Protein AF-0000000082668879 (afdb_homodimer)

Radius of gyration: 33.31 Å; Cα contacts (8 Å, |Δi|>4): 1489; chains: 2; bounding box: 76×103×107 Å

Structure (mmCIF, N/CA/C/O backbone):
data_AF-0000000082668879-model_v1
#
loop_
_entity.id
_entity.type
_entity.pdbx_description
1 polymer UDP-glucuronosyltransferase
#
loop_
_atom_site.group_PDB
_atom_site.id
_atom_site.type_symbol
_atom_site.label_atom_id
_atom_site.label_alt_id
_atom_site.label_comp_id
_atom_site.label_asym_id
_atom_site.label_entity_id
_atom_site.label_seq_id
_atom_site.pdbx_PDB_ins_code
_atom_site.Cartn_x
_atom_site.Cartn_y
_atom_site.Cartn_z
_atom_site.occupancy
_atom_site.B_iso_or_equiv
_atom_site.auth_seq_id
_atom_site.auth_comp_id
_atom_site.auth_asym_id
_atom_site.auth_atom_id
_atom_site.pdbx_PDB_model_num
ATOM 1 N N . MET A 1 1 ? -13.633 -19.578 -3.658 1 89.31 1 MET A N 1
ATOM 2 C CA . MET A 1 1 ? -14.906 -18.891 -3.551 1 89.31 1 MET A CA 1
ATOM 3 C C . MET A 1 1 ? -15.828 -19.578 -2.559 1 89.31 1 MET A C 1
ATOM 5 O O . MET A 1 1 ? -16.594 -18.938 -1.854 1 89.31 1 MET A O 1
ATOM 9 N N . HIS A 1 2 ? -15.633 -20.891 -2.438 1 87.62 2 HIS A N 1
ATOM 10 C CA . HIS A 1 2 ? -16.422 -21.594 -1.426 1 87.62 2 HIS A CA 1
ATOM 11 C C . HIS A 1 2 ? -16.047 -21.125 -0.021 1 87.62 2 HIS A C 1
ATOM 13 O O . HIS A 1 2 ? -16.922 -20.781 0.775 1 87.62 2 HIS A O 1
ATOM 19 N N . GLN A 1 3 ? -14.781 -21.078 0.217 1 91.25 3 GLN A N 1
ATOM 20 C CA . GLN A 1 3 ? -14.312 -20.672 1.535 1 91.25 3 GLN A CA 1
ATOM 21 C C . GLN A 1 3 ? -14.727 -19.234 1.843 1 91.25 3 GLN A C 1
ATOM 23 O O . GLN A 1 3 ? -15.156 -18.938 2.959 1 91.25 3 GLN A O 1
ATOM 28 N N . ILE A 1 4 ? -14.617 -18.359 0.91 1 95.31 4 ILE A N 1
ATOM 29 C CA . ILE A 1 4 ? -15.016 -16.969 1.066 1 95.31 4 ILE A CA 1
ATOM 30 C C . ILE A 1 4 ? -16.516 -16.875 1.36 1 95.31 4 ILE A C 1
ATOM 32 O O . ILE A 1 4 ? -16.938 -16.172 2.275 1 95.31 4 ILE A O 1
ATOM 36 N N . SER A 1 5 ? -17.359 -17.641 0.567 1 95.5 5 SER A N 1
ATOM 37 C CA . SER A 1 5 ? -18.812 -17.672 0.76 1 95.5 5 SER A CA 1
ATOM 38 C C . SER A 1 5 ? -19.172 -18.156 2.158 1 95.5 5 SER A C 1
ATOM 40 O O . SER A 1 5 ? -20.031 -17.578 2.824 1 95.5 5 SER A O 1
ATOM 42 N N . GLN A 1 6 ? -18.453 -19.172 2.607 1 93.62 6 GLN A N 1
ATOM 43 C CA . GLN A 1 6 ? -18.719 -19.734 3.928 1 93.62 6 GLN A CA 1
ATOM 44 C C . GLN A 1 6 ? -18.359 -18.734 5.031 1 93.62 6 GLN A C 1
ATOM 46 O O . GLN A 1 6 ? -19.125 -18.562 5.984 1 93.62 6 GLN A O 1
ATOM 51 N N . ILE A 1 7 ? -17.234 -18.078 4.871 1 95.25 7 ILE A N 1
ATOM 52 C CA . ILE A 1 7 ? -16.766 -17.109 5.867 1 95.25 7 ILE A CA 1
ATOM 53 C C . ILE A 1 7 ? -17.766 -15.953 5.965 1 95.25 7 ILE A C 1
ATOM 55 O O . ILE A 1 7 ? -18.141 -15.555 7.066 1 95.25 7 ILE A O 1
ATOM 59 N N . LEU A 1 8 ? -18.219 -15.438 4.879 1 97.12 8 LEU A N 1
ATOM 60 C CA . LEU A 1 8 ? -19.156 -14.312 4.867 1 97.12 8 LEU A CA 1
ATOM 61 C C . LEU A 1 8 ? -20.5 -14.719 5.445 1 97.12 8 LEU A C 1
ATOM 63 O O . LEU A 1 8 ? -21.109 -13.961 6.211 1 97.12 8 LEU A O 1
ATOM 67 N N . GLN A 1 9 ? -20.953 -15.992 5.062 1 96.19 9 GLN A N 1
ATOM 68 C CA . GLN A 1 9 ? -22.219 -16.5 5.609 1 96.19 9 GLN A CA 1
ATOM 69 C C . GLN A 1 9 ? -22.125 -16.641 7.129 1 96.19 9 GLN A C 1
ATOM 71 O O . GLN A 1 9 ? -23.047 -16.25 7.848 1 96.19 9 GLN A O 1
ATOM 76 N N . ASP A 1 10 ? -21.047 -17.109 7.574 1 94.62 10 ASP A N 1
ATOM 77 C CA . ASP A 1 10 ? -20.844 -17.328 9 1 94.62 10 ASP A CA 1
ATOM 78 C C . ASP A 1 10 ? -20.797 -16 9.766 1 94.62 10 ASP A C 1
ATOM 80 O O . ASP A 1 10 ? -21 -15.977 10.977 1 94.62 10 ASP A O 1
ATOM 84 N N . HIS A 1 11 ? -20.547 -14.961 9.102 1 96.19 11 HIS A N 1
ATOM 85 C CA . HIS A 1 11 ? -20.438 -13.664 9.773 1 96.19 11 HIS A CA 1
ATOM 86 C C . HIS A 1 11 ? -21.641 -12.789 9.477 1 96.19 11 HIS A C 1
ATOM 88 O O . HIS A 1 11 ? -21.531 -11.555 9.438 1 96.19 11 HIS A O 1
ATOM 94 N N . GLY A 1 12 ? -22.719 -13.367 9.094 1 95.75 12 GLY A N 1
ATOM 95 C CA . GLY A 1 12 ? -24.016 -12.695 9.117 1 95.75 12 GLY A CA 1
ATOM 96 C C . GLY A 1 12 ? -24.438 -12.164 7.762 1 95.75 12 GLY A C 1
ATOM 97 O O . GLY A 1 12 ? -25.5 -11.555 7.629 1 95.75 12 GLY A O 1
ATOM 98 N N . HIS A 1 13 ? -23.656 -12.406 6.727 1 97.31 13 HIS A N 1
ATOM 99 C CA . HIS A 1 13 ? -24.062 -11.977 5.395 1 97.31 13 HIS A CA 1
ATOM 100 C C . HIS A 1 13 ? -24.969 -13.016 4.73 1 97.31 13 HIS A C 1
ATOM 102 O O . HIS A 1 13 ? -24.859 -14.211 5.027 1 97.31 13 HIS A O 1
ATOM 108 N N . ASN A 1 14 ? -25.875 -12.562 3.963 1 96.62 14 ASN A N 1
ATOM 109 C CA . ASN A 1 14 ? -26.656 -13.438 3.098 1 96.62 14 ASN A CA 1
ATOM 110 C C . ASN A 1 14 ? -25.969 -13.656 1.755 1 96.62 14 ASN A C 1
ATOM 112 O O . ASN A 1 14 ? -25.969 -12.773 0.898 1 96.62 14 ASN A O 1
ATOM 116 N N . VAL A 1 15 ? -25.438 -14.898 1.586 1 96.88 15 VAL A N 1
ATOM 117 C CA . VAL A 1 15 ? -24.547 -15.148 0.447 1 96.88 15 VAL A CA 1
ATOM 118 C C . VAL A 1 15 ? -25.281 -16.031 -0.578 1 96.88 15 VAL A C 1
ATOM 120 O O . VAL A 1 15 ? -25.938 -17 -0.214 1 96.88 15 VAL A O 1
ATOM 123 N N . THR A 1 16 ? -25.234 -15.641 -1.792 1 95.5 16 THR A N 1
ATOM 124 C CA . THR A 1 16 ? -25.656 -16.453 -2.934 1 95.5 16 THR A CA 1
ATOM 125 C C . THR A 1 16 ? -24.484 -16.641 -3.908 1 95.5 16 THR A C 1
ATOM 127 O O . THR A 1 16 ? -23.875 -15.672 -4.344 1 95.5 16 THR A O 1
ATOM 130 N N . MET A 1 17 ? -24.188 -17.875 -4.18 1 93.88 17 MET A N 1
ATOM 131 C CA . MET A 1 17 ? -23.094 -18.188 -5.098 1 93.88 17 MET A CA 1
ATOM 132 C C . MET A 1 17 ? -23.641 -18.578 -6.469 1 93.88 17 MET A C 1
ATOM 134 O O . MET A 1 17 ? -24.562 -19.391 -6.57 1 93.88 17 MET A O 1
ATOM 138 N N . LEU A 1 18 ? -23.203 -17.906 -7.48 1 92.5 18 LEU A N 1
ATOM 139 C CA . LEU A 1 18 ? -23.453 -18.328 -8.852 1 92.5 18 LEU A CA 1
ATOM 140 C C . LEU A 1 18 ? -22.438 -19.375 -9.289 1 92.5 18 LEU A C 1
ATOM 142 O O . LEU A 1 18 ? -21.25 -19.078 -9.406 1 92.5 18 LEU A O 1
ATOM 146 N N . LEU A 1 19 ? -22.906 -20.625 -9.445 1 89.25 19 LEU A N 1
ATOM 147 C CA . LEU A 1 19 ? -22.016 -21.734 -9.742 1 89.25 19 LEU A CA 1
ATOM 148 C C . LEU A 1 19 ? -22.359 -22.375 -11.078 1 89.25 19 LEU A C 1
ATOM 150 O O . LEU A 1 19 ? -23.531 -22.672 -11.344 1 89.25 19 LEU A O 1
ATOM 154 N N . GLN A 1 20 ? -21.359 -22.422 -11.891 1 84.75 20 GLN A N 1
ATOM 155 C CA . GLN A 1 20 ? -21.547 -23.188 -13.125 1 84.75 20 GLN A CA 1
ATOM 156 C C . GLN A 1 20 ? -21.453 -24.688 -12.859 1 84.75 20 GLN A C 1
ATOM 158 O O . GLN A 1 20 ? -20.391 -25.188 -12.477 1 84.75 20 GLN A O 1
ATOM 163 N N . LYS A 1 21 ? -22.5 -25.359 -12.992 1 77.31 21 LYS A N 1
ATOM 164 C CA . LYS A 1 21 ? -22.5 -26.812 -12.781 1 77.31 21 LYS A CA 1
ATOM 165 C C . LYS A 1 21 ? -21.844 -27.531 -13.953 1 77.31 21 LYS A C 1
ATOM 167 O O . LYS A 1 21 ? -21.953 -27.094 -15.102 1 77.31 21 LYS A O 1
ATOM 172 N N . GLY A 1 22 ? -21.234 -28.578 -13.578 1 62.22 22 GLY A N 1
ATOM 173 C CA . GLY A 1 22 ? -20.562 -29.375 -14.586 1 62.22 22 GLY A CA 1
ATOM 174 C C . GLY A 1 22 ? -19.125 -28.938 -14.836 1 62.22 22 GLY A C 1
ATOM 175 O O . GLY A 1 22 ? -18.422 -29.531 -15.656 1 62.22 22 GLY A O 1
ATOM 176 N N . ASN A 1 23 ? -18.859 -27.781 -14.266 1 58.34 23 ASN A N 1
ATOM 177 C CA . ASN A 1 23 ? -17.531 -27.234 -14.5 1 58.34 23 ASN A CA 1
ATOM 178 C C . ASN A 1 23 ? -16.453 -28.031 -13.781 1 58.34 23 ASN A C 1
ATOM 180 O O . ASN A 1 23 ? -16.484 -28.156 -12.555 1 58.34 23 ASN A O 1
ATOM 184 N N . LEU A 1 24 ? -15.742 -29 -14.641 1 51.06 24 LEU A N 1
ATOM 185 C CA . LEU A 1 24 ? -14.797 -30.078 -14.383 1 51.06 24 LEU A CA 1
ATOM 186 C C . LEU A 1 24 ? -13.539 -29.547 -13.695 1 51.06 24 LEU A C 1
ATOM 188 O O . LEU A 1 24 ? -12.758 -30.328 -13.148 1 51.06 24 LEU A O 1
ATOM 192 N N . LEU A 1 25 ? -13.258 -28.156 -13.859 1 51.91 25 LEU A N 1
ATOM 193 C CA . LEU A 1 25 ? -11.945 -27.797 -13.352 1 51.91 25 LEU A CA 1
ATOM 194 C C . LEU A 1 25 ? -11.898 -27.891 -11.828 1 51.91 25 LEU A C 1
ATOM 196 O O . LEU A 1 25 ? -10.852 -27.672 -11.219 1 51.91 25 LEU A O 1
ATOM 200 N N . LEU A 1 26 ? -12.945 -28.219 -11.195 1 50.44 26 LEU A N 1
ATOM 201 C CA . LEU A 1 26 ? -12.961 -28.359 -9.742 1 50.44 26 LEU A CA 1
ATOM 202 C C . LEU A 1 26 ? -13.43 -29.75 -9.336 1 50.44 26 LEU A C 1
ATOM 204 O O . LEU A 1 26 ? -14.555 -29.922 -8.875 1 50.44 26 LEU A O 1
ATOM 208 N N . PRO A 1 27 ? -12.492 -30.734 -9.609 1 43.19 27 PRO A N 1
ATOM 209 C CA . PRO A 1 27 ? -12.844 -32.094 -9.125 1 43.19 27 PRO A CA 1
ATOM 210 C C . PRO A 1 27 ? -12.953 -32.156 -7.605 1 43.19 27 PRO A C 1
ATOM 212 O O . PRO A 1 27 ? -12.18 -31.5 -6.898 1 43.19 27 PRO A O 1
ATOM 215 N N . GLY A 1 28 ? -14.305 -32.281 -7.137 1 45.91 28 GLY A N 1
ATOM 216 C CA . GLY A 1 28 ? -14.453 -32.562 -5.715 1 45.91 28 GLY A CA 1
ATOM 217 C C . GLY A 1 28 ? -15.375 -31.578 -5.02 1 45.91 28 GLY A C 1
ATOM 218 O O . GLY A 1 28 ? -15.383 -31.484 -3.789 1 45.91 28 GLY A O 1
ATOM 219 N N . PHE A 1 29 ? -15.664 -30.547 -5.738 1 49.31 29 PHE A N 1
ATOM 220 C CA . PHE A 1 29 ? -16.672 -29.766 -5.031 1 49.31 29 PHE A CA 1
ATOM 221 C C . PHE A 1 29 ? -17.812 -30.656 -4.574 1 49.31 29 PHE A C 1
ATOM 223 O O . PHE A 1 29 ? -18.672 -31.031 -5.375 1 49.31 29 PHE A O 1
ATOM 230 N N . LYS A 1 30 ? -17.422 -31.469 -3.57 1 51.41 30 LYS A N 1
ATOM 231 C CA . LYS A 1 30 ? -18.438 -32.344 -2.973 1 51.41 30 LYS A CA 1
ATOM 232 C C . LYS A 1 30 ? -19.688 -31.547 -2.586 1 51.41 30 LYS A C 1
ATOM 234 O O . LYS A 1 30 ? -19.578 -30.422 -2.08 1 51.41 30 LYS A O 1
ATOM 239 N N . GLU A 1 31 ? -20.719 -31.859 -3.127 1 57.31 31 GLU A N 1
ATOM 240 C CA . GLU A 1 31 ? -22.078 -31.422 -2.818 1 57.31 31 GLU A CA 1
ATOM 241 C C . GLU A 1 31 ? -22.328 -31.438 -1.312 1 57.31 31 GLU A C 1
ATOM 243 O O . GLU A 1 31 ? -22.922 -32.375 -0.787 1 57.31 31 GLU A O 1
ATOM 248 N N . GLU A 1 32 ? -21.312 -31.094 -0.597 1 58.22 32 GLU A N 1
ATOM 249 C CA . GLU A 1 32 ? -21.688 -31 0.813 1 58.22 32 GLU A CA 1
ATOM 250 C C . GLU A 1 32 ? -22.672 -29.859 1.054 1 58.22 32 GLU A C 1
ATOM 252 O O . GLU A 1 32 ? -22.781 -28.938 0.245 1 58.22 32 GLU A O 1
ATOM 257 N N . GLU A 1 33 ? -23.578 -30.156 1.916 1 67.62 33 GLU A N 1
ATOM 258 C CA . GLU A 1 33 ? -24.578 -29.188 2.363 1 67.62 33 GLU A CA 1
ATOM 259 C C . GLU A 1 33 ? -23.938 -27.844 2.693 1 67.62 33 GLU A C 1
ATOM 261 O O . GLU A 1 33 ? -23.016 -27.766 3.51 1 67.62 33 GLU A O 1
ATOM 266 N N . LYS A 1 34 ? -24.297 -26.875 1.794 1 77.56 34 LYS A N 1
ATOM 267 C CA . LYS A 1 34 ? -23.766 -25.531 1.982 1 77.56 34 LYS A CA 1
ATOM 268 C C . LYS A 1 34 ? -24.703 -24.688 2.83 1 77.56 34 LYS A C 1
ATOM 270 O O . LYS A 1 34 ? -25.922 -24.891 2.809 1 77.56 34 LYS A O 1
ATOM 275 N N . SER A 1 35 ? -24.172 -23.859 3.609 1 84.38 35 SER A N 1
ATOM 276 C CA . SER A 1 35 ? -24.953 -22.984 4.488 1 84.38 35 SER A CA 1
ATOM 277 C C . SER A 1 35 ? -25.453 -21.75 3.744 1 84.38 35 SER A C 1
ATOM 279 O O . SER A 1 35 ? -26.234 -20.969 4.285 1 84.38 35 SER A O 1
ATOM 281 N N . TYR A 1 36 ? -25.047 -21.578 2.449 1 90.31 36 TYR A N 1
ATOM 282 C CA . TYR A 1 36 ? -25.469 -20.422 1.65 1 90.31 36 TYR A CA 1
ATOM 283 C C . TYR A 1 36 ? -26.203 -20.875 0.39 1 90.31 36 TYR A C 1
ATOM 285 O O . TYR A 1 36 ? -26.156 -22.062 0.033 1 90.31 36 TYR A O 1
ATOM 293 N N . LYS A 1 37 ? -26.938 -20 -0.243 1 91.25 37 LYS A N 1
ATOM 294 C CA . LYS A 1 37 ? -27.703 -20.312 -1.457 1 91.25 37 LYS A CA 1
ATOM 295 C C . LYS A 1 37 ? -26.766 -20.438 -2.662 1 91.25 37 LYS A C 1
ATOM 297 O O . LYS A 1 37 ? -25.812 -19.688 -2.793 1 91.25 37 LYS A O 1
ATOM 302 N N . VAL A 1 38 ? -27 -21.406 -3.396 1 90.25 38 VAL A N 1
ATOM 303 C CA . VAL A 1 38 ? -26.234 -21.609 -4.621 1 90.25 38 VAL A CA 1
ATOM 304 C C . VAL A 1 38 ? -27.156 -21.531 -5.832 1 90.25 38 VAL A C 1
ATOM 306 O O . VAL A 1 38 ? -28.188 -22.219 -5.887 1 90.25 38 VAL A O 1
ATOM 309 N N . PHE A 1 39 ? -26.906 -20.609 -6.684 1 88.62 39 PHE A N 1
ATOM 310 C CA . PHE A 1 39 ? -27.578 -20.531 -7.973 1 88.62 39 PHE A CA 1
ATOM 311 C C . PHE A 1 39 ? -26.781 -21.25 -9.047 1 88.62 39 PHE A C 1
ATOM 313 O O . PHE A 1 39 ? -25.703 -20.797 -9.438 1 88.62 39 PHE A O 1
ATOM 320 N N . ASN A 1 40 ? -27.359 -22.297 -9.469 1 88 40 ASN A N 1
ATOM 321 C CA . ASN A 1 40 ? -26.688 -23.109 -10.469 1 88 40 ASN A CA 1
ATOM 322 C C . ASN A 1 40 ? -27.078 -22.703 -11.883 1 88 40 ASN A C 1
ATOM 324 O O . ASN A 1 40 ? -28.25 -22.375 -12.133 1 88 40 ASN A O 1
ATOM 328 N N . TRP A 1 41 ? -26.141 -22.766 -12.719 1 87.12 41 TRP A N 1
ATOM 329 C CA . TRP A 1 41 ? -26.453 -22.625 -14.141 1 87.12 41 TRP A CA 1
ATOM 330 C C . TRP A 1 41 ? -25.609 -23.594 -14.977 1 87.12 41 TRP A C 1
ATOM 332 O O . TRP A 1 41 ? -24.594 -24.109 -14.5 1 87.12 41 TRP A O 1
ATOM 342 N N . PHE A 1 42 ? -26.094 -23.891 -16.203 1 86.88 42 PHE A N 1
ATOM 343 C CA . PHE A 1 42 ? -25.469 -24.906 -17.047 1 86.88 42 PHE A CA 1
ATOM 344 C C . PHE A 1 42 ? -25.078 -24.312 -18.391 1 86.88 42 PHE A C 1
ATOM 346 O O . PHE A 1 42 ? -25.812 -23.516 -18.969 1 86.88 42 PHE A O 1
ATOM 353 N N . LEU A 1 43 ? -23.922 -24.703 -18.688 1 88.12 43 LEU A N 1
ATOM 354 C CA . LEU A 1 43 ? -23.5 -24.438 -20.062 1 88.12 43 LEU A CA 1
ATOM 355 C C . LEU A 1 43 ? -24.062 -25.5 -21.016 1 88.12 43 LEU A C 1
ATOM 357 O O . LEU A 1 43 ? -24.25 -26.656 -20.609 1 88.12 43 LEU A O 1
ATOM 361 N N . PRO A 1 44 ? -24.281 -25.047 -22.281 1 87.94 44 PRO A N 1
ATOM 362 C CA . PRO A 1 44 ? -24.641 -26.078 -23.25 1 87.94 44 PRO A CA 1
ATOM 363 C C . PRO A 1 44 ? -23.594 -27.203 -23.328 1 87.94 44 PRO A C 1
ATOM 365 O O . PRO A 1 44 ? -22.391 -26.938 -23.234 1 87.94 44 PRO A O 1
ATOM 368 N N . GLU A 1 45 ? -24.047 -28.406 -23.469 1 87.56 45 GLU A N 1
ATOM 369 C CA . GLU A 1 45 ? -23.188 -29.594 -23.438 1 87.56 45 GLU A CA 1
ATOM 370 C C . GLU A 1 45 ? -22.078 -29.516 -24.469 1 87.56 45 GLU A C 1
ATOM 372 O O . GLU A 1 45 ? -20.938 -29.891 -24.188 1 87.56 45 GLU A O 1
ATOM 377 N N . ASP A 1 46 ? -22.469 -28.984 -25.594 1 88.88 46 ASP A N 1
ATOM 378 C CA . ASP A 1 46 ? -21.484 -28.891 -26.656 1 88.88 46 ASP A CA 1
ATOM 379 C C . ASP A 1 46 ? -20.359 -27.938 -26.281 1 88.88 46 ASP A C 1
ATOM 381 O O . ASP A 1 46 ? -19.188 -28.188 -26.578 1 88.88 46 ASP A O 1
ATOM 385 N N . CYS A 1 47 ? -20.781 -26.906 -25.609 1 87.88 47 CYS A N 1
ATOM 386 C CA . CYS A 1 47 ? -19.797 -25.922 -25.172 1 87.88 47 CYS A CA 1
ATOM 387 C C . CYS A 1 47 ? -18.891 -26.5 -24.094 1 87.88 47 CYS A C 1
ATOM 389 O O . CYS A 1 47 ? -17.688 -26.281 -24.094 1 87.88 47 CYS A O 1
ATOM 391 N N . ASN A 1 48 ? -19.469 -27.188 -23.281 1 88.06 48 ASN A N 1
ATOM 392 C CA . ASN A 1 48 ? -18.734 -27.828 -22.203 1 88.06 48 ASN A CA 1
ATOM 393 C C . ASN A 1 48 ? -17.719 -28.844 -22.734 1 88.06 48 ASN A C 1
ATOM 395 O O . ASN A 1 48 ? -16.594 -28.906 -22.266 1 88.06 48 ASN A O 1
ATOM 399 N N . GLU A 1 49 ? -18.172 -29.594 -23.641 1 88.5 49 GLU A N 1
ATOM 400 C CA . GLU A 1 49 ? -17.312 -30.609 -24.219 1 88.5 49 GLU A CA 1
ATOM 401 C C . GLU A 1 49 ? -16.141 -29.984 -24.969 1 88.5 49 GLU A C 1
ATOM 403 O O . GLU A 1 49 ? -15.023 -30.484 -24.906 1 88.5 49 GLU A O 1
ATOM 408 N N . GLU A 1 50 ? -16.5 -28.984 -25.641 1 90 50 GLU A N 1
ATOM 409 C CA . GLU A 1 50 ? -15.438 -28.297 -26.359 1 90 50 GLU A CA 1
ATOM 410 C C . GLU A 1 50 ? -14.391 -27.734 -25.406 1 90 50 GLU A C 1
ATOM 412 O O . GLU A 1 50 ? -13.188 -27.828 -25.672 1 90 50 GLU A O 1
ATOM 417 N N . PHE A 1 51 ? -14.844 -27.156 -24.422 1 89.44 51 PHE A N 1
ATOM 418 C CA . PHE A 1 51 ? -13.93 -26.609 -23.438 1 89.44 51 PHE A CA 1
ATOM 419 C C . PHE A 1 51 ? -13.07 -27.719 -22.812 1 89.44 51 PHE A C 1
ATOM 421 O O . PHE A 1 51 ? -11.859 -27.562 -22.672 1 89.44 51 PHE A O 1
ATOM 428 N N . LYS A 1 52 ? -13.688 -28.781 -22.469 1 86.44 52 LYS A N 1
ATOM 429 C CA . LYS A 1 52 ? -12.969 -29.906 -21.875 1 86.44 52 LYS A CA 1
ATOM 430 C C . LYS A 1 52 ? -11.875 -30.422 -22.812 1 86.44 52 LYS A C 1
ATOM 432 O O . LYS A 1 52 ? -10.75 -30.672 -22.391 1 86.44 52 LYS A O 1
ATOM 437 N N . ARG A 1 53 ? -12.258 -30.516 -24.031 1 88.75 53 ARG A N 1
ATOM 438 C CA . ARG A 1 53 ? -11.305 -30.984 -25.031 1 88.75 53 ARG A CA 1
ATOM 439 C C . ARG A 1 53 ? -10.141 -30.016 -25.188 1 88.75 53 ARG A C 1
ATOM 441 O O . ARG A 1 53 ? -8.977 -30.438 -25.219 1 88.75 53 ARG A O 1
ATOM 448 N N . SER A 1 54 ? -10.516 -28.797 -25.297 1 89.69 54 SER A N 1
ATOM 449 C CA . SER A 1 54 ? -9.492 -27.766 -25.469 1 89.69 54 SER A CA 1
ATOM 450 C C . SER A 1 54 ? -8.602 -27.672 -24.25 1 89.69 54 SER A C 1
ATOM 452 O O . SER A 1 54 ? -7.387 -27.484 -24.359 1 89.69 54 SER A O 1
ATOM 454 N N . PHE A 1 55 ? -9.195 -27.766 -23.109 1 87.88 55 PHE A N 1
ATOM 455 C CA . PHE A 1 55 ? -8.445 -27.703 -21.875 1 87.88 55 PHE A CA 1
ATOM 456 C C . PHE A 1 55 ? -7.508 -28.906 -21.734 1 87.88 55 PHE A C 1
ATOM 458 O O . PHE A 1 55 ? -6.363 -28.75 -21.312 1 87.88 55 PHE A O 1
ATOM 465 N N . HIS A 1 56 ? -8.016 -30 -22.125 1 84.19 56 HIS A N 1
ATOM 466 C CA . HIS A 1 56 ? -7.184 -31.203 -22.109 1 84.19 56 HIS A CA 1
ATOM 467 C C . HIS A 1 56 ? -5.988 -31.047 -23.047 1 84.19 56 HIS A C 1
ATOM 469 O O . HIS A 1 56 ? -4.867 -31.422 -22.688 1 84.19 56 HIS A O 1
ATOM 475 N N . SER A 1 57 ? -6.312 -30.562 -24.188 1 87.81 57 SER A N 1
ATOM 476 C CA . SER A 1 57 ? -5.246 -30.344 -25.156 1 87.81 57 SER A CA 1
ATOM 477 C C . SER A 1 57 ? -4.227 -29.328 -24.625 1 87.81 57 SER A C 1
ATOM 479 O O . SER A 1 57 ? -3.021 -29.516 -24.797 1 87.81 57 SER A O 1
ATOM 481 N N . PHE A 1 58 ? -4.711 -28.297 -24.047 1 88.19 58 PHE A N 1
ATOM 482 C CA . PHE A 1 58 ? -3.857 -27.281 -23.453 1 88.19 58 PHE A CA 1
ATOM 483 C C . PHE A 1 58 ? -2.953 -27.891 -22.391 1 88.19 58 PHE A C 1
ATOM 485 O O . PHE A 1 58 ? -1.75 -27.609 -22.359 1 88.19 58 PHE A O 1
ATOM 492 N N . MET A 1 59 ? -3.443 -28.719 -21.547 1 84.19 59 MET A N 1
ATOM 493 C CA . MET A 1 59 ? -2.688 -29.359 -20.469 1 84.19 59 MET A CA 1
ATOM 494 C C . MET A 1 59 ? -1.642 -30.312 -21.031 1 84.19 59 MET A C 1
ATOM 496 O O . MET A 1 59 ? -0.513 -30.359 -20.547 1 84.19 59 MET A O 1
ATOM 500 N N . GLU A 1 60 ? -2.035 -31 -22.047 1 83 60 GLU A N 1
ATOM 501 C CA . GLU A 1 60 ? -1.1 -31.922 -22.688 1 83 60 GLU A CA 1
ATOM 502 C C . GLU A 1 60 ? 0.1 -31.172 -23.266 1 83 60 GLU A C 1
ATOM 504 O O . GLU A 1 60 ? 1.24 -31.625 -23.125 1 83 60 GLU A O 1
ATOM 509 N N . LYS A 1 61 ? -0.231 -30.141 -23.875 1 85 61 LYS A N 1
ATOM 510 C CA . LYS A 1 61 ? 0.834 -29.328 -24.469 1 85 61 LYS A CA 1
ATOM 511 C C . LYS A 1 61 ? 1.712 -28.703 -23.391 1 85 61 LYS A C 1
ATOM 513 O O . LYS A 1 61 ? 2.926 -28.578 -23.562 1 85 61 LYS A O 1
ATOM 518 N N . THR A 1 62 ? 1.079 -28.297 -22.328 1 83.38 62 THR A N 1
ATOM 519 C CA . THR A 1 62 ? 1.801 -27.703 -21.203 1 83.38 62 THR A CA 1
ATOM 520 C C . THR A 1 62 ? 2.758 -28.703 -20.578 1 83.38 62 THR A C 1
ATOM 522 O O . THR A 1 62 ? 3.941 -28.422 -20.391 1 83.38 62 THR A O 1
ATOM 525 N N . PHE A 1 63 ? 2.35 -29.891 -20.375 1 79.75 63 PHE A N 1
ATOM 526 C CA . PHE A 1 63 ? 3.15 -30.922 -19.719 1 79.75 63 PHE A CA 1
ATOM 527 C C . PHE A 1 63 ? 4.195 -31.484 -20.672 1 79.75 63 PHE A C 1
ATOM 529 O O . PHE A 1 63 ? 5.223 -32 -20.234 1 79.75 63 PHE A O 1
ATOM 536 N N . GLY A 1 64 ? 3.85 -31.312 -21.969 1 77.06 64 GLY A N 1
ATOM 537 C CA . GLY A 1 64 ? 4.809 -31.75 -22.969 1 77.06 64 GLY A CA 1
ATOM 538 C C . GLY A 1 64 ? 5.852 -30.703 -23.297 1 77.06 64 GLY A C 1
ATOM 539 O O . GLY A 1 64 ? 6.777 -30.953 -24.062 1 77.06 64 GLY A O 1
ATOM 540 N N . GLY A 1 65 ? 5.676 -29.531 -22.672 1 77.31 65 GLY A N 1
ATOM 541 C CA . GLY A 1 65 ? 6.637 -28.469 -22.875 1 77.31 65 GLY A CA 1
ATOM 542 C C . GLY A 1 65 ? 6.418 -27.719 -24.172 1 77.31 65 GLY A C 1
ATOM 543 O O . GLY A 1 65 ? 7.34 -27.078 -24.688 1 77.31 65 GLY A O 1
ATOM 544 N N . ARG A 1 66 ? 5.316 -27.828 -24.766 1 82.06 66 ARG A N 1
ATOM 545 C CA . ARG A 1 66 ? 5.047 -27.219 -26.062 1 82.06 66 ARG A CA 1
ATOM 546 C C . ARG A 1 66 ? 3.977 -26.141 -25.953 1 82.06 66 ARG A C 1
ATOM 548 O O . ARG A 1 66 ? 3.465 -25.656 -26.969 1 82.06 66 ARG A O 1
ATOM 555 N N . CYS A 1 67 ? 3.695 -25.844 -24.75 1 85.06 67 CYS A N 1
ATOM 556 C CA . CYS A 1 67 ? 2.627 -24.859 -24.562 1 85.06 67 CYS A CA 1
ATOM 557 C C . CYS A 1 67 ? 3.096 -23.469 -24.938 1 85.06 67 CYS A C 1
ATOM 559 O O . CYS A 1 67 ? 4.184 -23.047 -24.531 1 85.06 67 CYS A O 1
ATOM 561 N N . LYS A 1 68 ? 2.35 -22.828 -25.797 1 89.38 68 LYS A N 1
ATOM 562 C CA . LYS A 1 68 ? 2.582 -21.438 -26.203 1 89.38 68 LYS A CA 1
ATOM 563 C C . LYS A 1 68 ? 1.47 -20.531 -25.703 1 89.38 68 LYS A C 1
ATOM 565 O O . LYS A 1 68 ? 0.419 -21 -25.266 1 89.38 68 LYS A O 1
ATOM 570 N N . PHE A 1 69 ? 1.783 -19.297 -25.75 1 91.81 69 PHE A N 1
ATOM 571 C CA . PHE A 1 69 ? 0.829 -18.281 -25.297 1 91.81 69 PHE A CA 1
ATOM 572 C C . PHE A 1 69 ? -0.47 -18.375 -26.094 1 91.81 69 PHE A C 1
ATOM 574 O O . PHE A 1 69 ? -1.554 -18.172 -25.547 1 91.81 69 PHE A O 1
ATOM 581 N N . GLU A 1 70 ? -0.399 -18.781 -27.328 1 93 70 GLU A N 1
ATOM 582 C CA . GLU A 1 70 ? -1.571 -18.875 -28.188 1 93 70 GLU A CA 1
ATOM 583 C C . GLU A 1 70 ? -2.551 -19.922 -27.672 1 93 70 GLU A C 1
ATOM 585 O O . GLU A 1 70 ? -3.766 -19.781 -27.828 1 93 70 GLU A O 1
ATOM 590 N N . HIS A 1 71 ? -2.004 -20.969 -27.141 1 93.19 71 HIS A N 1
ATOM 591 C CA . HIS A 1 71 ? -2.859 -22.016 -26.578 1 93.19 71 HIS A CA 1
ATOM 592 C C . HIS A 1 71 ? -3.654 -21.5 -25.391 1 93.19 71 HIS A C 1
ATOM 594 O O . HIS A 1 71 ? -4.832 -21.828 -25.234 1 93.19 71 HIS A O 1
ATOM 600 N N . PHE A 1 72 ? -3.014 -20.75 -24.578 1 92.12 72 PHE A N 1
ATOM 601 C CA . PHE A 1 72 ? -3.699 -20.141 -23.453 1 92.12 72 PHE A CA 1
ATOM 602 C C . PHE A 1 72 ? -4.75 -19.141 -23.938 1 92.12 72 PHE A C 1
ATOM 604 O O . PHE A 1 72 ? -5.863 -19.094 -23.406 1 92.12 72 PHE A O 1
ATOM 611 N N . LEU A 1 73 ? -4.371 -18.328 -24.906 1 94.5 73 LEU A N 1
ATOM 612 C CA . LEU A 1 73 ? -5.297 -17.359 -25.484 1 94.5 73 LEU A CA 1
ATOM 613 C C . LEU A 1 73 ? -6.547 -18.047 -26.016 1 94.5 73 LEU A C 1
ATOM 615 O O . LEU A 1 73 ? -7.656 -17.516 -25.891 1 94.5 73 LEU A O 1
ATOM 619 N N . ASN A 1 74 ? -6.375 -19.219 -26.562 1 94.44 74 ASN A N 1
ATOM 620 C CA . ASN A 1 74 ? -7.512 -19.984 -27.062 1 94.44 74 ASN A CA 1
ATOM 621 C C . ASN A 1 74 ? -8.469 -20.359 -25.922 1 94.44 74 ASN A C 1
ATOM 623 O O . ASN A 1 74 ? -9.688 -20.328 -26.109 1 94.44 74 ASN A O 1
ATOM 627 N N . ILE A 1 75 ? -7.879 -20.75 -24.828 1 93.12 75 ILE A N 1
ATOM 628 C CA . ILE A 1 75 ? -8.703 -21.078 -23.672 1 93.12 75 ILE A CA 1
ATOM 629 C C . ILE A 1 75 ? -9.477 -19.828 -23.219 1 93.12 75 ILE A C 1
ATOM 631 O O . ILE A 1 75 ? -10.664 -19.922 -22.922 1 93.12 75 ILE A O 1
ATOM 635 N N . MET A 1 76 ? -8.844 -18.688 -23.266 1 94.12 76 MET A N 1
ATOM 636 C CA . MET A 1 76 ? -9.492 -17.438 -22.859 1 94.12 76 MET A CA 1
ATOM 637 C C . MET A 1 76 ? -10.609 -17.062 -23.828 1 94.12 76 MET A C 1
ATOM 639 O O . MET A 1 76 ? -11.656 -16.562 -23.406 1 94.12 76 MET A O 1
ATOM 643 N N . GLU A 1 77 ? -10.375 -17.312 -25.047 1 95.38 77 GLU A N 1
ATOM 644 C CA . GLU A 1 77 ? -11.406 -17.062 -26.047 1 95.38 77 GLU A CA 1
ATOM 645 C C . GLU A 1 77 ? -12.633 -17.938 -25.797 1 95.38 77 GLU A C 1
ATOM 647 O O . GLU A 1 77 ? -13.773 -17.453 -25.922 1 95.38 77 GLU A O 1
ATOM 652 N N . LEU A 1 78 ? -12.383 -19.188 -25.453 1 94.5 78 LEU A N 1
ATOM 653 C CA . LEU A 1 78 ? -13.484 -20.094 -25.141 1 94.5 78 LEU A CA 1
ATOM 654 C C . LEU A 1 78 ? -14.25 -19.609 -23.906 1 94.5 78 LEU A C 1
ATOM 656 O O . LEU A 1 78 ? -15.477 -19.672 -23.875 1 94.5 78 LEU A O 1
ATOM 660 N N . LEU A 1 79 ? -13.516 -19.125 -22.969 1 93.88 79 LEU A N 1
ATOM 661 C CA . LEU A 1 79 ? -14.156 -18.594 -21.766 1 93.88 79 LEU A CA 1
ATOM 662 C C . LEU A 1 79 ? -14.984 -17.359 -22.109 1 93.88 79 LEU A C 1
ATOM 664 O O . LEU A 1 79 ? -16.047 -17.141 -21.516 1 93.88 79 LEU A O 1
ATOM 668 N N . GLY A 1 80 ? -14.484 -16.531 -22.984 1 94.5 80 GLY A N 1
ATOM 669 C CA . GLY A 1 80 ? -15.273 -15.414 -23.484 1 94.5 80 GLY A CA 1
ATOM 670 C C . GLY A 1 80 ? -16.594 -15.844 -24.094 1 94.5 80 GLY A C 1
ATOM 671 O O . GLY A 1 80 ? -17.625 -15.234 -23.844 1 94.5 80 GLY A O 1
ATOM 672 N N . HIS A 1 81 ? -16.516 -16.922 -24.875 1 94.56 81 HIS A N 1
ATOM 673 C CA . HIS A 1 81 ? -17.719 -17.469 -25.484 1 94.56 81 HIS A CA 1
ATOM 674 C C . HIS A 1 81 ? -18.688 -18 -24.422 1 94.56 81 HIS A C 1
ATOM 676 O O . HIS A 1 81 ? -19.906 -17.812 -24.547 1 94.56 81 HIS A O 1
ATOM 682 N N . HIS A 1 82 ? -18.141 -18.688 -23.453 1 93.19 82 HIS A N 1
ATOM 683 C CA . HIS A 1 82 ? -18.969 -19.156 -22.359 1 93.19 82 HIS A CA 1
ATOM 684 C C . HIS A 1 82 ? -19.656 -18 -21.641 1 93.19 82 HIS A C 1
ATOM 686 O O . HIS A 1 82 ? -20.812 -18.125 -21.234 1 93.19 82 HIS A O 1
ATOM 692 N N . CYS A 1 83 ? -18.891 -16.953 -21.531 1 94.38 83 CYS A N 1
ATOM 693 C CA . CYS A 1 83 ? -19.453 -15.773 -20.891 1 94.38 83 CYS A CA 1
ATOM 694 C C . CYS A 1 83 ? -20.656 -15.258 -21.688 1 94.38 83 CYS A C 1
ATOM 696 O O . CYS A 1 83 ? -21.656 -14.859 -21.109 1 94.38 83 CYS A O 1
ATOM 698 N N . SER A 1 84 ? -20.531 -15.273 -22.984 1 95.88 84 SER A N 1
ATOM 699 C CA . SER A 1 84 ? -21.641 -14.852 -23.828 1 95.88 84 SER A CA 1
ATOM 700 C C . SER A 1 84 ? -22.875 -15.711 -23.594 1 95.88 84 SER A C 1
ATOM 702 O O . SER A 1 84 ? -23.984 -15.195 -23.547 1 95.88 84 SER A O 1
ATOM 704 N N . HIS A 1 85 ? -22.688 -16.969 -23.406 1 94.5 85 HIS A N 1
ATOM 705 C CA . HIS A 1 85 ? -23.797 -17.875 -23.125 1 94.5 85 HIS A CA 1
ATOM 706 C C . HIS A 1 85 ? -24.469 -17.531 -21.797 1 94.5 85 HIS A C 1
ATOM 708 O O . HIS A 1 85 ? -25.688 -17.531 -21.703 1 94.5 85 HIS A O 1
ATOM 714 N N . LEU A 1 86 ? -23.641 -17.312 -20.875 1 93.81 86 LEU A N 1
ATOM 715 C CA . LEU A 1 86 ? -24.188 -16.953 -19.562 1 93.81 86 LEU A CA 1
ATOM 716 C C . LEU A 1 86 ? -24.984 -15.656 -19.641 1 93.81 86 LEU A C 1
ATOM 718 O O . LEU A 1 86 ? -26.109 -15.586 -19.141 1 93.81 86 LEU A O 1
ATOM 722 N N . LEU A 1 87 ? -24.484 -14.625 -20.281 1 94.88 87 LEU A N 1
ATOM 723 C CA . LEU A 1 87 ? -25.125 -13.312 -20.359 1 94.88 87 LEU A CA 1
ATOM 724 C C . LEU A 1 87 ? -26.391 -13.383 -21.203 1 94.88 87 LEU A C 1
ATOM 726 O O . LEU A 1 87 ? -27.281 -12.539 -21.062 1 94.88 87 LEU A O 1
ATOM 730 N N . ARG A 1 88 ? -26.469 -14.43 -22.031 1 94.75 88 ARG A N 1
ATOM 731 C CA . ARG A 1 88 ? -27.672 -14.633 -22.844 1 94.75 88 ARG A CA 1
ATOM 732 C C . ARG A 1 88 ? -28.797 -15.242 -22.016 1 94.75 88 ARG A C 1
ATOM 734 O O . ARG A 1 88 ? -29.969 -15.148 -22.391 1 94.75 88 ARG A O 1
ATOM 741 N N . ARG A 1 89 ? -28.422 -15.836 -20.938 1 92.69 89 ARG A N 1
ATOM 742 C CA . ARG A 1 89 ? -29.406 -16.5 -20.094 1 92.69 89 ARG A CA 1
ATOM 743 C C . ARG A 1 89 ? -30.234 -15.477 -19.328 1 92.69 89 ARG A C 1
ATOM 745 O O . ARG A 1 89 ? -29.922 -15.156 -18.172 1 92.69 89 ARG A O 1
ATOM 752 N N . LYS A 1 90 ? -31.344 -15.188 -19.812 1 92.12 90 LYS A N 1
ATOM 753 C CA . LYS A 1 90 ? -32.219 -14.172 -19.219 1 92.12 90 LYS A CA 1
ATOM 754 C C . LYS A 1 90 ? -32.781 -14.648 -17.875 1 92.12 90 LYS A C 1
ATOM 756 O O . LYS A 1 90 ? -32.969 -13.844 -16.969 1 92.12 90 LYS A O 1
ATOM 761 N N . ASP A 1 91 ? -33.031 -15.906 -17.797 1 91.88 91 ASP A N 1
ATOM 762 C CA . ASP A 1 91 ? -33.562 -16.453 -16.547 1 91.88 91 ASP A CA 1
ATOM 763 C C . ASP A 1 91 ? -32.562 -16.281 -15.406 1 91.88 91 ASP A C 1
ATOM 765 O O . ASP A 1 91 ? -32.938 -15.883 -14.297 1 91.88 91 ASP A O 1
ATOM 769 N N . VAL A 1 92 ? -31.344 -16.438 -15.75 1 91.75 92 VAL A N 1
ATOM 770 C CA . VAL A 1 92 ? -30.297 -16.312 -14.734 1 91.75 92 VAL A CA 1
ATOM 771 C C . VAL A 1 92 ? -30.047 -14.836 -14.43 1 91.75 92 VAL A C 1
ATOM 773 O O . VAL A 1 92 ? -30.094 -14.422 -13.266 1 91.75 92 VAL A O 1
ATOM 776 N N . MET A 1 93 ? -29.859 -14.07 -15.445 1 92.31 93 MET A N 1
ATOM 777 C CA . MET A 1 93 ? -29.5 -12.664 -15.273 1 92.31 93 MET A CA 1
ATOM 778 C C . MET A 1 93 ? -30.641 -11.891 -14.609 1 92.31 93 MET A C 1
ATOM 780 O O . MET A 1 93 ? -30.406 -11.016 -13.781 1 92.31 93 MET A O 1
ATOM 784 N N . LYS A 1 94 ? -31.875 -12.195 -14.953 1 93 94 LYS A N 1
ATOM 785 C CA . LYS A 1 94 ? -33.031 -11.547 -14.336 1 93 94 LYS A CA 1
ATOM 786 C C . LYS A 1 94 ? -33.156 -11.914 -12.859 1 93 94 LYS A C 1
ATOM 788 O O . LYS A 1 94 ? -33.469 -11.062 -12.031 1 93 94 LYS A O 1
ATOM 793 N N . SER A 1 95 ? -32.875 -13.172 -12.633 1 91.94 95 SER A N 1
ATOM 794 C CA . SER A 1 95 ? -32.906 -13.625 -11.242 1 91.94 95 SER A CA 1
ATOM 795 C C . SER A 1 95 ? -31.875 -12.906 -10.398 1 91.94 95 SER A C 1
ATOM 797 O O . SER A 1 95 ? -32.156 -12.484 -9.273 1 91.94 95 SER A O 1
ATOM 799 N N . LEU A 1 96 ? -30.719 -12.703 -10.961 1 92.69 96 LEU A N 1
ATOM 800 C CA . LEU A 1 96 ? -29.656 -12.016 -10.258 1 92.69 96 LEU A CA 1
ATOM 801 C C . LEU A 1 96 ? -30 -10.547 -10.039 1 92.69 96 LEU A C 1
ATOM 803 O O . LEU A 1 96 ? -29.719 -9.992 -8.977 1 92.69 96 LEU A O 1
ATOM 807 N N . LYS A 1 97 ? -30.578 -9.953 -10.961 1 92.88 97 LYS A N 1
ATOM 808 C CA . LYS A 1 97 ? -30.969 -8.547 -10.852 1 92.88 97 LYS A CA 1
ATOM 809 C C . LYS A 1 97 ? -32.094 -8.359 -9.828 1 92.88 97 LYS A C 1
ATOM 811 O O . LYS A 1 97 ? -32.062 -7.379 -9.078 1 92.88 97 LYS A O 1
ATOM 816 N N . SER A 1 98 ? -33 -9.312 -9.828 1 93 98 SER A N 1
ATOM 817 C CA . SER A 1 98 ? -34.156 -9.211 -8.953 1 93 98 SER A CA 1
ATOM 818 C C . SER A 1 98 ? -33.781 -9.352 -7.484 1 93 98 SER A C 1
ATOM 820 O O . SER A 1 98 ? -34.406 -8.789 -6.602 1 93 98 SER A O 1
ATOM 822 N N . GLU A 1 99 ? -32.719 -10.086 -7.199 1 91.38 99 GLU A N 1
ATOM 823 C CA . GLU A 1 99 ? -32.25 -10.281 -5.828 1 91.38 99 GLU A CA 1
ATOM 824 C C . GLU A 1 99 ? -31.75 -8.977 -5.227 1 91.38 99 GLU A C 1
ATOM 826 O O . GLU A 1 99 ? -31.766 -8.797 -4.008 1 91.38 99 GLU A O 1
ATOM 831 N N . ASN A 1 100 ? -31.312 -8.055 -6.059 1 91.56 100 ASN A N 1
ATOM 832 C CA . ASN A 1 100 ? -30.859 -6.723 -5.676 1 91.56 100 ASN A CA 1
ATOM 833 C C . ASN A 1 100 ? -29.766 -6.777 -4.609 1 91.56 100 ASN A C 1
ATOM 835 O O . ASN A 1 100 ? -29.891 -6.164 -3.549 1 91.56 100 ASN A O 1
ATOM 839 N N . PHE A 1 101 ? -28.719 -7.426 -4.938 1 95.12 101 PHE A N 1
ATOM 840 C CA . PHE A 1 101 ? -27.562 -7.59 -4.059 1 95.12 101 PHE A CA 1
ATOM 841 C C . PHE A 1 101 ? -26.953 -6.238 -3.709 1 95.12 101 PHE A C 1
ATOM 843 O O . PHE A 1 101 ? -26.938 -5.328 -4.539 1 95.12 101 PHE A O 1
ATOM 850 N N . ASP A 1 102 ? -26.453 -6.141 -2.471 1 97 102 ASP A N 1
ATOM 851 C CA . ASP A 1 102 ? -25.75 -4.93 -2.049 1 97 102 ASP A CA 1
ATOM 852 C C . ASP A 1 102 ? -24.344 -4.883 -2.611 1 97 102 ASP A C 1
ATOM 854 O O . ASP A 1 102 ? -23.781 -3.803 -2.818 1 97 102 ASP A O 1
ATOM 858 N N . LEU A 1 103 ? -23.812 -6.074 -2.871 1 97.88 103 LEU A N 1
ATOM 859 C CA . LEU A 1 103 ? -22.422 -6.191 -3.279 1 97.88 103 LEU A CA 1
ATOM 860 C C . LEU A 1 103 ? -22.188 -7.473 -4.074 1 97.88 103 LEU A C 1
ATOM 862 O O . LEU A 1 103 ? -22.734 -8.523 -3.74 1 97.88 103 LEU A O 1
ATOM 866 N N . VAL A 1 104 ? -21.422 -7.41 -5.074 1 97.81 104 VAL A N 1
ATOM 867 C CA . VAL A 1 104 ? -21.047 -8.578 -5.859 1 97.81 104 VAL A CA 1
ATOM 868 C C . VAL A 1 104 ? -19.578 -8.906 -5.617 1 97.81 104 VAL A C 1
ATOM 870 O O . VAL A 1 104 ? -18.734 -8.008 -5.562 1 97.81 104 VAL A O 1
ATOM 873 N N . ILE A 1 105 ? -19.266 -10.133 -5.445 1 98.06 105 ILE A N 1
ATOM 874 C CA . ILE A 1 105 ? -17.875 -10.586 -5.301 1 98.06 105 ILE A CA 1
ATOM 875 C C . ILE A 1 105 ? -17.453 -11.367 -6.543 1 98.06 105 ILE A C 1
ATOM 877 O O . ILE A 1 105 ? -18.094 -12.359 -6.902 1 98.06 105 ILE A O 1
ATOM 881 N N . VAL A 1 106 ? -16.422 -10.914 -7.152 1 97.62 106 VAL A N 1
ATOM 882 C CA . VAL A 1 106 ? -15.984 -11.547 -8.391 1 97.62 106 VAL A CA 1
ATOM 883 C C . VAL A 1 106 ? -14.57 -12.109 -8.219 1 97.62 106 VAL A C 1
ATOM 885 O O . VAL A 1 106 ? -13.773 -11.57 -7.453 1 97.62 106 VAL A O 1
ATOM 888 N N . GLU A 1 107 ? -14.289 -13.117 -8.859 1 95.75 107 GLU A N 1
ATOM 889 C CA . GLU A 1 107 ? -12.961 -13.734 -8.828 1 95.75 107 GLU A CA 1
ATOM 890 C C . GLU A 1 107 ? -12.219 -13.523 -10.148 1 95.75 107 GLU A C 1
ATOM 892 O O . GLU A 1 107 ? -12.805 -13.656 -11.219 1 95.75 107 GLU A O 1
ATOM 897 N N . MET A 1 108 ? -10.945 -13.195 -10.008 1 93.38 108 MET A N 1
ATOM 898 C CA . MET A 1 108 ? -10.133 -12.922 -11.195 1 93.38 108 MET A CA 1
ATOM 899 C C . MET A 1 108 ? -9.461 -14.195 -11.695 1 93.38 108 MET A C 1
ATOM 901 O O . MET A 1 108 ? -8.266 -14.406 -11.477 1 93.38 108 MET A O 1
ATOM 905 N N . PHE A 1 109 ? -10.133 -15.125 -12.219 1 85.44 109 PHE A N 1
ATOM 906 C CA . PHE A 1 109 ? -9.641 -16.234 -13.031 1 85.44 109 PHE A CA 1
ATOM 907 C C . PHE A 1 109 ? -9.938 -16 -14.508 1 85.44 109 PHE A C 1
ATOM 909 O O . PHE A 1 109 ? -9.125 -16.328 -15.367 1 85.44 109 PHE A O 1
ATOM 916 N N . ASP A 1 110 ? -11.055 -15.484 -14.727 1 90.62 110 ASP A N 1
ATOM 917 C CA . ASP A 1 110 ? -11.445 -14.977 -16.031 1 90.62 110 ASP A CA 1
ATOM 918 C C . ASP A 1 110 ? -12.203 -13.656 -15.914 1 90.62 110 ASP A C 1
ATOM 920 O O . ASP A 1 110 ? -12.414 -13.156 -14.805 1 90.62 110 ASP A O 1
ATOM 924 N N . TYR A 1 111 ? -12.609 -13.039 -17.016 1 96.56 111 TYR A N 1
ATOM 925 C CA . TYR A 1 111 ? -13.125 -11.68 -16.984 1 96.56 111 TYR A CA 1
ATOM 926 C C . TYR A 1 111 ? -14.656 -11.68 -17 1 96.56 111 TYR A C 1
ATOM 928 O O . TYR A 1 111 ? -15.281 -10.633 -16.812 1 96.56 111 TYR A O 1
ATOM 936 N N . CYS A 1 112 ? -15.258 -12.836 -17.141 1 96.5 112 CYS A N 1
ATOM 937 C CA . CYS A 1 112 ? -16.703 -12.906 -17.266 1 96.5 112 CYS A CA 1
ATOM 938 C C . CYS A 1 112 ? -17.391 -12.383 -16 1 96.5 112 CYS A C 1
ATOM 940 O O . CYS A 1 112 ? -18.344 -11.609 -16.078 1 96.5 112 CYS A O 1
ATOM 942 N N . PRO A 1 113 ? -16.953 -12.742 -14.773 1 96.38 113 PRO A N 1
ATOM 943 C CA . PRO A 1 113 ? -17.609 -12.219 -13.57 1 96.38 113 PRO A CA 1
ATOM 944 C C . PRO A 1 113 ? -17.625 -10.695 -13.523 1 96.38 113 PRO A C 1
ATOM 946 O O . PRO A 1 113 ? -18.578 -10.102 -13 1 96.38 113 PRO A O 1
ATOM 949 N N . PHE A 1 114 ? -16.641 -10.008 -14.062 1 97.69 114 PHE A N 1
ATOM 950 C CA . PHE A 1 114 ? -16.594 -8.555 -14.102 1 97.69 114 PHE A CA 1
ATOM 951 C C . PHE A 1 114 ? -17.672 -8.008 -15.023 1 97.69 114 PHE A C 1
ATOM 953 O O . PHE A 1 114 ? -18.312 -6.996 -14.719 1 97.69 114 PHE A O 1
ATOM 960 N N . LEU A 1 115 ? -17.828 -8.656 -16.156 1 97.56 115 LEU A N 1
ATOM 961 C CA . LEU A 1 115 ? -18.859 -8.242 -17.094 1 97.56 115 LEU A CA 1
ATOM 962 C C . LEU A 1 115 ? -20.25 -8.453 -16.5 1 97.56 115 LEU A C 1
ATOM 964 O O . LEU A 1 115 ? -21.141 -7.629 -16.703 1 97.56 115 LEU A O 1
ATOM 968 N N . VAL A 1 116 ? -20.406 -9.578 -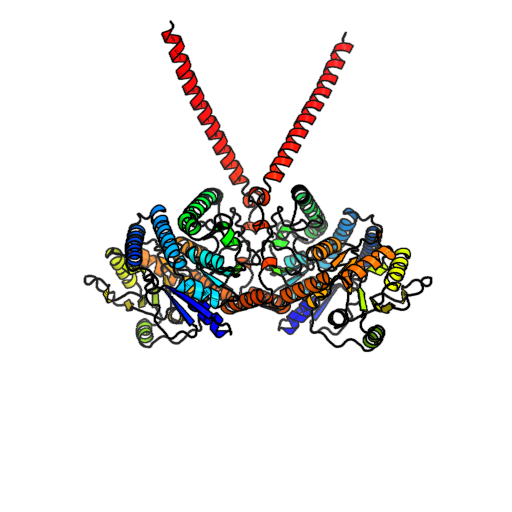15.719 1 96.31 116 VAL A N 1
ATOM 969 C CA . VAL A 1 116 ? -21.672 -9.836 -15.055 1 96.31 116 VAL A CA 1
ATOM 970 C C . VAL A 1 116 ? -21.953 -8.734 -14.031 1 96.31 116 VAL A C 1
ATOM 972 O O . VAL A 1 116 ? -23.062 -8.195 -13.969 1 96.31 116 VAL A O 1
ATOM 975 N N . ALA A 1 117 ? -20.938 -8.391 -13.273 1 96.62 117 ALA A N 1
ATOM 976 C CA . ALA A 1 117 ? -21.094 -7.328 -12.281 1 96.62 117 ALA A CA 1
ATOM 977 C C . ALA A 1 117 ? -21.453 -6.008 -12.953 1 96.62 117 ALA A C 1
ATOM 979 O O . ALA A 1 117 ? -22.312 -5.266 -12.453 1 96.62 117 ALA A O 1
ATOM 980 N N . GLU A 1 118 ? -20.797 -5.723 -14.016 1 96 118 GLU A N 1
ATOM 981 C CA . GLU A 1 118 ? -21.078 -4.5 -14.766 1 96 118 GLU A CA 1
ATOM 982 C C . GLU A 1 118 ? -22.516 -4.473 -15.266 1 96 118 GLU A C 1
ATOM 984 O O . GLU A 1 118 ? -23.188 -3.441 -15.188 1 96 118 GLU A O 1
ATOM 989 N N . LYS A 1 119 ? -22.969 -5.547 -15.773 1 94.94 119 LYS A N 1
ATOM 990 C CA . LYS A 1 119 ? -24.344 -5.645 -16.281 1 94.94 119 LYS A CA 1
ATOM 991 C C . LYS A 1 119 ? -25.359 -5.469 -15.156 1 94.94 119 LYS A C 1
ATOM 993 O O . LYS A 1 119 ? -26.422 -4.883 -15.359 1 94.94 119 LYS A O 1
ATOM 998 N N . LEU A 1 120 ? -25.016 -5.957 -14.008 1 94.81 120 LEU A N 1
ATOM 999 C CA . LEU A 1 120 ? -25.922 -5.836 -12.859 1 94.81 120 LEU A CA 1
ATOM 1000 C C . LEU A 1 120 ? -25.922 -4.41 -12.32 1 94.81 120 LEU A C 1
ATOM 1002 O O . LEU A 1 120 ? -26.844 -4.012 -11.617 1 94.81 120 LEU A O 1
ATOM 1006 N N . GLY A 1 121 ? -24.906 -3.652 -12.602 1 94.06 121 GLY A N 1
ATOM 1007 C CA . GLY A 1 121 ? -24.812 -2.268 -12.164 1 94.06 121 GLY A CA 1
ATOM 1008 C C . GLY A 1 121 ? -24.625 -2.125 -10.664 1 94.06 121 GLY A C 1
ATOM 1009 O O . GLY A 1 121 ? -25.172 -1.206 -10.047 1 94.06 121 GLY A O 1
ATOM 1010 N N . LYS A 1 122 ? -24.016 -3.088 -10.078 1 95 122 LYS A N 1
ATOM 1011 C CA . LYS A 1 122 ? -23.781 -3.092 -8.641 1 95 122 LYS A CA 1
ATOM 1012 C C . LYS A 1 122 ? -22.297 -2.939 -8.32 1 95 122 LYS A C 1
ATOM 1014 O O . LYS A 1 122 ? -21.438 -3.314 -9.125 1 95 122 LYS A O 1
ATOM 1019 N N . PRO A 1 123 ? -21.984 -2.285 -7.176 1 96.88 123 PRO A N 1
ATOM 1020 C CA . PRO A 1 123 ? -20.594 -2.277 -6.758 1 96.88 123 PRO A CA 1
ATOM 1021 C C . PRO A 1 123 ? -20.031 -3.682 -6.531 1 96.88 123 PRO A C 1
ATOM 1023 O O . PRO A 1 123 ? -20.781 -4.594 -6.172 1 96.88 123 PRO A O 1
ATOM 1026 N N . PHE A 1 124 ? -18.781 -3.854 -6.82 1 98.19 124 PHE A N 1
ATOM 1027 C CA . PHE A 1 124 ? -18.234 -5.191 -6.641 1 98.19 124 PHE A CA 1
ATOM 1028 C C . PHE A 1 124 ? -16.812 -5.117 -6.078 1 98.19 124 PHE A C 1
ATOM 1030 O O . PHE A 1 124 ? -16.156 -4.082 -6.184 1 98.19 124 PHE A O 1
ATOM 1037 N N . VAL A 1 125 ? -16.406 -6.176 -5.438 1 98.44 125 VAL A N 1
ATOM 1038 C CA . VAL A 1 125 ? -15.039 -6.398 -4.996 1 98.44 125 VAL A CA 1
ATOM 1039 C C . VAL A 1 125 ? -14.438 -7.586 -5.742 1 98.44 125 VAL A C 1
ATOM 1041 O O . VAL A 1 125 ? -15.164 -8.461 -6.223 1 98.44 125 VAL A O 1
ATOM 1044 N N . ALA A 1 126 ? -13.148 -7.605 -5.863 1 98.5 126 ALA A N 1
ATOM 1045 C CA . ALA A 1 126 ? -12.5 -8.641 -6.668 1 98.5 126 ALA A CA 1
ATOM 1046 C C . ALA A 1 126 ? -11.539 -9.469 -5.824 1 98.5 126 ALA A C 1
ATOM 1048 O O . ALA A 1 126 ? -10.867 -8.938 -4.934 1 98.5 126 ALA A O 1
ATOM 1049 N N . ILE A 1 127 ? -11.531 -10.719 -6.152 1 98.06 127 ILE A N 1
ATOM 1050 C CA . ILE A 1 127 ? -10.609 -11.656 -5.512 1 98.06 127 ILE A CA 1
ATOM 1051 C C . ILE A 1 127 ? -9.547 -12.102 -6.512 1 98.06 127 ILE A C 1
ATOM 1053 O O . ILE A 1 127 ? -9.875 -12.602 -7.59 1 98.06 127 ILE A O 1
ATOM 1057 N N . LEU A 1 128 ? -8.336 -11.867 -6.184 1 97.56 128 LEU A N 1
ATOM 1058 C CA . LEU A 1 128 ? -7.223 -12.414 -6.949 1 97.56 128 LEU A CA 1
ATOM 1059 C C . LEU A 1 128 ? -6.652 -13.648 -6.266 1 97.56 128 LEU A C 1
ATOM 1061 O O . LEU A 1 128 ? -5.98 -13.547 -5.238 1 97.56 128 LEU A O 1
ATOM 1065 N N . PRO A 1 129 ? -6.914 -14.805 -6.867 1 95.38 129 PRO A N 1
ATOM 1066 C CA . PRO A 1 129 ? -6.504 -16.031 -6.191 1 95.38 129 PRO A CA 1
ATOM 1067 C C . PRO A 1 129 ? -5 -16.281 -6.281 1 95.38 129 PRO A C 1
ATOM 1069 O O . PRO A 1 129 ? -4.488 -17.219 -5.645 1 95.38 129 PRO A O 1
ATOM 1072 N N . SER A 1 130 ? -4.297 -15.508 -6.996 1 95.19 130 SER A N 1
ATOM 1073 C CA . SER A 1 130 ? -2.854 -15.617 -7.184 1 95.19 130 SER A CA 1
ATOM 1074 C C . SER A 1 130 ? -2.111 -14.477 -6.496 1 95.19 130 SER A C 1
ATOM 1076 O O . SER A 1 130 ? -2.721 -13.664 -5.801 1 95.19 130 SER A O 1
ATOM 1078 N N . ALA A 1 131 ? -0.818 -14.438 -6.703 1 94.88 131 ALA A N 1
ATOM 1079 C CA . ALA A 1 131 ? 0.036 -13.43 -6.074 1 94.88 131 ALA A CA 1
ATOM 1080 C C . ALA A 1 131 ? -0.135 -12.07 -6.738 1 94.88 131 ALA A C 1
ATOM 1082 O O . ALA A 1 131 ? -0.764 -11.961 -7.797 1 94.88 131 ALA A O 1
ATOM 1083 N N . LEU A 1 132 ? 0.351 -11.039 -6.113 1 96.19 132 LEU A N 1
ATOM 1084 C CA . LEU A 1 132 ? 0.374 -9.695 -6.672 1 96.19 132 LEU A CA 1
ATOM 1085 C C . LEU A 1 132 ? 1.136 -9.664 -7.992 1 96.19 132 LEU A C 1
ATOM 1087 O O . LEU A 1 132 ? 2.166 -10.328 -8.133 1 96.19 132 LEU A O 1
ATOM 1091 N N . GLY A 1 133 ? 0.62 -9 -8.945 1 94.75 133 GLY A N 1
ATOM 1092 C CA . GLY A 1 133 ? 1.361 -8.766 -10.172 1 94.75 133 GLY A CA 1
ATOM 1093 C C . GLY A 1 133 ? 0.958 -9.695 -11.297 1 94.75 133 GLY A C 1
ATOM 1094 O O . GLY A 1 133 ? 1.405 -9.531 -12.438 1 94.75 133 GLY A O 1
ATOM 1095 N N . THR A 1 134 ? 0.074 -10.711 -10.984 1 95.56 134 THR A N 1
ATOM 1096 C CA . THR A 1 134 ? -0.346 -11.633 -12.031 1 95.56 134 THR A CA 1
ATOM 1097 C C . THR A 1 134 ? -1.296 -10.945 -13.008 1 95.56 134 THR A C 1
ATOM 1099 O O . THR A 1 134 ? -1.426 -11.375 -14.156 1 95.56 134 THR A O 1
ATOM 1102 N N . VAL A 1 135 ? -1.981 -9.969 -12.531 1 95.81 135 VAL A N 1
ATOM 1103 C CA . VAL A 1 135 ? -2.883 -9.133 -13.32 1 95.81 135 VAL A CA 1
ATOM 1104 C C . VAL A 1 135 ? -2.664 -7.66 -12.969 1 95.81 135 VAL A C 1
ATOM 1106 O O . VAL A 1 135 ? -2.359 -7.328 -11.82 1 95.81 135 VAL A O 1
ATOM 1109 N N . ASP A 1 136 ? -2.727 -6.855 -13.984 1 95.94 136 ASP A N 1
ATOM 1110 C CA . ASP A 1 136 ? -2.58 -5.426 -13.734 1 95.94 136 ASP A CA 1
ATOM 1111 C C . ASP A 1 136 ? -3.93 -4.781 -13.422 1 95.94 136 ASP A C 1
ATOM 1113 O O . ASP A 1 136 ? -4.773 -4.641 -14.312 1 95.94 136 ASP A O 1
ATOM 1117 N N . PHE A 1 137 ? -4.16 -4.445 -12.195 1 96.94 137 PHE A N 1
ATOM 1118 C CA . PHE A 1 137 ? -5.387 -3.742 -11.828 1 96.94 137 PHE A CA 1
ATOM 1119 C C . PHE A 1 137 ? -5.074 -2.354 -11.289 1 96.94 137 PHE A C 1
ATOM 1121 O O . PHE A 1 137 ? -5.789 -1.848 -10.422 1 96.94 137 PHE A O 1
ATOM 1128 N N . GLY A 1 138 ? -3.891 -1.781 -11.711 1 95.25 138 GLY A N 1
ATOM 1129 C CA . GLY A 1 138 ? -3.596 -0.384 -11.438 1 95.25 138 GLY A CA 1
ATOM 1130 C C . GLY A 1 138 ? -2.611 -0.197 -10.297 1 95.25 138 GLY A C 1
ATOM 1131 O O . GLY A 1 138 ? -2.287 0.935 -9.93 1 95.25 138 GLY A O 1
ATOM 1132 N N . LEU A 1 139 ? -2.027 -1.28 -9.727 1 95.5 139 LEU A N 1
ATOM 1133 C CA . LEU A 1 139 ? -1.054 -1.2 -8.641 1 95.5 139 LEU A CA 1
ATOM 1134 C C . LEU A 1 139 ? 0.301 -0.731 -9.156 1 95.5 139 LEU A C 1
ATOM 1136 O O . LEU A 1 139 ? 0.77 -1.204 -10.195 1 95.5 139 LEU A O 1
ATOM 1140 N N . PRO A 1 140 ? 0.894 0.297 -8.398 1 95 140 PRO A N 1
ATOM 1141 C CA . PRO A 1 140 ? 2.26 0.657 -8.789 1 95 140 PRO A CA 1
ATOM 1142 C C . PRO A 1 140 ? 3.232 -0.515 -8.672 1 95 140 PRO A C 1
ATOM 1144 O O . PRO A 1 140 ? 3.168 -1.286 -7.715 1 95 140 PRO A O 1
ATOM 1147 N N . SER A 1 141 ? 4.016 -0.683 -9.703 1 95.81 141 SER A N 1
ATOM 1148 C CA . SER A 1 141 ? 4.984 -1.771 -9.734 1 95.81 141 SER A CA 1
ATOM 1149 C C . SER A 1 141 ? 6.352 -1.28 -10.195 1 95.81 141 SER A C 1
ATOM 1151 O O . SER A 1 141 ? 6.727 -1.471 -11.352 1 95.81 141 SER A O 1
ATOM 1153 N N . PRO A 1 142 ? 7.148 -0.668 -9.273 1 97.25 142 PRO A N 1
ATOM 1154 C CA . PRO A 1 142 ? 8.492 -0.251 -9.68 1 97.25 142 PRO A CA 1
ATOM 1155 C C . PRO A 1 142 ? 9.328 -1.403 -10.227 1 97.25 142 PRO A C 1
ATOM 1157 O O . PRO A 1 142 ? 9.57 -2.391 -9.523 1 97.25 142 PRO A O 1
ATOM 1160 N N . LEU A 1 143 ? 9.852 -1.246 -11.375 1 97.88 143 LEU A N 1
ATOM 1161 C CA . LEU A 1 143 ? 10.469 -2.344 -12.117 1 97.88 143 LEU A CA 1
ATOM 1162 C C . LEU A 1 143 ? 11.891 -2.598 -11.633 1 97.88 143 LEU A C 1
ATOM 1164 O O . LEU A 1 143 ? 12.492 -3.619 -11.961 1 97.88 143 LEU A O 1
ATOM 1168 N N . SER A 1 144 ? 12.375 -1.682 -10.812 1 98.06 144 SER A N 1
ATOM 1169 C CA . SER A 1 144 ? 13.734 -1.846 -10.32 1 98.06 144 SER A CA 1
ATOM 1170 C C . SER A 1 144 ? 13.828 -2.996 -9.32 1 98.06 144 SER A C 1
ATOM 1172 O O . SER A 1 144 ? 14.898 -3.561 -9.109 1 98.06 144 SER A O 1
ATOM 1174 N N . TYR A 1 145 ? 12.641 -3.336 -8.688 1 98.31 145 TYR A N 1
ATOM 1175 C CA . TYR A 1 145 ? 12.766 -4.375 -7.672 1 98.31 145 TYR A CA 1
ATOM 1176 C C . TYR A 1 145 ? 11.5 -5.23 -7.613 1 98.31 145 TYR A C 1
ATOM 1178 O O . TYR A 1 145 ? 11.461 -6.242 -6.914 1 98.31 145 TYR A O 1
ATOM 1186 N N . VAL A 1 146 ? 10.43 -4.855 -8.273 1 98.5 146 VAL A N 1
ATOM 1187 C CA . VAL A 1 146 ? 9.227 -5.684 -8.344 1 98.5 146 VAL A CA 1
ATOM 1188 C C . VAL A 1 146 ? 9.258 -6.523 -9.617 1 98.5 146 VAL A C 1
ATOM 1190 O O . VAL A 1 146 ? 9.172 -5.988 -10.727 1 98.5 146 VAL A O 1
ATOM 1193 N N . PRO A 1 147 ? 9.344 -7.793 -9.508 1 98.38 147 PRO A N 1
ATOM 1194 C CA . PRO A 1 147 ? 9.438 -8.625 -10.711 1 98.38 147 PRO A CA 1
ATOM 1195 C C . PRO A 1 147 ? 8.117 -8.703 -11.484 1 98.38 147 PRO A C 1
ATOM 1197 O O . PRO A 1 147 ? 7.051 -8.805 -10.875 1 98.38 147 PRO A O 1
ATOM 1200 N N . VAL A 1 148 ? 8.258 -8.602 -12.75 1 98.06 148 VAL A N 1
ATOM 1201 C CA . VAL A 1 148 ? 7.105 -8.773 -13.625 1 98.06 148 VAL A CA 1
ATOM 1202 C C . VAL A 1 148 ? 6.703 -10.25 -13.664 1 98.06 148 VAL A C 1
ATOM 1204 O O . VAL A 1 148 ? 7.559 -11.133 -13.641 1 98.06 148 VAL A O 1
ATOM 1207 N N . PHE A 1 149 ? 5.426 -10.477 -13.797 1 96 149 PHE A N 1
ATOM 1208 C CA . PHE A 1 149 ? 4.922 -11.844 -13.812 1 96 149 PHE A CA 1
ATOM 1209 C C . PHE A 1 149 ? 5.57 -12.641 -14.938 1 96 149 PHE A C 1
ATOM 1211 O O . PHE A 1 149 ? 5.688 -12.156 -16.062 1 96 149 PHE A O 1
ATOM 1218 N N . TYR A 1 150 ? 6.152 -13.828 -14.641 1 93.06 150 TYR A N 1
ATOM 1219 C CA . TYR A 1 150 ? 6.773 -14.805 -15.531 1 93.06 150 TYR A CA 1
ATOM 1220 C C . TYR A 1 150 ? 8.195 -14.383 -15.891 1 93.06 150 TYR A C 1
ATOM 1222 O O . TYR A 1 150 ? 8.773 -14.898 -16.844 1 93.06 150 TYR A O 1
ATOM 1230 N N . SER A 1 151 ? 8.719 -13.367 -15.172 1 96.06 151 SER A N 1
ATOM 1231 C CA . SER A 1 151 ? 10.117 -13 -15.391 1 96.06 151 SER A CA 1
ATOM 1232 C C . SER A 1 151 ? 11.055 -13.992 -14.711 1 96.06 151 SER A C 1
ATOM 1234 O O . SER A 1 151 ? 12.234 -14.07 -15.062 1 96.06 151 SER A O 1
ATOM 1236 N N . LEU A 1 152 ? 10.547 -14.719 -13.727 1 96.62 152 LEU A N 1
ATOM 1237 C CA . LEU A 1 152 ? 11.328 -15.633 -12.906 1 96.62 152 LEU A CA 1
ATOM 1238 C C . LEU A 1 152 ? 12.492 -14.906 -12.242 1 96.62 152 LEU A C 1
ATOM 1240 O O . LEU A 1 152 ? 13.602 -15.43 -12.164 1 96.62 152 LEU A O 1
ATOM 1244 N N . LEU A 1 153 ? 12.258 -13.578 -11.891 1 98 153 LEU A N 1
ATOM 1245 C CA . LEU A 1 153 ? 13.18 -12.734 -11.133 1 98 153 LEU A CA 1
ATOM 1246 C C . LEU A 1 153 ? 12.703 -12.555 -9.695 1 98 153 LEU A C 1
ATOM 1248 O O . LEU A 1 153 ? 11.539 -12.82 -9.391 1 98 153 LEU A O 1
ATOM 1252 N N . THR A 1 154 ? 13.578 -12.258 -8.852 1 98.06 154 THR A N 1
ATOM 1253 C CA . THR A 1 154 ? 13.25 -11.883 -7.48 1 98.06 154 THR A CA 1
ATOM 1254 C C . THR A 1 154 ? 13.312 -10.367 -7.309 1 98.06 154 THR A C 1
ATOM 1256 O O . THR A 1 154 ? 13.523 -9.633 -8.273 1 98.06 154 THR A O 1
ATOM 1259 N N . ASP A 1 155 ? 13.094 -9.805 -6.102 1 97.88 155 ASP A N 1
ATOM 1260 C CA . ASP A 1 155 ? 13.133 -8.367 -5.84 1 97.88 155 ASP A CA 1
ATOM 1261 C C . ASP A 1 155 ? 14.578 -7.867 -5.781 1 97.88 155 ASP A C 1
ATOM 1263 O O . ASP A 1 155 ? 14.812 -6.656 -5.75 1 97.88 155 ASP A O 1
ATOM 1267 N N . GLN A 1 156 ? 15.508 -8.82 -5.695 1 97.69 156 GLN A N 1
ATOM 1268 C CA . GLN A 1 156 ? 16.922 -8.461 -5.738 1 97.69 156 GLN A CA 1
ATOM 1269 C C . GLN A 1 156 ? 17.5 -8.719 -7.125 1 97.69 156 GLN A C 1
ATOM 1271 O O . GLN A 1 156 ? 17.969 -9.82 -7.41 1 97.69 156 GLN A O 1
ATOM 1276 N N . MET A 1 157 ? 17.516 -7.715 -7.91 1 98 157 MET A N 1
ATOM 1277 C CA . MET A 1 157 ? 17.953 -7.836 -9.297 1 98 157 MET A CA 1
ATOM 1278 C C . MET A 1 157 ? 19.281 -7.137 -9.508 1 98 157 MET A C 1
ATOM 1280 O O . MET A 1 157 ? 19.516 -6.043 -8.984 1 98 157 MET A O 1
ATOM 1284 N N . ASP A 1 158 ? 20.141 -7.824 -10.25 1 97.38 158 ASP A N 1
ATOM 1285 C CA . ASP A 1 158 ? 21.328 -7.121 -10.734 1 97.38 158 ASP A CA 1
ATOM 1286 C C . ASP A 1 158 ? 21.016 -6.297 -11.977 1 97.38 158 ASP A C 1
ATOM 1288 O O . ASP A 1 158 ? 19.844 -6.137 -12.336 1 97.38 158 ASP A O 1
ATOM 1292 N N . PHE A 1 159 ? 22 -5.715 -12.625 1 97.81 159 PHE A N 1
ATOM 1293 C CA . PHE A 1 159 ? 21.781 -4.836 -13.766 1 97.81 159 PHE A CA 1
ATOM 1294 C C . PHE A 1 159 ? 21.031 -5.57 -14.875 1 97.81 159 PHE A C 1
ATOM 1296 O O . PHE A 1 159 ? 20.031 -5.07 -15.391 1 97.81 159 PHE A O 1
ATOM 1303 N N . TRP A 1 160 ? 21.422 -6.738 -15.242 1 98.31 160 TRP A N 1
ATOM 1304 C CA . TRP A 1 160 ? 20.828 -7.5 -16.328 1 98.31 160 TRP A CA 1
ATOM 1305 C C . TRP A 1 160 ? 19.422 -7.973 -15.945 1 98.31 160 TRP A C 1
ATOM 1307 O O . TRP A 1 160 ? 18.531 -8.07 -16.797 1 98.31 160 TRP A O 1
ATOM 1317 N N . GLY A 1 161 ? 19.203 -8.289 -14.602 1 98.56 161 GLY A N 1
ATOM 1318 C CA . GLY A 1 161 ? 17.875 -8.594 -14.125 1 98.56 161 GLY A CA 1
ATOM 1319 C C . GLY A 1 161 ? 16.891 -7.453 -14.32 1 98.56 161 GLY A C 1
ATOM 1320 O O . GLY A 1 161 ? 15.75 -7.668 -14.742 1 98.56 161 GLY A O 1
ATOM 1321 N N . ARG A 1 162 ? 17.375 -6.238 -14.023 1 98.5 162 ARG A N 1
ATOM 1322 C CA . ARG A 1 162 ? 16.516 -5.066 -14.188 1 98.5 162 ARG A CA 1
ATOM 1323 C C . ARG A 1 162 ? 16.234 -4.801 -15.656 1 98.5 162 ARG A C 1
ATOM 1325 O O . ARG A 1 162 ? 15.125 -4.395 -16.016 1 98.5 162 ARG A O 1
ATOM 1332 N N . VAL A 1 163 ? 17.234 -5.055 -16.516 1 98.38 163 VAL A N 1
ATOM 1333 C CA . VAL A 1 163 ? 17.016 -4.914 -17.953 1 98.38 163 VAL A CA 1
ATOM 1334 C C . VAL A 1 163 ? 15.938 -5.902 -18.406 1 98.38 163 VAL A C 1
ATOM 1336 O O . VAL A 1 163 ? 14.992 -5.531 -19.094 1 98.38 163 VAL A O 1
ATOM 1339 N N . LYS A 1 164 ? 16.109 -7.133 -18.016 1 98.56 164 LYS A N 1
ATOM 1340 C CA . LYS A 1 164 ? 15.141 -8.172 -18.359 1 98.56 164 LYS A CA 1
ATOM 1341 C C . LYS A 1 164 ? 13.75 -7.805 -17.859 1 98.56 164 LYS A C 1
ATOM 1343 O O . LYS A 1 164 ? 12.773 -7.891 -18.609 1 98.56 164 LYS A O 1
ATOM 1348 N N . ASN A 1 165 ? 13.703 -7.406 -16.578 1 98.62 165 ASN A N 1
ATOM 1349 C CA . ASN A 1 165 ? 12.422 -7.051 -15.977 1 98.62 165 ASN A CA 1
ATOM 1350 C C . ASN A 1 165 ? 11.742 -5.91 -16.734 1 98.62 165 ASN A C 1
ATOM 1352 O O . ASN A 1 165 ? 10.531 -5.938 -16.953 1 98.62 165 ASN A O 1
ATOM 1356 N N . PHE A 1 166 ? 12.539 -4.93 -17.203 1 97.56 166 PHE A N 1
ATOM 1357 C CA . PHE A 1 166 ? 12.023 -3.787 -17.953 1 97.56 166 PHE A CA 1
ATOM 1358 C C . PHE A 1 166 ? 11.438 -4.23 -19.281 1 97.56 166 PHE A C 1
ATOM 1360 O O . PHE A 1 166 ? 10.336 -3.816 -19.656 1 97.56 166 PHE A O 1
ATOM 1367 N N . LEU A 1 167 ? 12.133 -5.078 -19.938 1 97.19 167 LEU A N 1
ATOM 1368 C CA . LEU A 1 167 ? 11.68 -5.543 -21.25 1 97.19 167 LEU A CA 1
ATOM 1369 C C . LEU A 1 167 ? 10.445 -6.426 -21.109 1 97.19 167 LEU A C 1
ATOM 1371 O O . LEU A 1 167 ? 9.531 -6.352 -21.938 1 97.19 167 LEU A O 1
ATOM 1375 N N . MET A 1 168 ? 10.406 -7.246 -20.094 1 97.94 168 MET A N 1
ATOM 1376 C CA . MET A 1 168 ? 9.289 -8.156 -19.875 1 97.94 168 MET A CA 1
ATOM 1377 C C . MET A 1 168 ? 8.023 -7.391 -19.484 1 97.94 168 MET A C 1
ATOM 1379 O O . MET A 1 168 ? 6.914 -7.902 -19.641 1 97.94 168 MET A O 1
ATOM 1383 N N . PHE A 1 169 ? 8.273 -6.234 -18.938 1 97.12 169 PHE A N 1
ATOM 1384 C CA . PHE A 1 169 ? 7.141 -5.367 -18.625 1 97.12 169 PHE A CA 1
ATOM 1385 C C . PHE A 1 169 ? 6.289 -5.121 -19.859 1 97.12 169 PHE A C 1
ATOM 1387 O O . PHE A 1 169 ? 5.066 -5.254 -19.812 1 97.12 169 PHE A O 1
ATOM 1394 N N . PHE A 1 170 ? 6.887 -4.883 -21 1 95.38 170 PHE A N 1
ATOM 1395 C CA . PHE A 1 170 ? 6.168 -4.609 -22.234 1 95.38 170 PHE A CA 1
ATOM 1396 C C . PHE A 1 170 ? 5.469 -5.867 -22.734 1 95.38 170 PHE A C 1
ATOM 1398 O O . PHE A 1 170 ? 4.328 -5.809 -23.203 1 95.38 170 PHE A O 1
ATOM 1405 N N . GLU A 1 171 ? 6.156 -6.926 -22.641 1 96.44 171 GLU A N 1
ATOM 1406 C CA . GLU A 1 171 ? 5.562 -8.195 -23.047 1 96.44 171 GLU A CA 1
ATOM 1407 C C . GLU A 1 171 ? 4.344 -8.531 -22.188 1 96.44 171 GLU A C 1
ATOM 1409 O O . GLU A 1 171 ? 3.328 -9.008 -22.703 1 96.44 171 GLU A O 1
ATOM 1414 N N . PHE A 1 172 ? 4.473 -8.328 -20.953 1 96.94 172 PHE A N 1
ATOM 1415 C CA . PHE A 1 172 ? 3.383 -8.586 -20.016 1 96.94 172 PHE A CA 1
ATOM 1416 C C . PHE A 1 172 ? 2.141 -7.793 -20.406 1 96.94 172 PHE A C 1
ATOM 1418 O O . PHE A 1 172 ? 1.043 -8.352 -20.484 1 96.94 172 PHE A O 1
ATOM 1425 N N . PHE A 1 173 ? 2.23 -6.523 -20.703 1 95.12 173 PHE A N 1
ATOM 1426 C CA . PHE A 1 173 ? 1.091 -5.672 -21.016 1 95.12 173 PHE A CA 1
ATOM 1427 C C . PHE A 1 173 ? 0.504 -6.039 -22.375 1 95.12 173 PHE A C 1
ATOM 1429 O O . PHE A 1 173 ? -0.711 -5.973 -22.562 1 95.12 173 PHE A O 1
ATOM 1436 N N . LYS A 1 174 ? 1.432 -6.41 -23.312 1 96.44 174 LYS A N 1
ATOM 1437 C CA . LYS A 1 174 ? 0.937 -6.887 -24.594 1 96.44 174 LYS A CA 1
ATOM 1438 C C . LYS A 1 174 ? 0.076 -8.133 -24.422 1 96.44 174 LYS A C 1
ATOM 1440 O O . LYS A 1 174 ? -1.006 -8.234 -25.016 1 96.44 174 LYS A O 1
ATOM 1445 N N . LYS A 1 175 ? 0.501 -9.062 -23.609 1 96.62 175 LYS A N 1
ATOM 1446 C CA . LYS A 1 175 ? -0.241 -10.297 -23.359 1 96.62 175 LYS A CA 1
ATOM 1447 C C . LYS A 1 175 ? -1.562 -10.008 -22.641 1 96.62 175 LYS A C 1
ATOM 1449 O O . LYS A 1 175 ? -2.592 -10.594 -22.969 1 96.62 175 LYS A O 1
ATOM 1454 N N . GLN A 1 176 ? -1.533 -9.109 -21.656 1 95.81 176 GLN A N 1
ATOM 1455 C CA . GLN A 1 176 ? -2.766 -8.719 -20.969 1 95.81 176 GLN A CA 1
ATOM 1456 C C . GLN A 1 176 ? -3.783 -8.156 -21.953 1 95.81 176 GLN A C 1
ATOM 1458 O O . GLN A 1 176 ? -4.965 -8.492 -21.906 1 95.81 176 GLN A O 1
ATOM 1463 N N . TRP A 1 177 ? -3.281 -7.348 -22.859 1 95.56 177 TRP A N 1
ATOM 1464 C CA . TRP A 1 177 ? -4.152 -6.754 -23.875 1 95.56 177 TRP A CA 1
ATOM 1465 C C . TRP A 1 177 ? -4.773 -7.832 -24.75 1 95.56 177 TRP A C 1
ATOM 1467 O O . TRP A 1 177 ? -5.973 -7.793 -25.031 1 95.56 177 TRP A O 1
ATOM 1477 N N . LYS A 1 178 ? -4.016 -8.773 -25.188 1 97.31 178 LYS A N 1
ATOM 1478 C CA . LYS A 1 178 ? -4.512 -9.859 -26.031 1 97.31 178 LYS A CA 1
ATOM 1479 C C . LYS A 1 178 ? -5.555 -10.695 -25.297 1 97.31 178 LYS A C 1
ATOM 1481 O O . LYS A 1 178 ? -6.578 -11.07 -25.875 1 97.31 178 LYS A O 1
ATOM 1486 N N . ILE A 1 179 ? -5.324 -11 -24.047 1 96.94 179 ILE A N 1
ATOM 1487 C CA . ILE A 1 179 ? -6.258 -11.773 -23.234 1 96.94 179 ILE A CA 1
ATOM 1488 C C . ILE A 1 179 ? -7.574 -11.016 -23.094 1 96.94 179 ILE A C 1
ATOM 1490 O O . ILE A 1 179 ? -8.648 -11.594 -23.266 1 96.94 179 ILE A O 1
ATOM 1494 N N . GLN A 1 180 ? -7.531 -9.734 -22.797 1 96.62 180 GLN A N 1
ATOM 1495 C CA . GLN A 1 180 ? -8.727 -8.906 -22.641 1 96.62 180 GLN A CA 1
ATOM 1496 C C . GLN A 1 180 ? -9.492 -8.805 -23.969 1 96.62 180 GLN A C 1
ATOM 1498 O O . GLN A 1 180 ? -10.719 -8.836 -23.984 1 96.62 180 GLN A O 1
ATOM 1503 N N . SER A 1 181 ? -8.727 -8.773 -25.062 1 96.25 181 SER A N 1
ATOM 1504 C CA . SER A 1 181 ? -9.344 -8.648 -26.375 1 96.25 181 SER A CA 1
ATOM 1505 C C . SER A 1 181 ? -10.133 -9.898 -26.734 1 96.25 181 SER A C 1
ATOM 1507 O O . SER A 1 181 ? -10.992 -9.859 -27.625 1 96.25 181 SER A O 1
ATOM 1509 N N . ALA A 1 182 ? -9.859 -10.984 -26.078 1 96.25 182 ALA A N 1
ATOM 1510 C CA . ALA A 1 182 ? -10.586 -12.234 -26.297 1 96.25 182 ALA A CA 1
ATOM 1511 C C . ALA A 1 182 ? -12.055 -12.094 -25.906 1 96.25 182 ALA A C 1
ATOM 1513 O O . ALA A 1 182 ? -12.891 -12.906 -26.297 1 96.25 182 ALA A O 1
ATOM 1514 N N . TYR A 1 183 ? -12.414 -11.133 -25.141 1 97.38 183 TYR A N 1
ATOM 1515 C CA . TYR A 1 183 ? -13.773 -10.938 -24.656 1 97.38 183 TYR A CA 1
ATOM 1516 C C . TYR A 1 183 ? -14.477 -9.836 -25.453 1 97.38 183 TYR A C 1
ATOM 1518 O O . TYR A 1 183 ? -15.625 -9.492 -25.156 1 97.38 183 TYR A O 1
ATOM 1526 N N . ASP A 1 184 ? -13.828 -9.242 -26.469 1 96.31 184 ASP A N 1
ATOM 1527 C CA . ASP A 1 184 ? -14.367 -8.117 -27.219 1 96.31 184 ASP A CA 1
ATOM 1528 C C . ASP A 1 184 ? -15.695 -8.477 -27.875 1 96.31 184 ASP A C 1
ATOM 1530 O O . ASP A 1 184 ? -16.641 -7.688 -27.844 1 96.31 184 ASP A O 1
ATOM 1534 N N . ASP A 1 185 ? -15.781 -9.625 -28.469 1 96.75 185 ASP A N 1
ATOM 1535 C CA . ASP A 1 185 ? -17 -10.039 -29.156 1 96.75 185 ASP A CA 1
ATOM 1536 C C . ASP A 1 185 ? -18.156 -10.164 -28.156 1 96.75 185 ASP A C 1
ATOM 1538 O O . ASP A 1 185 ? -19.281 -9.75 -28.453 1 96.75 185 ASP A O 1
ATOM 1542 N N . THR A 1 186 ? -17.797 -10.766 -27.031 1 97.19 186 THR A N 1
ATOM 1543 C CA . THR A 1 186 ? -18.812 -10.875 -25.984 1 97.19 186 THR A CA 1
ATOM 1544 C C . THR A 1 186 ? -19.297 -9.5 -25.547 1 97.19 186 THR A C 1
ATOM 1546 O O . THR A 1 186 ? -20.484 -9.273 -25.391 1 97.19 186 THR A O 1
ATOM 1549 N N . ILE A 1 187 ? -18.406 -8.555 -25.344 1 97.12 187 ILE A N 1
ATOM 1550 C CA . ILE A 1 187 ? -18.75 -7.199 -24.922 1 97.12 187 ILE A CA 1
ATOM 1551 C C . ILE A 1 187 ? -19.578 -6.508 -25.984 1 97.12 187 ILE A C 1
ATOM 1553 O O . ILE A 1 187 ? -20.609 -5.895 -25.688 1 97.12 187 ILE A O 1
ATOM 1557 N N . LYS A 1 188 ? -19.25 -6.68 -27.234 1 96.88 188 LYS A N 1
ATOM 1558 C CA . LYS A 1 188 ? -19.984 -6.086 -28.344 1 96.88 188 LYS A CA 1
ATOM 1559 C C . LYS A 1 188 ? -21.406 -6.641 -28.406 1 96.88 188 LYS A C 1
ATOM 1561 O O . LYS A 1 188 ? -22.359 -5.902 -28.688 1 96.88 188 LYS A O 1
ATOM 1566 N N . GLU A 1 189 ? -21.531 -7.844 -28.125 1 96.56 189 GLU A N 1
ATOM 1567 C CA . GLU A 1 189 ? -22.812 -8.516 -28.25 1 96.56 189 GLU A CA 1
ATOM 1568 C C . GLU A 1 189 ? -23.766 -8.117 -27.109 1 96.56 189 GLU A C 1
ATOM 1570 O O . GLU A 1 189 ? -24.969 -7.98 -27.312 1 96.56 189 GLU A O 1
ATOM 1575 N N . HIS A 1 190 ? -23.234 -7.855 -25.984 1 96 190 HIS A N 1
ATOM 1576 C CA . HIS A 1 190 ? -24.109 -7.828 -24.828 1 96 190 HIS A CA 1
ATOM 1577 C C . HIS A 1 190 ? -24.172 -6.438 -24.203 1 96 190 HIS A C 1
ATOM 1579 O O . HIS A 1 190 ? -24.953 -6.195 -23.281 1 96 190 HIS A O 1
ATOM 1585 N N . PHE A 1 191 ? -23.406 -5.559 -24.641 1 95.5 191 PHE A N 1
ATOM 1586 C CA . PHE A 1 191 ? -23.422 -4.188 -24.141 1 95.5 191 PHE A CA 1
ATOM 1587 C C . PHE A 1 191 ? -23.656 -3.203 -25.281 1 95.5 191 PHE A C 1
ATOM 1589 O O . PHE A 1 191 ? -23.125 -3.381 -26.375 1 95.5 191 PHE A O 1
ATOM 1596 N N . PRO A 1 192 ? -24.438 -2.152 -25.016 1 93.81 192 PRO A N 1
ATOM 1597 C CA . PRO A 1 192 ? -24.672 -1.16 -26.062 1 93.81 192 PRO A CA 1
ATOM 1598 C C . PRO A 1 192 ? -23.422 -0.378 -26.438 1 93.81 192 PRO A C 1
ATOM 1600 O O . PRO A 1 192 ? -22.5 -0.257 -25.625 1 93.81 192 PRO A O 1
ATOM 1603 N N . ASP A 1 193 ? -23.391 0.187 -27.531 1 90.81 193 ASP A N 1
ATOM 1604 C CA . ASP A 1 193 ? -22.234 0.854 -28.125 1 90.81 193 ASP A CA 1
ATOM 1605 C C . ASP A 1 193 ? -21.781 2.025 -27.25 1 90.81 193 ASP A C 1
ATOM 1607 O O . ASP A 1 193 ? -20.578 2.238 -27.062 1 90.81 193 ASP A O 1
ATOM 1611 N N . ASP A 1 194 ? -22.703 2.68 -26.672 1 89.5 194 ASP A N 1
ATOM 1612 C CA . ASP A 1 194 ? -22.375 3.91 -25.953 1 89.5 194 ASP A CA 1
ATOM 1613 C C . ASP A 1 194 ? -21.906 3.609 -24.531 1 89.5 194 ASP A C 1
ATOM 1615 O O . ASP A 1 194 ? -21.406 4.496 -23.844 1 89.5 194 ASP A O 1
ATOM 1619 N N . SER A 1 195 ? -22 2.27 -24.109 1 90.19 195 SER A N 1
ATOM 1620 C CA . SER A 1 195 ? -21.656 1.957 -22.719 1 90.19 195 SER A CA 1
ATOM 1621 C C . SER A 1 195 ? -20.859 0.667 -22.625 1 90.19 195 SER A C 1
ATOM 1623 O O . SER A 1 195 ? -20.984 -0.087 -21.656 1 90.19 195 SER A O 1
ATOM 1625 N N . ARG A 1 196 ? -20.062 0.407 -23.688 1 93.12 196 ARG A N 1
ATOM 1626 C CA . ARG A 1 196 ? -19.25 -0.803 -23.656 1 93.12 196 ARG A CA 1
ATOM 1627 C C . ARG A 1 196 ? -18.109 -0.671 -22.641 1 93.12 196 ARG A C 1
ATOM 1629 O O . ARG A 1 196 ? -17.359 0.303 -22.656 1 93.12 196 ARG A O 1
ATOM 1636 N N . PRO A 1 197 ? -18.078 -1.579 -21.812 1 95.06 197 PRO A N 1
ATOM 1637 C CA . PRO A 1 197 ? -17 -1.526 -20.828 1 95.06 197 PRO A CA 1
ATOM 1638 C C . PRO A 1 197 ? -15.641 -1.891 -21.422 1 95.06 197 PRO A C 1
ATOM 1640 O O . PRO A 1 197 ? -15.57 -2.666 -22.375 1 95.06 197 PRO A O 1
ATOM 1643 N N . VAL A 1 198 ? -14.586 -1.236 -20.938 1 94.31 198 VAL A N 1
ATOM 1644 C CA . VAL A 1 198 ? -13.203 -1.618 -21.172 1 94.31 198 VAL A CA 1
ATOM 1645 C C . VAL A 1 198 ? -12.68 -2.436 -20 1 94.31 198 VAL A C 1
ATOM 1647 O O . VAL A 1 198 ? -12.688 -1.97 -18.859 1 94.31 198 VAL A O 1
ATOM 1650 N N . LEU A 1 199 ? -12.211 -3.631 -20.297 1 96.19 199 LEU A N 1
ATOM 1651 C CA . LEU A 1 199 ? -11.906 -4.582 -19.234 1 96.19 199 LEU A CA 1
ATOM 1652 C C . LEU A 1 199 ? -10.82 -4.035 -18.312 1 96.19 199 LEU A C 1
ATOM 1654 O O . LEU A 1 199 ? -10.891 -4.199 -17.094 1 96.19 199 LEU A O 1
ATOM 1658 N N . SER A 1 200 ? -9.773 -3.355 -18.875 1 93.88 200 SER A N 1
ATOM 1659 C CA . SER A 1 200 ? -8.727 -2.783 -18.031 1 93.88 200 SER A CA 1
ATOM 1660 C C . SER A 1 200 ? -9.297 -1.747 -17.078 1 93.88 200 SER A C 1
ATOM 1662 O O . SER A 1 200 ? -8.859 -1.656 -15.922 1 93.88 200 SER A O 1
ATOM 1664 N N . HIS A 1 201 ? -10.297 -1.033 -17.469 1 94.12 201 HIS A N 1
ATOM 1665 C CA . HIS A 1 201 ? -10.953 -0.044 -16.625 1 94.12 201 HIS A CA 1
ATOM 1666 C C . HIS A 1 201 ? -11.852 -0.715 -15.594 1 94.12 201 HIS A C 1
ATOM 1668 O O . HIS A 1 201 ? -11.961 -0.244 -14.461 1 94.12 201 HIS A O 1
ATOM 1674 N N . LEU A 1 202 ? -12.469 -1.854 -16.016 1 95.75 202 LEU A N 1
ATOM 1675 C CA . LEU A 1 202 ? -13.32 -2.59 -15.094 1 95.75 202 LEU A CA 1
ATOM 1676 C C . LEU A 1 202 ? -12.516 -3.102 -13.906 1 95.75 202 LEU A C 1
ATOM 1678 O O . LEU A 1 202 ? -13.023 -3.141 -12.781 1 95.75 202 LEU A O 1
ATOM 1682 N N . LEU A 1 203 ? -11.336 -3.465 -14.164 1 97.25 203 LEU A N 1
ATOM 1683 C CA . LEU A 1 203 ? -10.492 -3.965 -13.086 1 97.25 203 LEU A CA 1
ATOM 1684 C C . LEU A 1 203 ? -10.227 -2.877 -12.055 1 97.25 203 LEU A C 1
ATOM 1686 O O . LEU A 1 203 ? -10.203 -3.15 -10.852 1 97.25 203 LEU A O 1
ATOM 1690 N N . THR A 1 204 ? -10.039 -1.6 -12.469 1 96.62 204 THR A N 1
ATOM 1691 C CA . THR A 1 204 ? -9.758 -0.502 -11.555 1 96.62 204 THR A CA 1
ATOM 1692 C C . THR A 1 204 ? -11.039 0.016 -10.914 1 96.62 204 THR A C 1
ATOM 1694 O O . THR A 1 204 ? -10.992 0.769 -9.938 1 96.62 204 THR A O 1
ATOM 1697 N N . LYS A 1 205 ? -12.18 -0.444 -11.461 1 96.94 205 LYS A N 1
ATOM 1698 C CA . LYS A 1 205 ? -13.484 -0.029 -10.953 1 96.94 205 LYS A CA 1
ATOM 1699 C C . LYS A 1 205 ? -13.836 -0.771 -9.664 1 96.94 205 LYS A C 1
ATOM 1701 O O . LYS A 1 205 ? -14.711 -0.34 -8.906 1 96.94 205 LYS A O 1
ATOM 1706 N N . ALA A 1 206 ? -13.156 -1.932 -9.398 1 98.06 206 ALA A N 1
ATOM 1707 C CA . ALA A 1 206 ? -13.414 -2.697 -8.188 1 98.06 206 ALA A CA 1
ATOM 1708 C C . ALA A 1 206 ? -13.25 -1.825 -6.945 1 98.06 206 ALA A C 1
ATOM 1710 O O . ALA A 1 206 ? -12.32 -1.027 -6.855 1 98.06 206 ALA A O 1
ATOM 1711 N N . GLU A 1 207 ? -14.219 -1.957 -6.02 1 98.31 207 GLU A N 1
ATOM 1712 C CA . GLU A 1 207 ? -14.125 -1.203 -4.773 1 98.31 207 GLU A CA 1
ATOM 1713 C C . GLU A 1 207 ? -12.891 -1.615 -3.973 1 98.31 207 GLU A C 1
ATOM 1715 O O . GLU A 1 207 ? -12.156 -0.762 -3.473 1 98.31 207 GLU A O 1
ATOM 1720 N N . LEU A 1 208 ? -12.656 -2.895 -3.867 1 98.44 208 LEU A N 1
ATOM 1721 C CA . LEU A 1 208 ? -11.508 -3.492 -3.199 1 98.44 208 LEU A CA 1
ATOM 1722 C C . LEU A 1 208 ? -10.953 -4.66 -4.008 1 98.44 208 LEU A C 1
ATOM 1724 O O . LEU A 1 208 ? -11.703 -5.344 -4.711 1 98.44 208 LEU A O 1
ATOM 1728 N N . TRP A 1 209 ? -9.75 -4.832 -3.922 1 98.62 209 TRP A N 1
ATOM 1729 C CA . TRP A 1 209 ? -9.094 -6.055 -4.371 1 98.62 209 TRP A CA 1
ATOM 1730 C C . TRP A 1 209 ? -8.578 -6.863 -3.186 1 98.62 209 TRP A C 1
ATOM 1732 O O . TRP A 1 209 ? -7.805 -6.355 -2.369 1 98.62 209 TRP A O 1
ATOM 1742 N N . PHE A 1 210 ? -9.062 -8.047 -3.076 1 98.44 210 PHE A N 1
ATOM 1743 C CA . PHE A 1 210 ? -8.523 -9.016 -2.125 1 98.44 210 PHE A CA 1
ATOM 1744 C C . PHE A 1 210 ? -7.547 -9.961 -2.809 1 98.44 210 PHE A C 1
ATOM 1746 O O . PHE A 1 210 ? -7.91 -10.656 -3.758 1 98.44 210 PHE A O 1
ATOM 1753 N N . VAL A 1 211 ? -6.332 -10.016 -2.332 1 98.12 211 VAL A N 1
ATOM 1754 C CA . VAL A 1 211 ? -5.309 -10.812 -2.998 1 98.12 211 VAL A CA 1
ATOM 1755 C C . VAL A 1 211 ? -4.902 -11.984 -2.104 1 98.12 211 VAL A C 1
ATOM 1757 O O . VAL A 1 211 ? -4.629 -11.797 -0.916 1 98.12 211 VAL A O 1
ATOM 1760 N N . ASN A 1 212 ? -4.883 -13.156 -2.719 1 96.69 212 ASN A N 1
ATOM 1761 C CA . ASN A 1 212 ? -4.555 -14.375 -1.988 1 96.69 212 ASN A CA 1
ATOM 1762 C C . ASN A 1 212 ? -3.049 -14.508 -1.78 1 96.69 212 ASN A C 1
ATOM 1764 O O . ASN A 1 212 ? -2.438 -15.469 -2.26 1 96.69 212 ASN A O 1
ATOM 1768 N N . THR A 1 213 ? -2.475 -13.562 -1.046 1 96.75 213 THR A N 1
ATOM 1769 C CA . THR A 1 213 ? -1.045 -13.602 -0.762 1 96.75 213 THR A CA 1
ATOM 1770 C C . THR A 1 213 ? -0.75 -13 0.611 1 96.75 213 THR A C 1
ATOM 1772 O O . THR A 1 213 ? -1.669 -12.617 1.338 1 96.75 213 THR A O 1
ATOM 1775 N N . ASP A 1 214 ? 0.48 -13.062 1.031 1 97.12 214 ASP A N 1
ATOM 1776 C CA . ASP A 1 214 ? 1.013 -12.555 2.293 1 97.12 214 ASP A CA 1
ATOM 1777 C C . ASP A 1 214 ? 2.484 -12.18 2.154 1 97.12 214 ASP A C 1
ATOM 1779 O O . ASP A 1 214 ? 3.213 -12.773 1.358 1 97.12 214 ASP A O 1
ATOM 1783 N N . PHE A 1 215 ? 2.957 -11.266 2.957 1 97.56 215 PHE A N 1
ATOM 1784 C CA . PHE A 1 215 ? 4.324 -10.781 2.783 1 97.56 215 PHE A CA 1
ATOM 1785 C C . PHE A 1 215 ? 5.316 -11.711 3.479 1 97.56 215 PHE A C 1
ATOM 1787 O O . PHE A 1 215 ? 6.527 -11.508 3.387 1 97.56 215 PHE A O 1
ATOM 1794 N N . ALA A 1 216 ? 4.777 -12.773 4.168 1 97.5 216 ALA A N 1
ATOM 1795 C CA . ALA A 1 216 ? 5.645 -13.898 4.523 1 97.5 216 ALA A CA 1
ATOM 1796 C C . ALA A 1 216 ? 6.145 -14.617 3.277 1 97.5 216 ALA A C 1
ATOM 1798 O O . ALA A 1 216 ? 7.168 -15.305 3.318 1 97.5 216 ALA A O 1
ATOM 1799 N N . PHE A 1 217 ? 5.457 -14.406 2.266 1 97.62 217 PHE A N 1
ATOM 1800 C CA . PHE A 1 217 ? 5.676 -15.109 1.009 1 97.62 217 PHE A CA 1
ATOM 1801 C C . PHE A 1 217 ? 6.066 -14.141 -0.098 1 97.62 217 PHE A C 1
ATOM 1803 O O . PHE A 1 217 ? 7.121 -14.289 -0.72 1 97.62 217 PHE A O 1
ATOM 1810 N N . ASP A 1 218 ? 5.305 -13.086 -0.37 1 97.56 218 ASP A N 1
ATOM 1811 C CA . ASP A 1 218 ? 5.484 -12.148 -1.477 1 97.56 218 ASP A CA 1
ATOM 1812 C C . ASP A 1 218 ? 6.57 -11.125 -1.158 1 97.56 218 ASP A C 1
ATOM 1814 O O . ASP A 1 218 ? 6.957 -10.961 0.002 1 97.56 218 ASP A O 1
ATOM 1818 N N . PHE A 1 219 ? 7.109 -10.523 -2.211 1 98.06 219 PHE A N 1
ATOM 1819 C CA . PHE A 1 219 ? 8.07 -9.445 -2.049 1 98.06 219 PHE A CA 1
ATOM 1820 C C . PHE A 1 219 ? 7.363 -8.133 -1.708 1 98.06 219 PHE A C 1
ATOM 1822 O O . PHE A 1 219 ? 6.305 -7.836 -2.266 1 98.06 219 PHE A O 1
ATOM 1829 N N . ALA A 1 220 ? 7.988 -7.383 -0.768 1 98.06 220 ALA A N 1
ATOM 1830 C CA . ALA A 1 220 ? 7.422 -6.09 -0.395 1 98.06 220 ALA A CA 1
ATOM 1831 C C . ALA A 1 220 ? 7.363 -5.148 -1.596 1 98.06 220 ALA A C 1
ATOM 1833 O O . ALA A 1 220 ? 8.328 -5.035 -2.35 1 98.06 220 ALA A O 1
ATOM 1834 N N . ARG A 1 221 ? 6.227 -4.551 -1.758 1 98 221 ARG A N 1
ATOM 1835 C CA . ARG A 1 221 ? 5.965 -3.623 -2.855 1 98 221 ARG A CA 1
ATOM 1836 C C . ARG A 1 221 ? 4.902 -2.602 -2.467 1 98 221 ARG A C 1
ATOM 1838 O O . ARG A 1 221 ? 4.203 -2.775 -1.469 1 98 221 ARG A O 1
ATOM 1845 N N . PRO A 1 222 ? 4.793 -1.502 -3.283 1 98 222 PRO A N 1
ATOM 1846 C CA . PRO A 1 222 ? 3.73 -0.539 -2.992 1 98 222 PRO A CA 1
ATOM 1847 C C . PRO A 1 222 ? 2.334 -1.12 -3.203 1 98 222 PRO A C 1
ATOM 1849 O O . PRO A 1 222 ? 2.115 -1.882 -4.148 1 98 222 PRO A O 1
ATOM 1852 N N . LEU A 1 223 ? 1.47 -0.806 -2.303 1 98.38 223 LEU A N 1
ATOM 1853 C CA . LEU A 1 223 ? 0.056 -1.148 -2.41 1 98.38 223 LEU A CA 1
ATOM 1854 C C . LEU A 1 223 ? -0.809 0.107 -2.426 1 98.38 223 L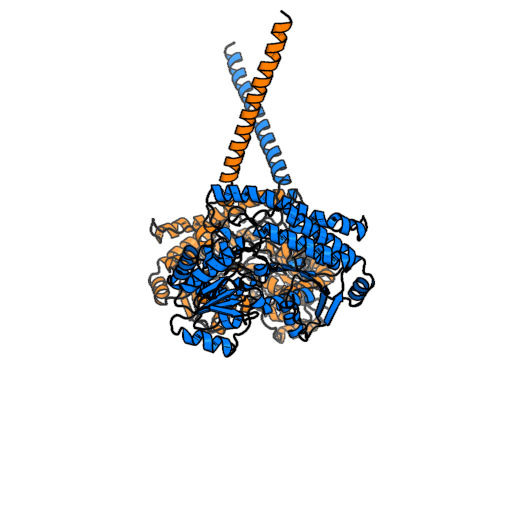EU A C 1
ATOM 1856 O O . LEU A 1 223 ? -0.354 1.184 -2.031 1 98.38 223 LEU A O 1
ATOM 1860 N N . LEU A 1 224 ? -1.938 -0.021 -2.947 1 98.31 224 LEU A N 1
ATOM 1861 C CA . LEU A 1 224 ? -2.945 1.025 -2.805 1 98.31 224 LEU A CA 1
ATOM 1862 C C . LEU A 1 224 ? -3.867 0.735 -1.626 1 98.31 224 LEU A C 1
ATOM 1864 O O . LEU A 1 224 ? -4.008 -0.417 -1.212 1 98.31 224 LEU A O 1
ATOM 1868 N N . PRO A 1 225 ? -4.5 1.753 -1.079 1 98 225 PRO A N 1
ATOM 1869 C CA . PRO A 1 225 ? -5.348 1.562 0.102 1 98 225 PRO A CA 1
ATOM 1870 C C . PRO A 1 225 ? -6.508 0.602 -0.153 1 98 225 PRO A C 1
ATOM 1872 O O . PRO A 1 225 ? -7.051 0.02 0.79 1 98 225 PRO A O 1
ATOM 1875 N N . ASN A 1 226 ? -6.902 0.375 -1.403 1 98.38 226 ASN A N 1
ATOM 1876 C CA . ASN A 1 226 ? -8.031 -0.503 -1.7 1 98.38 226 ASN A CA 1
ATOM 1877 C C . ASN A 1 226 ? -7.562 -1.918 -2.035 1 98.38 226 ASN A C 1
ATOM 1879 O O . ASN A 1 226 ? -8.289 -2.68 -2.674 1 98.38 226 ASN A O 1
ATOM 1883 N N . THR 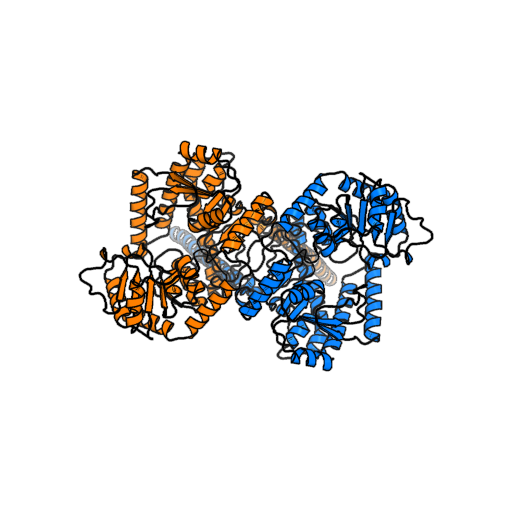A 1 227 ? -6.336 -2.303 -1.712 1 98.5 227 THR A N 1
ATOM 1884 C CA . THR A 1 227 ? -5.793 -3.641 -1.909 1 98.5 227 THR A CA 1
ATOM 1885 C C . THR A 1 227 ? -5.527 -4.32 -0.569 1 98.5 227 THR A C 1
ATOM 1887 O O . THR A 1 227 ? -4.758 -3.811 0.249 1 98.5 227 THR A O 1
ATOM 1890 N N . VAL A 1 228 ? -6.172 -5.449 -0.35 1 98.25 228 VAL A N 1
ATOM 1891 C CA . VAL A 1 228 ? -6.09 -6.148 0.926 1 98.25 228 VAL A CA 1
ATOM 1892 C C . VAL A 1 228 ? -5.559 -7.566 0.703 1 98.25 228 VAL A C 1
ATOM 1894 O O . VAL A 1 228 ? -6.117 -8.328 -0.089 1 98.25 228 VAL A O 1
ATOM 1897 N N . CYS A 1 229 ? -4.473 -7.941 1.359 1 98.12 229 CYS A N 1
ATOM 1898 C CA . CYS A 1 229 ? -3.936 -9.289 1.27 1 98.12 229 CYS A CA 1
ATOM 1899 C C . CYS A 1 229 ? -4.656 -10.234 2.23 1 98.12 229 CYS A C 1
ATOM 1901 O O . CYS A 1 229 ? -4.734 -9.953 3.43 1 98.12 229 CYS A O 1
ATOM 1903 N N . ILE A 1 230 ? -5.133 -11.328 1.709 1 97.75 230 ILE A N 1
ATOM 1904 C CA . ILE A 1 230 ? -5.898 -12.25 2.541 1 97.75 230 ILE A CA 1
ATOM 1905 C C . ILE A 1 230 ? -5.344 -13.664 2.393 1 97.75 230 ILE A C 1
ATOM 1907 O O . ILE A 1 230 ? -6.098 -14.641 2.428 1 97.75 230 ILE A O 1
ATOM 1911 N N . GLY A 1 231 ? -4.051 -13.766 2.133 1 95.94 231 GLY A N 1
ATOM 1912 C CA . GLY A 1 231 ? -3.428 -15.078 2.049 1 95.94 231 GLY A CA 1
ATOM 1913 C C . GLY A 1 231 ? -3.637 -15.914 3.295 1 95.94 231 GLY A C 1
ATOM 1914 O O . GLY A 1 231 ? -3.52 -15.414 4.414 1 95.94 231 GLY A O 1
ATOM 1915 N N . GLY A 1 232 ? -3.975 -17.25 3.092 1 93.12 232 GLY A N 1
ATOM 1916 C CA . GLY A 1 232 ? -4.141 -18.188 4.195 1 93.12 232 GLY A CA 1
ATOM 1917 C C . GLY A 1 232 ? -5.59 -18.375 4.605 1 93.12 232 GLY A C 1
ATOM 1918 O O . GLY A 1 232 ? -5.871 -18.812 5.723 1 93.12 232 GLY A O 1
ATOM 1919 N N . LEU A 1 233 ? -6.48 -18.016 3.736 1 91.75 233 LEU A N 1
ATOM 1920 C CA . LEU A 1 233 ? -7.902 -18.141 4.035 1 91.75 233 LEU A CA 1
ATOM 1921 C C . LEU A 1 233 ? -8.297 -19.594 4.234 1 91.75 233 LEU A C 1
ATOM 1923 O O . LEU A 1 233 ? -9.281 -19.891 4.914 1 91.75 233 LEU A O 1
ATOM 1927 N N . MET A 1 234 ? -7.531 -20.5 3.627 1 84.69 234 MET A N 1
ATOM 1928 C CA . MET A 1 234 ? -7.875 -21.922 3.674 1 84.69 234 MET A CA 1
ATOM 1929 C C . MET A 1 234 ? -7.395 -22.547 4.973 1 84.69 234 MET A C 1
ATOM 1931 O O . MET A 1 234 ? -7.77 -23.672 5.297 1 84.69 234 MET A O 1
ATOM 1935 N N . SER A 1 235 ? -6.562 -21.781 5.703 1 81.44 235 SER A N 1
ATOM 1936 C CA . SER A 1 235 ? -6.031 -22.344 6.941 1 81.44 235 SER A CA 1
ATOM 1937 C C . SER A 1 235 ? -7.098 -22.375 8.031 1 81.44 235 SER A C 1
ATOM 1939 O O . SER A 1 235 ? -7.824 -21.406 8.227 1 81.44 235 SER A O 1
ATOM 1941 N N . LYS A 1 236 ? -7.219 -23.562 8.547 1 82 236 LYS A N 1
ATOM 1942 C CA . LYS A 1 236 ? -8.164 -23.812 9.633 1 82 236 LYS A CA 1
ATOM 1943 C C . LYS A 1 236 ? -7.449 -24.359 10.859 1 82 236 LYS A C 1
ATOM 1945 O O . LYS A 1 236 ? -6.285 -24.75 10.789 1 82 236 LYS A O 1
ATOM 1950 N N . PRO A 1 237 ? -8.172 -24.25 11.906 1 86.69 237 PRO A N 1
ATOM 1951 C CA . PRO A 1 237 ? -7.578 -24.906 13.07 1 86.69 237 PRO A CA 1
ATOM 1952 C C . PRO A 1 237 ? -7.297 -26.391 12.828 1 86.69 237 PRO A C 1
ATOM 1954 O O . PRO A 1 237 ? -8.086 -27.078 12.156 1 86.69 237 PRO A O 1
ATOM 1957 N N . VAL A 1 238 ? -6.207 -26.875 13.336 1 92.94 238 VAL A N 1
ATOM 1958 C CA . VAL A 1 238 ? -5.746 -28.234 13.102 1 92.94 238 VAL A CA 1
ATOM 1959 C C . VAL A 1 238 ? -6.641 -29.219 13.859 1 92.94 238 VAL A C 1
ATOM 1961 O O . VAL A 1 238 ? -6.953 -29.016 15.031 1 92.94 238 VAL A O 1
ATOM 1964 N N . LYS A 1 239 ? -7.039 -30.219 13.172 1 93.56 239 LYS A N 1
ATOM 1965 C CA . LYS A 1 239 ? -7.766 -31.344 13.758 1 93.56 239 LYS A CA 1
ATOM 1966 C C . LYS A 1 239 ? -6.91 -32.594 13.773 1 93.56 239 LYS A C 1
ATOM 1968 O O . LYS A 1 239 ? -5.922 -32.688 13.039 1 93.56 239 LYS A O 1
ATOM 1973 N N . PRO A 1 240 ? -7.309 -33.5 14.656 1 93.25 240 PRO A N 1
ATOM 1974 C CA . PRO A 1 240 ? -6.566 -34.781 14.641 1 93.25 240 PRO A CA 1
ATOM 1975 C C . PRO A 1 240 ? -6.66 -35.5 13.297 1 93.25 240 PRO A C 1
ATOM 1977 O O . PRO A 1 240 ? -7.723 -35.5 12.664 1 93.25 240 PRO A O 1
ATOM 1980 N N . VAL A 1 241 ? -5.52 -36.062 12.883 1 94.75 241 VAL A N 1
ATOM 1981 C CA . VAL A 1 241 ? -5.48 -36.781 11.609 1 94.75 241 VAL A CA 1
ATOM 1982 C C . VAL A 1 241 ? -6.199 -38.125 11.742 1 94.75 241 VAL A C 1
ATOM 1984 O O . VAL A 1 241 ? -6.145 -38.75 12.797 1 94.75 241 VAL A O 1
ATOM 1987 N N . PRO A 1 242 ? -6.91 -38.594 10.695 1 95.38 242 PRO A N 1
ATOM 1988 C CA . PRO A 1 242 ? -7.551 -39.906 10.734 1 95.38 242 PRO A CA 1
ATOM 1989 C C . PRO A 1 242 ? -6.578 -41.031 11.102 1 95.38 242 PRO A C 1
ATOM 1991 O O . PRO A 1 242 ? -5.391 -40.969 10.773 1 95.38 242 PRO A O 1
ATOM 1994 N N . GLN A 1 243 ? -7.086 -42.062 11.742 1 94.62 243 GLN A N 1
ATOM 1995 C CA . GLN A 1 243 ? -6.285 -43.156 12.32 1 94.62 243 GLN A CA 1
ATOM 1996 C C . GLN A 1 243 ? -5.453 -43.844 11.25 1 94.62 243 GLN A C 1
ATOM 1998 O O . GLN A 1 243 ? -4.332 -44.281 11.516 1 94.62 243 GLN A O 1
ATOM 2003 N N . GLU A 1 244 ? -5.984 -43.906 10.109 1 94.5 244 GLU A N 1
ATOM 2004 C CA . GLU A 1 244 ? -5.27 -44.594 9.031 1 94.5 244 GLU A CA 1
ATOM 2005 C C . GLU A 1 244 ? -3.936 -43.906 8.742 1 94.5 244 GLU A C 1
ATOM 2007 O O . GLU A 1 244 ? -2.928 -44.562 8.5 1 94.5 244 GLU A O 1
ATOM 2012 N N . PHE A 1 245 ? -3.877 -42.625 8.727 1 96.38 245 PHE A N 1
ATOM 2013 C CA . PHE A 1 245 ? -2.652 -41.875 8.5 1 96.38 245 PHE A CA 1
ATOM 2014 C C . PHE A 1 245 ? -1.731 -41.969 9.711 1 96.38 245 PHE A C 1
ATOM 2016 O O . PHE A 1 245 ? -0.518 -42.125 9.562 1 96.38 245 PHE A O 1
ATOM 2023 N N . GLU A 1 246 ? -2.369 -41.906 10.914 1 95.12 246 GLU A N 1
ATOM 2024 C CA . GLU A 1 246 ? -1.573 -42 12.133 1 95.12 246 GLU A CA 1
ATOM 2025 C C . GLU A 1 246 ? -0.822 -43.312 12.203 1 95.12 246 GLU A C 1
ATOM 2027 O O . GLU A 1 246 ? 0.356 -43.375 12.562 1 95.12 246 GLU A O 1
ATOM 2032 N N . ASN A 1 247 ? -1.504 -44.406 11.867 1 96.88 247 ASN A N 1
ATOM 2033 C CA . ASN A 1 247 ? -0.884 -45.75 11.852 1 96.88 247 ASN A CA 1
ATOM 2034 C C . ASN A 1 247 ? 0.307 -45.781 10.898 1 96.88 247 ASN A C 1
ATOM 2036 O O . ASN A 1 247 ? 1.335 -46.375 11.219 1 96.88 247 ASN A O 1
ATOM 2040 N N . PHE A 1 248 ? 0.112 -45.219 9.82 1 96.69 248 PHE A N 1
ATOM 2041 C CA . PHE A 1 248 ? 1.175 -45.219 8.828 1 96.69 248 PHE A CA 1
ATOM 2042 C C . PHE A 1 248 ? 2.361 -44.375 9.312 1 96.69 248 PHE A C 1
ATOM 2044 O O . PHE A 1 248 ? 3.51 -44.812 9.219 1 96.69 248 PHE A O 1
ATOM 2051 N N . ILE A 1 249 ? 2.174 -43.188 9.812 1 96.75 249 ILE A N 1
ATOM 2052 C CA . ILE A 1 249 ? 3.201 -42.25 10.242 1 96.75 249 ILE A CA 1
ATOM 2053 C C . ILE A 1 249 ? 4.012 -42.875 11.391 1 96.75 249 ILE A C 1
ATOM 2055 O O . ILE A 1 249 ? 5.238 -42.719 11.422 1 96.75 249 ILE A O 1
ATOM 2059 N N . THR A 1 250 ? 3.352 -43.562 12.273 1 95.56 250 THR A N 1
ATOM 2060 C CA . THR A 1 250 ? 3.992 -44.094 13.461 1 95.56 250 THR A CA 1
ATOM 2061 C C . THR A 1 250 ? 5.035 -45.156 13.07 1 95.56 250 THR A C 1
ATOM 2063 O O . THR A 1 250 ? 6.027 -45.344 13.781 1 95.56 250 THR A O 1
ATOM 2066 N N . LYS A 1 251 ? 4.832 -45.781 12 1 97 251 LYS A N 1
ATOM 2067 C CA . LYS A 1 251 ? 5.754 -46.812 11.531 1 97 251 LYS A CA 1
ATOM 2068 C C . LYS A 1 251 ? 7.148 -46.219 11.289 1 97 251 LYS A C 1
ATOM 2070 O O . LYS A 1 251 ? 8.133 -46.969 11.266 1 97 251 LYS A O 1
ATOM 2075 N N . PHE A 1 252 ? 7.254 -45 11.094 1 96.56 252 PHE A N 1
ATOM 2076 C CA . PHE A 1 252 ? 8.516 -44.406 10.688 1 96.56 252 PHE A CA 1
ATOM 2077 C C . PHE A 1 252 ? 9.125 -43.594 11.828 1 96.56 252 PHE A C 1
ATOM 2079 O O . PHE A 1 252 ? 10.18 -42.969 11.664 1 96.56 252 PHE A O 1
ATOM 2086 N N . GLY A 1 253 ? 8.539 -43.5 12.992 1 91.88 253 GLY A N 1
ATOM 2087 C CA . GLY A 1 253 ? 9.055 -42.938 14.227 1 91.88 253 GLY A CA 1
ATOM 2088 C C . GLY A 1 253 ? 9.617 -41.562 14.055 1 91.88 253 GLY A C 1
ATOM 2089 O O . GLY A 1 253 ? 8.953 -40.656 13.5 1 91.88 253 GLY A O 1
ATOM 2090 N N . ASP A 1 254 ? 10.844 -41.469 14.406 1 92.75 254 ASP A N 1
ATOM 2091 C CA . ASP A 1 254 ? 11.484 -40.156 14.469 1 92.75 254 ASP A CA 1
ATOM 2092 C C . ASP A 1 254 ? 11.844 -39.625 13.078 1 92.75 254 ASP A C 1
ATOM 2094 O O . ASP A 1 254 ? 12.102 -38.438 12.891 1 92.75 254 ASP A O 1
ATOM 2098 N N . SER A 1 255 ? 11.867 -40.594 12.141 1 96.62 255 SER A N 1
ATOM 2099 C CA . SER A 1 255 ? 12.164 -40.156 10.773 1 96.62 255 SER A CA 1
ATOM 2100 C C . SER A 1 255 ? 11.07 -39.25 10.234 1 96.62 255 SER A C 1
ATOM 2102 O O . SER A 1 255 ? 11.344 -38.344 9.43 1 96.62 255 SER A O 1
ATOM 2104 N N .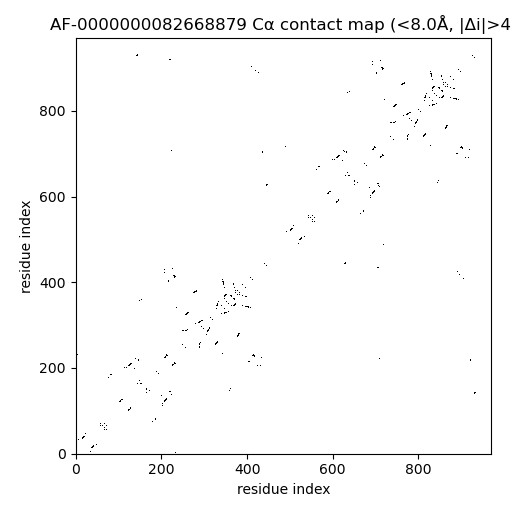 GLY A 1 256 ? 9.859 -39.562 10.695 1 97.81 256 GLY A N 1
ATOM 2105 C CA . GLY A 1 256 ? 8.719 -38.75 10.281 1 97.81 256 GLY A CA 1
ATOM 2106 C C . GLY A 1 256 ? 8.227 -39.125 8.891 1 97.81 256 GLY A C 1
ATOM 2107 O O . GLY A 1 256 ? 8.328 -40.25 8.453 1 97.81 256 GLY A O 1
ATOM 2108 N N . PHE A 1 257 ? 7.559 -38.094 8.312 1 98.38 257 PHE A N 1
ATOM 2109 C CA . PHE A 1 257 ? 6.984 -38.406 7.012 1 98.38 257 PHE A CA 1
ATOM 2110 C C . PHE A 1 257 ? 7.043 -37.188 6.086 1 98.38 257 PHE A C 1
ATOM 2112 O O . PHE A 1 257 ? 7.277 -36.062 6.539 1 98.38 257 PHE A O 1
ATOM 2119 N N . VAL A 1 258 ? 6.938 -37.438 4.75 1 98.56 258 VAL A N 1
ATOM 2120 C CA . VAL A 1 258 ? 6.863 -36.469 3.662 1 98.56 258 VAL A CA 1
ATOM 2121 C C . VAL A 1 258 ? 5.461 -36.5 3.057 1 98.56 258 VAL A C 1
ATOM 2123 O O . VAL A 1 258 ? 4.875 -37.562 2.857 1 98.56 258 VAL A O 1
ATOM 2126 N N . LEU A 1 259 ? 4.922 -35.344 2.924 1 98.38 259 LEU A N 1
ATOM 2127 C CA . LEU A 1 259 ? 3.615 -35.188 2.293 1 98.38 259 LEU A CA 1
ATOM 2128 C C . LEU A 1 259 ? 3.756 -34.719 0.845 1 98.38 259 LEU A C 1
ATOM 2130 O O . LEU A 1 259 ? 4.508 -33.781 0.557 1 98.38 259 LEU A O 1
ATOM 2134 N N . VAL A 1 260 ? 3.066 -35.438 -0.07 1 96.88 260 VAL A N 1
ATOM 2135 C CA . VAL A 1 260 ? 3.16 -35.125 -1.491 1 96.88 260 VAL A CA 1
ATOM 2136 C C . VAL A 1 260 ? 1.772 -34.812 -2.043 1 96.88 260 VAL A C 1
ATOM 2138 O O . VAL A 1 260 ? 0.847 -35.625 -1.91 1 96.88 260 VAL A O 1
ATOM 2141 N N . SER A 1 261 ? 1.624 -33.625 -2.518 1 94.5 261 SER A N 1
ATOM 2142 C CA . SER A 1 261 ? 0.401 -33.219 -3.201 1 94.5 261 SER A CA 1
ATOM 2143 C C . SER A 1 261 ? 0.714 -32.406 -4.461 1 94.5 261 SER A C 1
ATOM 2145 O O . SER A 1 261 ? 1.146 -31.266 -4.379 1 94.5 261 SER A O 1
ATOM 2147 N N . LEU A 1 262 ? 0.535 -32.969 -5.598 1 88.88 262 LEU A N 1
ATOM 2148 C CA . LEU A 1 262 ? 0.868 -32.344 -6.863 1 88.88 262 LEU A CA 1
ATOM 2149 C C . LEU A 1 262 ? -0.395 -31.938 -7.621 1 88.88 262 LEU A C 1
ATOM 2151 O O . LEU A 1 262 ? -0.387 -31.844 -8.852 1 88.88 262 LEU A O 1
ATOM 2155 N N . GLY A 1 263 ? -1.457 -31.719 -6.898 1 75.88 263 GLY A N 1
ATOM 2156 C CA . GLY A 1 263 ? -2.689 -31.219 -7.488 1 75.88 263 GLY A CA 1
ATOM 2157 C C . GLY A 1 263 ? -3.418 -32.281 -8.312 1 75.88 263 GLY A C 1
ATOM 2158 O O . GLY A 1 263 ? -2.904 -33.375 -8.523 1 75.88 263 GLY A O 1
ATOM 2159 N N . SER A 1 264 ? -4.555 -32 -8.75 1 64.62 264 SER A N 1
ATOM 2160 C CA . SER A 1 264 ? -5.426 -32.938 -9.477 1 64.62 264 SER A CA 1
ATOM 2161 C C . SER A 1 264 ? -4.938 -33.156 -10.898 1 64.62 264 SER A C 1
ATOM 2163 O O . SER A 1 264 ? -5.352 -34.094 -11.562 1 64.62 264 SER A O 1
ATOM 2165 N N . MET A 1 265 ? -3.936 -32.344 -11.281 1 66.38 265 MET A N 1
ATOM 2166 C CA . MET A 1 265 ? -3.555 -32.344 -12.695 1 66.38 265 MET A CA 1
ATOM 2167 C C . MET A 1 265 ? -2.445 -33.375 -12.945 1 66.38 265 MET A C 1
ATOM 2169 O O . MET A 1 265 ? -2.029 -33.562 -14.086 1 66.38 265 MET A O 1
ATOM 2173 N N . VAL A 1 266 ? -2.029 -34.062 -11.977 1 66.5 266 VAL A N 1
ATOM 2174 C CA . VAL A 1 266 ? -0.931 -35.031 -12.102 1 66.5 266 VAL A CA 1
ATOM 2175 C C . VAL A 1 266 ? -1.337 -36.156 -13.031 1 66.5 266 VAL A C 1
ATOM 2177 O O . VAL A 1 266 ? -0.484 -36.812 -13.656 1 66.5 266 VAL A O 1
ATOM 2180 N N . SER A 1 267 ? -2.646 -36.281 -12.969 1 65.44 267 SER A N 1
ATOM 2181 C CA . SER A 1 267 ? -3.127 -37.375 -13.82 1 65.44 267 SER A CA 1
ATOM 2182 C C . SER A 1 267 ? -2.828 -37.094 -15.289 1 65.44 267 SER A C 1
ATOM 2184 O O . SER A 1 267 ? -2.824 -38.031 -16.109 1 65.44 267 SER A O 1
ATOM 2186 N N . PHE A 1 268 ? -2.545 -35.844 -15.523 1 66.25 268 PHE A N 1
ATOM 2187 C CA . PHE A 1 268 ? -2.254 -35.5 -16.906 1 66.25 268 PHE A CA 1
ATOM 2188 C C . PHE A 1 268 ? -0.804 -35.812 -17.25 1 66.25 268 PHE A C 1
ATOM 2190 O O . PHE A 1 268 ? -0.424 -35.812 -18.438 1 66.25 268 PHE A O 1
ATOM 2197 N N . ILE A 1 269 ? -0.109 -36.094 -16.203 1 64.56 269 ILE A N 1
ATOM 2198 C CA . ILE A 1 269 ? 1.269 -36.5 -16.453 1 64.56 269 ILE A CA 1
ATOM 2199 C C . ILE A 1 269 ? 1.291 -37.906 -17 1 64.56 269 ILE A C 1
ATOM 2201 O O . ILE A 1 269 ? 0.959 -38.875 -16.297 1 64.56 269 ILE A O 1
ATOM 2205 N N . ARG A 1 270 ? 1.301 -38.094 -18.297 1 63.06 270 ARG A N 1
ATOM 2206 C CA . ARG A 1 270 ? 1.217 -39.375 -18.984 1 63.06 270 ARG A CA 1
ATOM 2207 C C . ARG A 1 270 ? 2.555 -40.094 -18.922 1 63.06 270 ARG A C 1
ATOM 2209 O O . ARG A 1 270 ? 2.631 -41.281 -19.25 1 63.06 270 ARG A O 1
ATOM 2216 N N . SER A 1 271 ? 3.48 -39.344 -18.453 1 70 271 SER A N 1
ATOM 2217 C CA . SER A 1 271 ? 4.766 -40.031 -18.531 1 70 271 SER A CA 1
ATOM 2218 C C . SER A 1 271 ? 4.965 -40.969 -17.344 1 70 271 SER A C 1
ATOM 2220 O O . SER A 1 271 ? 5.113 -40.531 -16.203 1 70 271 SER A O 1
ATOM 2222 N N . GLN A 1 272 ? 4.816 -42.156 -17.531 1 81.31 272 GLN A N 1
ATOM 2223 C CA . GLN A 1 272 ? 5.09 -43.188 -16.562 1 81.31 272 GLN A CA 1
ATOM 2224 C C . GLN A 1 272 ? 6.512 -43.094 -16.016 1 81.31 272 GLN A C 1
ATOM 2226 O O . GLN A 1 272 ? 6.789 -43.5 -14.891 1 81.31 272 GLN A O 1
ATOM 2231 N N . GLU A 1 273 ? 7.246 -42.438 -16.781 1 86.12 273 GLU A N 1
ATOM 2232 C CA . GLU A 1 273 ? 8.648 -42.312 -16.391 1 86.12 273 GLU A CA 1
ATOM 2233 C C . GLU A 1 273 ? 8.805 -41.406 -15.188 1 86.12 273 GLU A C 1
ATOM 2235 O O . GLU A 1 273 ? 9.602 -41.688 -14.289 1 86.12 273 GLU A O 1
ATOM 2240 N N . VAL A 1 274 ? 8.047 -40.375 -15.164 1 88.12 274 VAL A N 1
ATOM 2241 C CA . VAL A 1 274 ? 8.133 -39.438 -14.055 1 88.12 274 VAL A CA 1
ATOM 2242 C C . VAL A 1 274 ? 7.68 -40.094 -12.758 1 88.12 274 VAL A C 1
ATOM 2244 O O . VAL A 1 274 ? 8.312 -39.938 -11.711 1 88.12 274 VAL A O 1
ATOM 2247 N N . LEU A 1 275 ? 6.645 -40.875 -12.883 1 89.56 275 LEU A N 1
ATOM 2248 C CA . LEU A 1 275 ? 6.117 -41.594 -11.727 1 89.56 275 LEU A CA 1
ATOM 2249 C C . LEU A 1 275 ? 7.125 -42.594 -11.211 1 89.56 275 LEU A C 1
ATOM 2251 O O . LEU A 1 275 ? 7.289 -42.781 -10 1 89.56 275 LEU A O 1
ATOM 2255 N N . LYS A 1 276 ? 7.715 -43.219 -12.172 1 92.62 276 LYS A N 1
ATOM 2256 C CA . LYS A 1 276 ? 8.734 -44.219 -11.812 1 92.62 276 LYS A CA 1
ATOM 2257 C C . LYS A 1 276 ? 9.898 -43.562 -11.078 1 92.62 276 LYS A C 1
ATOM 2259 O O . LYS A 1 276 ? 10.359 -44.094 -10.055 1 92.62 276 LYS A O 1
ATOM 2264 N N . GLU A 1 277 ? 10.305 -42.469 -11.609 1 94.06 277 GLU A N 1
ATOM 2265 C CA . GLU A 1 277 ? 11.422 -41.75 -11 1 94.06 277 GLU A CA 1
ATOM 2266 C C . GLU A 1 277 ? 11.055 -41.219 -9.617 1 94.06 277 GLU A C 1
ATOM 2268 O O . GLU A 1 277 ? 11.859 -41.281 -8.688 1 94.06 277 GLU A O 1
ATOM 2273 N N . MET A 1 278 ? 9.906 -40.719 -9.469 1 93.69 278 MET A N 1
ATOM 2274 C CA . MET A 1 278 ? 9.453 -40.219 -8.172 1 93.69 278 MET A CA 1
ATOM 2275 C C . MET A 1 278 ? 9.352 -41.344 -7.152 1 93.69 278 MET A C 1
ATOM 2277 O O . MET A 1 278 ? 9.828 -41.219 -6.023 1 93.69 278 MET A O 1
ATOM 2281 N N . ASN A 1 279 ? 8.734 -42.438 -7.621 1 94.44 279 ASN A N 1
ATOM 2282 C CA . ASN A 1 279 ? 8.625 -43.625 -6.77 1 94.44 279 ASN A CA 1
ATOM 2283 C C . ASN A 1 279 ? 9.992 -44.094 -6.285 1 94.44 279 ASN A C 1
ATOM 2285 O O . ASN A 1 279 ? 10.164 -44.406 -5.105 1 94.44 279 ASN A O 1
ATOM 2289 N N . ALA A 1 280 ? 10.898 -44.094 -7.176 1 95.88 280 ALA A N 1
ATOM 2290 C CA . ALA A 1 280 ? 12.258 -44.5 -6.848 1 95.88 280 ALA A CA 1
ATOM 2291 C C . ALA A 1 280 ? 12.914 -43.531 -5.891 1 95.88 280 ALA A C 1
ATOM 2293 O O . ALA A 1 280 ? 13.641 -43.906 -4.977 1 95.88 280 ALA A O 1
ATOM 2294 N N . ALA A 1 281 ? 12.703 -42.25 -6.086 1 97.25 281 ALA A N 1
ATOM 2295 C CA . ALA A 1 281 ? 13.258 -41.219 -5.211 1 97.25 281 ALA A CA 1
ATOM 2296 C C . ALA A 1 281 ? 12.719 -41.375 -3.793 1 97.25 281 ALA A C 1
ATOM 2298 O O . ALA A 1 281 ? 13.477 -41.281 -2.822 1 97.25 281 ALA A O 1
ATOM 2299 N N . PHE A 1 282 ? 11.453 -41.594 -3.666 1 97.06 282 PHE A N 1
ATOM 2300 C CA . PHE A 1 282 ? 10.797 -41.719 -2.369 1 97.06 282 PHE A CA 1
ATOM 2301 C C . PHE A 1 282 ? 11.289 -42.938 -1.624 1 97.06 282 PHE A C 1
ATOM 2303 O O . PHE A 1 282 ? 11.414 -42.938 -0.397 1 97.06 282 PHE A O 1
ATOM 2310 N N . ALA A 1 283 ? 11.586 -43.969 -2.385 1 95.75 283 ALA A N 1
ATOM 2311 C CA . ALA A 1 283 ? 12.055 -45.25 -1.803 1 95.75 283 ALA A CA 1
ATOM 2312 C C . ALA A 1 283 ? 13.383 -45.031 -1.077 1 95.75 283 ALA A C 1
ATOM 2314 O O . ALA A 1 283 ? 13.719 -45.812 -0.167 1 95.75 283 ALA A O 1
ATOM 2315 N N . HIS A 1 284 ? 14.055 -44.031 -1.411 1 94.19 284 HIS A N 1
ATOM 2316 C CA . HIS A 1 284 ? 15.375 -43.812 -0.856 1 94.19 284 HIS A CA 1
ATOM 2317 C C . HIS A 1 284 ? 15.297 -43.031 0.454 1 94.19 284 HIS A C 1
ATOM 2319 O O . HIS A 1 284 ? 16.312 -42.812 1.123 1 94.19 284 HIS A O 1
ATOM 2325 N N . LEU A 1 285 ? 14.164 -42.625 0.844 1 96.38 285 LEU A N 1
ATOM 2326 C CA . LEU A 1 285 ? 13.992 -41.844 2.059 1 96.38 285 LEU A CA 1
ATOM 2327 C C . LEU A 1 285 ? 13.695 -42.75 3.254 1 96.38 285 LEU A C 1
ATOM 2329 O O . LEU A 1 285 ? 12.961 -43.719 3.127 1 96.38 285 LEU A O 1
ATOM 2333 N N . PRO A 1 286 ? 14.266 -42.406 4.371 1 96 286 PRO A N 1
ATOM 2334 C CA . PRO A 1 286 ? 13.875 -43.125 5.586 1 96 286 PRO A CA 1
ATOM 2335 C C . PRO A 1 286 ? 12.477 -42.75 6.07 1 96 286 PRO A C 1
ATOM 2337 O O . PRO A 1 286 ? 11.875 -43.469 6.871 1 96 286 PRO A O 1
ATOM 2340 N N . GLN A 1 287 ? 11.914 -41.625 5.59 1 97.94 287 GLN A N 1
ATOM 2341 C CA . GLN A 1 287 ? 10.594 -41.125 5.949 1 97.94 287 GLN A CA 1
ATOM 2342 C C . GLN A 1 287 ? 9.5 -41.938 5.246 1 97.94 287 GLN A C 1
ATOM 2344 O O . GLN A 1 287 ? 9.703 -42.438 4.141 1 97.94 287 GLN A O 1
ATOM 2349 N N . GLY A 1 288 ? 8.367 -42 5.922 1 98.06 288 GLY A N 1
ATOM 2350 C CA . GLY A 1 288 ? 7.176 -42.375 5.176 1 98.06 288 GLY A CA 1
ATOM 2351 C C . GLY A 1 288 ? 6.727 -41.312 4.195 1 98.06 288 GLY A C 1
ATOM 2352 O O . GLY A 1 288 ? 6.906 -40.125 4.449 1 98.06 288 GLY A O 1
ATOM 2353 N N . VAL A 1 289 ? 6.18 -41.781 3.059 1 98.25 289 VAL A N 1
ATOM 2354 C CA . VAL A 1 289 ? 5.707 -40.812 2.061 1 98.25 289 VAL A CA 1
ATOM 2355 C C . VAL A 1 289 ? 4.207 -41 1.84 1 98.25 289 VAL A C 1
ATOM 2357 O O . VAL A 1 289 ? 3.754 -42.094 1.484 1 98.25 289 VAL A O 1
ATOM 2360 N N . ILE A 1 290 ? 3.467 -40 2.148 1 97.81 290 ILE A N 1
ATOM 2361 C CA . ILE A 1 290 ? 2.037 -39.969 1.854 1 97.81 290 ILE A CA 1
ATOM 2362 C C . ILE A 1 290 ? 1.779 -39.094 0.619 1 97.81 290 ILE A C 1
ATOM 2364 O O . ILE A 1 290 ? 2.061 -37.906 0.622 1 97.81 290 ILE A O 1
ATOM 2368 N N . TRP A 1 291 ? 1.215 -39.719 -0.398 1 94.88 291 TRP A N 1
ATOM 2369 C CA . TRP A 1 291 ? 1.055 -39.031 -1.681 1 94.88 291 TRP A CA 1
ATOM 2370 C C . TRP A 1 291 ? -0.409 -39.031 -2.109 1 94.88 291 TRP A C 1
ATOM 2372 O O . TRP A 1 291 ? -1.035 -40.062 -2.242 1 94.88 291 TRP A O 1
ATOM 2382 N N . LYS A 1 292 ? -0.951 -37.812 -2.217 1 93.38 292 LYS A N 1
ATOM 2383 C CA . LYS A 1 292 ? -2.285 -37.688 -2.795 1 93.38 292 LYS A CA 1
ATOM 2384 C C . LYS A 1 292 ? -2.277 -38.031 -4.281 1 93.38 292 LYS A C 1
ATOM 2386 O O . LYS A 1 292 ? -1.905 -37.219 -5.117 1 93.38 292 LYS A O 1
ATOM 2391 N N . TYR A 1 293 ? -2.662 -39.188 -4.578 1 88.94 293 TYR A N 1
ATOM 2392 C CA . TYR A 1 293 ? -2.719 -39.75 -5.926 1 88.94 293 TYR A CA 1
ATOM 2393 C C . TYR A 1 293 ? -3.83 -40.781 -6.043 1 88.94 293 TYR A C 1
ATOM 2395 O O . TYR A 1 293 ? -4.012 -41.625 -5.145 1 88.94 293 TYR A O 1
ATOM 2403 N N . ASN A 1 294 ? -4.559 -40.688 -7.133 1 85.44 294 ASN A N 1
ATOM 2404 C CA . ASN A 1 294 ? -5.602 -41.688 -7.344 1 85.44 294 ASN A CA 1
ATOM 2405 C C . ASN A 1 294 ? -5.012 -43.062 -7.574 1 85.44 294 ASN A C 1
ATOM 2407 O O . ASN A 1 294 ? -4.398 -43.312 -8.609 1 85.44 294 ASN A O 1
ATOM 2411 N N . PRO A 1 295 ? -5.316 -43.969 -6.641 1 85.88 295 PRO A N 1
ATOM 2412 C CA . PRO A 1 295 ? -4.734 -45.312 -6.762 1 85.88 295 PRO A CA 1
ATOM 2413 C C . PRO A 1 295 ? -5.145 -46 -8.055 1 85.88 295 PRO A C 1
ATOM 2415 O O . PRO A 1 295 ? -4.371 -46.812 -8.602 1 85.88 295 PRO A O 1
ATOM 2418 N N . SER A 1 296 ? -6.277 -45.719 -8.539 1 84.31 296 SER A N 1
ATOM 2419 C CA . SER A 1 296 ? -6.766 -46.344 -9.75 1 84.31 296 SER A CA 1
ATOM 2420 C C . SER A 1 296 ? -5.938 -45.938 -10.969 1 84.31 296 SER A C 1
ATOM 2422 O O . SER A 1 296 ? -5.941 -46.625 -11.992 1 84.31 296 SER A O 1
ATOM 2424 N N . HIS A 1 297 ? -5.207 -44.875 -10.812 1 83 297 HIS A N 1
ATOM 2425 C CA . HIS A 1 297 ? -4.438 -44.375 -11.938 1 83 297 HIS A CA 1
ATOM 2426 C C . HIS A 1 297 ? -2.975 -44.812 -11.844 1 83 297 HIS A C 1
ATOM 2428 O O . HIS A 1 297 ? -2.184 -44.531 -12.75 1 83 297 HIS A O 1
ATOM 2434 N N . TRP A 1 298 ? -2.643 -45.469 -10.773 1 87.06 298 TRP A N 1
ATOM 2435 C CA . TRP A 1 298 ? -1.257 -45.875 -10.617 1 87.06 298 TRP A CA 1
ATOM 2436 C C . TRP A 1 298 ? -0.909 -47 -11.617 1 87.06 298 TRP A C 1
ATOM 2438 O O . TRP A 1 298 ? -1.657 -47.969 -11.773 1 87.06 298 TRP A O 1
ATOM 2448 N N . PRO A 1 299 ? 0.229 -46.875 -12.242 1 86.19 299 PRO A N 1
ATOM 2449 C CA . PRO A 1 299 ? 0.588 -47.875 -13.242 1 86.19 299 PRO A CA 1
ATOM 2450 C C . PRO A 1 299 ? 0.818 -49.25 -12.633 1 86.19 299 PRO A C 1
ATOM 2452 O O . PRO A 1 299 ? 1.541 -49.375 -11.641 1 86.19 299 PRO A O 1
ATOM 2455 N N . LYS A 1 300 ? 0.364 -50.25 -13.289 1 87.19 300 LYS A N 1
ATOM 2456 C CA . LYS A 1 300 ? 0.433 -51.594 -12.781 1 87.19 300 LYS A CA 1
ATOM 2457 C C . LYS A 1 300 ? 1.865 -52.125 -12.812 1 87.19 300 LYS A C 1
ATOM 2459 O O . LYS A 1 300 ? 2.242 -52.969 -11.992 1 87.19 300 LYS A O 1
ATOM 2464 N N . ASP A 1 301 ? 2.598 -51.562 -13.672 1 89.19 301 ASP A N 1
ATOM 2465 C CA . ASP A 1 301 ? 3.943 -52.094 -13.891 1 89.19 301 ASP A CA 1
ATOM 2466 C C . ASP A 1 301 ? 4.945 -51.469 -12.93 1 89.19 301 ASP A C 1
ATOM 2468 O O . ASP A 1 301 ? 6.133 -51.781 -12.961 1 89.19 301 ASP A O 1
ATOM 2472 N N . ILE A 1 302 ? 4.48 -50.531 -12.102 1 90 302 ILE A N 1
ATOM 2473 C CA . ILE A 1 302 ? 5.359 -49.906 -11.133 1 90 302 ILE A CA 1
ATOM 2474 C C . ILE A 1 302 ? 4.973 -50.312 -9.719 1 90 302 ILE A C 1
ATOM 2476 O O . ILE A 1 302 ? 3.873 -50 -9.25 1 90 302 ILE A O 1
ATOM 2480 N N . LYS A 1 303 ? 5.848 -51.031 -9.07 1 92.69 303 LYS A N 1
ATOM 2481 C CA . LYS A 1 303 ? 5.609 -51.406 -7.676 1 92.69 303 LYS A CA 1
ATOM 2482 C C . LYS A 1 303 ? 5.809 -50.188 -6.75 1 92.69 303 LYS A C 1
ATOM 2484 O O . LYS A 1 303 ? 6.848 -49.531 -6.805 1 92.69 303 LYS A O 1
ATOM 2489 N N . LEU A 1 304 ? 4.855 -49.938 -6.066 1 93.38 304 LEU A N 1
ATOM 2490 C CA . LEU A 1 304 ? 4.93 -48.844 -5.113 1 93.38 304 LEU A CA 1
ATOM 2491 C C . LEU A 1 304 ? 6.047 -49.094 -4.102 1 93.38 304 LEU A C 1
ATOM 2493 O O . LEU A 1 304 ? 6.203 -50.188 -3.59 1 93.38 304 LEU A O 1
ATOM 2497 N N . ALA A 1 305 ? 6.828 -48.125 -3.799 1 95.38 305 ALA A N 1
ATOM 2498 C CA . ALA A 1 305 ? 7.867 -48.219 -2.775 1 95.38 305 ALA A CA 1
ATOM 2499 C C . ALA A 1 305 ? 7.273 -48.594 -1.428 1 95.38 305 ALA A C 1
ATOM 2501 O O . ALA A 1 305 ? 6.152 -48.219 -1.096 1 95.38 305 ALA A O 1
ATOM 2502 N N . PRO A 1 306 ? 7.969 -49.344 -0.588 1 93.81 306 PRO A N 1
ATOM 2503 C CA . PRO A 1 306 ? 7.438 -49.875 0.668 1 93.81 306 PRO A CA 1
ATOM 2504 C C . PRO A 1 306 ? 7.098 -48.781 1.68 1 93.81 306 PRO A C 1
ATOM 2506 O O . PRO A 1 306 ? 6.258 -48.969 2.559 1 93.81 306 PRO A O 1
ATOM 2509 N N . ASN A 1 307 ? 7.734 -47.688 1.531 1 96.75 307 ASN A N 1
ATOM 2510 C CA . ASN A 1 307 ? 7.504 -46.625 2.504 1 96.75 307 ASN A CA 1
ATOM 2511 C C . ASN A 1 307 ? 6.492 -45.625 1.988 1 96.75 307 ASN A C 1
ATOM 2513 O O . ASN A 1 307 ? 6.422 -44.5 2.49 1 96.75 307 ASN A O 1
ATOM 2517 N N . MET A 1 308 ? 5.727 -45.969 0.995 1 96.56 308 MET A N 1
ATOM 2518 C CA . MET A 1 308 ? 4.809 -45 0.385 1 96.56 308 MET A CA 1
ATOM 2519 C C . MET A 1 308 ? 3.359 -45.438 0.61 1 96.56 308 MET A C 1
ATOM 2521 O O . MET A 1 308 ? 3.049 -46.625 0.651 1 96.56 308 MET A O 1
ATOM 2525 N N . LYS A 1 309 ? 2.555 -44.469 0.791 1 95.19 309 LYS A N 1
ATOM 2526 C CA . LYS A 1 309 ? 1.101 -44.594 0.828 1 95.19 309 LYS A CA 1
ATOM 2527 C C . LYS A 1 309 ? 0.434 -43.625 -0.138 1 95.19 309 LYS A C 1
ATOM 2529 O O . LYS A 1 309 ? 0.667 -42.438 -0.068 1 95.19 309 LYS A O 1
ATOM 2534 N N . ILE A 1 310 ? -0.366 -44.094 -1.096 1 93.44 310 ILE A N 1
ATOM 2535 C CA . ILE A 1 310 ? -1.085 -43.25 -2.047 1 93.44 310 ILE A CA 1
ATOM 2536 C C . ILE A 1 310 ? -2.57 -43.25 -1.695 1 93.44 310 ILE A C 1
ATOM 2538 O O . ILE A 1 310 ? -3.154 -44.281 -1.381 1 93.44 310 ILE A O 1
ATOM 2542 N N . VAL A 1 311 ? -3.135 -42.094 -1.663 1 92.12 311 VAL A N 1
ATOM 2543 C CA . VAL A 1 311 ? -4.539 -41.938 -1.291 1 92.12 311 VAL A CA 1
ATOM 2544 C C . VAL A 1 311 ? -5.227 -40.969 -2.246 1 92.12 311 VAL A C 1
ATOM 2546 O O . VAL A 1 311 ? -4.582 -40.094 -2.812 1 92.12 311 VAL A O 1
ATOM 2549 N N . HIS A 1 312 ? -6.477 -41.156 -2.357 1 87.06 312 HIS A N 1
ATOM 2550 C CA . HIS A 1 312 ? -7.277 -40.281 -3.217 1 87.06 312 HIS A CA 1
ATOM 2551 C C . HIS A 1 312 ? -7.484 -38.906 -2.584 1 87.06 312 HIS A C 1
ATOM 2553 O O . HIS A 1 312 ? -7.523 -37.906 -3.287 1 87.06 312 HIS A O 1
ATOM 2559 N N . TRP A 1 313 ? -7.684 -38.938 -1.323 1 87.56 313 TRP A N 1
ATOM 2560 C CA . TRP A 1 313 ? -7.934 -37.688 -0.575 1 87.56 313 TRP A CA 1
ATOM 2561 C C . TRP A 1 313 ? -7.18 -37.719 0.752 1 87.56 313 TRP A C 1
ATOM 2563 O O . TRP A 1 313 ? -7.023 -38.781 1.374 1 87.56 313 TRP A O 1
ATOM 2573 N N . LEU A 1 314 ? -6.68 -36.562 1.168 1 91.06 314 LEU A N 1
ATOM 2574 C CA . LEU A 1 314 ? -6.055 -36.438 2.48 1 91.06 314 LEU A CA 1
ATOM 2575 C C . LEU A 1 314 ? -6.344 -35.094 3.111 1 91.06 314 LEU A C 1
ATOM 2577 O O . LEU A 1 314 ? -6.547 -34.094 2.4 1 91.06 314 LEU A O 1
ATOM 2581 N N . PRO A 1 315 ? -6.453 -35 4.406 1 92.69 315 PRO A N 1
ATOM 2582 C CA . PRO A 1 315 ? -6.602 -33.719 5.125 1 92.69 315 PRO A CA 1
ATOM 2583 C C . PRO A 1 315 ? -5.305 -32.906 5.18 1 92.69 315 PRO A C 1
ATOM 2585 O O . PRO A 1 315 ? -4.621 -32.906 6.207 1 92.69 315 PRO A O 1
ATOM 2588 N N . LEU A 1 316 ? -5.133 -32.188 4.133 1 92.5 316 LEU A N 1
ATOM 2589 C CA . LEU A 1 316 ? -3.855 -31.516 3.895 1 92.5 316 LEU A CA 1
ATOM 2590 C C . LEU A 1 316 ? -3.479 -30.625 5.074 1 92.5 316 LEU A C 1
ATOM 2592 O O . LEU A 1 316 ? -2.373 -30.734 5.609 1 92.5 316 LEU A O 1
ATOM 2596 N N . ASN A 1 317 ? -4.391 -29.75 5.559 1 92.94 317 ASN A N 1
ATOM 2597 C CA . ASN A 1 317 ? -4.129 -28.812 6.652 1 92.94 317 ASN A CA 1
ATOM 2598 C C . ASN A 1 317 ? -3.717 -29.547 7.926 1 92.94 317 ASN A C 1
ATOM 2600 O O . ASN A 1 317 ? -2.744 -29.172 8.578 1 92.94 317 ASN A O 1
ATOM 2604 N N . ASP A 1 318 ? -4.434 -30.641 8.18 1 95.5 318 ASP A N 1
ATOM 2605 C CA . ASP A 1 318 ? -4.191 -31.375 9.414 1 95.5 318 ASP A CA 1
ATOM 2606 C C . ASP A 1 318 ? -2.859 -32.125 9.352 1 95.5 318 ASP A C 1
ATOM 2608 O O . ASP A 1 318 ? -2.127 -32.188 10.344 1 95.5 318 ASP A O 1
ATOM 2612 N N . LEU A 1 319 ? -2.559 -32.656 8.219 1 97.12 319 LEU A N 1
ATOM 2613 C CA . LEU A 1 319 ? -1.302 -33.375 8.055 1 97.12 319 LEU A CA 1
ATOM 2614 C C . LEU A 1 319 ? -0.115 -32.406 8.094 1 97.12 319 LEU A C 1
ATOM 2616 O O . LEU A 1 319 ? 0.936 -32.75 8.648 1 97.12 319 LEU A O 1
ATOM 2620 N N . LEU A 1 320 ? -0.301 -31.234 7.535 1 97.12 320 LEU A N 1
ATOM 2621 C CA . LEU A 1 320 ? 0.754 -30.234 7.574 1 97.12 320 LEU A CA 1
ATOM 2622 C C . LEU A 1 320 ? 0.979 -29.734 9 1 97.12 320 LEU A C 1
ATOM 2624 O O . LEU A 1 320 ? 2.08 -29.297 9.336 1 97.12 320 LEU A O 1
ATOM 2628 N N . GLY A 1 321 ? -0.02 -29.828 9.773 1 96.06 321 GLY A N 1
ATOM 2629 C CA . GLY A 1 321 ? 0.081 -29.406 11.156 1 96.06 321 GLY A CA 1
ATOM 2630 C C . GLY A 1 321 ? 0.564 -30.5 12.086 1 96.06 321 GLY A C 1
ATOM 2631 O O . GLY A 1 321 ? 0.693 -30.281 13.289 1 96.06 321 GLY A O 1
ATOM 2632 N N . HIS A 1 322 ? 0.847 -31.703 11.57 1 97.31 322 HIS A N 1
ATOM 2633 C CA . HIS A 1 322 ? 1.282 -32.844 12.375 1 97.31 322 HIS A CA 1
ATOM 2634 C C . HIS A 1 322 ? 2.715 -32.656 12.867 1 97.31 322 HIS A C 1
ATOM 2636 O O . HIS A 1 322 ? 3.576 -32.188 12.109 1 97.31 322 HIS A O 1
ATOM 2642 N N . PRO A 1 323 ? 2.998 -33 14.016 1 95.38 323 PRO A N 1
ATOM 2643 C CA . PRO A 1 323 ? 4.324 -32.75 14.578 1 95.38 323 PRO A CA 1
ATOM 2644 C C . PRO A 1 323 ? 5.43 -33.531 13.883 1 95.38 323 PRO A C 1
ATOM 2646 O O . PRO A 1 323 ? 6.598 -33.125 13.922 1 95.38 323 PRO A O 1
ATOM 2649 N N . CYS A 1 324 ? 5.137 -34.625 13.211 1 97.56 324 CYS A N 1
ATOM 2650 C CA . CYS A 1 324 ? 6.148 -35.5 12.617 1 97.56 324 CYS A CA 1
ATOM 2651 C C . CYS A 1 324 ? 6.363 -35.156 11.148 1 97.56 324 CYS A C 1
ATOM 2653 O O . CYS A 1 324 ? 7.105 -35.844 10.445 1 97.56 324 CYS A O 1
ATOM 2655 N N . ILE A 1 325 ? 5.742 -34.156 10.609 1 98.38 325 ILE A N 1
ATOM 2656 C CA . ILE A 1 325 ? 5.922 -33.75 9.211 1 98.38 325 ILE A CA 1
ATOM 2657 C C . ILE A 1 325 ? 7.332 -33.219 9.008 1 98.38 325 ILE A C 1
ATOM 2659 O O . ILE A 1 325 ? 7.836 -32.438 9.828 1 98.38 325 ILE A O 1
ATOM 2663 N N . ARG A 1 326 ? 7.965 -33.656 7.949 1 98.38 326 ARG A N 1
ATOM 2664 C CA . ARG A 1 326 ? 9.336 -33.219 7.707 1 98.38 326 ARG A CA 1
ATOM 2665 C C . ARG A 1 326 ? 9.43 -32.375 6.445 1 98.38 326 ARG A C 1
ATOM 2667 O O . ARG A 1 326 ? 10.297 -31.5 6.332 1 98.38 326 ARG A O 1
ATOM 2674 N N . LEU A 1 327 ? 8.531 -32.656 5.516 1 98.69 327 LEU A N 1
ATOM 2675 C CA . LEU A 1 327 ? 8.648 -32.031 4.207 1 98.69 327 LEU A CA 1
ATOM 2676 C C . LEU A 1 327 ? 7.32 -32.062 3.457 1 98.69 327 LEU A C 1
ATOM 2678 O O . LEU A 1 327 ? 6.559 -33.031 3.59 1 98.69 327 LEU A O 1
ATOM 2682 N N . PHE A 1 328 ? 7.051 -31.047 2.721 1 98.69 328 PHE A N 1
ATOM 2683 C CA . PHE A 1 328 ? 5.902 -30.984 1.828 1 98.69 328 PHE A CA 1
ATOM 2684 C C . PHE A 1 328 ? 6.348 -30.875 0.375 1 98.69 328 PHE A C 1
ATOM 2686 O O . PHE A 1 328 ? 7.039 -29.938 -0.001 1 98.69 328 PHE A O 1
ATOM 2693 N N . VAL A 1 329 ? 6.039 -31.844 -0.406 1 97.88 329 VAL A N 1
ATOM 2694 C CA . VAL A 1 329 ? 6.293 -31.812 -1.843 1 97.88 329 VAL A CA 1
ATOM 2695 C C . VAL A 1 329 ? 5.035 -31.375 -2.58 1 97.88 329 VAL A C 1
ATOM 2697 O O . VAL A 1 329 ? 4 -32.031 -2.523 1 97.88 329 VAL A O 1
ATOM 2700 N N . SER A 1 330 ? 5.09 -30.219 -3.223 1 96.06 330 SER A N 1
ATOM 2701 C CA . SER A 1 330 ? 3.904 -29.609 -3.809 1 96.06 330 SER A CA 1
ATOM 2702 C C . SER A 1 330 ? 4.199 -29.047 -5.195 1 96.06 330 SER A C 1
ATOM 2704 O O . SER A 1 330 ? 5.359 -28.828 -5.547 1 96.06 330 SER A O 1
ATOM 2706 N N . HIS A 1 331 ? 3.154 -28.906 -5.996 1 94.44 331 HIS A N 1
ATOM 2707 C CA . HIS A 1 331 ? 3.305 -28.266 -7.297 1 94.44 331 HIS A CA 1
ATOM 2708 C C . HIS A 1 331 ? 3.436 -26.75 -7.152 1 94.44 331 HIS A C 1
ATOM 2710 O O . HIS A 1 331 ? 3.695 -26.047 -8.133 1 94.44 331 HIS A O 1
ATOM 2716 N N . GLY A 1 332 ? 3.205 -26.266 -5.938 1 95.06 332 GLY A N 1
ATOM 2717 C CA . GLY A 1 332 ? 3.484 -24.859 -5.68 1 95.06 332 GLY A CA 1
ATOM 2718 C C . GLY A 1 332 ? 2.285 -23.953 -5.914 1 95.06 332 GLY A C 1
ATOM 2719 O O . GLY A 1 332 ? 2.439 -22.797 -6.309 1 95.06 332 GLY A O 1
ATOM 2720 N N . GLY A 1 333 ? 1.008 -24.5 -5.754 1 93.75 333 GLY A N 1
ATOM 2721 C CA . GLY A 1 333 ? -0.171 -23.656 -5.742 1 93.75 333 GLY A CA 1
ATOM 2722 C C . GLY A 1 333 ? -0.215 -22.703 -4.559 1 93.75 333 GLY A C 1
ATOM 2723 O O . GLY A 1 333 ? 0.277 -23.031 -3.477 1 93.75 333 GLY A O 1
ATOM 2724 N N . MET A 1 334 ? -0.83 -21.625 -4.684 1 94.06 334 MET A N 1
ATOM 2725 C CA . MET A 1 334 ? -0.829 -20.562 -3.67 1 94.06 334 MET A CA 1
ATOM 2726 C C . MET A 1 334 ? -1.437 -21.062 -2.363 1 94.06 334 MET A C 1
ATOM 2728 O O . MET A 1 334 ? -0.881 -20.828 -1.288 1 94.06 334 MET A O 1
ATOM 2732 N N . ASN A 1 335 ? -2.576 -21.766 -2.43 1 93 335 ASN A N 1
ATOM 2733 C CA . ASN A 1 335 ? -3.225 -22.25 -1.218 1 93 335 ASN A CA 1
ATOM 2734 C C . ASN A 1 335 ? -2.336 -23.234 -0.462 1 93 335 ASN A C 1
ATOM 2736 O O . ASN A 1 335 ? -2.232 -23.172 0.765 1 93 335 ASN A O 1
ATOM 2740 N N . SER A 1 336 ? -1.674 -24.125 -1.263 1 93.5 336 SER A N 1
ATOM 2741 C CA . SER A 1 336 ? -0.781 -25.109 -0.65 1 93.5 336 SER A CA 1
ATOM 2742 C C . SER A 1 336 ? 0.405 -24.422 0.025 1 93.5 336 SER A C 1
ATOM 2744 O O . SER A 1 336 ? 0.801 -24.797 1.129 1 93.5 336 SER A O 1
ATOM 2746 N N . ILE A 1 337 ? 0.9 -23.469 -0.661 1 96.31 337 ILE A N 1
ATOM 2747 C CA . ILE A 1 337 ? 2.041 -22.734 -0.117 1 96.31 337 ILE A CA 1
ATOM 2748 C C . ILE A 1 337 ? 1.627 -22 1.158 1 96.31 337 ILE A C 1
ATOM 2750 O O . ILE A 1 337 ? 2.338 -22.047 2.166 1 96.31 337 ILE A O 1
ATOM 2754 N N . MET A 1 338 ? 0.507 -21.344 1.189 1 96.44 338 MET A N 1
ATOM 2755 C CA . MET A 1 338 ? 0.023 -20.625 2.361 1 96.44 338 MET A CA 1
ATOM 2756 C C . MET A 1 338 ? -0.219 -21.578 3.527 1 96.44 338 MET A C 1
ATOM 2758 O O . MET A 1 338 ? 0.04 -21.219 4.68 1 96.44 338 MET A O 1
ATOM 2762 N N . GLU A 1 339 ? -0.75 -22.797 3.166 1 95.69 339 GLU A N 1
ATOM 2763 C CA . GLU A 1 339 ? -0.958 -23.781 4.223 1 95.69 339 GLU A CA 1
ATOM 2764 C C . GLU A 1 339 ? 0.37 -24.25 4.805 1 95.69 339 GLU A C 1
ATOM 2766 O O . GLU A 1 339 ? 0.497 -24.422 6.02 1 95.69 339 GLU A O 1
ATOM 2771 N N . ALA A 1 340 ? 1.332 -24.469 3.916 1 97.06 340 ALA A N 1
ATOM 2772 C CA . ALA A 1 340 ? 2.662 -24.859 4.379 1 97.06 340 ALA A CA 1
ATOM 2773 C C . ALA A 1 340 ? 3.266 -23.781 5.273 1 97.06 340 ALA A C 1
ATOM 2775 O O . ALA A 1 340 ? 3.855 -24.094 6.312 1 97.06 340 ALA A O 1
ATOM 2776 N N . ILE A 1 341 ? 3.088 -22.516 4.93 1 97.75 341 ILE A N 1
ATOM 2777 C CA . ILE A 1 341 ? 3.582 -21.391 5.715 1 97.75 341 ILE A CA 1
ATOM 2778 C C . ILE A 1 341 ? 2.865 -21.344 7.062 1 97.75 341 ILE A C 1
ATOM 2780 O O . ILE A 1 341 ? 3.498 -21.172 8.102 1 97.75 341 ILE A O 1
ATOM 2784 N N . GLN A 1 342 ? 1.61 -21.547 7.02 1 96.62 342 GLN A N 1
ATOM 2785 C CA . GLN A 1 342 ? 0.823 -21.516 8.25 1 96.62 342 GLN A CA 1
ATOM 2786 C C . GLN A 1 342 ? 1.403 -22.469 9.297 1 96.62 342 GLN A C 1
ATOM 2788 O O . GLN A 1 342 ? 1.457 -22.141 10.477 1 96.62 342 GLN A O 1
ATOM 2793 N N . HIS A 1 343 ? 1.892 -23.594 8.836 1 97.19 343 HIS A N 1
ATOM 2794 C CA . HIS A 1 343 ? 2.314 -24.625 9.773 1 97.19 343 HIS A CA 1
ATOM 2795 C C . HIS A 1 343 ? 3.834 -24.734 9.836 1 97.19 343 HIS A C 1
ATOM 2797 O O . HIS A 1 343 ? 4.375 -25.609 10.516 1 97.19 343 HIS A O 1
ATOM 2803 N N . GLY A 1 344 ? 4.582 -23.828 9.102 1 97.94 344 GLY A N 1
ATOM 2804 C CA . GLY A 1 344 ? 6.035 -23.781 9.148 1 97.94 344 GLY A CA 1
ATOM 2805 C C . GLY A 1 344 ? 6.699 -25.016 8.578 1 97.94 344 GLY A C 1
ATOM 2806 O O . GLY A 1 344 ? 7.66 -25.531 9.148 1 97.94 344 GLY A O 1
ATOM 2807 N N . VAL A 1 345 ? 6.16 -25.531 7.461 1 98.56 345 VAL A N 1
ATOM 2808 C CA . VAL A 1 345 ? 6.688 -26.75 6.855 1 98.56 345 VAL A CA 1
ATOM 2809 C C . VAL A 1 345 ? 7.496 -26.406 5.609 1 98.56 345 VAL A C 1
ATOM 2811 O O . VAL A 1 345 ? 7.004 -25.719 4.711 1 98.56 345 VAL A O 1
ATOM 2814 N N . PRO A 1 346 ? 8.773 -26.828 5.512 1 98.75 346 PRO A N 1
ATOM 2815 C CA . PRO A 1 346 ? 9.555 -26.578 4.301 1 98.75 346 PRO A CA 1
ATOM 2816 C C . PRO A 1 346 ? 9.055 -27.359 3.092 1 98.75 346 PRO A C 1
ATOM 2818 O O . PRO A 1 346 ? 8.297 -28.312 3.246 1 98.75 346 PRO A O 1
ATOM 2821 N N . MET A 1 347 ? 9.578 -26.984 1.855 1 98.62 347 MET A N 1
ATOM 2822 C CA . MET A 1 347 ? 8.914 -27.516 0.67 1 98.62 347 MET A CA 1
ATOM 2823 C C . MET A 1 347 ? 9.93 -27.875 -0.408 1 98.62 347 MET A C 1
ATOM 2825 O O . MET A 1 347 ? 11.008 -27.281 -0.474 1 98.62 347 MET A O 1
ATOM 2829 N N . VAL A 1 348 ? 9.633 -28.859 -1.146 1 98.44 348 VAL A N 1
ATOM 2830 C CA . VAL A 1 348 ? 10.195 -29.109 -2.469 1 98.44 348 VAL A CA 1
ATOM 2831 C C . VAL A 1 348 ? 9.102 -28.984 -3.529 1 98.44 348 VAL A C 1
ATOM 2833 O O . VAL A 1 348 ? 8.109 -29.703 -3.504 1 98.44 348 VAL A O 1
ATOM 2836 N N . GLY A 1 349 ? 9.297 -28.031 -4.352 1 97.44 349 GLY A N 1
ATOM 2837 C CA . GLY A 1 349 ? 8.273 -27.75 -5.344 1 97.44 349 GLY A CA 1
ATOM 2838 C C . GLY A 1 349 ? 8.562 -28.375 -6.695 1 97.44 349 GLY A C 1
ATOM 2839 O O . GLY A 1 349 ? 9.711 -28.406 -7.133 1 97.44 349 GLY A O 1
ATOM 2840 N N . ILE A 1 350 ? 7.582 -28.891 -7.316 1 94.69 350 ILE A N 1
ATOM 2841 C CA . ILE A 1 350 ? 7.598 -29.391 -8.688 1 94.69 350 ILE A CA 1
ATOM 2842 C C . ILE A 1 350 ? 6.523 -28.672 -9.508 1 94.69 350 ILE A C 1
ATOM 2844 O O . ILE A 1 350 ? 5.383 -29.125 -9.586 1 94.69 350 ILE A O 1
ATOM 2848 N N . PRO A 1 351 ? 6.883 -27.531 -10.062 1 93.06 351 PRO A N 1
ATOM 2849 C CA . PRO A 1 351 ? 5.871 -26.766 -10.789 1 93.06 351 PRO A CA 1
ATOM 2850 C C . PRO A 1 351 ? 5.383 -27.484 -12.047 1 93.06 351 PRO A C 1
ATOM 2852 O O . PRO A 1 351 ? 6.176 -28.109 -12.75 1 93.06 351 PRO A O 1
ATOM 2855 N N . LEU A 1 352 ? 4.164 -27.406 -12.258 1 87.06 352 LEU A N 1
ATOM 2856 C CA . LEU A 1 352 ? 3.559 -28.078 -13.398 1 87.06 352 LEU A CA 1
ATOM 2857 C C . LEU A 1 352 ? 3.09 -27.062 -14.438 1 87.06 352 LEU A C 1
ATOM 2859 O O . LEU A 1 352 ? 3.303 -27.25 -15.641 1 87.06 352 LEU A O 1
ATOM 2863 N N . PHE A 1 353 ? 2.43 -25.984 -13.992 1 84.5 353 PHE A N 1
ATOM 2864 C CA . PHE A 1 353 ? 1.927 -25.031 -14.961 1 84.5 353 PHE A CA 1
ATOM 2865 C C . PHE A 1 353 ? 1.531 -23.719 -14.273 1 84.5 353 PHE A C 1
ATOM 2867 O O . PHE A 1 353 ? 1.514 -23.641 -13.047 1 84.5 353 PHE A O 1
ATOM 2874 N N . GLY A 1 354 ? 1.326 -22.688 -15.062 1 86.38 354 GLY A N 1
ATOM 2875 C CA . GLY A 1 354 ? 0.772 -21.422 -14.617 1 86.38 354 GLY A CA 1
ATOM 2876 C C . GLY A 1 354 ? 1.717 -20.641 -13.727 1 86.38 354 GLY A C 1
ATOM 2877 O O . GLY A 1 354 ? 2.881 -20.438 -14.078 1 86.38 354 GLY A O 1
ATOM 2878 N N . ASP A 1 355 ? 1.125 -20.203 -12.586 1 92.19 355 ASP A N 1
ATOM 2879 C CA . ASP A 1 355 ? 1.889 -19.312 -11.711 1 92.19 355 ASP A CA 1
ATOM 2880 C C . ASP A 1 355 ? 2.768 -20.109 -10.75 1 92.19 355 ASP A C 1
ATOM 2882 O O . ASP A 1 355 ? 3.506 -19.531 -9.953 1 92.19 355 ASP A O 1
ATOM 2886 N N . GLN A 1 356 ? 2.834 -21.375 -10.938 1 94.19 356 GLN A N 1
ATOM 2887 C CA . GLN A 1 356 ? 3.52 -22.25 -9.992 1 94.19 356 GLN A CA 1
ATOM 2888 C C . GLN A 1 356 ? 5.031 -22.031 -10.039 1 94.19 356 GLN A C 1
ATOM 2890 O O . GLN A 1 356 ? 5.703 -22.078 -9.008 1 94.19 356 GLN A O 1
ATOM 2895 N N . HIS A 1 357 ? 5.504 -21.797 -11.25 1 93.94 357 HIS A N 1
ATOM 2896 C CA . HIS A 1 357 ? 6.934 -21.531 -11.383 1 93.94 357 HIS A CA 1
ATOM 2897 C C . HIS A 1 357 ? 7.34 -20.281 -10.617 1 93.94 357 HIS A C 1
ATOM 2899 O O . HIS A 1 357 ? 8.352 -20.281 -9.906 1 93.94 357 HIS A O 1
ATOM 2905 N N . GLU A 1 358 ? 6.539 -19.25 -10.734 1 96.25 358 GLU A N 1
ATOM 2906 C CA . GLU A 1 358 ? 6.789 -17.984 -10.039 1 96.25 358 GLU A CA 1
ATOM 2907 C C . GLU A 1 358 ? 6.625 -18.156 -8.531 1 96.25 358 GLU A C 1
ATOM 2909 O O . GLU A 1 358 ? 7.395 -17.594 -7.75 1 96.25 358 GLU A O 1
ATOM 2914 N N . ASN A 1 359 ? 5.641 -18.922 -8.133 1 97.5 359 ASN A N 1
ATOM 2915 C CA . ASN A 1 359 ? 5.406 -19.172 -6.715 1 97.5 359 ASN A CA 1
ATOM 2916 C C . ASN A 1 359 ? 6.594 -19.875 -6.07 1 97.5 359 ASN A C 1
ATOM 2918 O O . ASN A 1 359 ? 7.066 -19.469 -5.008 1 97.5 359 ASN A O 1
ATOM 2922 N N . LEU A 1 360 ? 7.09 -20.859 -6.793 1 97.44 360 LEU A N 1
ATOM 2923 C CA . LEU A 1 360 ? 8.148 -21.672 -6.207 1 97.44 360 LEU A CA 1
ATOM 2924 C C . LEU A 1 360 ? 9.477 -20.922 -6.234 1 97.44 360 LEU A C 1
ATOM 2926 O O . LEU A 1 360 ? 10.367 -21.203 -5.426 1 97.44 360 LEU A O 1
ATOM 2930 N N . LEU A 1 361 ? 9.602 -20 -7.184 1 97.56 361 LEU A N 1
ATOM 2931 C CA . LEU A 1 361 ? 10.75 -19.109 -7.137 1 97.56 361 LEU A CA 1
ATOM 2932 C C . LEU A 1 361 ? 10.766 -18.312 -5.836 1 97.56 361 LEU A C 1
ATOM 2934 O O . LEU A 1 361 ? 11.82 -18.109 -5.234 1 97.56 361 LEU A O 1
ATOM 2938 N N . ARG A 1 362 ? 9.625 -17.859 -5.359 1 97.75 362 ARG A N 1
ATOM 2939 C CA . ARG A 1 362 ? 9.516 -17.109 -4.109 1 97.75 362 ARG A CA 1
ATOM 2940 C C . ARG A 1 362 ? 9.797 -18 -2.91 1 97.75 362 ARG A C 1
ATOM 2942 O O . ARG A 1 362 ? 10.406 -17.562 -1.93 1 97.75 362 ARG A O 1
ATOM 2949 N N . VAL A 1 363 ? 9.328 -19.25 -3.029 1 98.25 363 VAL A N 1
ATOM 2950 C CA . VAL A 1 363 ? 9.609 -20.219 -1.971 1 98.25 363 VAL A CA 1
ATOM 2951 C C . VAL A 1 363 ? 11.117 -20.359 -1.779 1 98.25 363 VAL A C 1
ATOM 2953 O O . VAL A 1 363 ? 11.609 -20.344 -0.649 1 98.25 363 VAL A O 1
ATOM 2956 N N . LYS A 1 364 ? 11.812 -20.438 -2.92 1 98.06 364 LYS A N 1
ATOM 2957 C CA . LYS A 1 364 ? 13.266 -20.531 -2.879 1 98.06 364 LYS A CA 1
ATOM 2958 C C . LYS A 1 364 ? 13.891 -19.234 -2.354 1 98.06 364 LYS A C 1
ATOM 2960 O O . LYS A 1 364 ? 14.789 -19.281 -1.512 1 98.06 364 LYS A O 1
ATOM 2965 N N . ALA A 1 365 ? 13.336 -18.156 -2.789 1 97.94 365 ALA A N 1
ATOM 2966 C CA . ALA A 1 365 ? 13.867 -16.859 -2.391 1 97.94 365 ALA A CA 1
ATOM 2967 C C . ALA A 1 365 ? 13.688 -16.625 -0.893 1 97.94 365 ALA A C 1
ATOM 2969 O O . ALA A 1 365 ? 14.531 -16 -0.248 1 97.94 365 ALA A O 1
ATOM 2970 N N . LYS A 1 366 ? 12.602 -17.109 -0.351 1 98 366 LYS A N 1
ATOM 2971 C CA . LYS A 1 366 ? 12.305 -16.969 1.07 1 98 366 LYS A CA 1
ATOM 2972 C C . LYS A 1 366 ? 12.992 -18.047 1.896 1 98 366 LYS A C 1
ATOM 2974 O O . LYS A 1 366 ? 12.906 -18.047 3.125 1 98 366 LYS A O 1
ATOM 2979 N N . LYS A 1 367 ? 13.641 -19.016 1.265 1 98 367 LYS A N 1
ATOM 2980 C CA . LYS A 1 367 ? 14.586 -19.969 1.826 1 98 367 LYS A CA 1
ATOM 2981 C C . LYS A 1 367 ? 13.867 -21.062 2.609 1 98 367 LYS A C 1
ATOM 2983 O O . LYS A 1 367 ? 14.445 -21.672 3.504 1 98 367 LYS A O 1
ATOM 2988 N N . PHE A 1 368 ? 12.516 -21.172 2.348 1 97.06 368 PHE A N 1
ATOM 2989 C CA . PHE A 1 368 ? 11.875 -22.266 3.07 1 97.06 368 PHE A CA 1
ATOM 2990 C C . PHE A 1 368 ? 11.539 -23.406 2.127 1 97.06 368 PHE A C 1
ATOM 2992 O O . PHE A 1 368 ? 10.688 -24.25 2.438 1 97.06 368 PHE A O 1
ATOM 2999 N N . GLY A 1 369 ? 12.258 -23.453 0.901 1 98.25 369 GLY A N 1
ATOM 3000 C CA . GLY A 1 369 ? 12.117 -24.578 -0.005 1 98.25 369 GLY A CA 1
ATOM 3001 C C . GLY A 1 369 ? 12.953 -24.453 -1.263 1 98.25 369 GLY A C 1
ATOM 3002 O O . GLY A 1 369 ? 13.695 -23.484 -1.418 1 98.25 369 GLY A O 1
ATOM 3003 N N . VAL A 1 370 ? 12.898 -25.516 -2.031 1 98.12 370 VAL A N 1
ATOM 3004 C CA . VAL A 1 370 ? 13.547 -25.547 -3.338 1 98.12 370 VAL A CA 1
ATOM 3005 C C . VAL A 1 370 ? 12.562 -26.031 -4.391 1 98.12 370 VAL A C 1
ATOM 3007 O O . VAL A 1 370 ? 11.398 -26.328 -4.082 1 98.12 370 VAL A O 1
ATOM 3010 N N . SER A 1 371 ? 13.031 -26.016 -5.637 1 97.25 371 SER A N 1
ATOM 3011 C CA . SER A 1 371 ? 12.172 -26.5 -6.711 1 97.25 371 SER A CA 1
ATOM 3012 C C . SER A 1 371 ? 12.961 -27.328 -7.719 1 97.25 371 SER A C 1
ATOM 3014 O O . SER A 1 371 ? 14.18 -27.188 -7.828 1 97.25 371 SER A O 1
ATOM 3016 N N . ILE A 1 372 ? 12.297 -28.234 -8.297 1 95.44 372 ILE A N 1
ATOM 3017 C CA . ILE A 1 372 ? 12.828 -29.062 -9.367 1 95.44 372 ILE A CA 1
ATOM 3018 C C . ILE A 1 372 ? 11.844 -29.094 -10.531 1 95.44 372 ILE A C 1
ATOM 3020 O O . ILE A 1 372 ? 10.633 -29.266 -10.328 1 95.44 372 ILE A O 1
ATOM 3024 N N . GLN A 1 373 ? 12.359 -28.906 -11.742 1 91.94 373 GLN A N 1
ATOM 3025 C CA . GLN A 1 373 ? 11.484 -28.938 -12.914 1 91.94 373 GLN A CA 1
ATOM 3026 C C . GLN A 1 373 ? 11.047 -30.359 -13.227 1 91.94 373 GLN A C 1
ATOM 3028 O O . GLN A 1 373 ? 11.812 -31.312 -13.055 1 91.94 373 GLN A O 1
ATOM 3033 N N . LEU A 1 374 ? 9.93 -30.438 -13.75 1 87.75 374 LEU A N 1
ATOM 3034 C CA . LEU A 1 374 ? 9.336 -31.734 -14.055 1 87.75 374 LEU A CA 1
ATOM 3035 C C . LEU A 1 374 ? 10.242 -32.531 -14.984 1 87.75 374 LEU A C 1
ATOM 3037 O O . LEU A 1 374 ? 10.438 -33.75 -14.781 1 87.75 374 LEU A O 1
ATOM 3041 N N . LYS A 1 375 ? 10.836 -31.922 -15.883 1 84.69 375 LYS A N 1
ATOM 3042 C CA . LYS A 1 375 ? 11.656 -32.594 -16.891 1 84.69 375 LYS A CA 1
ATOM 3043 C C . LYS A 1 375 ? 12.984 -33.062 -16.297 1 84.69 375 LYS A C 1
ATOM 3045 O O . LYS A 1 375 ? 13.664 -33.906 -16.891 1 84.69 375 LYS A O 1
ATOM 3050 N N . GLN A 1 376 ? 13.305 -32.531 -15.172 1 90.31 376 GLN A N 1
ATOM 3051 C CA . GLN A 1 376 ? 14.594 -32.844 -14.562 1 90.31 376 GLN A CA 1
ATOM 3052 C C . GLN A 1 376 ? 14.438 -33.875 -13.453 1 90.31 376 GLN A C 1
ATOM 3054 O O . GLN A 1 376 ? 15.414 -34.219 -12.781 1 90.31 376 GLN A O 1
ATOM 3059 N N . ILE A 1 377 ? 13.281 -34.375 -13.312 1 91.88 377 ILE A N 1
ATOM 3060 C CA . ILE A 1 377 ? 13.055 -35.312 -12.211 1 91.88 377 ILE A CA 1
ATOM 3061 C C . ILE A 1 377 ? 13.734 -36.625 -12.508 1 91.88 377 ILE A C 1
ATOM 3063 O O . ILE A 1 377 ? 13.422 -37.281 -13.508 1 91.88 377 ILE A O 1
ATOM 3067 N N . LYS A 1 378 ? 14.625 -36.875 -11.812 1 95.5 378 LYS A N 1
ATOM 3068 C CA . LYS A 1 378 ? 15.289 -38.156 -11.672 1 95.5 378 LYS A CA 1
ATOM 3069 C C . LYS A 1 378 ? 15.297 -38.625 -10.219 1 95.5 378 LYS A C 1
ATOM 3071 O O . LYS A 1 378 ? 15.312 -37.812 -9.297 1 95.5 378 LYS A O 1
ATOM 3076 N N . ALA A 1 379 ? 15.289 -39.906 -10.125 1 96.12 379 ALA A N 1
ATOM 3077 C CA . ALA A 1 379 ? 15.203 -40.469 -8.773 1 96.12 379 ALA A CA 1
ATOM 3078 C C . ALA A 1 379 ? 16.297 -39.906 -7.879 1 96.12 379 ALA A C 1
ATOM 3080 O O . ALA A 1 379 ? 16.031 -39.438 -6.77 1 96.12 379 ALA A O 1
ATOM 3081 N N . GLU A 1 380 ? 17.438 -39.844 -8.352 1 95.94 380 GLU A N 1
ATOM 3082 C CA . GLU A 1 380 ? 18.594 -39.406 -7.559 1 95.94 380 GLU A CA 1
ATOM 3083 C C . GLU A 1 380 ? 18.516 -37.938 -7.238 1 95.94 380 GLU A C 1
ATOM 3085 O O . GLU A 1 380 ? 18.75 -37.531 -6.098 1 95.94 380 GLU A O 1
ATOM 3090 N N . THR A 1 381 ? 18.188 -37.156 -8.195 1 96.38 381 THR A N 1
ATOM 3091 C CA . THR A 1 381 ? 18.156 -35.719 -8.023 1 96.38 381 THR A CA 1
ATOM 3092 C C . THR A 1 381 ? 17.031 -35.312 -7.07 1 96.38 381 THR A C 1
ATOM 3094 O O . THR A 1 381 ? 17.219 -34.438 -6.199 1 96.38 381 THR A O 1
ATOM 3097 N N . LEU A 1 382 ? 15.898 -35.844 -7.258 1 96.94 382 LEU A N 1
ATOM 3098 C CA . LEU A 1 382 ? 14.773 -35.531 -6.391 1 96.94 382 LEU A CA 1
ATOM 3099 C C . LEU A 1 382 ? 15.055 -35.969 -4.953 1 96.94 382 LEU A C 1
ATOM 3101 O O . LEU A 1 382 ? 14.789 -35.219 -4.012 1 96.94 382 LEU A O 1
ATOM 3105 N N . ALA A 1 383 ? 15.594 -37.219 -4.816 1 97.19 383 ALA A N 1
ATOM 3106 C CA . ALA A 1 383 ? 15.938 -37.688 -3.484 1 97.19 383 ALA A CA 1
ATOM 3107 C C . ALA A 1 383 ? 16.953 -36.781 -2.805 1 97.19 383 ALA A C 1
ATOM 3109 O O . ALA A 1 383 ? 16.828 -36.469 -1.617 1 97.19 383 ALA A O 1
ATOM 3110 N N . LEU A 1 384 ? 17.859 -36.375 -3.541 1 96.69 384 LEU A N 1
ATOM 3111 C CA . LEU A 1 384 ? 18.906 -35.5 -3.01 1 96.69 384 LEU A CA 1
ATOM 3112 C C . LEU A 1 384 ? 18.312 -34.188 -2.561 1 96.69 384 LEU A C 1
ATOM 3114 O O . LEU A 1 384 ? 18.672 -33.656 -1.499 1 96.69 384 LEU A O 1
ATOM 3118 N N . LYS A 1 385 ? 17.453 -33.594 -3.338 1 97.62 385 LYS A N 1
ATOM 3119 C CA . LYS A 1 385 ? 16.828 -32.312 -3.002 1 97.62 385 LYS A CA 1
ATOM 3120 C C . LYS A 1 385 ? 15.961 -32.438 -1.753 1 97.62 385 LYS A C 1
ATOM 3122 O O . LYS A 1 385 ? 15.977 -31.562 -0.885 1 97.62 385 LYS A O 1
ATOM 3127 N N . MET A 1 386 ? 15.227 -33.469 -1.666 1 98.25 386 MET A N 1
ATOM 3128 C CA . MET A 1 386 ? 14.375 -33.688 -0.498 1 98.25 386 MET A CA 1
ATOM 3129 C C . MET A 1 386 ? 15.219 -33.875 0.762 1 98.25 386 MET A C 1
ATOM 3131 O O . MET A 1 386 ? 14.93 -33.25 1.796 1 98.25 386 MET A O 1
ATOM 3135 N N . LYS A 1 387 ? 16.25 -34.656 0.656 1 97.5 387 LYS A N 1
ATOM 3136 C CA . LYS A 1 387 ? 17.141 -34.875 1.79 1 97.5 387 LYS A CA 1
ATOM 3137 C C . LYS A 1 387 ? 17.797 -33.562 2.232 1 97.5 387 LYS A C 1
ATOM 3139 O O . LYS A 1 387 ? 17.922 -33.312 3.43 1 97.5 387 LYS A O 1
ATOM 3144 N N . GLN A 1 388 ? 18.125 -32.844 1.273 1 97.62 388 GLN A N 1
ATOM 3145 C CA . GLN A 1 388 ? 18.734 -31.562 1.556 1 97.62 388 GLN A CA 1
ATOM 3146 C C . GLN A 1 388 ? 17.812 -30.672 2.377 1 97.62 388 GLN A C 1
ATOM 3148 O O . GLN A 1 388 ? 18.219 -30.109 3.4 1 97.62 388 GLN A O 1
ATOM 3153 N N . VAL A 1 389 ? 16.578 -30.531 1.98 1 98.38 389 VAL A N 1
ATOM 3154 C CA . VAL A 1 389 ? 15.617 -29.641 2.635 1 98.38 389 VAL A CA 1
ATOM 3155 C C . VAL A 1 389 ? 15.273 -30.188 4.016 1 98.38 389 VAL A C 1
ATOM 3157 O O . VAL A 1 389 ? 15.102 -29.422 4.969 1 98.38 389 VAL A O 1
ATOM 3160 N N . ILE A 1 390 ? 15.234 -31.516 4.152 1 97.75 390 ILE A N 1
ATOM 3161 C CA . ILE A 1 390 ? 14.859 -32.156 5.414 1 97.75 390 ILE A CA 1
ATOM 3162 C C . ILE A 1 390 ? 16 -31.984 6.422 1 97.75 390 ILE A C 1
ATOM 3164 O O . ILE A 1 390 ? 15.766 -31.703 7.594 1 97.75 390 ILE A O 1
ATOM 3168 N N . GLU A 1 391 ? 17.219 -32.094 5.941 1 97.19 391 GLU A N 1
ATOM 3169 C CA . GLU A 1 391 ? 18.359 -32.188 6.848 1 97.19 391 GLU A CA 1
ATOM 3170 C C . GLU A 1 391 ? 18.922 -30.797 7.16 1 97.19 391 GLU A C 1
ATOM 3172 O O . GLU A 1 391 ? 19.453 -30.578 8.25 1 97.19 391 GLU A O 1
ATOM 3177 N N . ASP A 1 392 ? 18.797 -29.938 6.184 1 97.88 392 ASP A N 1
ATOM 3178 C CA . ASP A 1 392 ? 19.266 -28.578 6.43 1 97.88 392 ASP A CA 1
ATOM 3179 C C . ASP A 1 392 ? 18.25 -27.797 7.25 1 97.88 392 ASP A C 1
ATOM 3181 O O . ASP A 1 392 ? 17.25 -27.312 6.715 1 97.88 392 ASP A O 1
ATOM 3185 N N . LYS A 1 393 ? 18.547 -27.547 8.422 1 97 393 LYS A N 1
ATOM 3186 C CA . LYS A 1 393 ? 17.641 -26.953 9.398 1 97 393 LYS A CA 1
ATOM 3187 C C . LYS A 1 393 ? 17.281 -25.516 9.023 1 97 393 LYS A C 1
ATOM 3189 O O . LYS A 1 393 ? 16.312 -24.969 9.516 1 97 393 LYS A O 1
ATOM 3194 N N . ARG A 1 394 ? 18.094 -25.016 8.234 1 97.25 394 ARG A N 1
ATOM 3195 C CA . ARG A 1 394 ? 17.844 -23.641 7.812 1 97.25 394 ARG A CA 1
ATOM 3196 C C . ARG A 1 394 ? 16.5 -23.531 7.082 1 97.25 394 ARG A C 1
ATOM 3198 O O . ARG A 1 394 ? 15.836 -22.5 7.156 1 97.25 394 ARG A O 1
ATOM 3205 N N . TYR A 1 395 ? 16.047 -24.469 6.363 1 98.75 395 TYR A N 1
ATOM 3206 C CA . TYR A 1 395 ? 14.773 -24.453 5.66 1 98.75 395 TYR A CA 1
ATOM 3207 C C . TYR A 1 395 ? 13.609 -24.484 6.645 1 98.75 395 TYR A C 1
ATOM 3209 O O . TYR A 1 395 ? 12.648 -23.719 6.496 1 98.75 395 TYR A O 1
ATOM 3217 N N . LYS A 1 396 ? 13.695 -25.344 7.594 1 98.31 396 LYS A N 1
ATOM 3218 C CA . LYS A 1 396 ? 12.664 -25.438 8.625 1 98.31 396 LYS A CA 1
ATOM 3219 C C . LYS A 1 396 ? 12.562 -24.141 9.406 1 98.31 396 LYS A C 1
ATOM 3221 O O . LYS A 1 396 ? 11.461 -23.641 9.672 1 98.31 396 LYS A O 1
ATOM 3226 N N . SER A 1 397 ? 13.672 -23.578 9.781 1 98.31 397 SER A N 1
ATOM 3227 C CA . SER A 1 397 ? 13.703 -22.312 10.516 1 98.31 397 SER A CA 1
ATOM 3228 C C . SER A 1 397 ? 13.062 -21.188 9.703 1 98.31 397 SER A C 1
ATOM 3230 O O . SER A 1 397 ? 12.312 -20.375 10.25 1 98.31 397 SER A O 1
ATOM 3232 N N . ALA A 1 398 ? 13.32 -21.172 8.422 1 98.56 398 ALA A N 1
ATOM 3233 C CA . ALA A 1 398 ? 12.742 -20.172 7.547 1 98.56 398 ALA A CA 1
ATOM 3234 C C . ALA A 1 398 ? 11.227 -20.344 7.426 1 98.56 398 ALA A C 1
ATOM 3236 O O . ALA A 1 398 ? 10.477 -19.375 7.422 1 98.56 398 ALA A O 1
ATOM 3237 N N . ALA A 1 399 ? 10.82 -21.547 7.344 1 98.69 399 ALA A N 1
ATOM 3238 C CA . ALA A 1 399 ? 9.391 -21.828 7.266 1 98.69 399 ALA A CA 1
ATOM 3239 C C . ALA A 1 399 ? 8.68 -21.406 8.547 1 98.69 399 ALA A C 1
ATOM 3241 O O . ALA A 1 399 ? 7.582 -20.844 8.492 1 98.69 399 ALA A O 1
ATOM 3242 N N . GLU A 1 400 ? 9.266 -21.688 9.625 1 98.25 400 GLU A N 1
ATOM 3243 C CA . GLU A 1 400 ? 8.695 -21.297 10.914 1 98.25 400 GLU A CA 1
ATOM 3244 C C . GLU A 1 400 ? 8.641 -19.781 11.055 1 98.25 400 GLU A C 1
ATOM 3246 O O . GLU A 1 400 ? 7.672 -19.234 11.586 1 98.25 400 GLU A O 1
ATOM 3251 N N . ALA A 1 401 ? 9.711 -19.141 10.641 1 98.38 401 ALA A N 1
ATOM 3252 C CA . ALA A 1 401 ? 9.711 -17.688 10.656 1 98.38 401 ALA A CA 1
ATOM 3253 C C . ALA A 1 401 ? 8.57 -17.125 9.805 1 98.38 401 ALA A C 1
ATOM 3255 O O . ALA A 1 401 ? 7.898 -16.172 10.203 1 98.38 401 ALA A O 1
ATOM 3256 N N . ALA A 1 402 ? 8.367 -17.734 8.656 1 98.38 402 ALA A N 1
ATOM 3257 C CA . ALA A 1 402 ? 7.262 -17.312 7.789 1 98.38 402 ALA A CA 1
ATOM 3258 C C . ALA A 1 402 ? 5.914 -17.547 8.469 1 98.38 402 ALA A C 1
ATOM 3260 O O . ALA A 1 402 ? 4.996 -16.734 8.32 1 98.38 402 ALA A O 1
ATOM 3261 N N . SER A 1 403 ? 5.785 -18.609 9.172 1 97.94 403 SER A N 1
ATOM 3262 C CA . SER A 1 403 ? 4.574 -18.906 9.93 1 97.94 403 SER A CA 1
ATOM 3263 C C . SER A 1 403 ? 4.293 -17.844 10.977 1 97.94 403 SER A C 1
ATOM 3265 O O . SER A 1 403 ? 3.158 -17.375 11.109 1 97.94 403 SER A O 1
ATOM 3267 N N . ILE A 1 404 ? 5.289 -17.391 11.711 1 98.12 404 ILE A N 1
ATOM 3268 C CA . ILE A 1 404 ? 5.152 -16.359 12.734 1 98.12 404 ILE A CA 1
ATOM 3269 C C . ILE A 1 404 ? 4.711 -15.055 12.094 1 98.12 404 ILE A C 1
ATOM 3271 O O . ILE A 1 404 ? 3.834 -14.359 12.617 1 98.12 404 ILE A O 1
ATOM 3275 N N . ILE A 1 405 ? 5.289 -14.719 10.93 1 98.31 405 ILE A N 1
ATOM 3276 C CA . ILE A 1 405 ? 4.918 -13.5 10.211 1 98.31 405 ILE A CA 1
ATOM 3277 C C . ILE A 1 405 ? 3.428 -13.539 9.875 1 98.31 405 ILE A C 1
ATOM 3279 O O . ILE A 1 405 ? 2.709 -12.562 10.117 1 98.31 405 ILE A O 1
ATOM 3283 N N . ARG A 1 406 ? 2.996 -14.594 9.43 1 96.88 406 ARG A N 1
ATOM 3284 C CA . ARG A 1 406 ? 1.604 -14.719 9.008 1 96.88 406 ARG A CA 1
ATOM 3285 C C . ARG A 1 406 ? 0.665 -14.719 10.211 1 96.88 406 ARG A C 1
ATOM 3287 O O . ARG A 1 406 ? -0.353 -14.023 10.203 1 96.88 406 ARG A O 1
ATOM 3294 N N . ARG A 1 407 ? 0.944 -15.383 11.258 1 95.62 407 ARG A N 1
ATOM 3295 C CA . ARG A 1 407 ? 0.037 -15.641 12.375 1 95.62 407 ARG A CA 1
ATOM 3296 C C . ARG A 1 407 ? -0.009 -14.453 13.328 1 95.62 407 ARG A C 1
ATOM 3298 O O . ARG A 1 407 ? -0.98 -14.281 14.07 1 95.62 407 ARG A O 1
ATOM 3305 N N . SER A 1 408 ? 1.035 -13.633 13.312 1 97.56 408 SER A N 1
ATOM 3306 C CA . SER A 1 408 ? 1.128 -12.586 14.32 1 97.56 408 SER A CA 1
ATOM 3307 C C . SER A 1 408 ? 0.538 -11.273 13.812 1 97.56 408 SER A C 1
ATOM 3309 O O . SER A 1 408 ? 0.632 -10.25 14.484 1 97.56 408 SER A O 1
ATOM 3311 N N . GLN A 1 409 ? -0.071 -11.273 12.633 1 96.94 409 GLN A N 1
ATOM 3312 C CA . GLN A 1 409 ? -0.72 -10.07 12.125 1 96.94 409 GLN A CA 1
ATOM 3313 C C . GLN A 1 409 ? -1.947 -9.711 12.961 1 96.94 409 GLN A C 1
ATOM 3315 O O . GLN A 1 409 ? -2.564 -10.586 13.57 1 96.94 409 GLN A O 1
ATOM 3320 N N . PRO A 1 410 ? -2.35 -8.445 12.969 1 97.12 410 PRO A N 1
ATOM 3321 C CA . PRO A 1 410 ? -3.418 -7.988 13.859 1 97.12 410 PRO A CA 1
ATOM 3322 C C . PRO A 1 410 ? -4.766 -8.641 13.555 1 97.12 410 PRO A C 1
ATOM 3324 O O . PRO A 1 410 ? -5.578 -8.844 14.453 1 97.12 410 PRO A O 1
ATOM 3327 N N . LEU A 1 411 ? -4.98 -8.906 12.305 1 97.5 411 LEU A N 1
ATOM 3328 C CA . LEU A 1 411 ? -6.211 -9.562 11.867 1 97.5 411 LEU A CA 1
ATOM 3329 C C . LEU A 1 411 ? -5.906 -10.828 11.078 1 97.5 411 LEU A C 1
ATOM 3331 O O . LEU A 1 411 ? -4.953 -10.867 10.297 1 97.5 411 LEU A O 1
ATOM 3335 N N . THR A 1 412 ? -6.723 -11.867 11.289 1 96.25 412 THR A N 1
ATOM 3336 C CA . THR A 1 412 ? -6.656 -13.039 10.422 1 96.25 412 THR A CA 1
ATOM 3337 C C . THR A 1 412 ? -7.16 -12.703 9.023 1 96.25 412 THR A C 1
ATOM 3339 O O . THR A 1 412 ? -7.84 -11.695 8.828 1 96.25 412 THR A O 1
ATOM 3342 N N . PRO A 1 413 ? -6.785 -13.508 8.109 1 96.75 413 PRO A N 1
ATOM 3343 C CA . PRO A 1 413 ? -7.285 -13.258 6.758 1 96.75 413 PRO A CA 1
ATOM 3344 C C . PRO A 1 413 ? -8.812 -13.18 6.699 1 96.75 413 PRO A C 1
ATOM 3346 O O . PRO A 1 413 ? -9.359 -12.312 6.012 1 96.75 413 PRO A O 1
ATOM 3349 N N . ALA A 1 414 ? -9.516 -14.039 7.383 1 97.06 414 ALA A N 1
ATOM 3350 C CA . ALA A 1 414 ? -10.969 -14.031 7.418 1 97.06 414 ALA A CA 1
ATOM 3351 C C . ALA A 1 414 ? -11.5 -12.727 8 1 97.06 414 ALA A C 1
ATOM 3353 O O . ALA A 1 414 ? -12.461 -12.148 7.484 1 97.06 414 ALA A O 1
ATOM 3354 N N . GLN A 1 415 ? -10.844 -12.25 9.07 1 97.19 415 GLN A N 1
ATOM 3355 C CA . GLN A 1 415 ? -11.25 -11 9.703 1 97.19 415 GLN A CA 1
ATOM 3356 C C . GLN A 1 415 ? -11.031 -9.812 8.766 1 97.19 415 GLN A C 1
ATOM 3358 O O . GLN A 1 415 ? -11.844 -8.891 8.727 1 97.19 415 GLN A O 1
ATOM 3363 N N . ARG A 1 416 ? -9.945 -9.844 8.023 1 98 416 ARG A N 1
ATOM 3364 C CA . ARG A 1 416 ? -9.695 -8.781 7.055 1 98 416 ARG A CA 1
ATOM 3365 C C . ARG A 1 416 ? -10.75 -8.781 5.957 1 98 416 ARG A C 1
ATOM 3367 O O . ARG A 1 416 ? -11.281 -7.727 5.59 1 98 416 ARG A O 1
ATOM 3374 N N . LEU A 1 417 ? -11.023 -9.977 5.484 1 98.38 417 LEU A N 1
ATOM 3375 C CA . LEU A 1 417 ? -12.031 -10.109 4.441 1 98.38 417 LEU A CA 1
ATOM 3376 C C . LEU A 1 417 ? -13.367 -9.547 4.902 1 98.38 417 LEU A C 1
ATOM 3378 O O . LEU A 1 417 ? -13.93 -8.656 4.254 1 98.38 417 LEU A O 1
ATOM 3382 N N . VAL A 1 418 ? -13.883 -10 6.039 1 98.38 418 VAL A N 1
ATOM 3383 C CA . VAL A 1 418 ? -15.195 -9.609 6.555 1 98.38 418 VAL A CA 1
ATOM 3384 C C . VAL A 1 418 ? -15.172 -8.125 6.934 1 98.38 418 VAL A C 1
ATOM 3386 O O . VAL A 1 418 ? -16.094 -7.379 6.59 1 98.38 418 VAL A O 1
ATOM 3389 N N . GLY A 1 419 ? -14.109 -7.715 7.625 1 98.5 419 GLY A N 1
ATOM 3390 C CA . GLY A 1 419 ? -14.008 -6.34 8.086 1 98.5 419 GLY A CA 1
ATOM 3391 C C . GLY A 1 419 ? -14.07 -5.328 6.957 1 98.5 419 GLY A C 1
ATOM 3392 O O . GLY A 1 419 ? -14.766 -4.316 7.062 1 98.5 419 GLY A O 1
ATOM 3393 N N . TRP A 1 420 ? -13.383 -5.562 5.902 1 98.69 420 TRP A N 1
ATOM 3394 C CA . TRP A 1 420 ? -13.32 -4.59 4.812 1 98.69 420 TRP A CA 1
ATOM 3395 C C . TRP A 1 420 ? -14.586 -4.652 3.959 1 98.69 420 TRP A C 1
ATOM 3397 O O . TRP A 1 420 ? -15.016 -3.639 3.402 1 98.69 420 TRP A O 1
ATOM 3407 N N . ILE A 1 421 ? -15.18 -5.832 3.855 1 98.62 421 ILE A N 1
ATOM 3408 C CA . ILE A 1 421 ? -16.469 -5.906 3.182 1 98.62 421 ILE A CA 1
ATOM 3409 C C . ILE A 1 421 ? -17.5 -5.098 3.957 1 98.62 421 ILE A C 1
ATOM 3411 O O . ILE A 1 421 ? -18.25 -4.316 3.371 1 98.62 421 ILE A O 1
ATOM 3415 N N . ASP A 1 422 ? -17.547 -5.242 5.273 1 98.56 422 ASP A N 1
ATOM 3416 C CA . ASP A 1 422 ? -18.438 -4.445 6.113 1 98.56 422 ASP A CA 1
ATOM 3417 C C . ASP A 1 422 ? -18.172 -2.953 5.93 1 98.56 422 ASP A C 1
ATOM 3419 O O . ASP A 1 422 ? -19.109 -2.158 5.836 1 98.56 422 ASP A O 1
ATOM 3423 N N . HIS A 1 423 ? -16.922 -2.592 5.891 1 98.5 423 HIS A N 1
ATOM 3424 C CA . HIS A 1 423 ? -16.531 -1.195 5.738 1 98.5 423 HIS A CA 1
ATOM 3425 C C . HIS A 1 423 ? -17.094 -0.595 4.461 1 98.5 423 HIS A C 1
ATOM 3427 O O . HIS A 1 423 ? -17.719 0.472 4.492 1 98.5 423 HIS A O 1
ATOM 3433 N N . ILE A 1 424 ? -16.984 -1.249 3.314 1 97.62 424 ILE A N 1
ATOM 3434 C CA . ILE A 1 424 ? -17.406 -0.652 2.049 1 97.62 424 ILE A CA 1
ATOM 3435 C C . ILE A 1 424 ? -18.922 -0.661 1.942 1 97.62 424 ILE A C 1
ATOM 3437 O O . ILE A 1 424 ? -19.516 0.197 1.279 1 97.62 424 ILE A O 1
ATOM 3441 N N . LEU A 1 425 ? -19.578 -1.679 2.627 1 97.94 425 LEU A N 1
ATOM 3442 C CA . LEU A 1 425 ? -21.031 -1.673 2.666 1 97.94 425 LEU A CA 1
ATOM 3443 C C . LEU A 1 425 ? -21.547 -0.49 3.477 1 97.94 425 LEU A C 1
ATOM 3445 O O . LEU A 1 425 ? -22.562 0.11 3.127 1 97.94 425 LEU A O 1
ATOM 3449 N N . GLN A 1 426 ? -20.875 -0.107 4.469 1 97.88 426 GLN A N 1
ATOM 3450 C CA . GLN A 1 426 ? -21.281 1.001 5.328 1 97.88 426 GLN A CA 1
ATOM 3451 C C . GLN A 1 426 ? -20.984 2.346 4.672 1 97.88 426 GLN A C 1
ATOM 3453 O O . GLN A 1 426 ? -21.719 3.312 4.852 1 97.88 426 GLN A O 1
ATOM 3458 N N . THR A 1 427 ? -19.891 2.449 3.922 1 97.69 427 THR A N 1
ATOM 3459 C CA . THR A 1 427 ? -19.484 3.719 3.334 1 97.69 427 THR A CA 1
ATOM 3460 C C . THR A 1 427 ? -20.109 3.908 1.958 1 97.69 427 THR A C 1
ATOM 3462 O O . THR A 1 427 ? -20.031 4.996 1.38 1 97.69 427 THR A O 1
ATOM 3465 N N . GLY A 1 428 ? -20.734 2.895 1.418 1 95.44 428 GLY A N 1
ATOM 3466 C CA . GLY A 1 428 ? -21.359 2.982 0.106 1 95.44 428 GLY A CA 1
ATOM 3467 C C . GLY A 1 428 ? -20.375 2.887 -1.034 1 95.44 428 GLY A C 1
ATOM 3468 O O . GLY A 1 428 ? -20.609 3.418 -2.121 1 95.44 428 GLY A O 1
ATOM 3469 N N . GLY A 1 429 ? -19.234 2.281 -0.703 1 95.31 429 GLY A N 1
ATOM 3470 C CA . GLY A 1 429 ? -18.172 2.145 -1.69 1 95.31 429 GLY A CA 1
ATOM 3471 C C . GLY A 1 429 ? -16.797 2.502 -1.147 1 95.31 429 GLY A C 1
ATOM 3472 O O . GLY A 1 429 ? -16.672 2.873 0.02 1 95.31 429 GLY A O 1
ATOM 3473 N N . ALA A 1 430 ? -15.781 2.408 -2.037 1 96.62 430 ALA A N 1
ATOM 3474 C CA . ALA A 1 430 ? -14.406 2.623 -1.59 1 96.62 430 ALA A CA 1
ATOM 3475 C C . ALA A 1 430 ? -13.75 3.758 -2.371 1 96.62 430 ALA A C 1
ATOM 3477 O O . ALA A 1 430 ? -12.555 3.707 -2.66 1 96.62 430 ALA A O 1
ATOM 3478 N N . ALA A 1 431 ? -14.531 4.773 -2.75 1 96.5 431 ALA A N 1
ATOM 3479 C CA . ALA A 1 431 ? -13.984 5.891 -3.516 1 96.5 431 ALA A CA 1
ATOM 3480 C C . ALA A 1 431 ? -12.82 6.543 -2.781 1 96.5 431 ALA A C 1
ATOM 3482 O O . ALA A 1 431 ? -11.828 6.941 -3.404 1 96.5 431 ALA A O 1
ATOM 3483 N N . HIS A 1 432 ? -12.867 6.602 -1.441 1 97.69 432 HIS A N 1
ATOM 3484 C CA . HIS A 1 432 ? -11.867 7.258 -0.61 1 97.69 432 HIS A CA 1
ATOM 3485 C C . HIS A 1 432 ? -10.562 6.469 -0.588 1 97.69 432 HIS A C 1
ATOM 3487 O O . HIS A 1 432 ? -9.531 6.98 -0.159 1 97.69 432 HIS A O 1
ATOM 3493 N N . LEU A 1 433 ? -10.555 5.223 -1.127 1 98.38 433 LEU A N 1
ATOM 3494 C CA . LEU A 1 433 ? -9.375 4.367 -1.092 1 98.38 433 LEU A CA 1
ATOM 3495 C C . LEU A 1 433 ? -8.742 4.258 -2.477 1 98.38 433 LEU A C 1
ATOM 3497 O O . LEU A 1 433 ? -7.652 3.697 -2.623 1 98.38 433 LEU A O 1
ATOM 3501 N N . LYS A 1 434 ? -9.398 4.734 -3.506 1 97.94 434 LYS A N 1
ATOM 3502 C CA . LYS A 1 434 ? -8.914 4.629 -4.879 1 97.94 434 LYS A CA 1
ATOM 3503 C C . LYS A 1 434 ? -8.195 5.906 -5.309 1 97.94 434 LYS A C 1
ATOM 3505 O O . LYS A 1 434 ? -8.727 7.008 -5.137 1 97.94 434 LYS A O 1
ATOM 3510 N N . PRO A 1 435 ? -7.027 5.781 -5.867 1 97.81 435 PRO A N 1
ATOM 3511 C CA . PRO A 1 435 ? -6.273 6.973 -6.262 1 97.81 435 PRO A CA 1
ATOM 3512 C C . PRO A 1 435 ? -6.852 7.652 -7.504 1 97.81 435 PRO A C 1
ATOM 3514 O O . PRO A 1 435 ? -7.527 7.004 -8.305 1 97.81 435 PRO A O 1
ATOM 3517 N N . HIS A 1 436 ? -6.555 8.953 -7.629 1 97.44 436 HIS A N 1
ATOM 3518 C CA . HIS A 1 436 ? -7 9.703 -8.797 1 97.44 436 HIS A CA 1
ATOM 3519 C C . HIS A 1 436 ? -6.344 9.18 -10.07 1 97.44 436 HIS A C 1
ATOM 3521 O O . HIS A 1 436 ? -6.824 9.445 -11.172 1 97.44 436 HIS A O 1
ATOM 3527 N N . ALA A 1 437 ? -5.281 8.422 -9.914 1 96.5 437 ALA A N 1
ATOM 3528 C CA . ALA A 1 437 ? -4.566 7.836 -11.047 1 96.5 437 ALA A CA 1
ATOM 3529 C C . ALA A 1 437 ? -5.512 7.035 -11.938 1 96.5 437 ALA A C 1
ATOM 3531 O O . ALA A 1 437 ? -5.336 6.988 -13.164 1 96.5 437 ALA A O 1
ATOM 3532 N N . PHE A 1 438 ? -6.488 6.414 -11.352 1 96.81 438 PHE A N 1
ATOM 3533 C CA . PHE A 1 438 ? -7.414 5.551 -12.078 1 96.81 438 PHE A CA 1
ATOM 3534 C C . PHE A 1 438 ? -8.234 6.352 -13.078 1 96.81 438 PHE A C 1
ATOM 3536 O O . PHE A 1 438 ? -8.836 5.785 -13.992 1 96.81 438 PHE A O 1
ATOM 3543 N N . GLN A 1 439 ? -8.281 7.641 -12.922 1 95.19 439 GLN A N 1
ATOM 3544 C CA . GLN A 1 439 ? -9.07 8.5 -13.797 1 95.19 439 GLN A CA 1
ATOM 3545 C C . GLN A 1 439 ? -8.188 9.273 -14.766 1 95.19 439 GLN A C 1
ATOM 3547 O O . GLN A 1 439 ? -8.68 10.055 -15.578 1 95.19 439 GLN A O 1
ATOM 3552 N N . GLN A 1 440 ? -6.945 9.047 -14.672 1 96 440 GLN A N 1
ATOM 3553 C CA . GLN A 1 440 ? -6.008 9.75 -15.531 1 96 440 GLN A CA 1
ATOM 3554 C C . GLN A 1 440 ? -5.641 8.914 -16.75 1 96 440 GLN A C 1
ATOM 3556 O O . GLN A 1 440 ? -5.457 7.695 -16.641 1 96 440 GLN A O 1
ATOM 3561 N N . PRO A 1 441 ? -5.555 9.625 -17.875 1 94.19 441 PRO A N 1
ATOM 3562 C CA . PRO A 1 441 ? -4.91 8.898 -18.984 1 94.19 441 PRO A CA 1
ATOM 3563 C C . PRO A 1 441 ? -3.438 8.602 -18.703 1 94.19 441 PRO A C 1
ATOM 3565 O O . PRO A 1 441 ? -2.82 9.25 -17.859 1 94.19 441 PRO A O 1
ATOM 3568 N N . TRP A 1 442 ? -2.943 7.637 -19.422 1 91.31 442 TRP A N 1
ATOM 3569 C CA . TRP A 1 442 ? -1.604 7.137 -19.141 1 91.31 442 TRP A CA 1
ATOM 3570 C C . TRP A 1 442 ? -0.562 8.234 -19.312 1 91.31 442 TRP A C 1
ATOM 3572 O O . TRP A 1 442 ? 0.397 8.32 -18.531 1 91.31 442 TRP A O 1
ATOM 3582 N N . TYR A 1 443 ? -0.666 9.125 -20.297 1 95 443 TYR A N 1
ATOM 3583 C CA . TYR A 1 443 ? 0.353 10.141 -20.562 1 95 443 TYR A CA 1
ATOM 3584 C C . TYR A 1 443 ? 0.369 11.195 -19.469 1 95 443 TYR A C 1
ATOM 3586 O O . TYR A 1 443 ? 1.402 11.82 -19.203 1 95 443 TYR A O 1
ATOM 3594 N N . GLU A 1 444 ? -0.824 11.383 -18.719 1 96.88 444 GLU A N 1
ATOM 3595 C CA . GLU A 1 444 ? -0.871 12.258 -17.547 1 96.88 444 GLU A CA 1
ATOM 3596 C C . GLU A 1 444 ? -0.291 11.57 -16.312 1 96.88 444 GLU A C 1
ATOM 3598 O O . GLU A 1 444 ? 0.433 12.188 -15.531 1 96.88 444 GLU A O 1
ATOM 3603 N N . GLN A 1 445 ? -0.612 10.312 -16.25 1 94.88 445 GLN A N 1
ATOM 3604 C CA . GLN A 1 445 ? -0.167 9.547 -15.086 1 94.88 445 GLN A CA 1
ATOM 3605 C C . GLN A 1 445 ? 1.355 9.531 -14.984 1 94.88 445 GLN A C 1
ATOM 3607 O O . GLN A 1 445 ? 1.91 9.609 -13.891 1 94.88 445 GLN A O 1
ATOM 3612 N N . TYR A 1 446 ? 2.018 9.523 -16.125 1 93.44 446 TYR A N 1
ATOM 3613 C CA . TYR A 1 446 ? 3.473 9.438 -16.125 1 93.44 446 TYR A CA 1
ATOM 3614 C C . TYR A 1 446 ? 4.098 10.789 -16.453 1 93.44 446 TYR A C 1
ATOM 3616 O O . TYR A 1 446 ? 5.301 10.875 -16.734 1 93.44 446 TYR A O 1
ATOM 3624 N N . LEU A 1 447 ? 3.357 11.82 -16.5 1 97.56 447 LEU A N 1
ATOM 3625 C CA . LEU A 1 447 ? 3.783 13.211 -16.641 1 97.56 447 LEU A CA 1
ATOM 3626 C C . LEU A 1 447 ? 4.508 13.422 -17.969 1 97.56 447 LEU A C 1
ATOM 3628 O O . LEU A 1 447 ? 5.461 14.195 -18.047 1 97.56 447 LEU A O 1
ATOM 3632 N N . LEU A 1 448 ? 4.109 12.656 -18.953 1 96.38 448 LEU A N 1
ATOM 3633 C CA . LEU A 1 448 ? 4.77 12.797 -20.25 1 96.38 448 LEU A CA 1
ATOM 3634 C C . LEU A 1 448 ? 4.484 14.172 -20.859 1 96.38 448 LEU A C 1
ATOM 3636 O O . LEU A 1 448 ? 5.348 14.75 -21.516 1 96.38 448 LEU A O 1
ATOM 3640 N N . ASP A 1 449 ? 3.221 14.602 -20.672 1 97.44 449 ASP A N 1
ATOM 3641 C CA . ASP A 1 449 ? 2.877 15.93 -21.156 1 97.44 449 ASP A CA 1
ATOM 3642 C C . ASP A 1 449 ? 3.705 17 -20.469 1 97.44 449 ASP A C 1
ATOM 3644 O O . ASP A 1 449 ? 4.211 17.922 -21.109 1 97.44 449 ASP A O 1
ATOM 3648 N N . VAL A 1 450 ? 3.922 16.891 -19.141 1 97.88 450 VAL A N 1
ATOM 3649 C CA . VAL A 1 450 ? 4.703 17.844 -18.359 1 97.88 450 VAL A CA 1
ATOM 3650 C C . VAL A 1 450 ? 6.168 17.781 -18.797 1 97.88 450 VAL A C 1
ATOM 3652 O O . VAL A 1 450 ? 6.797 18.828 -19 1 97.88 450 VAL A O 1
ATOM 3655 N N . PHE A 1 451 ? 6.715 16.609 -19.016 1 96.75 451 PHE A N 1
ATOM 3656 C CA . PHE A 1 451 ? 8.094 16.453 -19.453 1 96.75 451 PHE A CA 1
ATOM 3657 C C . PHE A 1 451 ? 8.297 17.078 -20.828 1 96.75 451 PHE A C 1
ATOM 3659 O O . PHE A 1 451 ? 9.297 17.766 -21.062 1 96.75 451 PHE A O 1
ATOM 3666 N N . LEU A 1 452 ? 7.414 16.781 -21.703 1 96.81 452 LEU A N 1
ATOM 3667 C CA . LEU A 1 452 ? 7.508 17.359 -23.047 1 96.81 452 LEU A CA 1
ATOM 3668 C C . LEU A 1 452 ? 7.492 18.875 -23 1 96.81 452 LEU A C 1
ATOM 3670 O O . LEU A 1 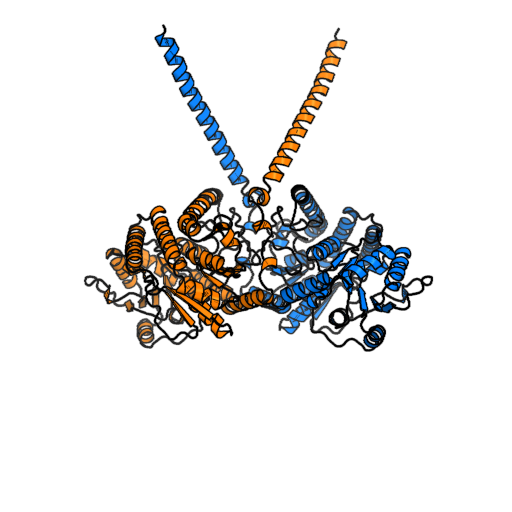452 ? 8.289 19.531 -23.672 1 96.81 452 LEU A O 1
ATOM 3674 N N . PHE A 1 453 ? 6.57 19.438 -22.234 1 97.62 453 PHE A N 1
ATOM 3675 C CA . PHE A 1 453 ? 6.48 20.891 -22.078 1 97.62 453 PHE A CA 1
ATOM 3676 C C . PHE A 1 453 ? 7.789 21.453 -21.547 1 97.62 453 PHE A C 1
ATOM 3678 O O . PHE A 1 453 ? 8.32 22.422 -22.094 1 97.62 453 PHE A O 1
ATOM 3685 N N . LEU A 1 454 ? 8.32 20.875 -20.453 1 96.62 454 LEU A N 1
ATOM 3686 C CA . LEU A 1 454 ? 9.547 21.359 -19.844 1 96.62 454 LEU A CA 1
ATOM 3687 C C . LEU A 1 454 ? 10.727 21.219 -20.812 1 96.62 454 LEU A C 1
ATOM 3689 O O . LEU A 1 454 ? 11.633 22.047 -20.812 1 96.62 454 LEU A O 1
ATOM 3693 N N . LEU A 1 455 ? 10.734 20.125 -21.578 1 96 455 LEU A N 1
ATOM 3694 C CA . LEU A 1 455 ? 11.781 19.922 -22.578 1 96 455 LEU A CA 1
ATOM 3695 C C . LEU A 1 455 ? 11.75 21.031 -23.625 1 96 455 LEU A C 1
ATOM 3697 O O . LEU A 1 455 ? 12.789 21.594 -23.969 1 96 455 LEU A O 1
ATOM 3701 N N . VAL A 1 456 ? 10.562 21.312 -24.094 1 96.12 456 VAL A N 1
ATOM 3702 C CA . VAL A 1 456 ? 10.406 22.344 -25.109 1 96.12 456 VAL A CA 1
ATOM 3703 C C . VAL A 1 456 ? 10.836 23.688 -24.547 1 96.12 456 VAL A C 1
ATOM 3705 O O . VAL A 1 456 ? 11.547 24.453 -25.203 1 96.12 456 VAL A O 1
ATOM 3708 N N . VAL A 1 457 ? 10.445 23.984 -23.312 1 95.94 457 VAL A N 1
ATOM 3709 C CA . VAL A 1 457 ? 10.805 25.25 -22.672 1 95.94 457 VAL A CA 1
ATOM 3710 C C . VAL A 1 457 ? 12.312 25.328 -22.469 1 95.94 457 VAL A C 1
ATOM 3712 O O . VAL A 1 457 ? 12.93 26.359 -22.719 1 95.94 457 VAL A O 1
ATOM 3715 N N . THR A 1 458 ? 12.898 24.234 -22.031 1 95.69 458 THR A N 1
ATOM 3716 C CA . THR A 1 458 ? 14.344 24.219 -21.797 1 95.69 458 THR A CA 1
ATOM 3717 C C . THR A 1 458 ? 15.109 24.375 -23.094 1 95.69 458 THR A C 1
ATOM 3719 O O . THR A 1 458 ? 16.031 25.188 -23.188 1 95.69 458 THR A O 1
ATOM 3722 N N . LEU A 1 459 ? 14.734 23.609 -24.094 1 94.94 459 LEU A N 1
ATOM 3723 C CA . LEU A 1 459 ? 15.406 23.703 -25.391 1 94.94 459 LEU A CA 1
ATOM 3724 C C . LEU A 1 459 ? 15.203 25.094 -26 1 94.94 459 LEU A C 1
ATOM 3726 O O . LEU A 1 459 ? 16.125 25.641 -26.625 1 94.94 459 LEU A O 1
ATOM 3730 N N . GLY A 1 460 ? 14.023 25.594 -25.828 1 94.25 460 GLY A N 1
ATOM 3731 C CA . GLY A 1 460 ? 13.766 26.938 -26.312 1 94.25 460 GLY A CA 1
ATOM 3732 C C . GLY A 1 460 ? 14.617 28 -25.625 1 94.25 460 GLY A C 1
ATOM 3733 O O . GLY A 1 460 ? 15.164 28.891 -26.281 1 94.25 460 GLY A O 1
ATOM 3734 N N . THR A 1 461 ? 14.773 27.891 -24.359 1 95.44 461 THR A N 1
ATOM 3735 C CA . THR A 1 461 ? 15.594 28.828 -23.594 1 95.44 461 THR A CA 1
ATOM 3736 C C . THR A 1 461 ? 17.062 28.688 -23.969 1 95.44 461 THR A C 1
ATOM 3738 O O . THR A 1 461 ? 17.766 29.688 -24.125 1 95.44 461 THR A O 1
ATOM 37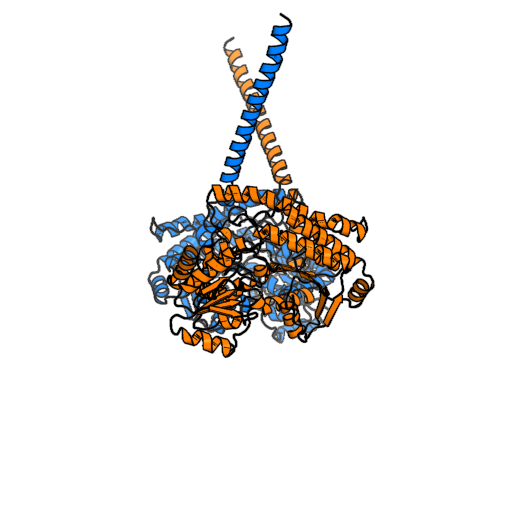41 N N . MET A 1 462 ? 17.484 27.453 -24.078 1 95.12 462 MET A N 1
ATOM 3742 C CA . MET A 1 462 ? 18.875 27.234 -24.5 1 95.12 462 MET A CA 1
ATOM 3743 C C . MET A 1 462 ? 19.125 27.812 -25.891 1 95.12 462 MET A C 1
ATOM 3745 O O . MET A 1 462 ? 20.172 28.406 -26.125 1 95.12 462 MET A O 1
ATOM 3749 N N . TRP A 1 463 ? 18.234 27.578 -26.75 1 94 463 TRP A N 1
ATOM 3750 C CA . TRP A 1 463 ? 18.344 28.125 -28.094 1 94 463 TRP A CA 1
ATOM 3751 C C . TRP A 1 463 ? 18.406 29.656 -28.062 1 94 463 TRP A C 1
ATOM 3753 O O . TRP A 1 463 ? 19.234 30.266 -28.719 1 94 463 TRP A O 1
ATOM 3763 N N . LEU A 1 464 ? 17.547 30.266 -27.203 1 95.25 464 LEU A N 1
ATOM 3764 C CA . LEU A 1 464 ? 17.516 31.719 -27.078 1 95.25 464 LEU A CA 1
ATOM 3765 C C . LEU A 1 464 ? 18.812 32.219 -26.453 1 95.25 464 LEU A C 1
ATOM 3767 O O . LEU A 1 464 ? 19.344 33.25 -26.875 1 95.25 464 LEU A O 1
ATOM 3771 N N . CYS A 1 465 ? 19.25 31.516 -25.422 1 93.75 465 CYS A N 1
ATOM 3772 C CA . CYS A 1 465 ? 20.531 31.875 -24.812 1 93.75 465 CYS A CA 1
ATOM 3773 C C . CYS A 1 465 ? 21.672 31.75 -25.828 1 93.75 465 CYS A C 1
ATOM 3775 O O . CYS A 1 465 ? 22.562 32.594 -25.859 1 93.75 465 CYS A O 1
ATOM 3777 N N . GLY A 1 466 ? 21.672 30.734 -26.562 1 91.56 466 GLY A N 1
ATOM 3778 C CA . GLY A 1 466 ? 22.672 30.578 -27.625 1 91.56 466 GLY A CA 1
ATOM 3779 C C . GLY A 1 466 ? 22.625 31.703 -28.641 1 91.56 466 GLY A C 1
ATOM 3780 O O . GLY A 1 466 ? 23.672 32.219 -29.047 1 91.56 466 GLY A O 1
ATOM 3781 N N . LYS A 1 467 ? 21.422 32.031 -29 1 93.06 467 LYS A N 1
ATOM 3782 C CA . LYS A 1 467 ? 21.266 33.125 -29.953 1 93.06 467 LYS A CA 1
ATOM 3783 C C . LYS A 1 467 ? 21.75 34.438 -29.359 1 93.06 467 LYS A C 1
ATOM 3785 O O . LYS A 1 467 ? 22.391 35.25 -30.047 1 93.06 467 LYS A O 1
ATOM 3790 N N . LEU A 1 468 ? 21.453 34.656 -28.062 1 93.94 468 LEU A N 1
ATOM 3791 C CA . LEU A 1 468 ? 21.891 35.875 -27.391 1 93.94 468 LEU A CA 1
ATOM 3792 C C . LEU A 1 468 ? 23.406 35.906 -27.25 1 93.94 468 LEU A C 1
ATOM 3794 O O . LEU A 1 468 ? 24.031 36.938 -27.438 1 93.94 468 LEU A O 1
ATOM 3798 N N . LEU A 1 469 ? 23.984 34.781 -26.859 1 92.88 469 LEU A N 1
ATOM 3799 C CA . LEU A 1 469 ? 25.438 34.688 -26.781 1 92.88 469 LEU A CA 1
ATOM 3800 C C . LEU A 1 469 ? 26.078 34.906 -28.141 1 92.88 469 LEU A C 1
ATOM 3802 O O . LEU A 1 469 ? 27.141 35.562 -28.234 1 92.88 469 LEU A O 1
ATOM 3806 N N . GLY A 1 470 ? 25.453 34.406 -29.094 1 89.88 470 GLY A N 1
ATOM 3807 C CA . GLY A 1 470 ? 25.938 34.656 -30.438 1 89.88 470 GLY A CA 1
ATOM 3808 C C . GLY A 1 470 ? 25.875 36.125 -30.828 1 89.88 470 GLY A C 1
ATOM 3809 O O . GLY A 1 470 ? 26.797 36.656 -31.453 1 89.88 470 GLY A O 1
ATOM 3810 N N . LEU A 1 471 ? 24.812 36.719 -30.438 1 92 471 LEU A N 1
ATOM 3811 C CA . LEU A 1 471 ? 24.688 38.156 -30.734 1 92 471 LEU A CA 1
ATOM 3812 C C . LEU A 1 471 ? 25.734 38.969 -29.969 1 92 471 LEU A C 1
ATOM 3814 O O . LEU A 1 471 ? 26.328 39.875 -30.531 1 92 471 LEU A O 1
ATOM 3818 N N . VAL A 1 472 ? 25.969 38.625 -28.75 1 92.12 472 VAL A N 1
ATOM 3819 C CA . VAL A 1 472 ? 26.984 39.312 -27.953 1 92.12 472 VAL A CA 1
ATOM 3820 C C . VAL A 1 472 ? 28.375 39.062 -28.531 1 92.12 472 VAL A C 1
ATOM 3822 O O . VAL A 1 472 ? 29.188 39.969 -28.641 1 92.12 472 VAL A O 1
ATOM 3825 N N . ALA A 1 473 ? 28.688 37.812 -28.969 1 90.69 473 ALA A N 1
ATOM 3826 C CA . ALA A 1 473 ? 29.969 37.469 -29.594 1 90.69 473 ALA A CA 1
ATOM 3827 C C . ALA A 1 473 ? 30.141 38.219 -30.906 1 90.69 473 ALA A C 1
ATOM 3829 O O . ALA A 1 473 ? 31.234 38.719 -31.203 1 90.69 473 ALA A O 1
ATOM 3830 N N . ARG A 1 474 ? 29.125 38.312 -31.625 1 90.62 474 ARG A N 1
ATOM 3831 C CA . ARG A 1 474 ? 29.188 39.062 -32.875 1 90.62 474 ARG A CA 1
ATOM 3832 C C . ARG A 1 474 ? 29.406 40.562 -32.594 1 90.62 474 ARG A C 1
ATOM 3834 O O . ARG A 1 474 ? 30.156 41.219 -33.312 1 90.62 474 ARG A O 1
ATOM 3841 N N . TRP A 1 475 ? 28.719 40.969 -31.578 1 90.12 475 TRP A N 1
ATOM 3842 C CA . TRP A 1 475 ? 28.891 42.375 -31.219 1 90.12 475 TRP A CA 1
ATOM 3843 C C . TRP A 1 475 ? 30.312 42.625 -30.719 1 90.12 475 TRP A C 1
ATOM 3845 O O . TRP A 1 475 ? 30.938 43.625 -31.078 1 90.12 475 TRP A O 1
ATOM 3855 N N . LEU A 1 476 ? 30.953 41.781 -30 1 89.5 476 LEU A N 1
ATOM 3856 C CA . LEU A 1 476 ? 32.312 41.906 -29.484 1 89.5 476 LEU A CA 1
ATOM 3857 C C . LEU A 1 476 ? 33.344 41.781 -30.594 1 89.5 476 LEU A C 1
ATOM 3859 O O . LEU A 1 476 ? 34.344 42.469 -30.609 1 89.5 476 LEU A O 1
ATOM 3863 N N . CYS A 1 477 ? 33.281 40.844 -31.5 1 86.94 477 CYS A N 1
ATOM 3864 C CA . CYS A 1 477 ? 34.156 40.688 -32.656 1 86.94 477 CYS A CA 1
ATOM 3865 C C . CYS A 1 477 ? 34 41.875 -33.625 1 86.94 477 CYS A C 1
ATOM 3867 O O . CYS A 1 477 ? 34.969 42.281 -34.281 1 86.94 477 CYS A O 1
ATOM 3869 N N . GLY A 1 478 ? 32.875 42.344 -33.844 1 79.44 478 GLY A N 1
ATOM 3870 C CA . GLY A 1 478 ? 32.688 43.531 -34.688 1 79.44 478 GLY A CA 1
ATOM 3871 C C . GLY A 1 478 ? 33.312 44.781 -34.062 1 79.44 478 GLY A C 1
ATOM 3872 O O . GLY A 1 478 ? 33.844 45.625 -34.75 1 79.44 478 GLY A O 1
ATOM 3873 N N . ALA A 1 479 ? 33.281 45.031 -32.906 1 78.88 479 ALA A N 1
ATOM 3874 C CA . ALA A 1 479 ? 33.906 46.188 -32.25 1 78.88 479 ALA A CA 1
ATOM 3875 C C . ALA A 1 479 ? 35.438 46.125 -32.344 1 78.88 479 ALA A C 1
ATOM 3877 O O . ALA A 1 479 ? 36.094 47.188 -32.438 1 78.88 479 ALA A O 1
ATOM 3878 N N . ARG A 1 480 ? 36.125 45.125 -32.438 1 68.31 480 ARG A N 1
ATOM 3879 C CA . ARG A 1 480 ? 37.562 44.969 -32.625 1 68.31 480 ARG A CA 1
ATOM 3880 C C . ARG A 1 480 ? 37.938 45.312 -34.062 1 68.31 480 ARG A C 1
ATOM 3882 O O . ARG A 1 480 ? 39.031 45.844 -34.312 1 68.31 480 ARG A O 1
ATOM 3889 N N . LYS A 1 481 ? 37.406 44.969 -35 1 63.97 481 LYS A N 1
ATOM 3890 C CA . LYS A 1 481 ? 37.688 45.312 -36.375 1 63.97 481 LYS A CA 1
ATOM 3891 C C . LYS A 1 481 ? 37.531 46.812 -36.625 1 63.97 481 LYS A C 1
ATOM 3893 O O . LYS A 1 481 ? 38.25 47.406 -37.438 1 63.97 481 LYS A O 1
ATOM 3898 N N . LEU A 1 482 ? 36.594 4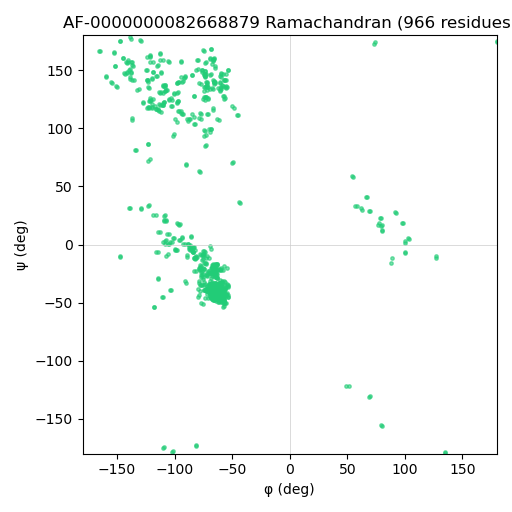7.688 -36.312 1 57.19 482 LEU A N 1
ATOM 3899 C CA . LEU A 1 482 ? 36.438 49.125 -36.469 1 57.19 482 LEU A CA 1
ATOM 3900 C C . LEU A 1 482 ? 37.562 49.875 -35.75 1 57.19 482 LEU A C 1
ATOM 3902 O O . LEU A 1 482 ? 37.969 50.969 -36.156 1 57.19 482 LEU A O 1
ATOM 3906 N N . LYS A 1 483 ? 38.062 49.531 -34.625 1 52.16 483 LYS A N 1
ATOM 3907 C CA . LYS A 1 483 ? 39.188 50.188 -34 1 52.16 483 LYS A CA 1
ATOM 3908 C C . LYS A 1 483 ? 40.469 50.031 -34.812 1 52.16 483 LYS A C 1
ATOM 3910 O O . LYS A 1 483 ? 41.438 50.719 -34.594 1 52.16 483 LYS A O 1
ATOM 3915 N N . LYS A 1 484 ? 40.656 48.906 -35.281 1 52.19 484 LYS A N 1
ATOM 3916 C CA . LYS A 1 484 ? 41.844 48.812 -36.094 1 52.19 484 LYS A CA 1
ATOM 3917 C C . LYS A 1 484 ? 41.656 49.531 -37.438 1 52.19 484 LYS A C 1
ATOM 3919 O O . LYS A 1 484 ? 42.594 49.688 -38.219 1 52.19 484 LYS A O 1
ATOM 3924 N N . ALA A 1 485 ? 40.656 49.969 -37.969 1 39.09 485 ALA A N 1
ATOM 3925 C CA . ALA A 1 485 ? 40.531 50.844 -39.125 1 39.09 485 ALA A CA 1
ATOM 3926 C C . ALA A 1 485 ? 40.531 52.312 -38.688 1 39.09 485 ALA A C 1
ATOM 3928 O O . ALA A 1 485 ? 40.031 52.656 -37.625 1 39.09 485 ALA A O 1
ATOM 3929 N N . MET B 1 1 ? 2.488 11.539 21.922 1 89.31 1 MET B N 1
ATOM 3930 C CA . MET B 1 1 ? 3.316 10.492 22.516 1 89.31 1 MET B CA 1
ATOM 3931 C C . MET B 1 1 ? 2.746 10.055 23.859 1 89.31 1 MET B C 1
ATOM 3933 O O . MET B 1 1 ? 2.834 8.875 24.219 1 89.31 1 MET B O 1
ATOM 3937 N N . HIS B 1 2 ? 2.07 11 24.516 1 87.44 2 HIS B N 1
ATOM 3938 C CA . HIS B 1 2 ? 1.408 10.602 25.75 1 87.44 2 HIS B CA 1
ATOM 3939 C C . HIS B 1 2 ? 0.307 9.578 25.484 1 87.44 2 HIS B C 1
ATOM 3941 O O . HIS B 1 2 ? 0.258 8.531 26.125 1 87.44 2 HIS B O 1
ATOM 3947 N N . GLN B 1 3 ? -0.527 9.891 24.516 1 91.19 3 GLN B N 1
ATOM 3948 C CA . GLN B 1 3 ? -1.631 8.992 24.188 1 91.19 3 GLN B CA 1
ATOM 3949 C C . GLN B 1 3 ? -1.117 7.633 23.719 1 91.19 3 GLN B C 1
ATOM 3951 O O . GLN B 1 3 ? -1.653 6.594 24.109 1 91.19 3 GLN B O 1
ATOM 3956 N N . ILE B 1 4 ? -0.09 7.586 22.938 1 95.25 4 ILE B N 1
ATOM 3957 C CA . ILE B 1 4 ? 0.515 6.352 22.453 1 95.25 4 ILE B CA 1
ATOM 3958 C C . ILE B 1 4 ? 1.063 5.547 23.625 1 95.25 4 ILE B C 1
ATOM 3960 O O . ILE B 1 4 ? 0.828 4.34 23.719 1 95.25 4 ILE B O 1
ATOM 3964 N N . SER B 1 5 ? 1.803 6.266 24.562 1 95.56 5 SER B N 1
ATOM 3965 C CA . SER B 1 5 ? 2.365 5.617 25.75 1 95.56 5 SER B CA 1
ATOM 3966 C C . SER B 1 5 ? 1.272 4.996 26.609 1 95.56 5 SER B C 1
ATOM 3968 O O . SER B 1 5 ? 1.404 3.857 27.062 1 95.56 5 SER B O 1
ATOM 3970 N N . GLN B 1 6 ? 0.195 5.715 26.75 1 93.62 6 GLN B N 1
ATOM 3971 C CA . GLN B 1 6 ? -0.912 5.227 27.562 1 93.62 6 GLN B CA 1
ATOM 3972 C C . GLN B 1 6 ? -1.574 4.012 26.922 1 93.62 6 GLN B C 1
ATOM 3974 O O . GLN B 1 6 ? -1.869 3.027 27.609 1 93.62 6 GLN B O 1
ATOM 3979 N N . ILE B 1 7 ? -1.783 4.043 25.609 1 95.19 7 ILE B N 1
ATOM 3980 C CA . ILE B 1 7 ? -2.422 2.945 24.906 1 95.19 7 ILE B CA 1
ATOM 3981 C C . ILE B 1 7 ? -1.566 1.687 25.016 1 95.19 7 ILE B C 1
ATOM 3983 O O . ILE B 1 7 ? -2.08 0.605 25.312 1 95.19 7 ILE B O 1
ATOM 3987 N N . LEU B 1 8 ? -0.297 1.811 24.844 1 97.12 8 LEU B N 1
ATOM 3988 C CA . LEU B 1 8 ? 0.599 0.66 24.891 1 97.12 8 LEU B CA 1
ATOM 3989 C C . LEU B 1 8 ? 0.673 0.09 26.297 1 97.12 8 LEU B C 1
ATOM 3991 O O . LEU B 1 8 ? 0.655 -1.13 26.484 1 97.12 8 LEU B O 1
ATOM 3995 N N . GLN B 1 9 ? 0.751 1.032 27.328 1 96.12 9 GLN B N 1
ATOM 3996 C CA . GLN B 1 9 ? 0.761 0.592 28.719 1 96.12 9 GLN B CA 1
ATOM 3997 C C . GLN B 1 9 ? -0.518 -0.164 29.062 1 96.12 9 GLN B C 1
ATOM 3999 O O . GLN B 1 9 ? -0.469 -1.22 29.688 1 96.12 9 GLN B O 1
ATOM 4004 N N . ASP B 1 10 ? -1.613 0.326 28.594 1 94.69 10 ASP B N 1
ATOM 4005 C CA . ASP B 1 10 ? -2.914 -0.278 28.859 1 94.69 10 ASP B CA 1
ATOM 4006 C C . ASP B 1 10 ? -3.029 -1.652 28.203 1 94.69 10 ASP B C 1
ATOM 4008 O O . ASP B 1 10 ? -3.861 -2.469 28.609 1 94.69 10 ASP B O 1
ATOM 4012 N N . HIS B 1 11 ? -2.219 -1.93 27.266 1 96.19 11 HIS B N 1
ATOM 4013 C CA . HIS B 1 11 ? -2.305 -3.199 26.547 1 96.19 11 HIS B CA 1
ATOM 4014 C C . HIS B 1 11 ? -1.135 -4.113 26.906 1 96.19 11 HIS B C 1
ATOM 4016 O O . HIS B 1 11 ? -0.708 -4.93 26.094 1 96.19 11 HIS B O 1
ATOM 4022 N N . GLY B 1 12 ? -0.536 -3.855 28 1 95.75 12 GLY B N 1
ATOM 4023 C CA . GLY B 1 12 ? 0.343 -4.844 28.609 1 95.75 12 GLY B CA 1
ATOM 4024 C C . GLY B 1 12 ? 1.813 -4.574 28.344 1 95.75 12 GLY B C 1
ATOM 4025 O O . GLY B 1 12 ? 2.678 -5.332 28.797 1 95.75 12 GLY B O 1
ATOM 4026 N N . HIS B 1 13 ? 2.15 -3.521 27.656 1 97.25 13 HIS B N 1
ATOM 4027 C CA . HIS B 1 13 ? 3.555 -3.195 27.438 1 97.25 13 HIS B CA 1
ATOM 4028 C C . HIS B 1 13 ? 4.125 -2.402 28.609 1 97.25 13 HIS B C 1
ATOM 4030 O O . HIS B 1 13 ? 3.395 -1.675 29.297 1 97.25 13 HIS B O 1
ATOM 4036 N N . ASN B 1 14 ? 5.348 -2.613 28.906 1 96.56 14 ASN B N 1
ATOM 4037 C CA . ASN B 1 14 ? 6.082 -1.774 29.844 1 96.56 14 ASN B CA 1
ATOM 4038 C C . ASN B 1 14 ? 6.699 -0.563 29.141 1 96.56 14 ASN B C 1
ATOM 4040 O O . ASN B 1 14 ? 7.695 -0.691 28.438 1 96.56 14 ASN B O 1
ATOM 4044 N N . VAL B 1 15 ? 6.105 0.609 29.422 1 96.81 15 VAL B N 1
ATOM 4045 C CA . VAL B 1 15 ? 6.461 1.794 28.641 1 96.81 15 VAL B CA 1
ATOM 4046 C C . VAL B 1 15 ? 7.281 2.75 29.5 1 96.81 15 VAL B C 1
ATOM 4048 O O . VAL B 1 15 ? 6.961 2.971 30.672 1 96.81 15 VAL B O 1
ATOM 4051 N N . THR B 1 16 ? 8.344 3.221 29 1 95.38 16 THR B N 1
ATOM 4052 C CA . THR B 1 16 ? 9.133 4.312 29.562 1 95.38 16 THR B CA 1
ATOM 4053 C C . THR B 1 16 ? 9.234 5.469 28.562 1 95.38 16 THR B C 1
ATOM 4055 O O . THR B 1 16 ? 9.641 5.273 27.422 1 95.38 16 THR B O 1
ATOM 4058 N N . MET B 1 17 ? 8.844 6.609 29 1 93.94 17 MET B N 1
ATOM 4059 C CA . MET B 1 17 ? 8.891 7.785 28.141 1 93.94 17 MET B CA 1
ATOM 4060 C C . MET B 1 17 ? 10.078 8.672 28.5 1 93.94 17 MET B C 1
ATOM 4062 O O . MET B 1 17 ? 10.312 8.961 29.672 1 93.94 17 MET B O 1
ATOM 4066 N N . LEU B 1 18 ? 10.875 8.969 27.547 1 92.62 18 LEU B N 1
ATOM 4067 C CA . LEU B 1 18 ? 11.906 9.984 27.719 1 92.62 18 LEU B CA 1
ATOM 4068 C C . LEU B 1 18 ? 11.336 11.375 27.453 1 92.62 18 LEU B C 1
ATOM 4070 O O . LEU B 1 18 ? 10.938 11.688 26.328 1 92.62 18 LEU B O 1
ATOM 4074 N N . LEU B 1 19 ? 11.266 12.172 28.5 1 89.19 19 LEU B N 1
ATOM 4075 C CA . LEU B 1 19 ? 10.625 13.477 28.391 1 89.19 19 LEU B CA 1
ATOM 4076 C C . LEU B 1 19 ? 11.594 14.594 28.766 1 89.19 19 LEU B C 1
ATOM 4078 O O . LEU B 1 19 ? 12.266 14.523 29.797 1 89.19 19 LEU B O 1
ATOM 4082 N N . GLN B 1 20 ? 11.695 15.492 27.859 1 84.94 20 GLN B N 1
ATOM 4083 C CA . GLN B 1 20 ? 12.445 16.688 28.203 1 84.94 20 GLN B CA 1
ATOM 4084 C C . GLN B 1 20 ? 11.625 17.641 29.062 1 84.94 20 GLN B C 1
ATOM 4086 O O . GLN B 1 20 ? 10.594 18.156 28.625 1 84.94 20 GLN B O 1
ATOM 4091 N N . LYS B 1 21 ? 12.023 17.812 30.25 1 77.19 21 LYS B N 1
ATOM 4092 C CA . LYS B 1 21 ? 11.305 18.719 31.156 1 77.19 21 LYS B CA 1
ATOM 4093 C C . LYS B 1 21 ? 11.609 20.172 30.828 1 77.19 21 LYS B C 1
ATOM 4095 O O . LYS B 1 21 ? 12.727 20.5 30.422 1 77.19 21 LYS B O 1
ATOM 4100 N N . GLY B 1 22 ? 10.602 20.953 31.094 1 61.62 22 GLY B N 1
ATOM 4101 C CA . GLY B 1 22 ? 10.758 22.375 30.844 1 61.62 22 GLY B CA 1
ATOM 4102 C C . GLY B 1 22 ? 10.391 22.766 29.422 1 61.62 22 GLY B C 1
ATOM 4103 O O . GLY B 1 22 ? 10.414 23.938 29.078 1 61.62 22 GLY B O 1
ATOM 4104 N N . ASN B 1 23 ? 10.328 21.75 28.609 1 57.34 23 ASN B N 1
ATOM 4105 C CA . ASN B 1 23 ? 10.062 22.016 27.203 1 57.34 23 ASN B CA 1
ATOM 4106 C C . ASN B 1 23 ? 8.633 22.516 26.984 1 57.34 23 ASN B C 1
ATOM 4108 O O . ASN B 1 23 ? 7.672 21.828 27.344 1 57.34 23 ASN B O 1
ATOM 4112 N N . LEU B 1 24 ? 8.508 23.969 26.891 1 51.69 24 LEU B N 1
ATOM 4113 C CA . LEU B 1 24 ? 7.418 24.938 26.875 1 51.69 24 LEU B CA 1
ATOM 4114 C C . LEU B 1 24 ? 6.453 24.641 25.719 1 51.69 24 LEU B C 1
ATOM 4116 O O . LEU B 1 24 ? 5.344 25.188 25.688 1 51.69 24 LEU B O 1
ATOM 4120 N N . LEU B 1 25 ? 6.945 23.891 24.625 1 51.12 25 LEU B N 1
ATOM 4121 C CA . LEU B 1 25 ? 6.023 23.891 23.5 1 51.12 25 LEU B CA 1
ATOM 4122 C C . LEU B 1 25 ? 4.754 23.109 23.828 1 51.12 25 LEU B C 1
ATOM 4124 O O . LEU B 1 25 ? 3.826 23.047 23.016 1 51.12 25 LEU B O 1
ATOM 4128 N N . LEU B 1 26 ? 4.656 22.5 24.953 1 50.12 26 LEU B N 1
ATOM 4129 C CA . LEU B 1 26 ? 3.451 21.781 25.328 1 50.12 26 LEU B CA 1
ATOM 4130 C C . LEU B 1 26 ? 2.863 22.328 26.609 1 50.12 26 LEU B C 1
ATOM 4132 O O . LEU B 1 26 ? 3.045 21.75 27.688 1 50.12 26 LEU B O 1
ATOM 4136 N N . PRO B 1 27 ? 2.262 23.531 26.453 1 42.31 27 PRO B N 1
ATOM 4137 C CA . PRO B 1 27 ? 1.54 24.047 27.625 1 42.31 27 PRO B CA 1
ATOM 4138 C C . PRO B 1 27 ? 0.392 23.125 28.047 1 42.31 27 PRO B C 1
ATOM 4140 O O . PRO B 1 27 ? -0.29 22.547 27.203 1 42.31 27 PRO B O 1
ATOM 4143 N N . GLY B 1 28 ? 0.699 22.391 29.281 1 45.66 28 GLY B N 1
ATOM 4144 C CA . GLY B 1 28 ? -0.428 21.688 29.859 1 45.66 28 GLY B CA 1
ATOM 4145 C C . GLY B 1 28 ? -0.136 20.219 30.125 1 45.66 28 GLY B C 1
ATOM 4146 O O . GLY B 1 28 ? -1.058 19.406 30.281 1 45.66 28 GLY B O 1
ATOM 4147 N N . PHE B 1 29 ? 0.965 19.812 29.609 1 49.38 29 PHE B N 1
ATOM 4148 C CA . PHE B 1 29 ? 1.202 18.453 30.078 1 49.38 29 PHE B CA 1
ATOM 4149 C C . PHE B 1 29 ? 1.054 18.375 31.594 1 49.38 29 PHE B C 1
ATOM 4151 O O . PHE B 1 29 ? 1.956 18.781 32.344 1 49.38 29 PHE B O 1
ATOM 4158 N N . LYS B 1 30 ? -0.222 18.516 31.953 1 50.59 30 LYS B N 1
ATOM 4159 C CA . LYS B 1 30 ? -0.54 18.375 33.375 1 50.59 30 LYS B CA 1
ATOM 4160 C C . LYS B 1 30 ? 0.085 17.125 33.969 1 50.59 30 LYS B C 1
ATOM 4162 O O . LYS B 1 30 ? 0.086 16.062 33.312 1 50.59 30 LYS B O 1
ATOM 4167 N N . GLU B 1 31 ? 0.885 17.266 34.844 1 56.84 31 GLU B N 1
ATOM 4168 C CA . GLU B 1 31 ? 1.485 16.25 35.719 1 56.84 31 GLU B CA 1
ATOM 4169 C C . GLU B 1 31 ? 0.439 15.258 36.219 1 56.84 31 GLU B C 1
ATOM 4171 O O . GLU B 1 31 ? -0.053 15.383 37.312 1 56.84 31 GLU B O 1
ATOM 4176 N N . GLU B 1 32 ? -0.482 14.992 35.344 1 58.25 32 GLU B N 1
ATOM 4177 C CA . GLU B 1 32 ? -1.361 13.945 35.844 1 58.25 32 GLU B CA 1
ATOM 4178 C C . GLU B 1 32 ? -0.614 12.625 36 1 58.25 32 GLU B C 1
ATOM 4180 O O . GLU B 1 32 ? 0.421 12.406 35.375 1 58.25 32 GLU B O 1
ATOM 4185 N N . GLU B 1 33 ? -0.935 11.984 37.062 1 67.56 33 GLU B N 1
ATOM 4186 C CA . GLU B 1 33 ? -0.408 10.656 37.344 1 67.56 33 GLU B CA 1
ATOM 4187 C C . GLU B 1 33 ? -0.454 9.75 36.125 1 67.56 33 GLU B C 1
ATOM 4189 O O . GLU B 1 33 ? -1.517 9.547 35.531 1 67.56 33 GLU B O 1
ATOM 4194 N N . LYS B 1 34 ? 0.801 9.477 35.656 1 77.62 34 LYS B N 1
ATOM 4195 C CA . LYS B 1 34 ? 0.917 8.602 34.5 1 77.62 34 LYS B CA 1
ATOM 4196 C C . LYS B 1 34 ? 1.054 7.141 34.906 1 77.62 34 LYS B C 1
ATOM 4198 O O . LYS B 1 34 ? 1.595 6.844 36 1 77.62 34 LYS B O 1
ATOM 4203 N N . SER B 1 35 ? 0.495 6.285 34.156 1 84.62 35 SER B N 1
ATOM 4204 C CA . SER B 1 35 ? 0.527 4.852 34.438 1 84.62 35 SER B CA 1
ATOM 4205 C C . SER B 1 35 ? 1.828 4.223 33.938 1 84.62 35 SER B C 1
ATOM 4207 O O . SER B 1 35 ? 2.09 3.045 34.219 1 84.62 35 SER B O 1
ATOM 4209 N N . TYR B 1 36 ? 2.723 5.012 33.281 1 90.25 36 TYR B N 1
ATOM 4210 C CA . TYR B 1 36 ? 3.988 4.5 32.75 1 90.25 36 TYR B CA 1
ATOM 4211 C C . TYR B 1 36 ? 5.164 5.289 33.312 1 90.25 36 TYR B C 1
ATOM 4213 O O . TYR B 1 36 ? 4.98 6.363 33.906 1 90.25 36 TYR B O 1
ATOM 4221 N N . LYS B 1 37 ? 6.324 4.758 33.25 1 91.5 37 LYS B N 1
ATOM 4222 C CA . LYS B 1 37 ? 7.535 5.398 33.75 1 91.5 37 LYS B CA 1
ATOM 4223 C C . LYS B 1 37 ? 7.961 6.555 32.844 1 91.5 37 LYS B C 1
ATOM 4225 O O . LYS B 1 37 ? 7.867 6.465 31.625 1 91.5 37 LYS B O 1
ATOM 4230 N N . VAL B 1 38 ? 8.32 7.598 33.438 1 90.38 38 VAL B N 1
ATOM 4231 C CA . VAL B 1 38 ? 8.812 8.758 32.688 1 90.38 38 VAL B CA 1
ATOM 4232 C C . VAL B 1 38 ? 10.25 9.062 33.125 1 90.38 38 VAL B C 1
ATOM 4234 O O . VAL B 1 38 ? 10.539 9.211 34.312 1 90.38 38 VAL B O 1
ATOM 4237 N N . PHE B 1 39 ? 11.094 9.023 32.219 1 88.94 39 PHE B N 1
ATOM 4238 C CA . PHE B 1 39 ? 12.469 9.477 32.406 1 88.94 39 PHE B CA 1
ATOM 4239 C C . PHE B 1 39 ? 12.633 10.93 31.984 1 88.94 39 PHE B C 1
ATOM 4241 O O . PHE B 1 39 ? 12.57 11.242 30.797 1 88.94 39 PHE B O 1
ATOM 4248 N N . ASN B 1 40 ? 12.875 11.688 32.969 1 88.06 40 ASN B N 1
ATOM 4249 C CA . ASN B 1 40 ? 12.992 13.117 32.688 1 88.06 40 ASN B CA 1
ATOM 4250 C C . ASN B 1 40 ? 14.453 13.523 32.469 1 88.06 40 ASN B C 1
ATOM 4252 O O . ASN B 1 40 ? 15.352 12.992 33.125 1 88.06 40 ASN B O 1
ATOM 4256 N N . TRP B 1 41 ? 14.602 14.406 31.594 1 87.44 41 TRP B N 1
ATOM 4257 C CA . TRP B 1 41 ? 15.914 15.031 31.453 1 87.44 41 TRP B CA 1
ATOM 4258 C C . TRP B 1 41 ? 15.773 16.531 31.188 1 87.44 41 TRP B C 1
ATOM 4260 O O . TRP B 1 41 ? 14.703 17 30.812 1 87.44 41 TRP B O 1
ATOM 4270 N N . PHE B 1 42 ? 16.828 17.297 31.5 1 87.06 42 PHE B N 1
ATOM 4271 C CA . PHE B 1 42 ? 16.781 18.75 31.438 1 87.06 42 PHE B CA 1
ATOM 4272 C C . PHE B 1 42 ? 17.859 19.281 30.5 1 87.06 42 PHE B C 1
ATOM 4274 O O . PHE B 1 42 ? 18.984 18.781 30.484 1 87.06 42 PHE B O 1
ATOM 4281 N N . LEU B 1 43 ? 17.391 20.172 29.734 1 88.12 43 LEU B N 1
ATOM 4282 C CA . LEU B 1 43 ? 18.344 20.953 28.969 1 88.12 43 LEU B CA 1
ATOM 4283 C C . LEU B 1 43 ? 18.969 22.047 29.828 1 88.12 43 LEU B C 1
ATOM 4285 O O . LEU B 1 43 ? 18.312 22.578 30.734 1 88.12 43 LEU B O 1
ATOM 4289 N N . PRO B 1 44 ? 20.203 22.391 29.469 1 87.94 44 PRO B N 1
ATOM 4290 C CA . PRO B 1 44 ? 20.734 23.578 30.156 1 87.94 44 PRO B CA 1
ATOM 4291 C C . PRO B 1 44 ? 19.859 24.812 29.984 1 87.94 44 PRO B C 1
ATOM 4293 O O . PRO B 1 44 ? 19.281 25.016 28.922 1 87.94 44 PRO B O 1
ATOM 4296 N N . GLU B 1 45 ? 19.75 25.578 31.016 1 87.88 45 GLU B N 1
ATOM 4297 C CA . GLU B 1 45 ? 18.828 26.719 31.047 1 87.88 45 GLU B CA 1
ATOM 4298 C C . GLU B 1 45 ? 19.109 27.688 29.906 1 87.88 45 GLU B C 1
ATOM 4300 O O . GLU B 1 45 ? 18.188 28.234 29.312 1 87.88 45 GLU B O 1
ATOM 4305 N N . ASP B 1 46 ? 20.375 27.859 29.688 1 88.69 46 ASP B N 1
ATOM 4306 C CA . ASP B 1 46 ? 20.75 28.797 28.625 1 88.69 46 ASP B CA 1
ATOM 4307 C C . ASP B 1 46 ? 20.266 28.312 27.266 1 88.69 46 ASP B C 1
ATOM 4309 O O . ASP B 1 46 ? 19.812 29.109 26.453 1 88.69 46 ASP B O 1
ATOM 4313 N N . CYS B 1 47 ? 20.375 27.016 27.109 1 87.69 47 CYS B N 1
ATOM 4314 C CA . CYS B 1 47 ? 19.906 26.438 25.859 1 87.69 47 CYS B CA 1
ATOM 4315 C C . CYS B 1 47 ? 18.391 26.547 25.734 1 87.69 47 CYS B C 1
ATOM 4317 O O . CYS B 1 47 ? 17.875 26.844 24.656 1 87.69 47 CYS B O 1
ATOM 4319 N N . ASN B 1 48 ? 17.766 26.328 26.766 1 88.19 48 ASN B N 1
ATOM 4320 C CA . ASN B 1 48 ? 16.312 26.422 26.797 1 88.19 48 ASN B CA 1
ATOM 4321 C C . ASN B 1 48 ? 15.844 27.844 26.5 1 88.19 48 ASN B C 1
ATOM 4323 O O . ASN B 1 48 ? 14.883 28.031 25.75 1 88.19 48 ASN B O 1
ATOM 4327 N N . GLU B 1 49 ? 16.484 28.734 27.109 1 88.62 49 GLU B N 1
ATOM 4328 C CA . GLU B 1 49 ? 16.109 30.141 26.906 1 88.62 49 GLU B CA 1
ATOM 4329 C C . GLU B 1 49 ? 16.359 30.578 25.469 1 88.62 49 GLU B C 1
ATOM 4331 O O . GLU B 1 49 ? 15.562 31.328 24.906 1 88.62 49 GLU B O 1
ATOM 4336 N N . GLU B 1 50 ? 17.438 30.141 25 1 90 50 GLU B N 1
ATOM 4337 C CA . GLU B 1 50 ? 17.734 30.469 23.625 1 90 50 GLU B CA 1
ATOM 4338 C C . GLU B 1 50 ? 16.688 29.906 22.672 1 90 50 GLU B C 1
ATOM 4340 O O . GLU B 1 50 ? 16.25 30.578 21.734 1 90 50 GLU B O 1
ATOM 4345 N N . PHE B 1 51 ? 16.359 28.75 22.891 1 89.44 51 PHE B N 1
ATOM 4346 C CA . PHE B 1 51 ? 15.336 28.109 22.062 1 89.44 51 PHE B CA 1
ATOM 4347 C C . PHE B 1 51 ? 14.008 28.859 22.172 1 89.44 51 PHE B C 1
ATOM 4349 O O . PHE B 1 51 ? 13.352 29.125 21.172 1 89.44 51 PHE B O 1
ATOM 4356 N N . LYS B 1 52 ? 13.641 29.172 23.375 1 86.62 52 LYS B N 1
ATOM 4357 C CA . LYS B 1 52 ? 12.391 29.891 23.594 1 86.62 52 LYS B CA 1
ATOM 4358 C C . LYS B 1 52 ? 12.383 31.219 22.859 1 86.62 52 LYS B C 1
ATOM 4360 O O . LYS B 1 52 ? 11.391 31.578 22.219 1 86.62 52 LYS B O 1
ATOM 4365 N N . ARG B 1 53 ? 13.492 31.875 22.938 1 88.75 53 ARG B N 1
ATOM 4366 C CA . ARG B 1 53 ? 13.625 33.156 22.266 1 88.75 53 ARG B CA 1
ATOM 4367 C C . ARG B 1 53 ? 13.523 33 20.75 1 88.75 53 ARG B C 1
ATOM 4369 O O . ARG B 1 53 ? 12.812 33.75 20.078 1 88.75 53 ARG B O 1
ATOM 4376 N N . SER B 1 54 ? 14.234 32.062 20.328 1 89.75 54 SER B N 1
ATOM 4377 C CA . SER B 1 54 ? 14.25 31.828 18.875 1 89.75 54 SER B CA 1
ATOM 4378 C C . SER B 1 54 ? 12.883 31.359 18.391 1 89.75 54 SER B C 1
ATOM 4380 O O . SER B 1 54 ? 12.438 31.766 17.312 1 89.75 54 SER B O 1
ATOM 4382 N N . PHE B 1 55 ? 12.312 30.547 19.125 1 87.94 55 PHE B N 1
ATOM 4383 C CA . PHE B 1 55 ? 10.984 30.047 18.766 1 87.94 55 PHE B CA 1
ATOM 4384 C C . PHE B 1 55 ? 9.961 31.188 18.766 1 87.94 55 PHE B C 1
ATOM 4386 O O . PHE B 1 55 ? 9.117 31.266 17.875 1 87.94 55 PHE B O 1
ATOM 4393 N N . HIS B 1 56 ? 10.055 32 19.766 1 84.38 56 HIS B N 1
ATOM 4394 C CA . HIS B 1 56 ? 9.172 33.156 19.812 1 84.38 56 HIS B CA 1
ATOM 4395 C C . HIS B 1 56 ? 9.367 34.062 18.609 1 84.38 56 HIS B C 1
ATOM 4397 O O . HIS B 1 56 ? 8.398 34.531 18.016 1 84.38 56 HIS B O 1
ATOM 4403 N N . SER B 1 57 ? 10.617 34.25 18.312 1 87.94 57 SER B N 1
ATOM 4404 C CA . SER B 1 57 ? 10.93 35.062 17.141 1 87.94 57 SER B CA 1
ATOM 4405 C C . SER B 1 57 ? 10.391 34.406 15.867 1 87.94 57 SER B C 1
ATOM 4407 O O . SER B 1 57 ? 9.867 35.125 14.992 1 87.94 57 SER B O 1
ATOM 4409 N N . PHE B 1 58 ? 10.578 33.156 15.758 1 88.19 58 PHE B N 1
ATOM 4410 C CA . PHE B 1 58 ? 10.07 32.406 14.617 1 88.19 58 PHE B CA 1
ATOM 4411 C C . PHE B 1 58 ? 8.555 32.562 14.5 1 88.19 58 PHE B C 1
ATOM 4413 O O . PHE B 1 58 ? 8.039 32.781 13.406 1 88.19 58 PHE B O 1
ATOM 4420 N N . MET B 1 59 ? 7.84 32.469 15.539 1 84.19 59 MET B N 1
ATOM 4421 C CA . MET B 1 59 ? 6.383 32.594 15.555 1 84.19 59 MET B CA 1
ATOM 4422 C C . MET B 1 59 ? 5.934 34 15.188 1 84.19 59 MET B C 1
ATOM 4424 O O . MET B 1 59 ? 4.969 34.156 14.438 1 84.19 59 MET B O 1
ATOM 4428 N N . GLU B 1 60 ? 6.637 34.938 15.703 1 83.25 60 GLU B N 1
ATOM 4429 C CA . GLU B 1 60 ? 6.324 36.312 15.383 1 83.25 60 GLU B CA 1
ATOM 4430 C C . GLU B 1 60 ? 6.457 36.562 13.883 1 83.25 60 GLU B C 1
ATOM 4432 O O . GLU B 1 60 ? 5.613 37.25 13.289 1 83.25 60 GLU B O 1
ATOM 4437 N N . LYS B 1 61 ? 7.504 36.062 13.398 1 85.38 61 LYS B N 1
ATOM 4438 C CA . LYS B 1 61 ? 7.742 36.25 11.977 1 85.38 61 LYS B CA 1
ATOM 4439 C C . LYS B 1 61 ? 6.707 35.5 11.141 1 85.38 61 LYS B C 1
ATOM 4441 O O . LYS B 1 61 ? 6.285 35.969 10.086 1 85.38 61 LYS B O 1
ATOM 4446 N N . THR B 1 62 ? 6.352 34.344 11.602 1 83.5 62 THR B N 1
ATOM 4447 C CA . THR B 1 62 ? 5.344 33.531 10.922 1 83.5 62 THR B CA 1
ATOM 4448 C C . THR B 1 62 ? 3.998 34.25 10.906 1 83.5 62 THR B C 1
ATOM 4450 O O . THR B 1 62 ? 3.375 34.375 9.852 1 83.5 62 THR B O 1
ATOM 4453 N N . PHE B 1 63 ? 3.586 34.812 11.984 1 79.81 63 PHE B N 1
ATOM 4454 C CA . PHE B 1 63 ? 2.283 35.469 12.102 1 79.81 63 PHE B CA 1
ATOM 4455 C C . PHE B 1 63 ? 2.291 36.812 11.422 1 79.81 63 PHE B C 1
ATOM 4457 O O . PHE B 1 63 ? 1.241 37.344 11.031 1 79.81 63 PHE B O 1
ATOM 4464 N N . GLY B 1 64 ? 3.553 37.312 11.312 1 77.12 64 GLY B N 1
ATOM 4465 C CA . GLY B 1 64 ? 3.689 38.594 10.609 1 77.12 64 GLY B CA 1
ATOM 4466 C C . GLY B 1 64 ? 3.82 38.438 9.109 1 77.12 64 GLY B C 1
ATOM 4467 O O . GLY B 1 64 ? 3.865 39.406 8.375 1 77.12 64 GLY B O 1
ATOM 4468 N N . GLY B 1 65 ? 3.861 37.156 8.695 1 77.38 65 GLY B N 1
ATOM 4469 C CA . GLY B 1 65 ? 3.951 36.875 7.27 1 77.38 65 GLY B CA 1
ATOM 4470 C C . GLY B 1 65 ? 5.355 37.031 6.719 1 77.38 65 GLY B C 1
ATOM 4471 O O . GLY B 1 65 ? 5.539 37.219 5.516 1 77.38 65 GLY B O 1
ATOM 4472 N N . ARG B 1 66 ? 6.301 37.062 7.539 1 82 66 ARG B N 1
ATOM 4473 C CA . ARG B 1 66 ? 7.68 37.281 7.109 1 82 66 ARG B CA 1
ATOM 4474 C C . ARG B 1 66 ? 8.539 36.031 7.332 1 82 66 ARG B C 1
ATOM 4476 O O . ARG B 1 66 ? 9.766 36.094 7.234 1 82 66 ARG B O 1
ATOM 4483 N N . CYS B 1 67 ? 7.871 35 7.629 1 84.94 67 CYS B N 1
ATOM 4484 C CA . CYS B 1 67 ? 8.633 33.781 7.93 1 84.94 67 CYS B CA 1
ATOM 4485 C C . CYS B 1 67 ? 9.227 33.188 6.66 1 84.94 67 CYS B C 1
ATOM 4487 O O . CYS B 1 67 ? 8.539 33.062 5.648 1 84.94 67 CYS B O 1
ATOM 4489 N N . LYS B 1 68 ? 10.484 32.969 6.707 1 89.31 68 LYS B N 1
ATOM 4490 C CA . LYS B 1 68 ? 11.211 32.312 5.625 1 89.31 68 LYS B CA 1
ATOM 4491 C C . LYS B 1 68 ? 11.719 30.938 6.059 1 89.31 68 LYS B C 1
ATOM 4493 O O . LYS B 1 68 ? 11.727 30.625 7.246 1 89.31 68 LYS B O 1
ATOM 4498 N N . PHE B 1 69 ? 12.07 30.219 5.086 1 92.06 69 PHE B N 1
ATOM 4499 C CA . PHE B 1 69 ? 12.57 28.875 5.332 1 92.06 69 PHE B CA 1
ATOM 4500 C C . PHE B 1 69 ? 13.805 28.906 6.23 1 92.06 69 PHE B C 1
ATOM 4502 O O . PHE B 1 69 ? 14 28.016 7.062 1 92.06 69 PHE B O 1
ATOM 4509 N N . GLU B 1 70 ? 14.586 29.938 6.129 1 92.94 70 GLU B N 1
ATOM 4510 C CA . GLU B 1 70 ? 15.812 30.062 6.914 1 92.94 70 GLU B CA 1
ATOM 4511 C C . GLU B 1 70 ? 15.5 30.141 8.406 1 92.94 70 GLU B C 1
ATOM 4513 O O . GLU B 1 70 ? 16.281 29.672 9.234 1 92.94 70 GLU B O 1
ATOM 4518 N N . HIS B 1 71 ? 14.391 30.781 8.727 1 92.88 71 HIS B N 1
ATOM 4519 C CA . HIS B 1 71 ? 13.992 30.875 10.133 1 92.88 71 HIS B CA 1
ATOM 4520 C C . HIS B 1 71 ? 13.656 29.5 10.703 1 92.88 71 HIS B C 1
ATOM 4522 O O . HIS B 1 71 ? 14.008 29.203 11.844 1 92.88 71 HIS B O 1
ATOM 4528 N N . PHE B 1 72 ? 13.008 28.734 9.906 1 91.94 72 PHE B N 1
ATOM 4529 C CA . PHE B 1 72 ? 12.711 27.359 10.312 1 91.94 72 PHE B CA 1
ATOM 4530 C C . PHE B 1 72 ? 13.992 26.547 10.445 1 91.94 72 PHE B C 1
ATOM 4532 O O . PHE B 1 72 ? 14.148 25.781 11.398 1 91.94 72 PHE B O 1
ATOM 4539 N N . LEU B 1 73 ? 14.859 26.688 9.484 1 94.62 73 LEU B N 1
ATOM 4540 C CA . LEU B 1 73 ? 16.141 26 9.516 1 94.62 73 LEU B CA 1
ATOM 4541 C C . LEU B 1 73 ? 16.906 26.328 10.789 1 94.62 73 LEU B C 1
ATOM 4543 O O . LEU B 1 73 ? 17.562 25.453 11.367 1 94.62 73 LEU B O 1
ATOM 4547 N N . ASN B 1 74 ? 16.812 27.547 11.203 1 94.25 74 ASN B N 1
ATOM 4548 C CA . ASN B 1 74 ? 17.469 27.953 12.438 1 94.25 74 ASN B CA 1
ATOM 4549 C C . ASN B 1 74 ? 16.922 27.188 13.641 1 94.25 74 ASN B C 1
ATOM 4551 O O . ASN B 1 74 ? 17.688 26.812 14.531 1 94.25 74 ASN B O 1
ATOM 4555 N N . ILE B 1 75 ? 15.633 27.047 13.672 1 93.06 75 ILE B N 1
ATOM 4556 C CA . ILE B 1 75 ? 15.016 26.281 14.742 1 93.06 75 ILE B CA 1
ATOM 4557 C C . ILE B 1 75 ? 15.523 24.844 14.711 1 93.06 75 ILE B C 1
ATOM 4559 O O . ILE B 1 75 ? 15.852 24.266 15.75 1 93.06 75 ILE B O 1
ATOM 4563 N N . MET B 1 76 ? 15.68 24.281 13.508 1 94.19 76 MET B N 1
ATOM 4564 C CA . MET B 1 76 ? 16.156 22.906 13.367 1 94.19 76 MET B CA 1
ATOM 4565 C C . MET B 1 76 ? 17.609 22.797 13.812 1 94.19 76 MET B C 1
ATOM 4567 O O . MET B 1 76 ? 18 21.797 14.422 1 94.19 76 MET B O 1
ATOM 4571 N N . GLU B 1 77 ? 18.344 23.797 13.523 1 95.38 77 GLU B N 1
ATOM 4572 C CA . GLU B 1 77 ? 19.734 23.828 13.969 1 95.38 77 GLU B CA 1
ATOM 4573 C C . GLU B 1 77 ? 19.828 23.828 15.492 1 95.38 77 GLU B C 1
ATOM 4575 O O . GLU B 1 77 ? 20.656 23.125 16.062 1 95.38 77 GLU B O 1
ATOM 4580 N N . LEU B 1 78 ? 18.953 24.609 16.078 1 94.56 78 LEU B N 1
ATOM 4581 C CA . LEU B 1 78 ? 18.922 24.656 17.547 1 94.56 78 LEU B CA 1
ATOM 4582 C C . LEU B 1 78 ? 18.531 23.297 18.109 1 94.56 78 LEU B C 1
ATOM 4584 O O . LEU B 1 78 ? 19.094 22.844 19.109 1 94.56 78 LEU B O 1
ATOM 4588 N N . LEU B 1 79 ? 17.609 22.656 17.469 1 93.81 79 LEU B N 1
ATOM 4589 C CA . LEU B 1 79 ? 17.203 21.328 17.922 1 93.81 79 LEU B CA 1
ATOM 4590 C C . LEU B 1 79 ? 18.359 20.328 17.75 1 93.81 79 LEU B C 1
ATOM 4592 O O . LEU B 1 79 ? 18.516 19.422 18.578 1 93.81 79 LEU B O 1
ATOM 4596 N N . GLY B 1 80 ? 19.078 20.453 16.688 1 94.75 80 GLY B N 1
ATOM 4597 C CA . GLY B 1 80 ? 20.297 19.656 16.547 1 94.75 80 GLY B CA 1
ATOM 4598 C C . GLY B 1 80 ? 21.266 19.828 17.688 1 94.75 80 GLY B C 1
ATOM 4599 O O . GLY B 1 80 ? 21.828 18.844 18.188 1 94.75 80 GLY B O 1
ATOM 4600 N N . HIS B 1 81 ? 21.422 21.078 18.078 1 94.56 81 HIS B N 1
ATOM 4601 C CA . HIS B 1 81 ? 22.297 21.359 19.203 1 94.56 81 HIS B CA 1
ATOM 4602 C C . HIS B 1 81 ? 21.766 20.75 20.5 1 94.56 81 HIS B C 1
ATOM 4604 O O . HIS B 1 81 ? 22.531 20.234 21.312 1 94.56 81 HIS B O 1
ATOM 4610 N N . HIS B 1 82 ? 20.453 20.891 20.703 1 93.31 82 HIS B N 1
ATOM 4611 C CA . HIS B 1 82 ? 19.828 20.266 21.859 1 93.31 82 HIS B CA 1
ATOM 4612 C C . HIS B 1 82 ? 20.078 18.75 21.875 1 93.31 82 HIS B C 1
ATOM 4614 O O . HIS B 1 82 ? 20.297 18.172 22.938 1 93.31 82 HIS B O 1
ATOM 4620 N N . CYS B 1 83 ? 20.016 18.234 20.688 1 94.5 83 CYS B N 1
ATOM 4621 C CA . CYS B 1 83 ? 20.25 16.797 20.562 1 94.5 83 CYS B CA 1
ATOM 4622 C C . CYS B 1 83 ? 21.672 16.453 21.016 1 94.5 83 CYS B C 1
ATOM 4624 O O . CYS B 1 83 ? 21.859 15.438 21.688 1 94.5 83 CYS B O 1
ATOM 4626 N N . SER B 1 84 ? 22.594 17.266 20.641 1 96.19 84 SER B N 1
ATOM 4627 C CA . SER B 1 84 ? 23.969 17.047 21.078 1 96.19 84 SER B CA 1
ATOM 4628 C C . SER B 1 84 ? 24.078 17.047 22.594 1 96.19 84 SER B C 1
ATOM 4630 O O . SER B 1 84 ? 24.797 16.234 23.172 1 96.19 84 SER B O 1
ATOM 4632 N N . HIS B 1 85 ? 23.359 17.922 23.219 1 94.44 85 HIS B N 1
ATOM 4633 C CA . HIS B 1 85 ? 23.359 18 24.672 1 94.44 85 HIS B CA 1
ATOM 4634 C C . HIS B 1 85 ? 22.797 16.719 25.281 1 94.44 85 HIS B C 1
ATOM 4636 O O . HIS B 1 85 ? 23.344 16.203 26.266 1 94.44 85 HIS B O 1
ATOM 4642 N N . LEU B 1 86 ? 21.75 16.281 24.734 1 93.69 86 LEU B N 1
ATOM 4643 C CA . LEU B 1 86 ? 21.141 15.062 25.234 1 93.69 86 LEU B CA 1
ATOM 4644 C C . LEU B 1 86 ? 22.094 13.875 25.078 1 93.69 86 LEU B C 1
ATOM 4646 O O . LEU B 1 86 ? 22.297 13.109 26.031 1 93.69 86 LEU B O 1
ATOM 4650 N N . LEU B 1 87 ? 22.719 13.727 23.906 1 94.94 87 LEU B N 1
ATOM 4651 C CA . LEU B 1 87 ? 23.594 12.602 23.609 1 94.94 87 LEU B CA 1
ATOM 4652 C C . LEU B 1 87 ? 24.859 12.656 24.469 1 94.94 87 LEU B C 1
ATOM 4654 O O . LEU B 1 87 ? 25.516 11.633 24.688 1 94.94 87 LEU B O 1
ATOM 4658 N N . ARG B 1 88 ? 25.156 13.844 24.984 1 94.81 88 ARG B N 1
ATOM 4659 C CA . ARG B 1 88 ? 26.297 14.016 25.859 1 94.81 88 ARG B CA 1
ATOM 4660 C C . ARG B 1 88 ? 26 13.539 27.266 1 94.81 88 ARG B C 1
ATOM 4662 O O . ARG B 1 88 ? 26.906 13.242 28.047 1 94.81 88 ARG B O 1
ATOM 4669 N N . ARG B 1 89 ? 24.734 13.477 27.562 1 92.81 89 ARG B N 1
ATOM 4670 C CA . ARG B 1 89 ? 24.344 13.078 28.906 1 92.81 89 ARG B CA 1
ATOM 4671 C C . ARG B 1 89 ? 24.531 11.578 29.109 1 92.81 89 ARG B C 1
ATOM 4673 O O . ARG B 1 89 ? 23.609 10.789 28.906 1 92.81 89 ARG B O 1
ATOM 4680 N N . LYS B 1 90 ? 25.578 11.242 29.688 1 92.25 90 LYS B N 1
ATOM 4681 C CA . LYS B 1 90 ? 25.938 9.836 29.891 1 92.25 90 LYS B CA 1
ATOM 4682 C C . LYS B 1 90 ? 24.984 9.172 30.891 1 92.25 90 LYS B C 1
ATOM 4684 O O . LYS B 1 90 ? 24.703 7.977 30.766 1 92.25 90 LYS B O 1
ATOM 4689 N N . ASP B 1 91 ? 24.594 9.906 31.859 1 91.69 91 ASP B N 1
ATOM 4690 C CA . ASP B 1 91 ? 23.672 9.359 32.844 1 91.69 91 ASP B CA 1
ATOM 4691 C C . ASP B 1 91 ? 22.359 8.93 32.219 1 91.69 91 ASP B C 1
ATOM 4693 O O . ASP B 1 91 ? 21.828 7.859 32.5 1 91.69 91 ASP B O 1
ATOM 4697 N N . VAL B 1 92 ? 21.938 9.734 31.297 1 91.81 92 VAL B N 1
ATOM 4698 C CA . VAL B 1 92 ? 20.672 9.438 30.625 1 91.81 92 VAL B CA 1
ATOM 4699 C C . VAL B 1 92 ? 20.875 8.305 29.641 1 91.81 92 VAL B C 1
ATOM 4701 O O . VAL B 1 92 ? 20.141 7.305 29.672 1 91.81 92 VAL B O 1
ATOM 4704 N N . MET B 1 93 ? 21.875 8.406 28.781 1 92.75 93 MET B N 1
ATOM 4705 C CA . MET B 1 93 ? 22.109 7.434 27.719 1 92.75 93 MET B CA 1
ATOM 4706 C C . MET B 1 93 ? 22.453 6.062 28.297 1 92.75 93 MET B C 1
ATOM 4708 O O . MET B 1 93 ? 22.016 5.039 27.766 1 92.75 93 MET B O 1
ATOM 4712 N N . LYS B 1 94 ? 23.203 6.039 29.375 1 92.88 94 LYS B N 1
ATOM 4713 C CA . LYS B 1 94 ? 23.547 4.773 30.016 1 92.88 94 LYS B CA 1
ATOM 4714 C C . LYS B 1 94 ? 22.312 4.125 30.641 1 92.88 94 LYS B C 1
ATOM 4716 O O . LYS B 1 94 ? 22.141 2.904 30.578 1 92.88 94 LYS B O 1
ATOM 4721 N N . SER B 1 95 ? 21.531 4.98 31.219 1 91.81 95 SER B N 1
ATOM 4722 C CA . SER B 1 95 ? 20.297 4.465 31.812 1 91.81 95 SER B CA 1
ATOM 4723 C C . SER B 1 95 ? 19.391 3.854 30.75 1 91.81 95 SER B C 1
ATOM 4725 O O . SER B 1 95 ? 18.812 2.781 30.953 1 91.81 95 SER B O 1
ATOM 4727 N N . LEU B 1 96 ? 19.312 4.461 29.625 1 93.06 96 LEU B N 1
ATOM 4728 C CA . LEU B 1 96 ? 18.484 3.963 28.531 1 93.06 96 LEU B CA 1
ATOM 4729 C C . LEU B 1 96 ? 19.047 2.656 27.984 1 93.06 96 LEU B C 1
ATOM 4731 O O . LEU B 1 96 ? 18.297 1.735 27.672 1 93.06 96 LEU B O 1
ATOM 4735 N N . LYS B 1 97 ? 20.297 2.582 27.891 1 93 97 LYS B N 1
ATOM 4736 C CA . LYS B 1 97 ? 20.953 1.373 27.391 1 93 97 LYS B CA 1
ATOM 4737 C C . LYS B 1 97 ? 20.781 0.21 28.359 1 93 97 LYS B C 1
ATOM 4739 O O . LYS B 1 97 ? 20.562 -0.93 27.938 1 93 97 LYS B O 1
ATOM 4744 N N . SER B 1 98 ? 20.875 0.495 29.609 1 92.62 98 SER B N 1
ATOM 4745 C CA . SER B 1 98 ? 20.812 -0.534 30.641 1 92.62 98 SER B CA 1
ATOM 4746 C C . SER B 1 98 ? 19.422 -1.15 30.719 1 92.62 98 SER B C 1
ATOM 4748 O O . SER B 1 98 ? 19.281 -2.32 31.078 1 92.62 98 SER B O 1
ATOM 4750 N N . GLU B 1 99 ? 18.391 -0.379 30.438 1 91.25 99 GLU B N 1
ATOM 4751 C CA . GLU B 1 99 ? 17.016 -0.878 30.484 1 91.25 99 GLU B CA 1
ATOM 4752 C C . GLU B 1 99 ? 16.797 -1.968 29.438 1 91.25 99 GLU B C 1
ATOM 4754 O O . GLU B 1 99 ? 15.906 -2.812 29.594 1 91.25 99 GLU B O 1
ATOM 4759 N N . ASN B 1 100 ? 17.578 -1.963 28.359 1 91.31 100 ASN B N 1
ATOM 4760 C CA . ASN B 1 100 ? 17.562 -2.965 27.297 1 91.31 100 ASN B CA 1
ATOM 4761 C C . ASN B 1 100 ? 16.156 -3.133 26.703 1 91.31 100 ASN B C 1
ATOM 4763 O O . ASN B 1 100 ? 15.625 -4.242 26.672 1 91.31 100 ASN B O 1
ATOM 4767 N N . PHE B 1 101 ? 15.625 -2.078 26.219 1 95.25 101 PHE B N 1
ATOM 4768 C CA . PHE B 1 101 ? 14.305 -2.035 25.594 1 95.25 101 PHE B CA 1
ATOM 4769 C C . PHE B 1 101 ? 14.242 -2.965 24.391 1 95.25 101 PHE B C 1
ATOM 4771 O O . PHE B 1 101 ? 15.227 -3.117 23.672 1 95.25 101 PHE B O 1
ATOM 4778 N N . ASP B 1 102 ? 13.102 -3.576 24.188 1 96.94 102 ASP B N 1
ATOM 4779 C CA . ASP B 1 102 ? 12.883 -4.426 23.016 1 96.94 102 ASP B CA 1
ATOM 4780 C C . ASP B 1 102 ? 12.633 -3.586 21.766 1 96.94 102 ASP B C 1
ATOM 4782 O O . ASP B 1 102 ? 12.922 -4.02 20.656 1 96.94 102 ASP B O 1
ATOM 4786 N N . LEU B 1 103 ? 12.094 -2.387 22.016 1 97.88 103 LEU B N 1
ATOM 4787 C CA . LEU B 1 103 ? 11.664 -1.531 20.922 1 97.88 103 LEU B CA 1
ATOM 4788 C C . LEU B 1 103 ? 11.688 -0.063 21.328 1 97.88 103 LEU B C 1
ATOM 4790 O O . LEU B 1 103 ? 11.305 0.275 22.453 1 97.88 103 LEU B O 1
ATOM 4794 N N . VAL B 1 104 ? 12.117 0.764 20.469 1 97.75 104 VAL B N 1
ATOM 4795 C CA . VAL B 1 104 ? 12.094 2.205 20.703 1 97.75 104 VAL B CA 1
ATOM 4796 C C . VAL B 1 104 ? 11.039 2.852 19.797 1 97.75 104 VAL B C 1
ATOM 4798 O O . VAL B 1 104 ? 10.922 2.5 18.625 1 97.75 104 VAL B O 1
ATOM 4801 N N . ILE B 1 105 ? 10.273 3.746 20.312 1 98.06 105 ILE B N 1
ATOM 4802 C CA . ILE B 1 105 ? 9.297 4.508 19.547 1 98.06 105 ILE B CA 1
ATOM 4803 C C . ILE B 1 105 ? 9.766 5.957 19.422 1 98.06 105 ILE B C 1
ATOM 4805 O O . ILE B 1 105 ? 9.984 6.637 20.422 1 98.06 105 ILE B O 1
ATOM 4809 N N . VAL B 1 106 ? 9.883 6.367 18.219 1 97.62 106 VAL B N 1
ATOM 4810 C CA . VAL B 1 106 ? 10.391 7.715 17.984 1 97.62 106 VAL B CA 1
ATOM 4811 C C . VAL B 1 106 ? 9.336 8.547 17.266 1 97.62 106 VAL B C 1
ATOM 4813 O O . VAL B 1 106 ? 8.539 8.016 16.5 1 97.62 106 VAL B O 1
ATOM 4816 N N . GLU B 1 107 ? 9.305 9.789 17.516 1 95.69 107 GLU B N 1
ATOM 4817 C CA . GLU B 1 107 ? 8.383 10.711 16.859 1 95.69 107 GLU B CA 1
ATOM 4818 C C . GLU B 1 107 ? 9.117 11.617 15.875 1 95.69 107 GLU B C 1
ATOM 4820 O O . GLU B 1 107 ? 10.203 12.117 16.188 1 95.69 107 GLU B O 1
ATOM 4825 N N . MET B 1 108 ? 8.5 11.789 14.711 1 93.25 108 MET B N 1
ATOM 4826 C CA . MET B 1 108 ? 9.125 12.602 13.664 1 93.25 108 MET B CA 1
ATOM 4827 C C . MET B 1 108 ? 8.695 14.062 13.789 1 93.25 108 MET B C 1
ATOM 4829 O O . MET B 1 108 ? 7.836 14.523 13.031 1 93.25 108 MET B O 1
ATOM 4833 N N . PHE B 1 109 ? 9.078 14.75 14.75 1 85.19 109 PHE B N 1
ATOM 4834 C CA . PHE B 1 109 ? 9.047 16.203 14.852 1 85.19 109 PHE B CA 1
ATOM 4835 C C . PHE B 1 109 ? 10.43 16.797 14.641 1 85.19 109 PHE B C 1
ATOM 4837 O O . PHE B 1 109 ? 10.57 17.859 14.023 1 85.19 109 PHE B O 1
ATOM 4844 N N . ASP B 1 110 ? 11.344 16.141 15.164 1 90.44 110 ASP B N 1
ATOM 4845 C CA . ASP B 1 110 ? 12.75 16.406 14.906 1 90.44 110 ASP B CA 1
ATOM 4846 C C . ASP B 1 110 ? 13.539 15.109 14.734 1 90.44 110 ASP B C 1
ATOM 4848 O O . ASP B 1 110 ? 12.969 14.016 14.844 1 90.44 110 ASP B O 1
ATOM 4852 N N . TYR B 1 111 ? 14.836 15.188 14.43 1 96.56 111 TYR B N 1
ATOM 4853 C CA . TYR B 1 111 ? 15.594 14.008 14.031 1 96.56 111 TYR B CA 1
ATOM 4854 C C . TYR B 1 111 ? 16.375 13.43 15.211 1 96.56 111 TYR B C 1
ATOM 4856 O O . TYR B 1 111 ? 16.922 12.336 15.117 1 96.56 111 TYR B O 1
ATOM 4864 N N . CYS B 1 112 ? 16.344 14.086 16.359 1 96.56 112 CYS B N 1
ATOM 4865 C CA . CYS B 1 112 ? 17.141 13.664 17.5 1 96.56 112 CYS B CA 1
ATOM 4866 C C . CYS B 1 112 ? 16.703 12.289 17.984 1 96.56 112 CYS B C 1
ATOM 4868 O O . CYS B 1 112 ? 17.531 11.422 18.25 1 96.56 112 CYS B O 1
ATOM 4870 N N . PRO B 1 113 ? 15.391 11.992 18.109 1 96.38 113 PRO B N 1
ATOM 4871 C CA . PRO B 1 113 ? 14.977 10.664 18.562 1 96.38 113 PRO B CA 1
ATOM 4872 C C . PRO B 1 113 ? 15.531 9.539 17.688 1 96.38 113 PRO B C 1
ATOM 4874 O O . PRO B 1 113 ? 15.828 8.453 18.188 1 96.38 113 PRO B O 1
ATOM 4877 N N . PHE B 1 114 ? 15.719 9.75 16.406 1 97.69 114 PHE B N 1
ATOM 4878 C CA . PHE B 1 114 ? 16.281 8.75 15.5 1 97.69 114 PHE B CA 1
ATOM 4879 C C . PHE B 1 114 ? 17.75 8.5 15.82 1 97.69 114 PHE B C 1
ATOM 4881 O O . PHE B 1 114 ? 18.203 7.355 15.789 1 97.69 114 PHE B O 1
ATOM 4888 N N . LEU B 1 115 ? 18.438 9.562 16.094 1 97.56 115 LEU B N 1
ATOM 4889 C CA . LEU B 1 115 ? 19.844 9.438 16.453 1 97.56 115 LEU B CA 1
ATOM 4890 C C . LEU B 1 115 ? 20 8.703 17.781 1 97.56 115 LEU B C 1
ATOM 4892 O O . LEU B 1 115 ? 20.922 7.895 17.953 1 97.56 115 LEU B O 1
ATOM 4896 N N . VAL B 1 116 ? 19.062 9 18.719 1 96.19 116 VAL B N 1
ATOM 4897 C CA . VAL B 1 116 ? 19.078 8.305 20 1 96.19 116 VAL B CA 1
ATOM 4898 C C . VAL B 1 116 ? 18.844 6.809 19.781 1 96.19 116 VAL B C 1
ATOM 4900 O O . VAL B 1 116 ? 19.562 5.973 20.328 1 96.19 116 VAL B O 1
ATOM 4903 N N . ALA B 1 117 ? 17.859 6.484 18.969 1 96.62 117 ALA B N 1
ATOM 4904 C CA . ALA B 1 117 ? 17.578 5.086 18.672 1 96.62 117 ALA B CA 1
ATOM 4905 C C . ALA B 1 117 ? 18.781 4.402 18.031 1 96.62 117 ALA B C 1
ATOM 4907 O O . ALA B 1 117 ? 19.109 3.262 18.375 1 96.62 117 ALA B O 1
ATOM 4908 N N . GLU B 1 118 ? 19.391 5.098 17.125 1 96.06 118 GLU B N 1
ATOM 4909 C CA . GLU B 1 118 ? 20.578 4.562 16.453 1 96.06 118 GLU B CA 1
ATOM 4910 C C . GLU B 1 118 ? 21.703 4.293 17.453 1 96.06 118 GLU B C 1
ATOM 4912 O O . GLU B 1 118 ? 22.359 3.258 17.375 1 96.06 118 GLU B O 1
ATOM 4917 N N . LYS B 1 119 ? 21.906 5.18 18.328 1 94.75 119 LYS B N 1
ATOM 4918 C CA . LYS B 1 119 ? 22.953 5.035 19.344 1 94.75 119 LYS B CA 1
ATOM 4919 C C . LYS B 1 119 ? 22.656 3.859 20.266 1 94.75 119 LYS B C 1
ATOM 4921 O O . LYS B 1 119 ? 23.578 3.162 20.719 1 94.75 119 LYS B O 1
ATOM 4926 N N . LEU B 1 120 ? 21.406 3.66 20.531 1 94.88 120 LEU B N 1
ATOM 4927 C CA . LEU B 1 120 ? 21.016 2.557 21.406 1 94.88 120 LEU B CA 1
ATOM 4928 C C . LEU B 1 120 ? 21.141 1.221 20.688 1 94.88 120 LEU B C 1
ATOM 4930 O O . LEU B 1 120 ? 21.203 0.167 21.312 1 94.88 120 LEU B O 1
ATOM 4934 N N . GLY B 1 121 ? 21.141 1.232 19.375 1 93.94 121 GLY B N 1
ATOM 4935 C CA . GLY B 1 121 ? 21.281 0.024 18.578 1 93.94 121 GLY B CA 1
ATOM 4936 C C . GLY B 1 121 ? 20.078 -0.892 18.656 1 93.94 121 GLY B C 1
ATOM 4937 O O . GLY B 1 121 ? 20.219 -2.117 18.672 1 93.94 121 GLY B O 1
ATOM 4938 N N . LYS B 1 122 ? 18.938 -0.325 18.875 1 94.94 122 LYS B N 1
ATOM 4939 C CA . LYS B 1 122 ? 17.703 -1.086 19 1 94.94 122 LYS B CA 1
ATOM 4940 C C . LYS B 1 122 ? 16.766 -0.817 17.828 1 94.94 122 LYS B C 1
ATOM 4942 O O . LYS B 1 122 ? 16.828 0.251 17.219 1 94.94 122 LYS B O 1
ATOM 4947 N N . PRO B 1 123 ? 15.992 -1.828 17.453 1 96.81 123 PRO B N 1
ATOM 4948 C CA . PRO B 1 123 ? 14.969 -1.546 16.438 1 96.81 123 PRO B CA 1
ATOM 4949 C C . PRO B 1 123 ? 13.977 -0.471 16.891 1 96.81 123 PRO B C 1
ATOM 4951 O O . PRO B 1 123 ? 13.727 -0.32 18.078 1 96.81 123 PRO B O 1
ATOM 4954 N N . PHE B 1 124 ? 13.492 0.284 15.969 1 98.19 124 PHE B N 1
ATOM 4955 C CA . PHE B 1 124 ? 12.57 1.337 16.375 1 98.19 124 PHE B CA 1
ATOM 4956 C C . PHE B 1 124 ? 11.453 1.489 15.344 1 98.19 124 PHE B C 1
ATOM 4958 O O . PHE B 1 124 ? 11.594 1.063 14.195 1 98.19 124 PHE B O 1
ATOM 4965 N N . VAL B 1 125 ? 10.359 2.02 15.773 1 98.44 125 VAL B N 1
ATOM 4966 C CA . VAL B 1 125 ? 9.242 2.438 14.938 1 98.44 125 VAL B CA 1
ATOM 4967 C C . VAL B 1 125 ? 9.07 3.953 15.016 1 98.44 125 VAL B C 1
ATOM 4969 O O . VAL B 1 125 ? 9.484 4.578 15.992 1 98.44 125 VAL B O 1
ATOM 4972 N N . ALA B 1 126 ? 8.516 4.504 13.984 1 98.5 126 ALA B N 1
ATOM 4973 C CA . ALA B 1 126 ? 8.422 5.961 13.922 1 98.5 126 ALA B CA 1
ATOM 4974 C C . ALA B 1 126 ? 6.969 6.414 13.836 1 98.5 126 ALA B C 1
ATOM 4976 O O . ALA B 1 126 ? 6.141 5.766 13.195 1 98.5 126 ALA B O 1
ATOM 4977 N N . ILE B 1 127 ? 6.727 7.527 14.523 1 98.06 127 ILE B N 1
ATOM 4978 C CA . ILE B 1 127 ? 5.414 8.164 14.5 1 98.06 127 ILE B CA 1
ATOM 4979 C C . ILE B 1 127 ? 5.496 9.484 13.727 1 98.06 127 ILE B C 1
ATOM 4981 O O . ILE B 1 127 ? 6.305 10.352 14.062 1 98.06 127 ILE B O 1
ATOM 4985 N N . LEU B 1 128 ? 4.742 9.562 12.688 1 97.56 128 LEU B N 1
ATOM 4986 C CA . LEU B 1 128 ? 4.57 10.828 11.969 1 97.56 128 LEU B CA 1
ATOM 4987 C C . LEU B 1 128 ? 3.287 11.523 12.406 1 97.56 128 LEU B C 1
ATOM 4989 O O . LEU B 1 128 ? 2.189 11.094 12.039 1 97.56 128 LEU B O 1
ATOM 4993 N N . PRO B 1 129 ? 3.41 12.578 13.203 1 95.38 129 PRO B N 1
ATOM 4994 C CA . PRO B 1 129 ? 2.211 13.219 13.75 1 95.38 129 PRO B CA 1
ATOM 4995 C C . PRO B 1 129 ? 1.442 14.023 12.703 1 95.38 129 PRO B C 1
ATOM 4997 O O . PRO B 1 129 ? 0.342 14.508 12.984 1 95.38 129 PRO B O 1
ATOM 5000 N N . SER B 1 130 ? 1.966 14.18 11.508 1 95.19 130 SER B N 1
ATOM 5001 C CA . SER B 1 130 ? 1.354 14.922 10.414 1 95.19 130 SER B CA 1
ATOM 5002 C C . SER B 1 130 ? 0.884 13.992 9.305 1 95.19 130 SER B C 1
ATOM 5004 O O . SER B 1 130 ? 0.956 12.766 9.438 1 95.19 130 SER B O 1
ATOM 5006 N N . ALA B 1 131 ? 0.433 14.555 8.258 1 94.94 131 ALA B N 1
ATOM 5007 C CA . ALA B 1 131 ? -0.101 13.789 7.133 1 94.94 131 ALA B CA 1
ATOM 5008 C C . ALA B 1 131 ? 1.021 13.148 6.324 1 94.94 131 ALA B C 1
ATOM 5010 O O . ALA B 1 131 ? 2.197 13.461 6.523 1 94.94 131 ALA B O 1
ATOM 5011 N N . LEU B 1 132 ? 0.659 12.242 5.465 1 96.31 132 LEU B N 1
ATOM 5012 C CA . LEU B 1 132 ? 1.598 11.617 4.539 1 96.31 132 LEU B CA 1
ATOM 5013 C C . LEU B 1 132 ? 2.256 12.672 3.646 1 96.31 132 LEU B C 1
ATOM 5015 O O . LEU B 1 132 ? 1.598 13.609 3.199 1 96.31 132 LEU B O 1
ATOM 5019 N N . GLY B 1 133 ? 3.5 12.562 3.436 1 94.81 133 GLY B N 1
ATOM 5020 C CA . GLY B 1 133 ? 4.176 13.406 2.463 1 94.81 133 GLY B CA 1
ATOM 5021 C C . GLY B 1 133 ? 4.906 14.578 3.094 1 94.81 133 GLY B C 1
ATOM 5022 O O . GLY B 1 133 ? 5.637 15.297 2.412 1 94.81 133 GLY B O 1
ATOM 5023 N N . THR B 1 134 ? 4.715 14.773 4.457 1 95.56 134 THR B N 1
ATOM 5024 C CA . THR B 1 134 ? 5.391 15.883 5.113 1 95.56 134 THR B CA 1
ATOM 5025 C C . THR B 1 134 ? 6.887 15.609 5.246 1 95.56 134 THR B C 1
ATOM 5027 O O . THR B 1 134 ? 7.688 16.547 5.355 1 95.56 134 THR B O 1
ATOM 5030 N N . VAL B 1 135 ? 7.223 14.359 5.277 1 95.69 135 VAL B N 1
ATOM 5031 C CA . VAL B 1 135 ? 8.602 13.883 5.324 1 95.69 135 VAL B CA 1
ATOM 5032 C C . VAL B 1 135 ? 8.781 12.711 4.363 1 95.69 135 VAL B C 1
ATOM 5034 O O . VAL B 1 135 ? 7.859 11.914 4.172 1 95.69 135 VAL B O 1
ATOM 5037 N N . ASP B 1 136 ? 9.898 12.734 3.762 1 95.88 136 ASP B N 1
ATOM 5038 C CA . ASP B 1 136 ? 10.172 11.625 2.848 1 95.88 136 ASP B CA 1
ATOM 5039 C C . ASP B 1 136 ? 10.852 10.469 3.576 1 95.88 136 ASP B C 1
ATOM 5041 O O . ASP B 1 136 ? 12.023 10.555 3.943 1 95.88 136 ASP B O 1
ATOM 5045 N N . PHE B 1 137 ? 10.148 9.406 3.775 1 96.88 137 PHE B N 1
ATOM 5046 C CA . PHE B 1 137 ? 10.758 8.234 4.391 1 96.88 137 PHE B CA 1
ATOM 5047 C C . PHE B 1 137 ? 10.703 7.039 3.443 1 96.88 137 PHE B C 1
ATOM 5049 O O . PHE B 1 137 ? 10.578 5.895 3.885 1 96.88 137 PHE B O 1
ATOM 5056 N N . GLY B 1 138 ? 10.641 7.363 2.129 1 95.31 138 GLY B N 1
ATOM 5057 C CA . GLY B 1 138 ? 10.812 6.32 1.127 1 95.31 138 GLY B CA 1
ATOM 5058 C C . GLY B 1 138 ? 9.5 5.887 0.491 1 95.31 138 GLY B C 1
ATOM 5059 O O . GLY B 1 138 ? 9.484 4.988 -0.353 1 95.31 138 GLY B O 1
ATOM 5060 N N . LEU B 1 139 ? 8.375 6.484 0.771 1 95.5 139 LEU B N 1
ATOM 5061 C CA . LEU B 1 139 ? 7.078 6.152 0.191 1 95.5 139 LEU B CA 1
ATOM 5062 C C . LEU B 1 139 ? 6.984 6.633 -1.252 1 95.5 139 LEU B C 1
ATOM 5064 O O . LEU B 1 139 ? 7.379 7.762 -1.56 1 95.5 139 LEU B O 1
ATOM 5068 N N . PRO B 1 140 ? 6.449 5.754 -2.131 1 94.94 140 PRO B N 1
ATOM 5069 C CA . PRO B 1 140 ? 6.211 6.242 -3.49 1 94.94 140 PRO B CA 1
ATOM 5070 C C . PRO B 1 140 ? 5.203 7.387 -3.537 1 94.94 140 PRO B C 1
ATOM 5072 O O . PRO B 1 140 ? 4.188 7.352 -2.838 1 94.94 140 PRO B O 1
ATOM 5075 N N . SER B 1 141 ? 5.543 8.367 -4.266 1 95.81 141 SER B N 1
ATOM 5076 C CA . SER B 1 141 ? 4.68 9.539 -4.387 1 95.81 141 SER B CA 1
ATOM 5077 C C . SER B 1 141 ? 4.543 9.977 -5.84 1 95.81 141 SER B C 1
ATOM 5079 O O . SER B 1 141 ? 5.191 10.938 -6.27 1 95.81 141 SER B O 1
ATOM 5081 N N . PRO B 1 142 ? 3.666 9.32 -6.621 1 97.31 142 PRO B N 1
ATOM 5082 C CA . PRO B 1 142 ? 3.465 9.766 -8 1 97.31 142 PRO B CA 1
ATOM 5083 C C . PRO B 1 142 ? 3.037 11.234 -8.094 1 97.31 142 PRO B C 1
ATOM 5085 O O . PRO B 1 142 ? 1.987 11.602 -7.562 1 97.31 142 PRO B O 1
ATOM 5088 N N . LEU B 1 143 ? 3.742 11.992 -8.828 1 97.81 143 LEU B N 1
ATOM 5089 C CA . LEU B 1 143 ? 3.592 13.438 -8.812 1 97.81 143 LEU B CA 1
ATOM 5090 C C . LEU B 1 143 ? 2.406 13.875 -9.672 1 97.81 143 LEU B C 1
ATOM 5092 O O . LEU B 1 143 ? 1.977 15.023 -9.602 1 97.81 143 LEU B O 1
ATOM 5096 N N . SER B 1 144 ? 1.889 12.914 -10.43 1 98.06 144 SER B N 1
ATOM 5097 C CA . SER B 1 144 ? 0.761 13.258 -11.289 1 98.06 144 SER B CA 1
ATOM 5098 C C . SER B 1 144 ? -0.498 13.523 -10.477 1 98.06 144 SER B C 1
ATOM 5100 O O . SER B 1 144 ? -1.413 14.211 -10.938 1 98.06 144 SER B O 1
ATOM 5102 N N . TYR B 1 145 ? -0.53 12.945 -9.219 1 98.25 145 TYR B N 1
ATOM 5103 C CA . TYR B 1 145 ? -1.778 13.125 -8.492 1 98.25 145 TYR B CA 1
ATOM 5104 C C . TYR B 1 145 ? -1.521 13.227 -6.992 1 98.25 145 TYR B C 1
ATOM 5106 O O . TYR B 1 145 ? -2.434 13.523 -6.215 1 98.25 145 TYR B O 1
ATOM 5114 N N . VAL B 1 146 ? -0.333 12.953 -6.48 1 98.5 146 VAL B N 1
ATOM 5115 C CA . VAL B 1 146 ? 0.014 13.133 -5.074 1 98.5 146 VAL B CA 1
ATOM 5116 C C . VAL B 1 146 ? 0.668 14.492 -4.867 1 98.5 146 VAL B C 1
ATOM 5118 O O . VAL B 1 146 ? 1.777 14.734 -5.352 1 98.5 146 VAL B O 1
ATOM 5121 N N . PRO B 1 147 ? 0.07 15.328 -4.203 1 98.31 147 PRO B N 1
ATOM 5122 C CA . PRO B 1 147 ? 0.643 16.672 -4.035 1 98.31 147 PRO B CA 1
ATOM 5123 C C . PRO B 1 147 ? 1.866 16.672 -3.121 1 98.31 147 PRO B C 1
ATOM 5125 O O . PRO B 1 147 ? 1.884 15.977 -2.102 1 98.31 147 PRO B O 1
ATOM 5128 N N . VAL B 1 148 ? 2.812 17.422 -3.531 1 98.06 148 VAL B N 1
ATOM 5129 C CA . VAL B 1 148 ? 4.004 17.625 -2.711 1 98.06 148 VAL B CA 1
ATOM 5130 C C . VAL B 1 148 ? 3.674 18.531 -1.535 1 98.06 148 VAL B C 1
ATOM 5132 O O . VAL B 1 148 ? 2.893 19.484 -1.675 1 98.06 148 VAL B O 1
ATOM 5135 N N . PHE B 1 149 ? 4.328 18.281 -0.438 1 95.94 149 PHE B N 1
ATOM 5136 C CA . PHE B 1 149 ? 4.078 19.078 0.76 1 95.94 149 PHE B CA 1
ATOM 5137 C C . PHE B 1 149 ? 4.32 20.562 0.491 1 95.94 149 PHE B C 1
ATOM 5139 O O . PHE B 1 149 ? 5.32 20.922 -0.127 1 95.94 149 PHE B O 1
ATOM 5146 N N . TYR B 1 150 ? 3.373 21.438 0.798 1 92.94 150 TYR B N 1
ATOM 5147 C CA . TYR B 1 150 ? 3.387 22.891 0.699 1 92.94 150 TYR B CA 1
ATOM 5148 C C . TYR B 1 150 ? 3.117 23.344 -0.731 1 92.94 150 TYR B C 1
ATOM 5150 O O . TYR B 1 150 ? 3.385 24.5 -1.086 1 92.94 150 TYR B O 1
ATOM 5158 N N . SER B 1 151 ? 2.668 22.406 -1.559 1 96.12 151 SER B N 1
ATOM 5159 C CA . SER B 1 151 ? 2.287 22.812 -2.908 1 96.12 151 SER B CA 1
ATOM 5160 C C . SER B 1 151 ? 0.915 23.484 -2.918 1 96.12 151 SER B C 1
ATOM 5162 O O . SER B 1 151 ? 0.571 24.188 -3.861 1 96.12 151 SER B O 1
ATOM 5164 N N . LEU B 1 152 ? 0.113 23.219 -1.92 1 96.5 152 LEU B N 1
ATOM 5165 C CA . LEU B 1 152 ? -1.266 23.688 -1.822 1 96.5 152 LEU B CA 1
ATOM 5166 C C . LEU B 1 152 ? -2.088 23.203 -3.016 1 96.5 152 LEU B C 1
ATOM 5168 O O . LEU B 1 152 ? -2.896 23.969 -3.557 1 96.5 152 LEU B O 1
ATOM 5172 N N . LEU B 1 153 ? -1.72 21.984 -3.492 1 98.12 153 LEU B N 1
ATOM 5173 C CA . LEU B 1 153 ? -2.449 21.297 -4.551 1 98.12 153 LEU B CA 1
ATOM 5174 C C . LEU B 1 153 ? -3.26 20.141 -3.988 1 98.12 153 LEU B C 1
ATOM 5176 O O . LEU B 1 153 ? -3.023 19.703 -2.859 1 98.12 153 LEU B O 1
ATOM 5180 N N . THR B 1 154 ? -4.254 19.75 -4.711 1 98.06 154 THR B N 1
ATOM 5181 C CA . THR B 1 154 ? -5.02 18.547 -4.391 1 98.06 154 THR B CA 1
ATOM 5182 C C . THR B 1 154 ? -4.609 17.391 -5.293 1 98.06 154 THR B C 1
ATOM 5184 O O . THR B 1 154 ? -3.684 17.516 -6.098 1 98.06 154 THR B O 1
ATOM 5187 N N . ASP B 1 155 ? -5.227 16.203 -5.168 1 97.88 155 ASP B N 1
ATOM 5188 C CA . ASP B 1 155 ? -4.91 15.047 -5.992 1 97.88 155 ASP B CA 1
ATOM 5189 C C . ASP B 1 155 ? -5.488 15.195 -7.398 1 97.88 155 ASP B C 1
ATOM 5191 O O . ASP B 1 155 ? -5.172 14.406 -8.297 1 97.88 155 ASP B O 1
ATOM 5195 N N . GLN B 1 156 ? -6.367 16.156 -7.578 1 97.69 156 GLN B N 1
ATOM 5196 C CA . GLN B 1 156 ? -6.906 16.469 -8.898 1 97.69 156 GLN B CA 1
ATOM 5197 C C . GLN B 1 156 ? -6.223 17.703 -9.5 1 97.69 156 GLN B C 1
ATOM 5199 O O . GLN B 1 156 ? -6.66 18.828 -9.281 1 97.69 156 GLN B O 1
ATOM 5204 N N . MET B 1 157 ? -5.23 17.453 -10.242 1 98 157 MET B N 1
ATOM 5205 C CA . MET B 1 157 ? -4.414 18.531 -10.805 1 98 157 MET B CA 1
ATOM 5206 C C . MET B 1 157 ? -4.652 18.656 -12.305 1 98 157 MET B C 1
ATOM 5208 O O . MET B 1 157 ? -4.754 17.656 -13.008 1 98 157 MET B O 1
ATOM 5212 N N . ASP B 1 158 ? -4.789 19.891 -12.719 1 97.38 158 ASP B N 1
ATOM 5213 C CA . ASP B 1 158 ? -4.734 20.109 -14.164 1 97.38 158 ASP B CA 1
ATOM 5214 C C . ASP B 1 158 ? -3.293 20.156 -14.656 1 97.38 158 ASP B C 1
ATOM 5216 O O . ASP B 1 158 ? -2.367 19.797 -13.922 1 97.38 158 ASP B O 1
ATOM 5220 N N . PHE B 1 159 ? -3.057 20.484 -15.922 1 97.75 159 PHE B N 1
ATOM 5221 C CA . PHE B 1 159 ? -1.724 20.453 -16.516 1 97.75 159 PHE B CA 1
ATOM 5222 C C . PHE B 1 159 ? -0.767 21.344 -15.727 1 97.75 159 PHE B C 1
ATOM 5224 O O . PHE B 1 159 ? 0.326 20.922 -15.352 1 97.75 159 PHE B O 1
ATOM 5231 N N . TRP B 1 160 ? -1.121 22.547 -15.438 1 98.25 160 TRP B N 1
ATOM 5232 C CA . TRP B 1 160 ? -0.26 23.5 -14.742 1 98.25 160 TRP B CA 1
ATOM 5233 C C . TRP B 1 160 ? -0.041 23.078 -13.297 1 98.25 160 TRP B C 1
ATOM 5235 O O . TRP B 1 160 ? 1.028 23.312 -12.727 1 98.25 160 TRP B O 1
ATOM 5245 N N . GLY B 1 161 ? -1.098 22.438 -12.641 1 98.56 161 GLY B N 1
ATOM 5246 C CA . GLY B 1 161 ? -0.922 21.859 -11.312 1 98.56 161 GLY B CA 1
ATOM 5247 C C . GLY B 1 161 ? 0.151 20.797 -11.266 1 98.56 161 GLY B C 1
ATOM 5248 O O . GLY B 1 161 ? 0.965 20.766 -10.336 1 98.56 161 GLY B O 1
ATOM 5249 N N . ARG B 1 162 ? 0.139 19.953 -12.305 1 98.5 162 ARG B N 1
ATOM 5250 C CA . ARG B 1 162 ? 1.138 18.891 -12.375 1 98.5 162 ARG B CA 1
ATOM 5251 C C . ARG B 1 162 ? 2.531 19.453 -12.617 1 98.5 162 ARG B C 1
ATOM 5253 O O . ARG B 1 162 ? 3.516 18.953 -12.062 1 98.5 162 ARG B O 1
ATOM 5260 N N . VAL B 1 163 ? 2.6 20.5 -13.43 1 98.38 163 VAL B N 1
ATOM 5261 C CA . VAL B 1 163 ? 3.883 21.172 -13.641 1 98.38 163 VAL B CA 1
ATOM 5262 C C . VAL B 1 163 ? 4.395 21.734 -12.32 1 98.38 163 VAL B C 1
ATOM 5264 O O . VAL B 1 163 ? 5.551 21.516 -11.945 1 98.38 163 VAL B O 1
ATOM 5267 N N . LYS B 1 164 ? 3.527 22.453 -11.625 1 98.56 164 LYS B N 1
ATOM 5268 C CA . LYS B 1 164 ? 3.891 23.016 -10.328 1 98.56 164 LYS B CA 1
ATOM 5269 C C . LYS B 1 164 ? 4.336 21.938 -9.352 1 98.56 164 LYS B C 1
ATOM 5271 O O . LYS B 1 164 ? 5.375 22.062 -8.703 1 98.56 164 LYS B O 1
ATOM 5276 N N . ASN B 1 165 ? 3.527 20.875 -9.297 1 98.62 165 ASN B N 1
ATOM 5277 C CA . ASN B 1 165 ? 3.83 19.781 -8.383 1 98.62 165 ASN B CA 1
ATOM 5278 C C . ASN B 1 165 ? 5.188 19.156 -8.688 1 98.62 165 ASN B C 1
ATOM 5280 O O . ASN B 1 165 ? 5.953 18.859 -7.77 1 98.62 165 ASN B O 1
ATOM 5284 N N . PHE B 1 166 ? 5.508 19.031 -9.977 1 97.31 166 PHE B N 1
ATOM 5285 C CA . PHE B 1 166 ? 6.777 18.453 -10.406 1 97.31 166 PHE B CA 1
ATOM 5286 C C . PHE B 1 166 ? 7.941 19.328 -9.969 1 97.31 166 PHE B C 1
ATOM 5288 O O . PHE B 1 166 ? 8.938 18.844 -9.438 1 97.31 166 PHE B O 1
ATOM 5295 N N . LEU B 1 167 ? 7.797 20.578 -10.148 1 97.12 167 LEU B N 1
ATOM 5296 C CA . LEU B 1 167 ? 8.867 21.516 -9.797 1 97.12 167 LEU B CA 1
ATOM 5297 C C . LEU B 1 167 ? 9.039 21.594 -8.289 1 97.12 167 LEU B C 1
ATOM 5299 O O . LEU B 1 167 ? 10.164 21.688 -7.789 1 97.12 167 LEU B O 1
ATOM 5303 N N . MET B 1 168 ? 7.949 21.594 -7.555 1 97.88 168 MET B N 1
ATOM 5304 C CA . MET B 1 168 ? 8 21.703 -6.098 1 97.88 168 MET B CA 1
ATOM 5305 C C . MET B 1 168 ? 8.617 20.453 -5.484 1 97.88 168 MET B C 1
ATOM 5307 O O . MET B 1 168 ? 9.094 20.484 -4.348 1 97.88 168 MET B O 1
ATOM 5311 N N . PHE B 1 169 ? 8.508 19.391 -6.254 1 97 169 PHE B N 1
ATOM 5312 C CA . PHE B 1 169 ? 9.148 18.156 -5.816 1 97 169 PHE B CA 1
ATOM 5313 C C . PHE B 1 169 ? 10.633 18.391 -5.555 1 97 169 PHE B C 1
ATOM 5315 O O . PHE B 1 169 ? 11.156 17.984 -4.516 1 97 169 PHE B O 1
ATOM 5322 N N . PHE B 1 170 ? 11.32 19.094 -6.387 1 95.19 170 PHE B N 1
ATOM 5323 C CA . PHE B 1 170 ? 12.75 19.359 -6.242 1 95.19 170 PHE B CA 1
ATOM 5324 C C . PHE B 1 170 ? 13.008 20.281 -5.062 1 95.19 170 PHE B C 1
ATOM 5326 O O . PHE B 1 170 ? 13.961 20.094 -4.309 1 95.19 170 PHE B O 1
ATOM 5333 N N . GLU B 1 171 ? 12.195 21.234 -4.941 1 96.25 171 GLU B N 1
ATOM 5334 C CA . GLU B 1 171 ? 12.328 22.156 -3.816 1 96.25 171 GLU B CA 1
ATOM 5335 C C . GLU B 1 171 ? 12.141 21.438 -2.486 1 96.25 171 GLU B C 1
ATOM 5337 O O . GLU B 1 171 ? 12.859 21.703 -1.521 1 96.25 171 GLU B O 1
ATOM 5342 N N . PHE B 1 172 ? 11.172 20.594 -2.473 1 96.81 172 PHE B N 1
ATOM 5343 C CA . PHE B 1 172 ? 10.891 19.812 -1.273 1 96.81 172 PHE B CA 1
ATOM 5344 C C . PHE B 1 172 ? 12.117 19 -0.856 1 96.81 172 PHE B C 1
ATOM 5346 O O . PHE B 1 172 ? 12.516 19.031 0.31 1 96.81 172 PHE B O 1
ATOM 5353 N N . PHE B 1 173 ? 12.789 18.328 -1.749 1 94.88 173 PHE B N 1
ATOM 5354 C CA . PHE B 1 173 ? 13.93 17.469 -1.433 1 94.88 173 PHE B CA 1
ATOM 5355 C C . PHE B 1 173 ? 15.141 18.312 -1.04 1 94.88 173 PHE B C 1
ATOM 5357 O O . PHE B 1 173 ? 15.914 17.922 -0.168 1 94.88 173 PHE B O 1
ATOM 5364 N N . LYS B 1 174 ? 15.258 19.469 -1.704 1 96.31 174 LYS B N 1
ATOM 5365 C CA . LYS B 1 174 ? 16.328 20.391 -1.31 1 96.31 174 LYS B CA 1
ATOM 5366 C C . LYS B 1 174 ? 16.141 20.859 0.133 1 96.31 174 LYS B C 1
ATOM 5368 O O . LYS B 1 174 ? 17.109 20.859 0.912 1 96.31 174 LYS B O 1
ATOM 5373 N N . LYS B 1 175 ? 14.938 21.188 0.505 1 96.56 175 LYS B N 1
ATOM 5374 C CA . LYS B 1 175 ? 14.641 21.641 1.862 1 96.56 175 LYS B CA 1
ATOM 5375 C C . LYS B 1 175 ? 14.859 20.516 2.873 1 96.56 175 LYS B C 1
ATOM 5377 O O . LYS B 1 175 ? 15.406 20.734 3.955 1 96.56 175 LYS B O 1
ATOM 5382 N N . GLN B 1 176 ? 14.414 19.312 2.506 1 95.62 176 GLN B N 1
ATOM 5383 C CA . GLN B 1 176 ? 14.648 18.156 3.381 1 95.62 176 GLN B CA 1
ATOM 5384 C C . GLN B 1 176 ? 16.141 17.953 3.633 1 95.62 176 GLN B C 1
ATOM 5386 O O . GLN B 1 176 ? 16.562 17.719 4.77 1 95.62 176 GLN B O 1
ATOM 5391 N N . TRP B 1 177 ? 16.906 18.094 2.619 1 95.62 177 TRP B N 1
ATOM 5392 C CA . TRP B 1 177 ? 18.344 17.938 2.734 1 95.62 177 TRP B CA 1
ATOM 5393 C C . TRP B 1 177 ? 18.938 19 3.666 1 95.62 177 TRP B C 1
ATOM 5395 O O . TRP B 1 177 ? 19.781 18.688 4.512 1 95.62 177 TRP B O 1
ATOM 5405 N N . LYS B 1 178 ? 18.516 20.203 3.523 1 97.12 178 LYS B N 1
ATOM 5406 C CA . LYS B 1 178 ? 19.016 21.297 4.371 1 97.12 178 LYS B CA 1
ATOM 5407 C C . LYS B 1 178 ? 18.641 21.062 5.832 1 97.12 178 LYS B C 1
ATOM 5409 O O . LYS B 1 178 ? 19.453 21.281 6.73 1 97.12 178 LYS B O 1
ATOM 5414 N N . ILE B 1 179 ? 17.453 20.625 6.098 1 97 179 ILE B N 1
ATOM 5415 C CA . ILE B 1 179 ? 17 20.344 7.457 1 97 179 ILE B CA 1
ATOM 5416 C C . ILE B 1 179 ? 17.828 19.219 8.07 1 97 179 ILE B C 1
ATOM 5418 O O . ILE B 1 179 ? 18.281 19.328 9.211 1 97 179 ILE B O 1
ATOM 5422 N N . GLN B 1 180 ? 18.047 18.156 7.309 1 96.56 180 GLN B N 1
ATOM 5423 C CA . GLN B 1 180 ? 18.844 17.031 7.785 1 96.56 180 GLN B CA 1
ATOM 5424 C C . GLN B 1 180 ? 20.297 17.453 8.039 1 96.56 180 GLN B C 1
ATOM 5426 O O . GLN B 1 180 ? 20.906 17.016 9.016 1 96.56 180 GLN B O 1
ATOM 5431 N N . SER B 1 181 ? 20.781 18.328 7.227 1 96.38 181 SER B N 1
ATOM 5432 C CA . SER B 1 181 ? 22.172 18.797 7.355 1 96.38 181 SER B CA 1
ATOM 5433 C C . SER B 1 181 ? 22.359 19.594 8.633 1 96.38 181 SER B C 1
ATOM 5435 O O . SER B 1 181 ? 23.5 19.781 9.094 1 96.38 181 SER B O 1
ATOM 5437 N N . ALA B 1 182 ? 21.281 20.109 9.172 1 96.38 182 ALA B N 1
ATOM 5438 C CA . ALA B 1 182 ? 21.344 20.844 10.43 1 96.38 182 ALA B CA 1
ATOM 5439 C C . ALA B 1 182 ? 21.812 19.953 11.57 1 96.38 182 ALA B C 1
ATOM 5441 O O . ALA B 1 182 ? 22.234 20.453 12.617 1 96.38 182 ALA B O 1
ATOM 5442 N N . TYR B 1 183 ? 21.797 18.672 11.461 1 97.5 183 TYR B N 1
ATOM 5443 C CA . TYR B 1 183 ? 22.172 17.734 12.516 1 97.5 183 TYR B CA 1
ATOM 5444 C C . TYR B 1 183 ? 23.562 17.156 12.242 1 97.5 183 TYR B C 1
ATOM 5446 O O . TYR B 1 183 ? 24.031 16.297 12.992 1 97.5 183 TYR B O 1
ATOM 5454 N N . ASP B 1 184 ? 24.234 17.594 11.156 1 96.38 184 ASP B N 1
ATOM 5455 C CA . ASP B 1 184 ? 25.516 17.031 10.75 1 96.38 184 ASP B CA 1
ATOM 5456 C C . ASP B 1 184 ? 26.562 17.172 11.852 1 96.38 184 ASP B C 1
ATOM 5458 O O . ASP B 1 184 ? 27.312 16.234 12.133 1 96.38 184 ASP B O 1
ATOM 5462 N N . ASP B 1 185 ? 26.641 18.297 12.453 1 96.5 185 ASP B N 1
ATOM 5463 C CA . ASP B 1 185 ? 27.625 18.531 13.516 1 96.5 185 ASP B CA 1
ATOM 5464 C C . ASP B 1 185 ? 27.391 17.594 14.695 1 96.5 185 ASP B C 1
ATOM 5466 O O . ASP B 1 185 ? 28.344 17.047 15.258 1 96.5 185 ASP B O 1
ATOM 5470 N N . THR B 1 186 ? 26.109 17.484 15.039 1 97.31 186 THR B N 1
ATOM 5471 C CA . THR B 1 186 ? 25.766 16.562 16.125 1 97.31 186 THR B CA 1
ATOM 5472 C C . THR B 1 186 ? 26.172 15.141 15.766 1 97.31 186 THR B C 1
ATOM 5474 O O . THR B 1 186 ? 26.75 14.43 16.594 1 97.31 186 THR B O 1
ATOM 5477 N N . ILE B 1 187 ? 25.938 14.688 14.547 1 97.12 187 ILE B N 1
ATOM 5478 C CA . ILE B 1 187 ? 26.297 13.344 14.094 1 97.12 187 ILE B CA 1
ATOM 5479 C C . ILE B 1 187 ? 27.812 13.164 14.117 1 97.12 187 ILE B C 1
ATOM 5481 O O . ILE B 1 187 ? 28.312 12.156 14.617 1 97.12 187 ILE B O 1
ATOM 5485 N N . LYS B 1 188 ? 28.531 14.156 13.68 1 97.12 188 LYS B N 1
ATOM 5486 C CA . LYS B 1 188 ? 29.984 14.109 13.672 1 97.12 188 LYS B CA 1
ATOM 5487 C C . LYS B 1 188 ? 30.547 14 15.094 1 97.12 188 LYS B C 1
ATOM 5489 O O . LYS B 1 188 ? 31.516 13.289 15.336 1 97.12 188 LYS B O 1
ATOM 5494 N N . GLU B 1 189 ? 29.922 14.648 15.945 1 96.44 189 GLU B N 1
ATOM 5495 C CA . GLU B 1 189 ? 30.406 14.711 17.312 1 96.44 189 GLU B CA 1
ATOM 5496 C C . GLU B 1 189 ? 30.156 13.398 18.047 1 96.44 189 GLU B C 1
ATOM 5498 O O . GLU B 1 189 ? 30.969 12.961 18.859 1 96.44 189 GLU B O 1
ATOM 5503 N N . HIS B 1 190 ? 29.094 12.75 17.766 1 96.19 190 HIS B N 1
ATOM 5504 C CA . HIS B 1 190 ? 28.656 11.703 18.688 1 96.19 190 HIS B CA 1
ATOM 5505 C C . HIS B 1 190 ? 28.734 10.328 18.031 1 96.19 190 HIS B C 1
ATOM 5507 O O . HIS B 1 190 ? 28.5 9.312 18.688 1 96.19 190 HIS B O 1
ATOM 5513 N N . PHE B 1 191 ? 29.031 10.25 16.797 1 95.44 191 PHE B N 1
ATOM 5514 C CA . PHE B 1 191 ? 29.172 8.977 16.094 1 95.44 191 PHE B CA 1
ATOM 5515 C C . PHE B 1 191 ? 30.547 8.859 15.453 1 95.44 191 PHE B C 1
ATOM 5517 O O . PHE B 1 191 ? 31.062 9.836 14.914 1 95.44 191 PHE B O 1
ATOM 5524 N N . PRO B 1 192 ? 31.109 7.688 15.523 1 94.25 192 PRO B N 1
ATOM 5525 C CA . PRO B 1 192 ? 32.438 7.508 14.906 1 94.25 192 PRO B CA 1
ATOM 5526 C C . PRO B 1 192 ? 32.375 7.648 13.383 1 94.25 192 PRO B C 1
ATOM 5528 O O . PRO B 1 192 ? 31.344 7.434 12.766 1 94.25 192 PRO B O 1
ATOM 5531 N N . ASP B 1 193 ? 33.438 7.918 12.789 1 90.56 193 ASP B N 1
ATOM 5532 C CA . ASP B 1 193 ? 33.562 8.227 11.367 1 90.56 193 ASP B CA 1
ATOM 5533 C C . ASP B 1 193 ? 33.125 7.047 10.508 1 90.56 193 ASP B C 1
ATOM 5535 O O . ASP B 1 193 ? 32.469 7.234 9.484 1 90.56 193 ASP B O 1
ATOM 5539 N N . ASP B 1 194 ? 33.375 5.883 10.961 1 89.44 194 ASP B N 1
ATOM 5540 C CA . ASP B 1 194 ? 33.125 4.699 10.141 1 89.44 194 ASP B CA 1
ATOM 5541 C C . ASP B 1 194 ? 31.672 4.246 10.258 1 89.44 194 ASP B C 1
ATOM 5543 O O . ASP B 1 194 ? 31.219 3.404 9.477 1 89.44 194 ASP B O 1
ATOM 5547 N N . SER B 1 195 ? 30.891 4.941 11.195 1 90 195 SER B N 1
ATOM 5548 C CA . SER B 1 195 ? 29.531 4.469 11.414 1 90 195 SER B CA 1
ATOM 5549 C C . SER B 1 195 ? 28.562 5.633 11.562 1 90 195 SER B C 1
ATOM 5551 O O . SER B 1 195 ? 27.594 5.547 12.32 1 90 195 SER B O 1
ATOM 5553 N N . ARG B 1 196 ? 28.875 6.738 10.875 1 93.25 196 ARG B N 1
ATOM 5554 C CA . ARG B 1 196 ? 27.984 7.887 10.961 1 93.25 196 ARG B CA 1
ATOM 5555 C C . ARG B 1 196 ? 26.672 7.621 10.219 1 93.25 196 ARG B C 1
ATOM 5557 O O . ARG B 1 196 ? 26.688 7.23 9.047 1 93.25 196 ARG B O 1
ATOM 5564 N N . PRO B 1 197 ? 25.672 7.797 10.906 1 95.06 197 PRO B N 1
ATOM 5565 C CA . PRO B 1 197 ? 24.391 7.586 10.242 1 95.06 197 PRO B CA 1
ATOM 5566 C C . PRO B 1 197 ? 24.031 8.711 9.273 1 95.06 197 PRO B C 1
ATOM 5568 O O . PRO B 1 197 ? 24.453 9.859 9.477 1 95.06 197 PRO B O 1
ATOM 5571 N N . VAL B 1 198 ? 23.375 8.344 8.18 1 94.31 198 VAL B N 1
ATOM 5572 C CA . VAL B 1 198 ? 22.719 9.289 7.273 1 94.31 198 VAL B CA 1
ATOM 5573 C C . VAL B 1 198 ? 21.234 9.375 7.602 1 94.31 198 VAL B C 1
ATOM 5575 O O . VAL B 1 198 ? 20.516 8.367 7.574 1 94.31 198 VAL B O 1
ATOM 5578 N N . LEU B 1 199 ? 20.781 10.586 7.879 1 96.25 199 LEU B N 1
ATOM 5579 C CA . LEU B 1 199 ? 19.438 10.75 8.43 1 96.25 199 LEU B CA 1
ATOM 5580 C C . LEU B 1 199 ? 18.391 10.234 7.457 1 96.25 199 LEU B C 1
ATOM 5582 O O . LEU B 1 199 ? 17.406 9.602 7.871 1 96.25 199 LEU B O 1
ATOM 5586 N N . SER B 1 200 ? 18.547 10.484 6.133 1 94.12 200 SER B N 1
ATOM 5587 C CA . SER B 1 200 ? 17.594 9.977 5.16 1 94.12 200 SER B CA 1
ATOM 5588 C C . SER B 1 200 ? 17.516 8.453 5.195 1 94.12 200 SER B C 1
ATOM 5590 O O . SER B 1 200 ? 16.438 7.875 5.051 1 94.12 200 SER B O 1
ATOM 5592 N N . HIS B 1 201 ? 18.625 7.801 5.438 1 94.06 201 HIS B N 1
ATOM 5593 C CA . HIS B 1 201 ? 18.672 6.344 5.547 1 94.06 201 HIS B CA 1
ATOM 5594 C C . HIS B 1 201 ? 18.062 5.871 6.863 1 94.06 201 HIS B C 1
ATOM 5596 O O . HIS B 1 201 ? 17.406 4.824 6.906 1 94.06 201 HIS B O 1
ATOM 5602 N N . LEU B 1 202 ? 18.25 6.695 7.926 1 95.81 202 LEU B N 1
ATOM 5603 C CA . LEU B 1 202 ? 17.672 6.352 9.219 1 95.81 202 LEU B CA 1
ATOM 5604 C C . LEU B 1 202 ? 16.156 6.316 9.148 1 95.81 202 LEU B C 1
ATOM 5606 O O . LEU B 1 202 ? 15.516 5.488 9.805 1 95.81 202 LEU B O 1
ATOM 5610 N N . LEU B 1 203 ? 15.641 7.199 8.375 1 97.12 203 LEU B N 1
ATOM 5611 C CA . LEU B 1 203 ? 14.188 7.238 8.234 1 97.12 203 LEU B CA 1
ATOM 5612 C C . LEU B 1 203 ? 13.664 5.949 7.605 1 97.12 203 LEU B C 1
ATOM 5614 O O . LEU B 1 203 ? 12.609 5.445 8 1 97.12 203 LEU B O 1
ATOM 5618 N N . THR B 1 204 ? 14.367 5.367 6.656 1 96.75 204 THR B N 1
ATOM 5619 C CA . THR B 1 204 ? 13.93 4.152 5.98 1 96.75 204 THR B CA 1
ATOM 5620 C C . THR B 1 204 ? 14.273 2.918 6.809 1 96.75 204 THR B C 1
ATOM 5622 O O . THR B 1 204 ? 13.773 1.822 6.531 1 96.75 204 THR B O 1
ATOM 5625 N N . LYS B 1 205 ? 15.102 3.111 7.82 1 96.94 205 LYS B N 1
ATOM 5626 C CA . LYS B 1 205 ? 15.516 2.02 8.703 1 96.94 205 LYS B CA 1
ATOM 5627 C C . LYS B 1 205 ? 14.398 1.651 9.68 1 96.94 205 LYS B C 1
ATOM 5629 O O . LYS B 1 205 ? 14.414 0.566 10.258 1 96.94 205 LYS B O 1
ATOM 5634 N N . ALA B 1 206 ? 13.414 2.596 9.898 1 98.06 206 ALA B N 1
ATOM 5635 C CA . ALA B 1 206 ? 12.312 2.32 10.812 1 98.06 206 ALA B CA 1
ATOM 5636 C C . ALA B 1 206 ? 11.594 1.025 10.43 1 98.06 206 ALA B C 1
ATOM 5638 O O . ALA B 1 206 ? 11.367 0.761 9.25 1 98.06 206 ALA B O 1
ATOM 5639 N N . GLU B 1 207 ? 11.312 0.198 11.453 1 98.31 207 GLU B N 1
ATOM 5640 C CA . GLU B 1 207 ? 10.578 -1.039 11.195 1 98.31 207 GLU B CA 1
ATOM 5641 C C . GLU B 1 207 ? 9.188 -0.753 10.648 1 98.31 207 GLU B C 1
ATOM 5643 O O . GLU B 1 207 ? 8.758 -1.376 9.672 1 98.31 207 GLU B O 1
ATOM 5648 N N . LEU B 1 208 ? 8.508 0.19 11.242 1 98.38 208 LEU B N 1
ATOM 5649 C CA . LEU B 1 208 ? 7.184 0.659 10.844 1 98.38 208 LEU B CA 1
ATOM 5650 C C . LEU B 1 208 ? 7.098 2.18 10.93 1 98.38 208 LEU B C 1
ATOM 5652 O O . LEU B 1 208 ? 7.762 2.797 11.766 1 98.38 208 LEU B O 1
ATOM 5656 N N . TRP B 1 209 ? 6.355 2.695 10.117 1 98.62 209 TRP B N 1
ATOM 5657 C CA . TRP B 1 209 ? 5.91 4.082 10.227 1 98.62 209 TRP B CA 1
ATOM 5658 C C . TRP B 1 209 ? 4.422 4.148 10.555 1 98.62 209 TRP B C 1
ATOM 5660 O O . TRP B 1 209 ? 3.594 3.598 9.828 1 98.62 209 TRP B O 1
ATOM 5670 N N . PHE B 1 210 ? 4.129 4.754 11.664 1 98.5 210 PHE B N 1
ATOM 5671 C CA . PHE B 1 210 ? 2.754 5.086 12.023 1 98.5 210 PHE B CA 1
ATOM 5672 C C . PHE B 1 210 ? 2.441 6.535 11.672 1 98.5 210 PHE B C 1
ATOM 5674 O O . PHE B 1 210 ? 3.1 7.453 12.164 1 98.5 210 PHE B O 1
ATOM 5681 N N . VAL B 1 211 ? 1.441 6.738 10.844 1 98.06 211 VAL B N 1
ATOM 5682 C CA . VAL B 1 211 ? 1.142 8.086 10.375 1 98.06 211 VAL B CA 1
ATOM 5683 C C . VAL B 1 211 ? -0.202 8.547 10.938 1 98.06 211 VAL B C 1
ATOM 5685 O O . VAL B 1 211 ? -1.192 7.812 10.867 1 98.06 211 VAL B O 1
ATOM 5688 N N . ASN B 1 212 ? -0.181 9.75 11.508 1 96.69 212 ASN B N 1
ATOM 5689 C CA . ASN B 1 212 ? -1.378 10.312 12.125 1 96.69 212 ASN B CA 1
ATOM 5690 C C . ASN B 1 212 ? -2.342 10.859 11.078 1 96.69 212 ASN B C 1
ATOM 5692 O O . ASN B 1 212 ? -2.637 12.055 11.07 1 96.69 212 ASN B O 1
ATOM 5696 N N . THR B 1 213 ? -2.842 9.984 10.219 1 96.69 213 THR B N 1
ATOM 5697 C CA . THR B 1 213 ? -3.791 10.391 9.188 1 96.69 213 THR B CA 1
ATOM 5698 C C . THR B 1 213 ? -4.777 9.266 8.883 1 96.69 213 THR B C 1
ATOM 5700 O O . THR B 1 213 ? -4.738 8.211 9.523 1 96.69 213 THR B O 1
ATOM 5703 N N . ASP B 1 214 ? -5.734 9.523 8.062 1 97.12 214 ASP B N 1
ATOM 5704 C CA . ASP B 1 214 ? -6.785 8.617 7.609 1 97.12 214 ASP B CA 1
ATOM 5705 C C . ASP B 1 214 ? -7.266 8.992 6.211 1 97.12 214 ASP B C 1
ATOM 5707 O O . ASP B 1 214 ? -7.234 10.164 5.832 1 97.12 214 ASP B O 1
ATOM 5711 N N . PHE B 1 215 ? -7.777 8.062 5.473 1 97.56 215 PHE B N 1
ATOM 5712 C CA . PHE B 1 215 ? -8.141 8.344 4.09 1 97.56 215 PHE B CA 1
ATOM 5713 C C . PHE B 1 215 ? -9.531 8.969 4.008 1 97.56 215 PHE B C 1
ATOM 5715 O O . PHE B 1 215 ? -9.984 9.344 2.928 1 97.56 215 PHE B O 1
ATOM 5722 N N . ALA B 1 216 ? -10.203 9.102 5.203 1 97.5 216 ALA B N 1
ATOM 5723 C CA . ALA B 1 216 ? -11.344 10.016 5.266 1 97.5 216 ALA B CA 1
ATOM 5724 C C . ALA B 1 216 ? -10.898 11.461 5.039 1 97.5 216 ALA B C 1
ATOM 5726 O O . ALA B 1 216 ? -11.703 12.312 4.652 1 97.5 216 ALA B O 1
ATOM 5727 N N . PHE B 1 217 ? -9.688 11.656 5.23 1 97.69 217 PHE B N 1
ATOM 5728 C CA . PHE B 1 217 ? -9.086 12.984 5.211 1 97.69 217 PHE B CA 1
ATOM 5729 C C . PHE B 1 217 ? -8.055 13.094 4.098 1 97.69 217 PHE B C 1
ATOM 5731 O O . PHE B 1 217 ? -8.156 13.969 3.234 1 97.69 217 PHE B O 1
ATOM 5738 N N . ASP B 1 218 ? -7.066 12.195 4.016 1 97.62 218 ASP B N 1
ATOM 5739 C CA . ASP B 1 218 ? -5.938 12.258 3.094 1 97.62 218 ASP B CA 1
ATOM 5740 C C . ASP B 1 218 ? -6.328 11.75 1.708 1 97.62 218 ASP B C 1
ATOM 5742 O O . ASP B 1 218 ? -7.355 11.086 1.552 1 97.62 218 ASP B O 1
ATOM 5746 N N . PHE B 1 219 ? -5.547 12.172 0.714 1 98.06 219 PHE B N 1
ATOM 5747 C CA . PHE B 1 219 ? -5.742 11.672 -0.64 1 98.06 219 PHE B CA 1
ATOM 5748 C C . PHE B 1 219 ? -5.16 10.266 -0.783 1 98.06 219 PHE B C 1
ATOM 5750 O O . PHE B 1 219 ? -4.086 9.977 -0.256 1 98.06 219 PHE B O 1
ATOM 5757 N N . ALA B 1 220 ? -5.926 9.406 -1.494 1 98.06 220 ALA B N 1
ATOM 5758 C CA . ALA B 1 220 ? -5.441 8.047 -1.724 1 98.06 220 ALA B CA 1
ATOM 5759 C C . ALA B 1 220 ? -4.121 8.062 -2.49 1 98.06 220 ALA B C 1
ATOM 5761 O O . ALA B 1 220 ? -3.979 8.781 -3.479 1 98.06 220 ALA B O 1
ATOM 5762 N N . ARG B 1 221 ? -3.168 7.309 -2.045 1 98.06 221 ARG B N 1
ATOM 5763 C CA . ARG B 1 221 ? -1.834 7.195 -2.627 1 98.06 221 ARG B CA 1
ATOM 5764 C C . ARG B 1 221 ? -1.223 5.828 -2.332 1 98.06 221 ARG B C 1
ATOM 5766 O O . ARG B 1 221 ? -1.711 5.098 -1.469 1 98.06 221 ARG B O 1
ATOM 5773 N N . PRO B 1 222 ? -0.177 5.477 -3.033 1 98 222 PRO B N 1
ATOM 5774 C CA . PRO B 1 222 ? 0.482 4.207 -2.711 1 98 222 PRO B CA 1
ATOM 5775 C C . PRO B 1 222 ? 1.129 4.211 -1.328 1 98 222 PRO B C 1
ATOM 5777 O O . PRO B 1 222 ? 1.699 5.223 -0.913 1 98 222 PRO B O 1
ATOM 5780 N N . LEU B 1 223 ? 1.026 3.139 -0.663 1 98.38 223 LEU B N 1
ATOM 5781 C CA . LEU B 1 223 ? 1.689 2.91 0.616 1 98.38 223 LEU B CA 1
ATOM 5782 C C . LEU B 1 223 ? 2.607 1.693 0.543 1 98.38 223 LEU B C 1
ATOM 5784 O O . LEU B 1 223 ? 2.475 0.864 -0.36 1 98.38 223 LEU B O 1
ATOM 5788 N N . LEU B 1 224 ? 3.521 1.665 1.39 1 98.31 224 LEU B N 1
ATOM 5789 C CA . LEU B 1 224 ? 4.312 0.454 1.587 1 98.31 224 LEU B CA 1
ATOM 5790 C C . LEU B 1 224 ? 3.74 -0.388 2.723 1 98.31 224 LEU B C 1
ATOM 5792 O O . LEU B 1 224 ? 3.045 0.133 3.6 1 98.31 224 LEU B O 1
ATOM 5796 N N . PRO B 1 225 ? 4.047 -1.658 2.721 1 98 225 PRO B N 1
ATOM 5797 C CA . PRO B 1 225 ? 3.471 -2.539 3.74 1 98 225 PRO B CA 1
ATOM 5798 C C . PRO B 1 225 ? 3.883 -2.148 5.156 1 98 225 PRO B C 1
ATOM 5800 O O . PRO B 1 225 ? 3.199 -2.502 6.121 1 98 225 PRO B O 1
ATOM 5803 N N . ASN B 1 226 ? 4.961 -1.411 5.34 1 98.38 226 ASN B N 1
ATOM 5804 C CA . ASN B 1 226 ? 5.426 -1.037 6.672 1 98.38 226 ASN B CA 1
ATOM 5805 C C . ASN B 1 226 ? 4.914 0.342 7.078 1 98.38 226 ASN B C 1
ATOM 5807 O O . ASN B 1 226 ? 5.488 0.992 7.953 1 98.38 226 ASN B O 1
ATOM 5811 N N . THR B 1 227 ? 3.891 0.885 6.426 1 98.5 227 THR B N 1
ATOM 5812 C CA . THR B 1 227 ? 3.26 2.16 6.75 1 98.5 227 THR B CA 1
ATOM 5813 C C . THR B 1 227 ? 1.826 1.949 7.227 1 98.5 227 THR B C 1
ATOM 5815 O O . THR B 1 227 ? 1.003 1.387 6.5 1 98.5 227 THR B O 1
ATOM 5818 N N . VAL B 1 228 ? 1.558 2.389 8.445 1 98.25 228 VAL B N 1
ATOM 5819 C CA . VAL B 1 228 ? 0.254 2.168 9.062 1 98.25 228 VAL B CA 1
ATOM 5820 C C . VAL B 1 228 ? -0.375 3.508 9.438 1 98.25 228 VAL B C 1
ATOM 5822 O O . VAL B 1 228 ? 0.232 4.309 10.148 1 98.25 228 VAL B O 1
ATOM 5825 N N . CYS B 1 229 ? -1.571 3.803 8.953 1 98.12 229 CYS B N 1
ATOM 5826 C CA . CYS B 1 229 ? -2.283 5.023 9.32 1 98.12 229 CYS B CA 1
ATOM 5827 C C . CYS B 1 229 ? -3.027 4.848 10.633 1 98.12 229 CYS B C 1
ATOM 5829 O O . CYS B 1 229 ? -3.818 3.916 10.789 1 98.12 229 CYS B O 1
ATOM 5831 N N . ILE B 1 230 ? -2.799 5.754 11.539 1 97.75 230 ILE B N 1
ATOM 5832 C CA . ILE B 1 230 ? -3.416 5.625 12.859 1 97.75 230 ILE B CA 1
ATOM 5833 C C . ILE B 1 230 ? -4.109 6.934 13.234 1 97.75 230 ILE B C 1
ATOM 5835 O O . ILE B 1 230 ? -4.125 7.324 14.398 1 97.75 230 ILE B O 1
ATOM 5839 N N . GLY B 1 231 ? -4.609 7.652 12.219 1 96 231 GLY B N 1
ATOM 5840 C CA . GLY B 1 231 ? -5.348 8.875 12.492 1 96 231 GLY B CA 1
ATOM 5841 C C . GLY B 1 231 ? -6.531 8.656 13.422 1 96 231 GLY B C 1
ATOM 5842 O O . GLY B 1 231 ? -7.285 7.695 13.266 1 96 231 GLY B O 1
ATOM 5843 N N . GLY B 1 232 ? -6.691 9.586 14.438 1 93.06 232 GLY B N 1
ATOM 5844 C CA . GLY B 1 232 ? -7.816 9.531 15.352 1 93.06 232 GLY B CA 1
ATOM 5845 C C . GLY B 1 232 ? -7.477 8.867 16.672 1 93.06 232 GLY B C 1
ATOM 5846 O O . GLY B 1 232 ? -8.367 8.406 17.391 1 93.06 232 GLY B O 1
ATOM 5847 N N . LEU B 1 233 ? -6.219 8.797 16.953 1 91.69 233 LEU B N 1
ATOM 5848 C CA . LEU B 1 233 ? -5.773 8.156 18.188 1 91.69 233 LEU B CA 1
ATOM 5849 C C . LEU B 1 233 ? -6.273 8.922 19.406 1 91.69 233 LEU B C 1
ATOM 5851 O O . LEU B 1 233 ? -6.402 8.344 20.5 1 91.69 233 LEU B O 1
ATOM 5855 N N . MET B 1 234 ? -6.547 10.211 19.234 1 84.88 234 MET B N 1
ATOM 5856 C CA . MET B 1 234 ? -6.945 11.062 20.359 1 84.88 234 MET B CA 1
ATOM 5857 C C . MET B 1 234 ? -8.438 10.914 20.641 1 84.88 234 MET B C 1
ATOM 5859 O O . MET B 1 234 ? -8.922 11.383 21.672 1 84.88 234 MET B O 1
ATOM 5863 N N . SER B 1 235 ? -9.125 10.266 19.688 1 81.06 235 SER B N 1
ATOM 5864 C CA . SER B 1 235 ? -10.57 10.133 19.875 1 81.06 235 SER B CA 1
ATOM 5865 C C . SER B 1 235 ? -10.898 9.109 20.953 1 81.06 235 SER B C 1
ATOM 5867 O O . SER B 1 235 ? -10.297 8.039 21.016 1 81.06 235 SER B O 1
ATOM 5869 N N . LYS B 1 236 ? -11.672 9.578 21.844 1 82.19 236 LYS B N 1
ATOM 5870 C CA . LYS B 1 236 ? -12.148 8.766 22.953 1 82.19 236 LYS B CA 1
ATOM 5871 C C . LYS B 1 236 ? -13.672 8.703 22.984 1 82.19 236 LYS B C 1
ATOM 5873 O O . LYS B 1 236 ? -14.344 9.477 22.297 1 82.19 236 LYS B O 1
ATOM 5878 N N . PRO B 1 237 ? -14.133 7.746 23.656 1 87.25 237 PRO B N 1
ATOM 5879 C CA . PRO B 1 237 ? -15.594 7.762 23.828 1 87.25 237 PRO B CA 1
ATOM 5880 C C . PRO B 1 237 ? -16.094 9.07 24.438 1 87.25 237 PRO B C 1
ATOM 5882 O O . PRO B 1 237 ? -15.445 9.648 25.297 1 87.25 237 PRO B O 1
ATOM 5885 N N . VAL B 1 238 ? -17.172 9.516 23.984 1 92.81 238 VAL B N 1
ATOM 5886 C CA . VAL B 1 238 ? -17.734 10.797 24.391 1 92.81 238 VAL B CA 1
ATOM 5887 C C . VAL B 1 238 ? -18.266 10.711 25.828 1 92.81 238 VAL B C 1
ATOM 5889 O O . VAL B 1 238 ? -18.938 9.75 26.188 1 92.81 238 VAL B O 1
ATOM 5892 N N . LYS B 1 239 ? -17.953 11.688 26.547 1 93.69 239 LYS B N 1
ATOM 5893 C CA . LYS B 1 239 ? -18.469 11.859 27.906 1 93.69 239 LYS B CA 1
ATOM 5894 C C . LYS B 1 239 ? -19.391 13.07 27.984 1 93.69 239 LYS B C 1
ATOM 5896 O O . LYS B 1 239 ? -19.344 13.953 27.125 1 93.69 239 LYS B O 1
ATOM 5901 N N . PRO B 1 240 ? -20.203 13.039 29 1 93.31 240 PRO B N 1
ATOM 5902 C CA . PRO B 1 240 ? -21.047 14.227 29.172 1 93.31 240 PRO B CA 1
ATOM 5903 C C . PRO B 1 240 ? -20.219 15.5 29.391 1 93.31 240 PRO B C 1
ATOM 5905 O O . PRO B 1 240 ? -19.203 15.469 30.094 1 93.31 240 PRO B O 1
ATOM 5908 N N . VAL B 1 241 ? -20.688 16.594 28.75 1 94.56 241 VAL B N 1
ATOM 5909 C CA . VAL B 1 241 ? -19.969 17.859 28.875 1 94.56 241 VAL B CA 1
ATOM 5910 C C . VAL B 1 241 ? -20.234 18.453 30.266 1 94.56 241 VAL B C 1
ATOM 5912 O O . VAL B 1 241 ? -21.328 18.312 30.812 1 94.56 241 VAL B O 1
ATOM 5915 N N . PRO B 1 242 ? -19.25 19.156 30.875 1 95.81 242 PRO B N 1
ATOM 5916 C CA . PRO B 1 242 ? -19.453 19.828 32.156 1 95.81 242 PRO B CA 1
ATOM 5917 C C . PRO B 1 242 ? -20.656 20.766 32.125 1 95.81 242 PRO B C 1
ATOM 5919 O O . PRO B 1 242 ? -20.953 21.359 31.094 1 95.81 242 PRO B O 1
ATOM 5922 N N . GLN B 1 243 ? -21.281 20.938 33.25 1 94.88 243 GLN B N 1
ATOM 5923 C CA . GLN B 1 243 ? -22.531 21.672 33.375 1 94.88 243 GLN B CA 1
ATOM 5924 C C . GLN B 1 243 ? -22.375 23.125 32.906 1 94.88 243 GLN B C 1
ATOM 5926 O O . GLN B 1 243 ? -23.312 23.703 32.375 1 94.88 243 GLN B O 1
ATOM 5931 N N . GLU B 1 244 ? -21.281 23.641 33.156 1 94.31 244 GLU B N 1
ATOM 5932 C CA . GLU B 1 244 ? -21.047 25.031 32.781 1 94.31 244 GLU B CA 1
ATOM 5933 C C . GLU B 1 244 ? -21.219 25.219 31.266 1 94.31 244 GLU B C 1
ATOM 5935 O O . GLU B 1 244 ? -21.781 26.234 30.828 1 94.31 244 GLU B O 1
ATOM 5940 N N . PHE B 1 245 ? -20.766 24.344 30.484 1 96.19 245 PHE B N 1
ATOM 5941 C CA . PHE B 1 245 ? -20.906 24.406 29.031 1 96.19 245 PHE B CA 1
ATOM 5942 C C . PHE B 1 245 ? -22.344 24.094 28.609 1 96.19 245 PHE B C 1
ATOM 5944 O O . PHE B 1 245 ? -22.891 24.75 27.734 1 96.19 245 PHE B O 1
ATOM 5951 N N . GLU B 1 246 ? -22.938 23.125 29.312 1 95.31 246 GLU B N 1
ATOM 5952 C CA . GLU B 1 246 ? -24.328 22.766 29 1 95.31 246 GLU B CA 1
ATOM 5953 C C . GLU B 1 246 ? -25.266 23.953 29.219 1 95.31 246 GLU B C 1
ATOM 5955 O O . GLU B 1 246 ? -26.141 24.219 28.391 1 95.31 246 GLU B O 1
ATOM 5960 N N . ASN B 1 247 ? -25.062 24.672 30.328 1 96.69 247 ASN B N 1
ATOM 5961 C CA . ASN B 1 247 ? -25.859 25.859 30.625 1 96.69 247 ASN B CA 1
ATOM 5962 C C . ASN B 1 247 ? -25.734 26.906 29.516 1 96.69 247 ASN B C 1
ATOM 5964 O O . ASN B 1 247 ? -26.719 27.547 29.141 1 96.69 247 ASN B O 1
ATOM 5968 N N . PHE B 1 248 ? -24.578 27.062 29.109 1 96.69 248 PHE B N 1
ATOM 5969 C CA . PHE B 1 248 ? -24.328 28.047 28.078 1 96.69 248 PHE B CA 1
ATOM 5970 C C . PHE B 1 248 ? -24.984 27.641 26.766 1 96.69 248 PHE B C 1
ATOM 5972 O O . PHE B 1 248 ? -25.641 28.438 26.109 1 96.69 248 PHE B O 1
ATOM 5979 N N . ILE B 1 249 ? -24.828 26.406 26.344 1 96.69 249 ILE B N 1
ATOM 5980 C CA . ILE B 1 249 ? -25.312 25.875 25.062 1 96.69 249 ILE B CA 1
ATOM 5981 C C . ILE B 1 249 ? -26.844 25.938 25.031 1 96.69 249 ILE B C 1
ATOM 5983 O O . ILE B 1 249 ? -27.438 26.297 24.016 1 96.69 249 ILE B O 1
ATOM 5987 N N . THR B 1 250 ? -27.484 25.641 26.094 1 95.75 250 THR B N 1
ATOM 5988 C CA . THR B 1 250 ? -28.938 25.578 26.172 1 95.75 250 THR B CA 1
ATOM 5989 C C . THR B 1 250 ? -29.547 26.953 25.906 1 95.75 250 THR B C 1
ATOM 5991 O O . THR B 1 250 ? -30.672 27.047 25.391 1 95.75 250 THR B O 1
ATOM 5994 N N . LYS B 1 251 ? -28.844 28.016 26.219 1 96.94 251 LYS B N 1
ATOM 5995 C CA . LYS B 1 251 ? -29.328 29.375 26.016 1 96.94 251 LYS B CA 1
ATOM 5996 C C . LYS B 1 251 ? -29.625 29.641 24.547 1 96.94 251 LYS B C 1
ATOM 5998 O O . LYS B 1 251 ? -30.375 30.547 24.203 1 96.94 251 LYS B O 1
ATOM 6003 N N . PHE B 1 252 ? -29.062 28.875 23.719 1 96.31 252 PHE B N 1
ATOM 6004 C CA . PHE B 1 252 ? -29.141 29.172 22.281 1 96.31 252 PHE B CA 1
ATOM 6005 C C . PHE B 1 252 ? -30.016 28.156 21.578 1 96.31 252 PHE B C 1
ATOM 6007 O O . PHE B 1 252 ? -30.188 28.203 20.359 1 96.31 252 PHE B O 1
ATOM 6014 N N . GLY B 1 253 ? -30.625 27.203 22.234 1 91.44 253 GLY B N 1
ATOM 6015 C CA . GLY B 1 253 ? -31.625 26.266 21.766 1 91.44 253 GLY B CA 1
ATOM 6016 C C . GLY B 1 253 ? -31.25 25.594 20.469 1 91.44 253 GLY B C 1
ATOM 6017 O O . GLY B 1 253 ? -30.156 25.031 20.344 1 91.44 253 GLY B O 1
ATOM 6018 N N . ASP B 1 254 ? -32.094 25.781 19.516 1 92.19 254 ASP B N 1
ATOM 6019 C CA . ASP B 1 254 ? -31.953 25.047 18.266 1 92.19 254 ASP B CA 1
ATOM 6020 C C . ASP B 1 254 ? -30.859 25.641 17.391 1 92.19 254 ASP B C 1
ATOM 6022 O O . ASP B 1 254 ? -30.391 25 16.453 1 92.19 254 ASP B O 1
ATOM 6026 N N . SER B 1 255 ? -30.5 26.875 17.719 1 96.62 255 SER B N 1
ATOM 6027 C CA . SER B 1 255 ? -29.422 27.484 16.938 1 96.62 255 SER B CA 1
ATOM 6028 C C . SER B 1 255 ? -28.109 26.75 17.141 1 96.62 255 SER B C 1
ATOM 6030 O O . SER B 1 255 ? -27.281 26.688 16.234 1 96.62 255 SER B O 1
ATOM 6032 N N . GLY B 1 256 ? -28 26.25 18.391 1 97.69 256 GLY B N 1
ATOM 6033 C CA . GLY B 1 256 ? -26.797 25.5 18.719 1 97.69 256 GLY B CA 1
ATOM 6034 C C . GLY B 1 256 ? -25.594 26.375 19.016 1 97.69 256 GLY B C 1
ATOM 6035 O O . GLY B 1 256 ? -25.75 27.484 19.531 1 97.69 256 GLY B O 1
ATOM 6036 N N . PHE B 1 257 ? -24.406 25.734 18.797 1 98.38 257 PHE B N 1
ATOM 6037 C CA . PHE B 1 257 ? -23.234 26.5 19.156 1 98.38 257 PHE B CA 1
ATOM 6038 C C . PHE B 1 257 ? -22.078 26.219 18.203 1 98.38 257 PHE B C 1
ATOM 6040 O O . PHE B 1 257 ? -22.109 25.234 17.453 1 98.38 257 PHE B O 1
ATOM 6047 N N . VAL B 1 258 ? -21.094 27.125 18.172 1 98.5 258 VAL B N 1
ATOM 6048 C CA . VAL B 1 258 ? -19.844 27.047 17.422 1 98.5 258 VAL B CA 1
ATOM 6049 C C . VAL B 1 258 ? -18.672 26.891 18.391 1 98.5 258 VAL B C 1
ATOM 6051 O O . VAL B 1 258 ? -18.625 27.531 19.438 1 98.5 258 VAL B O 1
ATOM 6054 N N . LEU B 1 259 ? -17.859 25.953 18.094 1 98.31 259 LEU B N 1
ATOM 6055 C CA . LEU B 1 259 ? -16.656 25.719 18.891 1 98.31 259 LEU B CA 1
ATOM 6056 C C . LEU B 1 259 ? -15.43 26.297 18.219 1 98.31 259 LEU B C 1
ATOM 6058 O O . LEU B 1 259 ? -15.219 26.094 17.016 1 98.31 259 LEU B O 1
ATOM 6062 N N . VAL B 1 260 ? -14.648 27.062 18.984 1 96.88 260 VAL B N 1
ATOM 6063 C CA . VAL B 1 260 ? -13.469 27.719 18.422 1 96.88 260 VAL B CA 1
ATOM 6064 C C . VAL B 1 260 ? -12.227 27.297 19.203 1 96.88 260 VAL B C 1
ATOM 6066 O O . VAL B 1 260 ? -12.172 27.438 20.438 1 96.88 260 VAL B O 1
ATOM 6069 N N . SER B 1 261 ? -11.344 26.688 18.516 1 94.44 261 SER B N 1
ATOM 6070 C CA . SER B 1 261 ? -10.039 26.344 19.094 1 94.44 261 SER B CA 1
ATOM 6071 C C . SER B 1 261 ? -8.914 26.625 18.109 1 94.44 261 SER B C 1
ATOM 6073 O O . SER B 1 261 ? -8.758 25.922 17.109 1 94.44 261 SER B O 1
ATOM 6075 N N . LEU B 1 262 ? -8.141 27.609 18.344 1 88.88 262 LEU B N 1
ATOM 6076 C CA . LEU B 1 262 ? -7.078 28.031 17.438 1 88.88 262 LEU B CA 1
ATOM 6077 C C . LEU B 1 262 ? -5.707 27.703 18.016 1 88.88 262 LEU B C 1
ATOM 6079 O O . LEU B 1 262 ? -4.719 28.375 17.703 1 88.88 262 LEU B O 1
ATOM 6083 N N . GLY B 1 263 ? -5.684 26.734 18.859 1 75.88 263 GLY B N 1
ATOM 6084 C CA . GLY B 1 263 ? -4.418 26.266 19.406 1 75.88 263 GLY B CA 1
ATOM 6085 C C . GLY B 1 263 ? -3.812 27.203 20.422 1 75.88 263 GLY B C 1
ATOM 6086 O O . GLY B 1 263 ? -4.32 28.312 20.625 1 75.88 263 GLY B O 1
ATOM 6087 N N . SER B 1 264 ? -2.795 26.844 21.031 1 64.69 264 SER B N 1
ATOM 6088 C CA . SER B 1 264 ? -2.148 27.594 22.109 1 64.69 264 SER B CA 1
ATOM 6089 C C . SER B 1 264 ? -1.362 28.781 21.562 1 64.69 264 SER B C 1
ATOM 6091 O O . SER B 1 264 ? -1.001 29.688 22.297 1 64.69 264 SER B O 1
ATOM 6093 N N . MET B 1 265 ? -1.269 28.828 20.25 1 66.69 265 MET B N 1
ATOM 6094 C CA . MET B 1 265 ? -0.366 29.812 19.672 1 66.69 265 MET B CA 1
ATOM 6095 C C . MET B 1 265 ? -1.11 31.109 19.344 1 66.69 265 MET B C 1
ATOM 6097 O O . MET B 1 265 ? -0.506 32.094 18.891 1 66.69 265 MET B O 1
ATOM 6101 N N . VAL B 1 266 ? -2.328 31.172 19.609 1 66.81 266 VAL B N 1
ATOM 6102 C CA . VAL B 1 266 ? -3.145 32.344 19.297 1 66.81 266 VAL B CA 1
ATOM 6103 C C . VAL B 1 266 ? -2.654 33.562 20.078 1 66.81 266 VAL B C 1
ATOM 6105 O O . VAL B 1 266 ? -2.83 34.688 19.656 1 66.81 266 VAL B O 1
ATOM 6108 N N . SER B 1 267 ? -2.086 33.125 21.188 1 65.44 267 SER B N 1
ATOM 6109 C CA . SER B 1 267 ? -1.599 34.219 22.016 1 65.44 267 SER B CA 1
ATOM 6110 C C . SER B 1 267 ? -0.499 35 21.312 1 65.44 267 SER B C 1
ATOM 6112 O O . SER B 1 267 ? -0.211 36.125 21.672 1 65.44 267 SER B O 1
ATOM 6114 N N . PHE B 1 268 ? 0.003 34.344 20.312 1 66.56 268 PHE B N 1
ATOM 6115 C CA . PHE B 1 268 ? 1.072 35.031 19.594 1 66.56 268 PHE B CA 1
ATOM 6116 C C . PHE B 1 268 ? 0.501 36 18.562 1 66.56 268 PHE B C 1
ATOM 6118 O O . PHE B 1 268 ? 1.231 36.844 18.016 1 66.56 268 PHE B O 1
ATOM 6125 N N . ILE B 1 269 ? -0.751 35.812 18.406 1 65.25 269 ILE B N 1
ATOM 6126 C CA . ILE B 1 269 ? -1.394 36.781 17.516 1 65.25 269 ILE B CA 1
ATOM 6127 C C . ILE B 1 269 ? -1.504 38.125 18.219 1 65.25 269 ILE B C 1
ATOM 6129 O O . ILE B 1 269 ? -2.234 38.25 19.203 1 65.25 269 ILE B O 1
ATOM 6133 N N . ARG B 1 270 ? -0.545 39 18 1 64.06 270 ARG B N 1
ATOM 6134 C CA . ARG B 1 270 ? -0.454 40.281 18.688 1 64.06 270 ARG B CA 1
ATOM 6135 C C . ARG B 1 270 ? -1.432 41.281 18.094 1 64.06 270 ARG B C 1
ATOM 6137 O O . ARG B 1 270 ? -1.67 42.344 18.656 1 64.06 270 ARG B O 1
ATOM 6144 N N . SER B 1 271 ? -1.999 40.875 17.047 1 69.94 271 SER B N 1
ATOM 6145 C CA . SER B 1 271 ? -2.836 41.875 16.438 1 69.94 271 SER B CA 1
ATOM 6146 C C . SER B 1 271 ? -4.215 41.938 17.094 1 69.94 271 SER B C 1
ATOM 6148 O O . SER B 1 271 ? -5.008 41 16.953 1 69.94 271 SER B O 1
ATOM 6150 N N . GLN B 1 272 ? -4.457 42.844 17.844 1 81.56 272 GLN B N 1
ATOM 6151 C CA . GLN B 1 272 ? -5.75 43.094 18.469 1 81.56 272 GLN B CA 1
ATOM 6152 C C . GLN B 1 272 ? -6.844 43.25 17.406 1 81.56 272 GLN B C 1
ATOM 6154 O O . GLN B 1 272 ? -8.016 43 17.688 1 81.56 272 GLN B O 1
ATOM 6159 N N . GLU B 1 273 ? -6.375 43.5 16.312 1 86.31 273 GLU B N 1
ATOM 6160 C CA . GLU B 1 273 ? -7.324 43.719 15.219 1 86.31 273 GLU B CA 1
ATOM 6161 C C . GLU B 1 273 ? -7.996 42.406 14.805 1 86.31 273 GLU B C 1
ATOM 6163 O O . GLU B 1 273 ? -9.203 42.375 14.547 1 86.31 273 GLU B O 1
ATOM 6168 N N . VAL B 1 274 ? -7.266 41.375 14.805 1 88.31 274 VAL B N 1
ATOM 6169 C CA . VAL B 1 274 ? -7.812 40.094 14.414 1 88.31 274 VAL B CA 1
ATOM 6170 C C . VAL B 1 274 ? -8.844 39.625 15.438 1 88.31 274 VAL B C 1
ATOM 6172 O O . VAL B 1 274 ? -9.922 39.156 15.078 1 88.31 274 VAL B O 1
ATOM 6175 N N . LEU B 1 275 ? -8.516 39.844 16.656 1 89.75 275 LEU B N 1
ATOM 6176 C CA . LEU B 1 275 ? -9.422 39.469 17.734 1 89.75 275 LEU B CA 1
ATOM 6177 C C . LEU B 1 275 ? -10.719 40.281 17.656 1 89.75 275 LEU B C 1
ATOM 6179 O O . LEU B 1 275 ? -11.805 39.719 17.891 1 89.75 275 LEU B O 1
ATOM 6183 N N . LYS B 1 276 ? -10.477 41.5 17.375 1 92.69 276 LYS B N 1
ATOM 6184 C CA . LYS B 1 276 ? -11.641 42.406 17.25 1 92.69 276 LYS B CA 1
ATOM 6185 C C . LYS B 1 276 ? -12.547 41.938 16.109 1 92.69 276 LYS B C 1
ATOM 6187 O O . LYS B 1 276 ? -13.773 41.875 16.281 1 92.69 276 LYS B O 1
ATOM 6192 N N . GLU B 1 277 ? -11.93 41.625 15.039 1 94.19 277 GLU B N 1
ATOM 6193 C CA . GLU B 1 277 ? -12.688 41.188 13.875 1 94.19 277 GLU B CA 1
ATOM 6194 C C . GLU B 1 277 ? -13.383 39.844 14.141 1 94.19 277 GLU B C 1
ATOM 6196 O O . GLU B 1 277 ? -14.539 39.656 13.75 1 94.19 277 GLU B O 1
ATOM 6201 N N . MET B 1 278 ? -12.734 38.969 14.789 1 93.75 278 MET B N 1
ATOM 6202 C CA . MET B 1 278 ? -13.328 37.688 15.109 1 93.75 278 MET B CA 1
ATOM 6203 C C . MET B 1 278 ? -14.5 37.844 16.078 1 93.75 278 MET B C 1
ATOM 6205 O O . MET B 1 278 ? -15.562 37.25 15.867 1 93.75 278 MET B O 1
ATOM 6209 N N . ASN B 1 279 ? -14.25 38.656 17.078 1 94.62 279 ASN B N 1
ATOM 6210 C CA . ASN B 1 279 ? -15.297 38.969 18.031 1 94.62 279 ASN B CA 1
ATOM 6211 C C . ASN B 1 279 ? -16.547 39.531 17.359 1 94.62 279 ASN B C 1
ATOM 6213 O O . ASN B 1 279 ? -17.672 39.125 17.656 1 94.62 279 ASN B O 1
ATOM 6217 N N . ALA B 1 280 ? -16.266 40.406 16.469 1 95.88 280 ALA B N 1
ATOM 6218 C CA . ALA B 1 280 ? -17.359 41.031 15.734 1 95.88 280 ALA B CA 1
ATOM 6219 C C . ALA B 1 280 ? -18.062 40.031 14.836 1 95.88 280 ALA B C 1
ATOM 6221 O O . ALA B 1 280 ? -19.297 40.031 14.711 1 95.88 280 ALA B O 1
ATOM 6222 N N . ALA B 1 281 ? -17.359 39.156 14.219 1 97.31 281 ALA B N 1
ATOM 6223 C CA . ALA B 1 281 ? -17.922 38.125 13.359 1 97.31 281 ALA B CA 1
ATOM 6224 C C . ALA B 1 281 ? -18.812 37.156 14.164 1 97.31 281 ALA B C 1
ATOM 6226 O O . ALA B 1 281 ? -19.906 36.812 13.734 1 97.31 281 ALA B O 1
ATOM 6227 N N . PHE B 1 282 ? -18.359 36.781 15.305 1 97.06 282 PHE B N 1
ATOM 6228 C CA . PHE B 1 282 ? -19.078 35.844 16.156 1 97.06 282 PHE B CA 1
ATOM 6229 C C . PHE B 1 282 ? -20.375 36.469 16.672 1 97.06 282 PHE B C 1
ATOM 6231 O O . PHE B 1 282 ? -21.391 35.781 16.812 1 97.06 282 PHE B O 1
ATOM 6238 N N . ALA B 1 283 ? -20.297 37.75 16.891 1 95.88 283 ALA B N 1
ATOM 6239 C CA . ALA B 1 283 ? -21.469 38.5 17.391 1 95.88 283 ALA B CA 1
ATOM 6240 C C . ALA B 1 283 ? -22.625 38.438 16.391 1 95.88 283 ALA B C 1
ATOM 6242 O O . ALA B 1 283 ? -23.781 38.562 16.781 1 95.88 283 ALA B O 1
ATOM 6243 N N . HIS B 1 284 ? -22.328 38.188 15.219 1 94.25 284 HIS B N 1
ATOM 6244 C CA . HIS B 1 284 ? -23.328 38.188 14.164 1 94.25 284 HIS B CA 1
ATOM 6245 C C . HIS B 1 284 ? -24.016 36.844 14.047 1 94.25 284 HIS B C 1
ATOM 6247 O O . HIS B 1 284 ? -24.984 36.688 13.281 1 94.25 284 HIS B O 1
ATOM 6253 N N . LEU B 1 285 ? -23.609 35.875 14.781 1 96.31 285 LEU B N 1
ATOM 6254 C CA . LEU B 1 285 ? -24.172 34.531 14.703 1 96.31 285 LEU B CA 1
ATOM 6255 C C . LEU B 1 285 ? -25.297 34.344 15.719 1 96.31 285 LEU B C 1
ATOM 6257 O O . LEU B 1 285 ? -25.219 34.844 16.844 1 96.31 285 LEU B O 1
ATOM 6261 N N . PRO B 1 286 ? -26.297 33.688 15.297 1 96.19 286 PRO B N 1
ATOM 6262 C CA . PRO B 1 286 ? -27.328 33.344 16.281 1 96.19 286 PRO B CA 1
ATOM 6263 C C . PRO B 1 286 ? -26.875 32.25 17.234 1 96.19 286 PRO B C 1
ATOM 6265 O O . PRO B 1 286 ? -27.469 32.062 18.297 1 96.19 286 PRO B O 1
ATOM 6268 N N . GLN B 1 287 ? -25.797 31.516 16.906 1 97.94 287 GLN B N 1
ATOM 6269 C CA . GLN B 1 287 ? -25.234 30.438 17.734 1 97.94 287 GLN B CA 1
ATOM 6270 C C . GLN B 1 287 ? -24.453 31 18.906 1 97.94 287 GLN B C 1
ATOM 6272 O O . GLN B 1 287 ? -23.891 32.094 18.812 1 97.94 287 GLN B O 1
ATOM 6277 N N . GLY B 1 288 ? -24.453 30.219 19.984 1 98 288 GLY B N 1
ATOM 6278 C CA . GLY B 1 288 ? -23.422 30.484 20.984 1 98 288 GLY B CA 1
ATOM 6279 C C . GLY B 1 288 ? -22.016 30.141 20.484 1 98 288 GLY B C 1
ATOM 6280 O O . GLY B 1 288 ? -21.844 29.203 19.688 1 98 288 GLY B O 1
ATOM 6281 N N . VAL B 1 289 ? -21.031 30.922 20.953 1 98.31 289 VAL B N 1
ATOM 6282 C CA . VAL B 1 289 ? -19.656 30.656 20.547 1 98.31 289 VAL B CA 1
ATOM 6283 C C . VAL B 1 289 ? -18.812 30.344 21.781 1 98.31 289 VAL B C 1
ATOM 6285 O O . VAL B 1 289 ? -18.719 31.156 22.703 1 98.31 289 VAL B O 1
ATOM 6288 N N . ILE B 1 290 ? -18.281 29.156 21.812 1 97.75 290 ILE B N 1
ATOM 6289 C CA . ILE B 1 290 ? -17.344 28.766 22.844 1 97.75 290 ILE B CA 1
ATOM 6290 C C . ILE B 1 290 ? -15.922 28.781 22.281 1 97.75 290 ILE B C 1
ATOM 6292 O O . ILE B 1 290 ? -15.602 28.047 21.359 1 97.75 290 ILE B O 1
ATOM 6296 N N . TRP B 1 291 ? -15.078 29.609 22.859 1 95 291 TRP B N 1
ATOM 6297 C CA . TRP B 1 291 ? -13.742 29.812 22.328 1 95 291 TRP B CA 1
ATOM 6298 C C . TRP B 1 291 ? -12.68 29.5 23.359 1 95 291 TRP B C 1
ATOM 6300 O O . TRP B 1 291 ? -12.656 30.094 24.438 1 95 291 TRP B O 1
ATOM 6310 N N . LYS B 1 292 ? -11.875 28.516 23.047 1 93.62 292 LYS B N 1
ATOM 6311 C CA . LYS B 1 292 ? -10.711 28.25 23.891 1 93.62 292 LYS B CA 1
ATOM 6312 C C . LYS B 1 292 ? -9.688 29.375 23.781 1 93.62 292 LYS B C 1
ATOM 6314 O O . LYS B 1 292 ? -8.906 29.422 22.828 1 93.62 292 LYS B O 1
ATOM 6319 N N . TYR B 1 293 ? -9.703 30.203 24.688 1 88.88 293 TYR B N 1
ATOM 6320 C CA . TYR B 1 293 ? -8.836 31.375 24.781 1 88.88 293 TYR B CA 1
ATOM 6321 C C . TYR B 1 293 ? -8.586 31.766 26.234 1 88.88 293 TYR B C 1
ATOM 6323 O O . TYR B 1 293 ? -9.508 31.75 27.047 1 88.88 293 TYR B O 1
ATOM 6331 N N . ASN B 1 294 ? -7.34 32.062 26.484 1 85.81 294 ASN B N 1
ATOM 6332 C CA . ASN B 1 294 ? -7.035 32.5 27.844 1 85.81 294 ASN B CA 1
ATOM 6333 C C . ASN B 1 294 ? -7.68 33.844 28.156 1 85.81 294 ASN B C 1
ATOM 6335 O O . ASN B 1 294 ? -7.273 34.875 27.609 1 85.81 294 ASN B O 1
ATOM 6339 N N . PRO B 1 295 ? -8.57 33.844 29.125 1 86.25 295 PRO B N 1
ATOM 6340 C CA . PRO B 1 295 ? -9.281 35.094 29.422 1 86.25 295 PRO B CA 1
ATOM 6341 C C . PRO B 1 295 ? -8.336 36.188 29.891 1 86.25 295 PRO B C 1
ATOM 6343 O O . PRO B 1 295 ? -8.594 37.375 29.625 1 86.25 295 PRO B O 1
ATOM 6346 N N . SER B 1 296 ? -7.281 35.812 30.5 1 84.31 296 SER B N 1
ATOM 6347 C CA . SER B 1 296 ? -6.336 36.812 31 1 84.31 296 SER B CA 1
ATOM 6348 C C . SER B 1 296 ? -5.645 37.562 29.859 1 84.31 296 SER B C 1
ATOM 6350 O O . SER B 1 296 ? -5.105 38.656 30.062 1 84.31 296 SER B O 1
ATOM 6352 N N . HIS B 1 297 ? -5.73 36.969 28.719 1 83.12 297 HIS B N 1
ATOM 6353 C CA . HIS B 1 297 ? -5.035 37.562 27.578 1 83.12 297 HIS B CA 1
ATOM 6354 C C . HIS B 1 297 ? -5.996 38.375 26.703 1 83.12 297 HIS B C 1
ATOM 6356 O O . HIS B 1 297 ? -5.574 39 25.734 1 83.12 297 HIS B O 1
ATOM 6362 N N . TRP B 1 298 ? -7.25 38.344 27.031 1 87.5 298 TRP B N 1
ATOM 6363 C CA . TRP B 1 298 ? -8.227 39.062 26.234 1 87.5 298 TRP B CA 1
ATOM 6364 C C . TRP B 1 298 ? -8.039 40.562 26.406 1 87.5 298 TRP B C 1
ATOM 6366 O O . TRP B 1 298 ? -7.914 41.062 27.531 1 87.5 298 TRP B O 1
ATOM 6376 N N . PRO B 1 299 ? -8.047 41.281 25.328 1 86.31 299 PRO B N 1
ATOM 6377 C CA . PRO B 1 299 ? -7.832 42.719 25.438 1 86.31 299 PRO B CA 1
ATOM 6378 C C . PRO B 1 299 ? -8.945 43.438 26.203 1 86.31 299 PRO B C 1
ATOM 6380 O O . PRO B 1 299 ? -10.125 43.219 25.922 1 86.31 299 PRO B O 1
ATOM 6383 N N . LYS B 1 300 ? -8.617 44.344 26.984 1 87.31 300 LYS B N 1
ATOM 6384 C CA . LYS B 1 300 ? -9.57 45.062 27.844 1 87.31 300 LYS B CA 1
ATOM 6385 C C . LYS B 1 300 ? -10.453 46 27.031 1 87.31 300 LYS B C 1
ATOM 6387 O O . LYS B 1 300 ? -11.602 46.25 27.406 1 87.31 300 LYS B O 1
ATOM 6392 N N . ASP B 1 301 ? -9.906 46.375 25.969 1 89.06 301 ASP B N 1
ATOM 6393 C CA . ASP B 1 301 ? -10.602 47.406 25.188 1 89.06 301 ASP B CA 1
ATOM 6394 C C . ASP B 1 301 ? -11.609 46.781 24.234 1 89.06 301 ASP B C 1
ATOM 6396 O O . ASP B 1 301 ? -12.312 47.469 23.516 1 89.06 301 ASP B O 1
ATOM 6400 N N . ILE B 1 302 ? -11.688 45.438 24.25 1 90.12 302 ILE B N 1
ATOM 6401 C CA . ILE B 1 302 ? -12.641 44.75 23.391 1 90.12 302 ILE B CA 1
ATOM 6402 C C . ILE B 1 302 ? -13.703 44.062 24.234 1 90.12 302 ILE B C 1
ATOM 6404 O O . ILE B 1 302 ? -13.406 43.156 25 1 90.12 302 ILE B O 1
ATOM 6408 N N . LYS B 1 303 ? -14.883 44.531 24.078 1 92.88 303 LYS B N 1
ATOM 6409 C CA . LYS B 1 303 ? -15.984 43.875 24.781 1 92.88 303 LYS B CA 1
ATOM 6410 C C . LYS B 1 303 ? -16.359 42.562 24.109 1 92.88 303 LYS B C 1
ATOM 6412 O O . LYS B 1 303 ? -16.594 42.531 22.891 1 92.88 303 LYS B O 1
ATOM 6417 N N . LEU B 1 304 ? -16.344 41.625 24.844 1 93.69 304 LEU B N 1
ATOM 6418 C CA . LEU B 1 304 ? -16.719 40.281 24.344 1 93.69 304 LEU B CA 1
ATOM 6419 C C . LEU B 1 304 ? -18.156 40.281 23.828 1 93.69 304 LEU B C 1
ATOM 6421 O O . LEU B 1 304 ? -19.047 40.844 24.484 1 93.69 304 LEU B O 1
ATOM 6425 N N . ALA B 1 305 ? -18.391 39.719 22.719 1 95.38 305 ALA B N 1
ATOM 6426 C CA . ALA B 1 305 ? -19.734 39.562 22.188 1 95.38 305 ALA B CA 1
ATOM 6427 C C . ALA B 1 305 ? -20.641 38.844 23.156 1 95.38 305 ALA B C 1
ATOM 6429 O O . ALA B 1 305 ? -20.203 37.938 23.875 1 95.38 305 ALA B O 1
ATOM 6430 N N . PRO B 1 306 ? -21.906 39.125 23.219 1 94 306 PRO B N 1
ATOM 6431 C CA . PRO B 1 306 ? -22.828 38.594 24.219 1 94 306 PRO B CA 1
ATOM 6432 C C . PRO B 1 306 ? -23.047 37.094 24.047 1 94 306 PRO B C 1
ATOM 6434 O O . PRO B 1 306 ? -23.391 36.406 25.016 1 94 306 PRO B O 1
ATOM 6437 N N . ASN B 1 307 ? -22.844 36.625 22.906 1 97.12 307 ASN B N 1
ATOM 6438 C CA . ASN B 1 307 ? -23.094 35.219 22.672 1 97.12 307 ASN B CA 1
ATOM 6439 C C . ASN B 1 307 ? -21.797 34.406 22.75 1 97.12 307 ASN B C 1
ATOM 6441 O O . ASN B 1 307 ? -21.734 33.281 22.25 1 97.12 307 ASN B O 1
ATOM 6445 N N . MET B 1 308 ? -20.781 34.938 23.344 1 96.44 308 MET B N 1
ATOM 6446 C CA . MET B 1 308 ? -19.484 34.25 23.359 1 96.44 308 MET B CA 1
ATOM 6447 C C . MET B 1 308 ? -19.094 33.875 24.781 1 96.44 308 MET B C 1
ATOM 6449 O O . MET B 1 308 ? -19.438 34.594 25.734 1 96.44 308 MET B O 1
ATOM 6453 N N . LYS B 1 309 ? -18.469 32.781 24.875 1 95.12 309 LYS B N 1
ATOM 6454 C CA . LYS B 1 309 ? -17.828 32.312 26.094 1 95.12 309 LYS B CA 1
ATOM 6455 C C . LYS B 1 309 ? -16.375 31.938 25.844 1 95.12 309 LYS B C 1
ATOM 6457 O O . LYS B 1 309 ? -16.094 31.125 24.969 1 95.12 309 LYS B O 1
ATOM 6462 N N . ILE B 1 310 ? -15.422 32.531 26.547 1 93.5 310 ILE B N 1
ATOM 6463 C CA . ILE B 1 310 ? -14.008 32.219 26.406 1 93.5 310 ILE B CA 1
ATOM 6464 C C . ILE B 1 310 ? -13.531 31.422 27.625 1 93.5 310 ILE B C 1
ATOM 6466 O O . ILE B 1 310 ? -13.883 31.75 28.766 1 93.5 310 ILE B O 1
ATOM 6470 N N . VAL B 1 311 ? -12.836 30.391 27.375 1 92.25 311 VAL B N 1
ATOM 6471 C CA . VAL B 1 311 ? -12.375 29.531 28.469 1 92.25 311 VAL B CA 1
ATOM 6472 C C . VAL B 1 311 ? -10.914 29.141 28.234 1 92.25 311 VAL B C 1
ATOM 6474 O O . VAL B 1 311 ? -10.461 29.078 27.094 1 92.25 311 VAL B O 1
ATOM 6477 N N . HIS B 1 312 ? -10.266 28.859 29.281 1 87.31 312 HIS B N 1
ATOM 6478 C CA . HIS B 1 312 ? -8.867 28.453 29.219 1 87.31 312 HIS B CA 1
ATOM 6479 C C . HIS B 1 312 ? -8.734 27.016 28.703 1 87.31 312 HIS B C 1
ATOM 6481 O O . HIS B 1 312 ? -7.781 26.688 28 1 87.31 312 HIS B O 1
ATOM 6487 N N . TRP B 1 313 ? -9.633 26.203 29.141 1 87.69 313 TRP B N 1
ATOM 6488 C CA . TRP B 1 313 ? -9.625 24.781 28.766 1 87.69 313 TRP B CA 1
ATOM 6489 C C . TRP B 1 313 ? -11.039 24.297 28.469 1 87.69 313 TRP B C 1
ATOM 6491 O O . TRP B 1 313 ? -12 24.75 29.094 1 87.69 313 TRP B O 1
ATOM 6501 N N . LEU B 1 314 ? -11.172 23.422 27.469 1 91.06 314 LEU B N 1
ATOM 6502 C CA . LEU B 1 314 ? -12.461 22.812 27.203 1 91.06 314 LEU B CA 1
ATOM 6503 C C . LEU B 1 314 ? -12.297 21.359 26.766 1 91.06 314 LEU B C 1
ATOM 6505 O O . LEU B 1 314 ? -11.266 21 26.188 1 91.06 314 LEU B O 1
ATOM 6509 N N . PRO B 1 315 ? -13.195 20.484 27.078 1 92.69 315 PRO B N 1
ATOM 6510 C CA . PRO B 1 315 ? -13.203 19.109 26.594 1 92.69 315 PRO B CA 1
ATOM 6511 C C . PRO B 1 315 ? -13.586 19 25.125 1 92.69 315 PRO B C 1
ATOM 6513 O O . PRO B 1 315 ? -14.719 18.641 24.797 1 92.69 315 PRO B O 1
ATOM 6516 N N . LEU B 1 316 ? -12.617 19.141 24.344 1 92.5 316 LEU B N 1
ATOM 6517 C CA . LEU B 1 316 ? -12.812 19.297 22.906 1 92.5 316 LEU B CA 1
ATOM 6518 C C . LEU B 1 316 ? -13.586 18.125 22.328 1 92.5 316 LEU B C 1
ATOM 6520 O O . LEU B 1 316 ? -14.594 18.297 21.656 1 92.5 316 LEU B O 1
ATOM 6524 N N . ASN B 1 317 ? -13.141 16.859 22.641 1 92.88 317 ASN B N 1
ATOM 6525 C CA . ASN B 1 317 ? -13.773 15.656 22.109 1 92.88 317 ASN B CA 1
ATOM 6526 C C . ASN B 1 317 ? -15.25 15.586 22.5 1 92.88 317 ASN B C 1
ATOM 6528 O O . ASN B 1 317 ? -16.094 15.305 21.656 1 92.88 317 ASN B O 1
ATOM 6532 N N . ASP B 1 318 ? -15.531 15.914 23.703 1 95.69 318 ASP B N 1
ATOM 6533 C CA . ASP B 1 318 ? -16.891 15.805 24.203 1 95.69 318 ASP B CA 1
ATOM 6534 C C . ASP B 1 318 ? -17.797 16.891 23.609 1 95.69 318 ASP B C 1
ATOM 6536 O O . ASP B 1 318 ? -18.953 16.625 23.281 1 95.69 318 ASP B O 1
ATOM 6540 N N . LEU B 1 319 ? -17.234 18.047 23.469 1 97.12 319 LEU B N 1
ATOM 6541 C CA . LEU B 1 319 ? -18.016 19.141 22.875 1 97.12 319 LEU B CA 1
ATOM 6542 C C . LEU B 1 319 ? -18.266 18.891 21.391 1 97.12 319 LEU B C 1
ATOM 6544 O O . LEU B 1 319 ? -19.344 19.203 20.891 1 97.12 319 LEU B O 1
ATOM 6548 N N . LEU B 1 320 ? -17.297 18.312 20.75 1 97.12 320 LEU B N 1
ATOM 6549 C CA . LEU B 1 320 ? -17.469 17.969 19.344 1 97.12 320 LEU B CA 1
ATOM 6550 C C . LEU B 1 320 ? -18.5 16.875 19.172 1 97.12 320 LEU B C 1
ATOM 6552 O O . LEU B 1 320 ? -19.141 16.766 18.125 1 97.12 320 LEU B O 1
ATOM 6556 N N . GLY B 1 321 ? -18.641 16.094 20.156 1 96.12 321 GLY B N 1
ATOM 6557 C CA . GLY B 1 321 ? -19.609 15.008 20.109 1 96.12 321 GLY B CA 1
ATOM 6558 C C . GLY B 1 321 ? -20.984 15.422 20.578 1 96.12 321 GLY B C 1
ATOM 6559 O O . GLY B 1 321 ? -21.922 14.609 20.609 1 96.12 321 GLY B O 1
ATOM 6560 N N . HIS B 1 322 ? -21.172 16.688 20.969 1 97.25 322 HIS B N 1
ATOM 6561 C CA . HIS B 1 322 ? -22.438 17.188 21.469 1 97.25 322 HIS B CA 1
ATOM 6562 C C . HIS B 1 322 ? -23.469 17.312 20.344 1 97.25 322 HIS B C 1
ATOM 6564 O O . HIS B 1 322 ? -23.125 17.75 19.234 1 97.25 322 HIS B O 1
ATOM 6570 N N . PRO B 1 323 ? -24.641 16.984 20.547 1 95.69 323 PRO B N 1
ATOM 6571 C CA . PRO B 1 323 ? -25.656 16.969 19.484 1 95.69 323 PRO B CA 1
ATOM 6572 C C . PRO B 1 323 ? -25.953 18.359 18.938 1 95.69 323 PRO B C 1
ATOM 6574 O O . PRO B 1 323 ? -26.422 18.5 17.812 1 95.69 323 PRO B O 1
ATOM 6577 N N . CYS B 1 324 ? -25.703 19.453 19.672 1 97.56 324 CYS B N 1
ATOM 6578 C CA . CYS B 1 324 ? -26.078 20.797 19.266 1 97.56 324 CYS B CA 1
ATOM 6579 C C . CYS B 1 324 ? -24.906 21.516 18.594 1 97.56 324 CYS B C 1
ATOM 6581 O O . CYS B 1 324 ? -24.984 22.703 18.281 1 97.56 324 CYS B O 1
ATOM 6583 N N . ILE B 1 325 ? -23.797 20.859 18.391 1 98.31 325 ILE B N 1
ATOM 6584 C CA . ILE B 1 325 ? -22.656 21.469 17.734 1 98.31 325 ILE B CA 1
ATOM 6585 C C . ILE B 1 325 ? -22.984 21.75 16.266 1 98.31 325 ILE B C 1
ATOM 6587 O O . ILE B 1 325 ? -23.578 20.906 15.594 1 98.31 325 ILE B O 1
ATOM 6591 N N . ARG B 1 326 ? -22.641 22.938 15.805 1 98.31 326 ARG B N 1
ATOM 6592 C CA . ARG B 1 326 ? -22.969 23.281 14.43 1 98.31 326 ARG B CA 1
ATOM 6593 C C . ARG B 1 326 ? -21.719 23.453 13.586 1 98.31 326 ARG B C 1
ATOM 6595 O O . ARG B 1 326 ? -21.734 23.234 12.375 1 98.31 326 ARG B O 1
ATOM 6602 N N . LEU B 1 327 ? -20.656 23.875 14.266 1 98.69 327 LEU B N 1
ATOM 6603 C CA . LEU B 1 327 ? -19.453 24.234 13.523 1 98.69 327 LEU B CA 1
ATOM 6604 C C . LEU B 1 327 ? -18.219 24.203 14.43 1 98.69 327 LEU B C 1
ATOM 6606 O O . LEU B 1 327 ? -18.312 24.531 15.617 1 98.69 327 LEU B O 1
ATOM 6610 N N . PHE B 1 328 ? -17.141 23.812 13.875 1 98.62 328 PHE B N 1
ATOM 6611 C CA . PHE B 1 328 ? -15.852 23.859 14.555 1 98.62 328 PHE B CA 1
ATOM 6612 C C . PHE B 1 328 ? -14.898 24.812 13.836 1 98.62 328 PHE B C 1
ATOM 6614 O O . PHE B 1 328 ? -14.586 24.625 12.664 1 98.62 328 PHE B O 1
ATOM 6621 N N . VAL B 1 329 ? -14.5 25.844 14.484 1 97.94 329 VAL B N 1
ATOM 6622 C CA . VAL B 1 329 ? -13.492 26.766 13.977 1 97.94 329 VAL B CA 1
ATOM 6623 C C . VAL B 1 329 ? -12.117 26.406 14.539 1 97.94 329 VAL B C 1
ATOM 6625 O O . VAL B 1 329 ? -11.906 26.453 15.75 1 97.94 329 VAL B O 1
ATOM 6628 N N . SER B 1 330 ? -11.219 26 13.664 1 96 330 SER B N 1
ATOM 6629 C CA . SER B 1 330 ? -9.945 25.453 14.109 1 96 330 SER B CA 1
ATOM 6630 C C . SER B 1 330 ? -8.789 25.984 13.25 1 96 330 SER B C 1
ATOM 6632 O O . SER B 1 330 ? -9.008 26.469 12.148 1 96 330 SER B O 1
ATOM 6634 N N . HIS B 1 331 ? -7.602 25.953 13.836 1 94.5 331 HIS B N 1
ATOM 6635 C CA . HIS B 1 331 ? -6.418 26.312 13.07 1 94.5 331 HIS B CA 1
ATOM 6636 C C . HIS B 1 331 ? -6.02 25.203 12.102 1 94.5 331 HIS B C 1
ATOM 6638 O O . HIS B 1 331 ? -5.117 25.391 11.273 1 94.5 331 HIS B O 1
ATOM 6644 N N . GLY B 1 332 ? -6.66 24.047 12.25 1 95 332 GLY B N 1
ATOM 6645 C CA . GLY B 1 332 ? -6.465 23 11.258 1 95 332 GLY B CA 1
ATOM 6646 C C . GLY B 1 332 ? -5.348 22.047 11.609 1 95 332 GLY B C 1
ATOM 6647 O O . GLY B 1 332 ? -4.676 21.5 10.719 1 95 332 GLY B O 1
ATOM 6648 N N . GLY B 1 333 ? -5.047 21.875 12.945 1 93.81 333 GLY B N 1
ATOM 6649 C CA . GLY B 1 333 ? -4.141 20.812 13.359 1 93.81 333 GLY B CA 1
ATOM 6650 C C . GLY B 1 333 ? -4.688 19.422 13.094 1 93.81 333 GLY B C 1
ATOM 6651 O O . GLY B 1 333 ? -5.898 19.203 13.133 1 93.81 333 GLY B O 1
ATOM 6652 N N . MET B 1 334 ? -3.873 18.469 12.922 1 94.12 334 MET B N 1
ATOM 6653 C CA . MET B 1 334 ? -4.262 17.109 12.516 1 94.12 334 MET B CA 1
ATOM 6654 C C . MET B 1 334 ? -5.168 16.469 13.562 1 94.12 334 MET B C 1
ATOM 6656 O O . MET B 1 334 ? -6.199 15.883 13.219 1 94.12 334 MET B O 1
ATOM 6660 N N . ASN B 1 335 ? -4.809 16.594 14.82 1 93.12 335 ASN B N 1
ATOM 6661 C CA . ASN B 1 335 ? -5.617 15.977 15.867 1 93.12 335 ASN B CA 1
ATOM 6662 C C . ASN B 1 335 ? -7.023 16.578 15.914 1 93.12 335 ASN B C 1
ATOM 6664 O O . ASN B 1 335 ? -8.008 15.844 16.047 1 93.12 335 ASN B O 1
ATOM 6668 N N . SER B 1 336 ? -7.059 17.922 15.781 1 93.38 336 SER B N 1
ATOM 6669 C CA . SER B 1 336 ? -8.352 18.594 15.789 1 93.38 336 SER B CA 1
ATOM 6670 C C . SER B 1 336 ? -9.211 18.156 14.609 1 93.38 336 SER B C 1
ATOM 6672 O O . SER B 1 336 ? -10.414 17.938 14.758 1 93.38 336 SER B O 1
ATOM 6674 N N . ILE B 1 337 ? -8.57 18.062 13.492 1 96.31 337 ILE B N 1
ATOM 6675 C CA . ILE B 1 337 ? -9.289 17.672 12.289 1 96.31 337 ILE B CA 1
ATOM 6676 C C . ILE B 1 337 ? -9.805 16.234 12.445 1 96.31 337 ILE B C 1
ATOM 6678 O O . ILE B 1 337 ? -10.961 15.945 12.133 1 96.31 337 ILE B O 1
ATOM 6682 N N . MET B 1 338 ? -8.984 15.336 12.961 1 96.56 338 MET B N 1
ATOM 6683 C CA . MET B 1 338 ? -9.375 13.945 13.148 1 96.56 338 MET B CA 1
ATOM 6684 C C . MET B 1 338 ? -10.523 13.844 14.148 1 96.56 338 MET B C 1
ATOM 6686 O O . MET B 1 338 ? -11.422 13.008 13.984 1 96.56 338 MET B O 1
ATOM 6690 N N . GLU B 1 339 ? -10.484 14.688 15.172 1 95.62 339 GLU B N 1
ATOM 6691 C CA . GLU B 1 339 ? -11.57 14.695 16.141 1 95.62 339 GLU B CA 1
ATOM 6692 C C . GLU B 1 339 ? -12.867 15.188 15.508 1 95.62 339 GLU B C 1
ATOM 6694 O O . GLU B 1 339 ? -13.945 14.641 15.773 1 95.62 339 GLU B O 1
ATOM 6699 N N . ALA B 1 340 ? -12.719 16.25 14.734 1 97.06 340 ALA B N 1
ATOM 6700 C CA . ALA B 1 340 ? -13.891 16.766 14.023 1 97.06 340 ALA B CA 1
ATOM 6701 C C . ALA B 1 340 ? -14.477 15.695 13.102 1 97.06 340 ALA B C 1
ATOM 6703 O O . ALA B 1 340 ? -15.695 15.531 13.047 1 97.06 340 ALA B O 1
ATOM 6704 N N . ILE B 1 341 ? -13.656 14.945 12.414 1 97.75 341 ILE B N 1
ATOM 6705 C CA . ILE B 1 341 ? -14.086 13.867 11.531 1 97.75 341 ILE B CA 1
ATOM 6706 C C . ILE B 1 341 ? -14.758 12.766 12.344 1 97.75 341 ILE B C 1
ATOM 6708 O O . ILE B 1 341 ? -15.82 12.258 11.969 1 97.75 341 ILE B O 1
ATOM 6712 N N . GLN B 1 342 ? -14.164 12.453 13.445 1 96.75 342 GLN B N 1
ATOM 6713 C CA . GLN B 1 342 ? -14.719 11.414 14.297 1 96.75 342 GLN B CA 1
ATOM 6714 C C . GLN B 1 342 ? -16.172 11.688 14.633 1 96.75 342 GLN B C 1
ATOM 6716 O O . GLN B 1 342 ? -17 10.773 14.648 1 96.75 342 GLN B O 1
ATOM 6721 N N . HIS B 1 343 ? -16.5 12.938 14.789 1 97.19 343 HIS B N 1
ATOM 6722 C CA . HIS B 1 343 ? -17.844 13.281 15.273 1 97.19 343 HIS B CA 1
ATOM 6723 C C . HIS B 1 343 ? -18.688 13.891 14.156 1 97.19 343 HIS B C 1
ATOM 6725 O O . HIS B 1 343 ? -19.812 14.32 14.398 1 97.19 343 HIS B O 1
ATOM 6731 N N . GLY B 1 344 ? -18.125 13.969 12.906 1 98 344 GLY B N 1
ATOM 6732 C CA . GLY B 1 344 ? -18.875 14.453 11.758 1 98 344 GLY B CA 1
ATOM 6733 C C . GLY B 1 344 ? -19.234 15.93 11.852 1 98 344 GLY B C 1
ATOM 6734 O O . GLY B 1 344 ? -20.359 16.328 11.531 1 98 344 GLY B O 1
ATOM 6735 N N . VAL B 1 345 ? -18.297 16.766 12.328 1 98.56 345 VAL B N 1
ATOM 6736 C CA . VAL B 1 345 ? -18.547 18.188 12.508 1 98.56 345 VAL B CA 1
ATOM 6737 C C . VAL B 1 345 ? -17.844 18.984 11.414 1 98.56 345 VAL B C 1
ATOM 6739 O O . VAL B 1 345 ? -16.641 18.844 11.195 1 98.56 345 VAL B O 1
ATOM 6742 N N . PRO B 1 346 ? -18.562 19.828 10.664 1 98.75 346 PRO B N 1
ATOM 6743 C CA . PRO B 1 346 ? -17.922 20.656 9.648 1 98.75 346 PRO B CA 1
ATOM 6744 C C . PRO B 1 346 ? -17.016 21.734 10.242 1 98.75 346 PRO B C 1
ATOM 6746 O O . PRO B 1 346 ? -17.125 22.047 11.438 1 98.75 346 PRO B O 1
ATOM 6749 N N . MET B 1 347 ? -16.188 22.391 9.336 1 98.62 347 MET B N 1
ATOM 6750 C CA . MET B 1 347 ? -15.133 23.219 9.922 1 98.62 347 MET B CA 1
ATOM 6751 C C . MET B 1 347 ? -14.938 24.5 9.117 1 98.62 347 MET B C 1
ATOM 6753 O O . MET B 1 347 ? -15.195 24.531 7.91 1 98.62 347 MET B O 1
ATOM 6757 N N . VAL B 1 348 ? -14.578 25.516 9.781 1 98.44 348 VAL B N 1
ATOM 6758 C CA . VAL B 1 348 ? -13.922 26.703 9.211 1 98.44 348 VAL B CA 1
ATOM 6759 C C . VAL B 1 348 ? -12.508 26.812 9.766 1 98.44 348 VAL B C 1
ATOM 6761 O O . VAL B 1 348 ? -12.312 26.953 10.977 1 98.44 348 VAL B O 1
ATOM 6764 N N . GLY B 1 349 ? -11.602 26.688 8.867 1 97.44 349 GLY B N 1
ATOM 6765 C CA . GLY B 1 349 ? -10.211 26.688 9.297 1 97.44 349 GLY B CA 1
ATOM 6766 C C . GLY B 1 349 ? -9.539 28.031 9.156 1 97.44 349 GLY B C 1
ATOM 6767 O O . GLY B 1 349 ? -9.781 28.766 8.188 1 97.44 349 GLY B O 1
ATOM 6768 N N . ILE B 1 350 ? -8.766 28.391 10.102 1 94.69 350 ILE B N 1
ATOM 6769 C CA . ILE B 1 350 ? -7.891 29.562 10.094 1 94.69 350 ILE B CA 1
ATOM 6770 C C . ILE B 1 350 ? -6.445 29.125 10.336 1 94.69 350 ILE B C 1
ATOM 6772 O O . ILE B 1 350 ? -5.992 29.078 11.477 1 94.69 350 ILE B O 1
ATOM 6776 N N . PRO B 1 351 ? -5.77 28.766 9.266 1 93.12 351 PRO B N 1
ATOM 6777 C CA . PRO B 1 351 ? -4.406 28.266 9.445 1 93.12 351 PRO B CA 1
ATOM 6778 C C . PRO B 1 351 ? -3.451 29.328 9.984 1 93.12 351 PRO B C 1
ATOM 6780 O O . PRO B 1 351 ? -3.537 30.5 9.594 1 93.12 351 PRO B O 1
ATOM 6783 N N . LEU B 1 352 ? -2.658 28.938 10.836 1 87.12 352 LEU B N 1
ATOM 6784 C CA . LEU B 1 352 ? -1.721 29.859 11.461 1 87.12 352 LEU B CA 1
ATOM 6785 C C . LEU B 1 352 ? -0.292 29.562 11.016 1 87.12 352 LEU B C 1
ATOM 6787 O O . LEU B 1 352 ? 0.468 30.5 10.711 1 87.12 352 LEU B O 1
ATOM 6791 N N . PHE B 1 353 ? 0.089 28.297 11 1 84.56 353 PHE B N 1
ATOM 6792 C CA . PHE B 1 353 ? 1.463 27.984 10.617 1 84.56 353 PHE B CA 1
ATOM 6793 C C . PHE B 1 353 ? 1.62 26.5 10.297 1 84.56 353 PHE B C 1
ATOM 6795 O O . PHE B 1 353 ? 0.698 25.719 10.516 1 84.56 353 PHE B O 1
ATOM 6802 N N . GLY B 1 354 ? 2.73 26.172 9.695 1 86.62 354 GLY B N 1
ATOM 6803 C CA . GLY B 1 354 ? 3.139 24.781 9.469 1 86.62 354 GLY B CA 1
ATOM 6804 C C . GLY B 1 354 ? 2.271 24.062 8.453 1 86.62 354 GLY B C 1
ATOM 6805 O O . GLY B 1 354 ? 2.045 24.578 7.352 1 86.62 354 GLY B O 1
ATOM 6806 N N . ASP B 1 355 ? 1.848 22.859 8.898 1 92.25 355 ASP B N 1
ATOM 6807 C CA . ASP B 1 355 ? 1.122 22 7.961 1 92.25 355 ASP B CA 1
ATOM 6808 C C . ASP B 1 355 ? -0.366 22.344 7.949 1 92.25 355 ASP B C 1
ATOM 6810 O O . ASP B 1 355 ? -1.141 21.734 7.203 1 92.25 355 ASP B O 1
ATOM 6814 N N . GLN B 1 356 ? -0.758 23.375 8.617 1 94.19 356 GLN B N 1
ATOM 6815 C CA . GLN B 1 356 ? -2.17 23.688 8.805 1 94.19 356 GLN B CA 1
ATOM 6816 C C . GLN B 1 356 ? -2.805 24.156 7.496 1 94.19 356 GLN B C 1
ATOM 6818 O O . GLN B 1 356 ? -3.963 23.828 7.219 1 94.19 356 GLN B O 1
ATOM 6823 N N . HIS B 1 357 ? -1.982 24.875 6.684 1 93.94 357 HIS B N 1
ATOM 6824 C CA . HIS B 1 357 ? -2.5 25.312 5.395 1 93.94 357 HIS B CA 1
ATOM 6825 C C . HIS B 1 357 ? -2.824 24.125 4.496 1 93.94 357 HIS B C 1
ATOM 6827 O O . HIS B 1 357 ? -3.881 24.094 3.861 1 93.94 357 HIS B O 1
ATOM 6833 N N . GLU B 1 358 ? -1.938 23.156 4.52 1 96.25 358 GLU B N 1
ATOM 6834 C CA . GLU B 1 358 ? -2.135 21.938 3.732 1 96.25 358 GLU B CA 1
ATOM 6835 C C . GLU B 1 358 ? -3.289 21.109 4.281 1 96.25 358 GLU B C 1
ATOM 6837 O O . GLU B 1 358 ? -4.066 20.531 3.514 1 96.25 358 GLU B O 1
ATOM 6842 N N . ASN B 1 359 ? -3.375 21.062 5.543 1 97.5 359 ASN B N 1
ATOM 6843 C CA . ASN B 1 359 ? -4.457 20.312 6.176 1 97.5 359 ASN B CA 1
ATOM 6844 C C . ASN B 1 359 ? -5.824 20.875 5.805 1 97.5 359 ASN B C 1
ATOM 6846 O O . ASN B 1 359 ? -6.73 20.141 5.422 1 97.5 359 ASN B O 1
ATOM 6850 N N . LEU B 1 360 ? -5.898 22.188 5.863 1 97.44 360 LEU B N 1
ATOM 6851 C CA . LEU B 1 360 ? -7.191 22.828 5.641 1 97.44 360 LEU B CA 1
ATOM 6852 C C . LEU B 1 360 ? -7.551 22.828 4.16 1 97.44 360 LEU B C 1
ATOM 6854 O O . LEU B 1 360 ? -8.734 22.875 3.803 1 97.44 360 LEU B O 1
ATOM 6858 N N . LEU B 1 361 ? -6.504 22.766 3.32 1 97.62 361 LEU B N 1
ATOM 6859 C CA . LEU B 1 361 ? -6.777 22.547 1.904 1 97.62 361 LEU B CA 1
ATOM 6860 C C . LEU B 1 361 ? -7.492 21.219 1.693 1 97.62 361 LEU B C 1
ATOM 6862 O O . LEU B 1 361 ? -8.414 21.125 0.88 1 97.62 361 LEU B O 1
ATOM 6866 N N . ARG B 1 362 ? -7.125 20.188 2.416 1 97.81 362 ARG B N 1
ATOM 6867 C CA . ARG B 1 362 ? -7.758 18.875 2.322 1 97.81 362 ARG B CA 1
ATOM 6868 C C . ARG B 1 362 ? -9.172 18.906 2.885 1 97.81 362 ARG B C 1
ATOM 6870 O O . ARG B 1 362 ? -10.07 18.25 2.357 1 97.81 362 ARG B O 1
ATOM 6877 N N . VAL B 1 363 ? -9.32 19.688 3.939 1 98.25 363 VAL B N 1
ATOM 6878 C CA . VAL B 1 363 ? -10.648 19.844 4.52 1 98.25 363 VAL B CA 1
ATOM 6879 C C . VAL B 1 363 ? -11.602 20.406 3.465 1 98.25 363 VAL B C 1
ATOM 6881 O O . VAL B 1 363 ? -12.727 19.922 3.309 1 98.25 363 VAL B O 1
ATOM 6884 N N . LYS B 1 364 ? -11.102 21.391 2.762 1 98.06 364 LYS B N 1
ATOM 6885 C CA . LYS B 1 364 ? -11.898 22 1.695 1 98.06 364 LYS B CA 1
ATOM 6886 C C . LYS B 1 364 ? -12.133 21.016 0.555 1 98.06 364 LYS B C 1
ATOM 6888 O O . LYS B 1 364 ? -13.25 20.875 0.053 1 98.06 364 LYS B O 1
ATOM 6893 N N . ALA B 1 365 ? -11.094 20.281 0.232 1 97.94 365 ALA B N 1
ATOM 6894 C CA . ALA B 1 365 ? -11.172 19.328 -0.868 1 97.94 365 ALA B CA 1
ATOM 6895 C C . ALA B 1 365 ? -12.164 18.219 -0.55 1 97.94 365 ALA B C 1
ATOM 6897 O O . ALA B 1 365 ? -12.859 17.719 -1.441 1 97.94 365 ALA B O 1
ATOM 6898 N N . LYS B 1 366 ? -12.234 17.828 0.703 1 98 366 LYS B N 1
ATOM 6899 C CA . LYS B 1 366 ? -13.133 16.766 1.145 1 98 366 LYS B CA 1
ATOM 6900 C C . LYS B 1 366 ? -14.531 17.312 1.418 1 98 366 LYS B C 1
ATOM 6902 O O . LYS B 1 366 ? -15.445 16.562 1.748 1 98 366 LYS B O 1
ATOM 6907 N N . LYS B 1 367 ? -14.727 18.625 1.366 1 97.94 367 LYS B N 1
ATOM 6908 C CA . LYS B 1 367 ? -16 19.328 1.311 1 97.94 367 LYS B CA 1
ATOM 6909 C C . LYS B 1 367 ? -16.672 19.375 2.684 1 97.94 367 LYS B C 1
ATOM 6911 O O . LYS B 1 367 ? -17.891 19.5 2.783 1 97.94 367 LYS B O 1
ATOM 6916 N N . PHE B 1 368 ? -15.812 19.125 3.713 1 97.12 368 PHE B N 1
ATOM 6917 C CA . PHE B 1 368 ? -16.484 19.234 5.004 1 97.12 368 PHE B CA 1
ATOM 6918 C C . PHE B 1 368 ? -16.016 20.469 5.754 1 97.12 368 PHE B C 1
ATOM 6920 O O . PHE B 1 368 ? -16.156 20.562 6.973 1 97.12 368 PHE B O 1
ATOM 6927 N N . GLY B 1 369 ? -15.453 21.453 4.98 1 98.25 369 GLY B N 1
ATOM 6928 C CA . GLY B 1 369 ? -15.102 22.734 5.566 1 98.25 369 GLY B CA 1
ATOM 6929 C C . GLY B 1 369 ? -14.484 23.703 4.574 1 98.25 369 GLY B C 1
ATOM 6930 O O . GLY B 1 369 ? -14.367 23.391 3.387 1 98.25 369 GLY B O 1
ATOM 6931 N N . VAL B 1 370 ? -14.258 24.922 5.066 1 98.06 370 VAL B N 1
ATOM 6932 C CA . VAL B 1 370 ? -13.57 25.953 4.309 1 98.06 370 VAL B CA 1
ATOM 6933 C C . VAL B 1 370 ? -12.445 26.547 5.152 1 98.06 370 VAL B C 1
ATOM 6935 O O . VAL B 1 370 ? -12.219 26.125 6.285 1 98.06 370 VAL B O 1
ATOM 6938 N N . SER B 1 371 ? -11.711 27.422 4.508 1 97.25 371 SER B N 1
ATOM 6939 C CA . SER B 1 371 ? -10.625 28.078 5.238 1 97.25 371 SER B CA 1
ATOM 6940 C C . SER B 1 371 ? -10.547 29.562 4.906 1 97.25 371 SER B C 1
ATOM 6942 O O . SER B 1 371 ? -11.023 30 3.852 1 97.25 371 SER B O 1
ATOM 6944 N N . ILE B 1 372 ? -10.094 30.297 5.816 1 95.5 372 ILE B N 1
ATOM 6945 C CA . ILE B 1 372 ? -9.836 31.719 5.66 1 95.5 372 ILE B CA 1
ATOM 6946 C C . ILE B 1 372 ? -8.453 32.062 6.215 1 95.5 372 ILE B C 1
ATOM 6948 O O . ILE B 1 372 ? -8.086 31.609 7.301 1 95.5 372 ILE B O 1
ATOM 6952 N N . GLN B 1 373 ? -7.715 32.812 5.453 1 92.06 373 GLN B N 1
ATOM 6953 C CA . GLN B 1 373 ? -6.379 33.188 5.902 1 92.06 373 GLN B CA 1
ATOM 6954 C C . GLN B 1 373 ? -6.453 34.25 7.023 1 92.06 373 GLN B C 1
ATOM 6956 O O . GLN B 1 373 ? -7.328 35.094 7.016 1 92.06 373 GLN B O 1
ATOM 6961 N N . LEU B 1 374 ? -5.523 34.188 7.824 1 87.81 374 LEU B N 1
ATOM 6962 C CA . LEU B 1 374 ? -5.484 35.062 8.984 1 87.81 374 LEU B CA 1
ATOM 6963 C C . LEU B 1 374 ? -5.52 36.531 8.562 1 87.81 374 LEU B C 1
ATOM 6965 O O . LEU B 1 374 ? -6.234 37.344 9.156 1 87.81 374 LEU B O 1
ATOM 6969 N N . LYS B 1 375 ? -4.852 36.844 7.516 1 84.88 375 LYS B N 1
ATOM 6970 C CA . LYS B 1 375 ? -4.723 38.219 7.059 1 84.88 375 LYS B CA 1
ATOM 6971 C C . LYS B 1 375 ? -6.023 38.719 6.43 1 84.88 375 LYS B C 1
ATOM 6973 O O . LYS B 1 375 ? -6.219 39.906 6.266 1 84.88 375 LYS B O 1
ATOM 6978 N N . GLN B 1 376 ? -6.871 37.781 6.113 1 90.56 376 GLN B N 1
ATOM 6979 C CA . GLN B 1 376 ? -8.102 38.156 5.418 1 90.56 376 GLN B CA 1
ATOM 6980 C C . GLN B 1 376 ? -9.289 38.188 6.375 1 90.56 376 GLN B C 1
ATOM 6982 O O . GLN B 1 376 ? -10.43 38.406 5.957 1 90.56 376 GLN B O 1
ATOM 6987 N N . ILE B 1 377 ? -9.016 38 7.594 1 92 377 ILE B N 1
ATOM 6988 C CA . ILE B 1 377 ? -10.109 37.938 8.547 1 92 377 ILE B CA 1
ATOM 6989 C C . ILE B 1 377 ? -10.727 39.312 8.742 1 92 377 ILE B C 1
ATOM 6991 O O . ILE B 1 377 ? -10.039 40.25 9.164 1 92 377 ILE B O 1
ATOM 6995 N N . LYS B 1 378 ? -11.789 39.406 8.336 1 95.62 378 LYS B N 1
ATOM 6996 C CA . LYS B 1 378 ? -12.711 40.5 8.617 1 95.62 378 LYS B CA 1
ATOM 6997 C C . LYS B 1 378 ? -14.031 40 9.195 1 95.62 378 LYS B C 1
ATOM 6999 O O . LYS B 1 378 ? -14.445 38.875 8.883 1 95.62 378 LYS B O 1
ATOM 7004 N N . ALA B 1 379 ? -14.586 40.812 9.977 1 96.06 379 ALA B N 1
ATOM 7005 C CA . ALA B 1 379 ? -15.805 40.375 10.664 1 96.06 379 ALA B CA 1
ATOM 7006 C C . ALA B 1 379 ? -16.844 39.875 9.672 1 96.06 379 ALA B C 1
ATOM 7008 O O . ALA B 1 379 ? -17.406 38.781 9.852 1 96.06 379 ALA B O 1
ATOM 7009 N N . GLU B 1 380 ? -17.016 40.594 8.641 1 96.12 380 GLU B N 1
ATOM 7010 C CA . GLU B 1 380 ? -18.047 40.25 7.664 1 96.12 380 GLU B CA 1
ATOM 7011 C C . GLU B 1 380 ? -17.688 38.969 6.914 1 96.12 380 GLU B C 1
ATOM 7013 O O . GLU B 1 380 ? -18.547 38.094 6.734 1 96.12 380 GLU B O 1
ATOM 7018 N N . THR B 1 381 ? -16.516 38.844 6.512 1 96.44 381 THR B N 1
ATOM 7019 C CA . THR B 1 381 ? -16.078 37.688 5.715 1 96.44 381 THR B CA 1
ATOM 7020 C C . THR B 1 381 ? -16.109 36.406 6.547 1 96.44 381 THR B C 1
ATOM 7022 O O . THR B 1 381 ? -16.562 35.375 6.074 1 96.44 381 THR B O 1
ATOM 7025 N N . LEU B 1 382 ? -15.609 36.5 7.711 1 97 382 LEU B N 1
ATOM 7026 C CA . LEU B 1 382 ? -15.602 35.344 8.586 1 97 382 LEU B CA 1
ATOM 7027 C C . LEU B 1 382 ? -17.016 34.906 8.93 1 97 382 LEU B C 1
ATOM 7029 O O . LEU B 1 382 ? -17.328 33.719 8.891 1 97 382 LEU B O 1
ATOM 7033 N N . ALA B 1 383 ? -17.844 35.875 9.266 1 97.19 383 ALA B N 1
ATOM 7034 C CA . ALA B 1 383 ? -19.234 35.594 9.578 1 97.19 383 ALA B CA 1
ATOM 7035 C C . ALA B 1 383 ? -19.938 34.906 8.391 1 97.19 383 ALA B C 1
ATOM 7037 O O . ALA B 1 383 ? -20.672 33.938 8.57 1 97.19 383 ALA B O 1
ATOM 7038 N N . LEU B 1 384 ? -19.656 35.438 7.273 1 96.69 384 LEU B N 1
ATOM 7039 C CA . LEU B 1 384 ? -20.266 34.906 6.062 1 96.69 384 LEU B CA 1
ATOM 7040 C C . LEU B 1 384 ? -19.828 33.469 5.824 1 96.69 384 LEU B C 1
ATOM 7042 O O . LEU B 1 384 ? -20.641 32.594 5.469 1 96.69 384 LEU B O 1
ATOM 7046 N N . LYS B 1 385 ? -18.578 33.156 6.008 1 97.5 385 LYS B N 1
ATOM 7047 C CA . LYS B 1 385 ? -18.047 31.812 5.809 1 97.5 385 LYS B CA 1
ATOM 7048 C C . LYS B 1 385 ? -18.625 30.828 6.824 1 97.5 385 LYS B C 1
ATOM 7050 O O . LYS B 1 385 ? -18.984 29.703 6.473 1 97.5 385 LYS B O 1
ATOM 7055 N N . MET B 1 386 ? -18.719 31.25 8.008 1 98.25 386 MET B N 1
ATOM 7056 C CA . MET B 1 386 ? -19.281 30.391 9.039 1 98.25 386 MET B CA 1
ATOM 7057 C C . MET B 1 386 ? -20.75 30.094 8.758 1 98.25 386 MET B C 1
ATOM 7059 O O . MET B 1 386 ? -21.172 28.938 8.844 1 98.25 386 MET B O 1
ATOM 7063 N N . LYS B 1 387 ? -21.469 31.109 8.438 1 97.44 387 LYS B N 1
ATOM 7064 C CA . LYS B 1 387 ? -22.875 30.938 8.109 1 97.44 387 LYS B CA 1
ATOM 7065 C C . LYS B 1 387 ? -23.062 30 6.922 1 97.44 387 LYS B C 1
ATOM 7067 O O . LYS B 1 387 ? -23.953 29.156 6.922 1 97.44 387 LYS B O 1
ATOM 7072 N N . GLN B 1 388 ? -22.203 30.172 6.008 1 97.62 388 GLN B N 1
ATOM 7073 C CA . GLN B 1 388 ? -22.25 29.328 4.82 1 97.62 388 GLN B CA 1
ATOM 7074 C C . GLN B 1 388 ? -22.078 27.844 5.195 1 97.62 388 GLN B C 1
ATOM 7076 O O . GLN B 1 388 ? -22.875 27 4.77 1 97.62 388 GLN B O 1
ATOM 7081 N N . VAL B 1 389 ? -21.125 27.516 6.008 1 98.38 389 VAL B N 1
ATOM 7082 C CA . VAL B 1 389 ? -20.812 26.125 6.371 1 98.38 389 VAL B CA 1
ATOM 7083 C C . VAL B 1 389 ? -21.922 25.562 7.254 1 98.38 389 VAL B C 1
ATOM 7085 O O . VAL B 1 389 ? -22.297 24.406 7.129 1 98.38 389 VAL B O 1
ATOM 7088 N N . ILE B 1 390 ? -22.5 26.422 8.078 1 97.81 390 ILE B N 1
ATOM 7089 C CA . ILE B 1 390 ? -23.547 25.984 9.008 1 97.81 390 ILE B CA 1
ATOM 7090 C C . ILE B 1 390 ? -24.828 25.703 8.242 1 97.81 390 ILE B C 1
ATOM 7092 O O . ILE B 1 390 ? -25.516 24.703 8.5 1 97.81 390 ILE B O 1
ATOM 7096 N N . GLU B 1 391 ? -25.109 26.531 7.281 1 97.19 391 GLU B N 1
ATOM 7097 C CA . GLU B 1 391 ? -26.422 26.484 6.637 1 97.19 391 GLU B CA 1
ATOM 7098 C C . GLU B 1 391 ? -26.422 25.531 5.449 1 97.19 391 GLU B C 1
ATOM 7100 O O . GLU B 1 391 ? -27.453 24.922 5.129 1 97.19 391 GLU B O 1
ATOM 7105 N N . ASP B 1 392 ? -25.281 25.469 4.805 1 97.94 392 ASP B N 1
ATOM 7106 C CA . ASP B 1 392 ? -25.203 24.531 3.688 1 97.94 392 ASP B CA 1
ATOM 7107 C C . ASP B 1 392 ? -25.031 23.094 4.184 1 97.94 392 ASP B C 1
ATOM 7109 O O . ASP B 1 392 ? -23.938 22.688 4.566 1 97.94 392 ASP B O 1
ATOM 7113 N N . LYS B 1 393 ? -25.984 22.344 4.082 1 97 393 LYS B N 1
ATOM 7114 C CA . LYS B 1 393 ? -26.062 21 4.652 1 97 393 LYS B CA 1
ATOM 7115 C C . LYS B 1 393 ? -25.047 20.078 3.998 1 97 393 LYS B C 1
ATOM 7117 O O . LYS B 1 393 ? -24.734 19.016 4.547 1 97 393 LYS B O 1
ATOM 7122 N N . ARG B 1 394 ? -24.656 20.469 2.898 1 97.25 394 ARG B N 1
ATOM 7123 C CA . ARG B 1 394 ? -23.688 19.641 2.195 1 97.25 394 ARG B CA 1
ATOM 7124 C C . ARG B 1 394 ? -22.406 19.484 3.016 1 97.25 394 ARG B C 1
ATOM 7126 O O . ARG B 1 394 ? -21.734 18.453 2.941 1 97.25 394 ARG B O 1
ATOM 7133 N N . TYR B 1 395 ? -21.969 20.406 3.768 1 98.75 395 TYR B N 1
ATOM 7134 C CA . TYR B 1 395 ? -20.781 20.328 4.605 1 98.75 395 TYR B CA 1
ATOM 7135 C C . TYR B 1 395 ? -20.984 19.328 5.738 1 98.75 395 TYR B C 1
ATOM 7137 O O . TYR B 1 395 ? -20.094 18.516 6.012 1 98.75 395 TYR B O 1
ATOM 7145 N N . LYS B 1 396 ? -22.094 19.422 6.391 1 98.31 396 LYS B N 1
ATOM 7146 C CA . LYS B 1 396 ? -22.406 18.484 7.465 1 98.31 396 LYS B CA 1
ATOM 7147 C C . LYS B 1 396 ? -22.469 17.047 6.941 1 98.31 396 LYS B C 1
ATOM 7149 O O . LYS B 1 396 ? -21.938 16.125 7.566 1 98.31 396 LYS B O 1
ATOM 7154 N N . SER B 1 397 ? -23.109 16.859 5.828 1 98.38 397 SER B N 1
ATOM 7155 C CA . SER B 1 397 ? -23.219 15.539 5.215 1 98.38 397 SER B CA 1
ATOM 7156 C C . SER B 1 397 ? -21.844 14.977 4.875 1 98.38 397 SER B C 1
ATOM 7158 O O . SER B 1 397 ? -21.578 13.789 5.102 1 98.38 397 SER B O 1
ATOM 7160 N N . ALA B 1 398 ? -20.984 15.789 4.398 1 98.56 398 ALA B N 1
ATOM 7161 C CA . ALA B 1 398 ? -19.625 15.367 4.066 1 98.56 398 ALA B CA 1
ATOM 7162 C C . ALA B 1 398 ? -18.844 14.992 5.324 1 98.56 398 ALA B C 1
ATOM 7164 O O . ALA B 1 398 ? -18.109 14.016 5.332 1 98.56 398 ALA B O 1
ATOM 7165 N N . ALA B 1 399 ? -19.016 15.758 6.328 1 98.69 399 ALA B N 1
ATOM 7166 C CA . ALA B 1 399 ? -18.344 15.469 7.594 1 98.69 399 ALA B CA 1
ATOM 7167 C C . ALA B 1 399 ? -18.828 14.141 8.172 1 98.69 399 ALA B C 1
ATOM 7169 O O . ALA B 1 399 ? -18.016 13.344 8.672 1 98.69 399 ALA B O 1
ATOM 7170 N N . GLU B 1 400 ? -20.078 13.938 8.109 1 98.31 400 GLU B N 1
ATOM 7171 C CA . GLU B 1 400 ? -20.641 12.688 8.602 1 98.31 400 GLU B CA 1
ATOM 7172 C C . GLU B 1 400 ? -20.156 11.5 7.777 1 98.31 400 GLU B C 1
ATOM 7174 O O . GLU B 1 400 ? -19.875 10.43 8.32 1 98.31 400 GLU B O 1
ATOM 7179 N N . ALA B 1 401 ? -20.125 11.672 6.488 1 98.38 401 ALA B N 1
ATOM 7180 C CA . ALA B 1 401 ? -19.594 10.617 5.629 1 98.38 401 ALA B CA 1
ATOM 7181 C C . ALA B 1 401 ? -18.156 10.289 6.004 1 98.38 401 ALA B C 1
ATOM 7183 O O . ALA B 1 401 ? -17.766 9.117 6.051 1 98.38 401 ALA B O 1
ATOM 7184 N N . ALA B 1 402 ? -17.375 11.328 6.281 1 98.44 402 ALA B N 1
ATOM 7185 C CA . ALA B 1 402 ? -15.992 11.125 6.711 1 98.44 402 ALA B CA 1
ATOM 7186 C C . ALA B 1 402 ? -15.93 10.375 8.031 1 98.44 402 ALA B C 1
ATOM 7188 O O . ALA B 1 402 ? -15.047 9.531 8.242 1 98.44 402 ALA B O 1
ATOM 7189 N N . SER B 1 403 ? -16.828 10.68 8.906 1 97.94 403 SER B N 1
ATOM 7190 C CA . SER B 1 403 ? -16.922 9.984 10.188 1 97.94 403 SER B CA 1
ATOM 7191 C C . SER B 1 403 ? -17.188 8.5 9.992 1 97.94 403 SER B C 1
ATOM 7193 O O . SER B 1 403 ? -16.562 7.656 10.633 1 97.94 403 SER B O 1
ATOM 7195 N N . ILE B 1 404 ? -18.094 8.148 9.117 1 98.19 404 ILE B N 1
ATOM 7196 C CA . ILE B 1 404 ? -18.422 6.754 8.836 1 98.19 404 ILE B CA 1
ATOM 7197 C C . ILE B 1 404 ? -17.203 6.031 8.266 1 98.19 404 ILE B C 1
ATOM 7199 O O . ILE B 1 404 ? -16.906 4.898 8.656 1 98.19 404 ILE B O 1
ATOM 7203 N N . ILE B 1 405 ? -16.484 6.645 7.371 1 98.31 405 ILE B N 1
ATOM 7204 C CA . ILE B 1 405 ? -15.273 6.062 6.793 1 98.31 405 ILE B CA 1
ATOM 7205 C C . ILE B 1 405 ? -14.281 5.715 7.902 1 98.31 405 ILE B C 1
ATOM 7207 O O . ILE B 1 405 ? -13.75 4.602 7.941 1 98.31 405 ILE B O 1
ATOM 7211 N N . ARG B 1 406 ? -14.102 6.629 8.781 1 96.88 406 ARG B N 1
ATOM 7212 C CA . ARG B 1 406 ? -13.125 6.438 9.852 1 96.88 406 ARG B CA 1
ATOM 7213 C C . ARG B 1 406 ? -13.594 5.367 10.836 1 96.88 406 ARG B C 1
ATOM 7215 O O . ARG B 1 406 ? -12.82 4.48 11.211 1 96.88 406 ARG B O 1
ATOM 7222 N N . ARG B 1 407 ? -14.805 5.305 11.211 1 95.75 407 ARG B N 1
ATOM 7223 C CA . ARG B 1 407 ? -15.32 4.484 12.297 1 95.75 407 ARG B CA 1
ATOM 7224 C C . ARG B 1 407 ? -15.586 3.059 11.836 1 95.75 407 ARG B C 1
ATOM 7226 O O . ARG B 1 407 ? -15.625 2.131 12.641 1 95.75 407 ARG B O 1
ATOM 7233 N N . SER B 1 408 ? -15.781 2.891 10.555 1 97.56 408 SER B N 1
ATOM 7234 C CA . SER B 1 408 ? -16.219 1.582 10.078 1 97.56 408 SER B CA 1
ATOM 7235 C C . SER B 1 408 ? -15.023 0.727 9.656 1 97.56 408 SER B C 1
ATOM 7237 O O . SER B 1 408 ? -15.203 -0.371 9.125 1 97.56 408 SER B O 1
ATOM 7239 N N . GLN B 1 409 ? -13.812 1.161 9.852 1 96.94 409 GLN B N 1
ATOM 7240 C CA . GLN B 1 409 ? -12.641 0.355 9.539 1 96.94 409 GLN B CA 1
ATOM 7241 C C . GLN B 1 409 ? -12.547 -0.859 10.461 1 96.94 409 GLN B C 1
ATOM 7243 O O . GLN B 1 409 ? -13.047 -0.833 11.586 1 96.94 409 GLN B O 1
ATOM 7248 N N . PRO B 1 410 ? -11.852 -1.888 10.047 1 97.12 410 PRO B N 1
ATOM 7249 C CA . PRO B 1 410 ? -11.852 -3.145 10.797 1 97.12 410 PRO B CA 1
ATOM 7250 C C . PRO B 1 410 ? -11.188 -3.012 12.164 1 97.12 410 PRO B C 1
ATOM 7252 O O . PRO B 1 410 ? -11.57 -3.703 13.109 1 97.12 410 PRO B O 1
ATOM 7255 N N . LEU B 1 411 ? -10.203 -2.174 12.227 1 97.5 411 LEU B N 1
ATOM 7256 C CA . LEU B 1 411 ? -9.5 -1.923 13.477 1 97.5 411 LEU B CA 1
ATOM 7257 C C . LEU B 1 411 ? -9.516 -0.438 13.82 1 97.5 411 LEU B C 1
ATOM 7259 O O . LEU B 1 411 ? -9.398 0.411 12.938 1 97.5 411 LEU B O 1
ATOM 7263 N N . THR B 1 412 ? -9.664 -0.13 15.117 1 96.31 412 THR B N 1
ATOM 7264 C CA . THR B 1 412 ? -9.469 1.243 15.57 1 96.31 412 THR B CA 1
ATOM 7265 C C . THR B 1 412 ? -7.996 1.64 15.477 1 96.31 412 THR B C 1
ATOM 7267 O O . THR B 1 412 ? -7.121 0.778 15.367 1 96.31 412 THR B O 1
ATOM 7270 N N . PRO B 1 413 ? -7.781 2.881 15.453 1 96.75 413 PRO B N 1
ATOM 7271 C CA . PRO B 1 413 ? -6.383 3.314 15.414 1 96.75 413 PRO B CA 1
ATOM 7272 C C . PRO B 1 413 ? -5.547 2.709 16.547 1 96.75 413 PRO B C 1
ATOM 7274 O O . PRO B 1 413 ? -4.406 2.291 16.312 1 96.75 413 PRO B O 1
ATOM 7277 N N . ALA B 1 414 ? -6.055 2.668 17.75 1 97 414 ALA B N 1
ATOM 7278 C CA . ALA B 1 414 ? -5.348 2.088 18.891 1 97 414 ALA B CA 1
ATOM 7279 C C . ALA B 1 414 ? -5.047 0.612 18.641 1 97 414 ALA B C 1
ATOM 7281 O O . ALA B 1 414 ? -3.943 0.143 18.938 1 97 414 ALA B O 1
ATOM 7282 N N . GLN B 1 415 ? -6.035 -0.108 18.078 1 97.25 415 GLN B N 1
ATOM 7283 C CA . GLN B 1 415 ? -5.848 -1.527 17.797 1 97.25 415 GLN B CA 1
ATOM 7284 C C . GLN B 1 415 ? -4.77 -1.737 16.734 1 97.25 415 GLN B C 1
ATOM 7286 O O . GLN B 1 415 ? -3.982 -2.682 16.828 1 97.25 415 GLN B O 1
ATOM 7291 N N . ARG B 1 416 ? -4.742 -0.899 15.742 1 98 416 ARG B N 1
ATOM 7292 C CA . ARG B 1 416 ? -3.705 -0.987 14.719 1 98 416 ARG B CA 1
ATOM 7293 C C . ARG B 1 416 ? -2.324 -0.739 15.312 1 98 416 ARG B C 1
ATOM 7295 O O . ARG B 1 416 ? -1.376 -1.472 15.023 1 98 416 ARG B O 1
ATOM 7302 N N . LEU B 1 417 ? -2.279 0.331 16.141 1 98.38 417 LEU B N 1
ATOM 7303 C CA . LEU B 1 417 ? -1.012 0.659 16.781 1 98.38 417 LEU B CA 1
ATOM 7304 C C . LEU B 1 417 ? -0.49 -0.526 17.594 1 98.38 417 LEU B C 1
ATOM 7306 O O . LEU B 1 417 ? 0.629 -0.993 17.359 1 98.38 417 LEU B O 1
ATOM 7310 N N . VAL B 1 418 ? -1.297 -1.075 18.484 1 98.38 418 VAL B N 1
ATOM 7311 C CA . VAL B 1 418 ? -0.896 -2.158 19.375 1 98.38 418 VAL B CA 1
ATOM 7312 C C . VAL B 1 418 ? -0.638 -3.426 18.578 1 98.38 418 VAL B C 1
ATOM 7314 O O . VAL B 1 418 ? 0.374 -4.102 18.766 1 98.38 418 VAL B O 1
ATOM 7317 N N . GLY B 1 419 ? -1.545 -3.73 17.656 1 98.5 419 GLY B N 1
ATOM 7318 C CA . GLY B 1 419 ? -1.433 -4.941 16.859 1 98.5 419 GLY B CA 1
ATOM 7319 C C . GLY B 1 419 ? -0.138 -5.023 16.062 1 98.5 419 GLY B C 1
ATOM 7320 O O . GLY B 1 419 ? 0.511 -6.07 16.031 1 98.5 419 GLY B O 1
ATOM 7321 N N . TRP B 1 420 ? 0.253 -3.984 15.453 1 98.69 420 TRP B N 1
ATOM 7322 C CA . TRP B 1 420 ? 1.44 -4.012 14.602 1 98.69 420 TRP B CA 1
ATOM 7323 C C . TRP B 1 420 ? 2.711 -3.947 15.445 1 98.69 420 TRP B C 1
ATOM 7325 O O . TRP B 1 420 ? 3.742 -4.508 15.062 1 98.69 420 TRP B O 1
ATOM 7335 N N . ILE B 1 421 ? 2.645 -3.23 16.578 1 98.62 421 ILE B N 1
ATOM 7336 C CA . ILE B 1 421 ? 3.783 -3.271 17.484 1 98.62 421 ILE B CA 1
ATOM 7337 C C . ILE B 1 421 ? 4.004 -4.703 17.969 1 98.62 421 ILE B C 1
ATOM 7339 O O . ILE B 1 421 ? 5.133 -5.199 17.969 1 98.62 421 ILE B O 1
ATOM 7343 N N . ASP B 1 422 ? 2.914 -5.418 18.359 1 98.56 422 ASP B N 1
ATOM 7344 C CA . ASP B 1 422 ? 3.012 -6.816 18.766 1 98.56 422 ASP B CA 1
ATOM 7345 C C . ASP B 1 422 ? 3.594 -7.672 17.641 1 98.56 422 ASP B C 1
ATOM 7347 O O . ASP B 1 422 ? 4.441 -8.531 17.891 1 98.56 422 ASP B O 1
ATOM 7351 N N . HIS B 1 423 ? 3.166 -7.441 16.453 1 98.5 423 HIS B N 1
ATOM 7352 C CA . HIS B 1 423 ? 3.617 -8.203 15.289 1 98.5 423 HIS B CA 1
ATOM 7353 C C . HIS B 1 423 ? 5.129 -8.086 15.109 1 98.5 423 HIS B C 1
ATOM 7355 O O . HIS B 1 423 ? 5.816 -9.102 14.969 1 98.5 423 HIS B O 1
ATOM 7361 N N . ILE B 1 424 ? 5.703 -6.895 15.164 1 97.62 424 ILE B N 1
ATOM 7362 C CA . ILE B 1 424 ? 7.121 -6.73 14.867 1 97.62 424 ILE B CA 1
ATOM 7363 C C . ILE B 1 424 ? 7.957 -7.242 16.031 1 97.62 424 ILE B C 1
ATOM 7365 O O . ILE B 1 424 ? 9.094 -7.68 15.852 1 97.62 424 ILE B O 1
ATOM 7369 N N . LEU B 1 425 ? 7.371 -7.141 17.297 1 97.94 425 LEU B N 1
ATOM 7370 C CA . LEU B 1 425 ? 8.07 -7.723 18.438 1 97.94 425 LEU B CA 1
ATOM 7371 C C . LEU B 1 425 ? 8.148 -9.242 18.312 1 97.94 425 LEU B C 1
ATOM 7373 O O . LEU B 1 425 ? 9.156 -9.844 18.672 1 97.94 425 LEU B O 1
ATOM 7377 N N . GLN B 1 426 ? 7.168 -9.867 17.766 1 97.88 426 GLN B N 1
ATOM 7378 C CA . GLN B 1 426 ? 7.133 -11.32 17.609 1 97.88 426 GLN B CA 1
ATOM 7379 C C . GLN B 1 426 ? 8.008 -11.773 16.453 1 97.88 426 GLN B C 1
ATOM 7381 O O . GLN B 1 426 ? 8.609 -12.844 16.5 1 97.88 426 GLN B O 1
ATOM 7386 N N . THR B 1 427 ? 8.102 -10.992 15.375 1 97.69 427 THR B N 1
ATOM 7387 C CA . THR B 1 427 ? 8.836 -11.383 14.18 1 97.69 427 THR B CA 1
ATOM 7388 C C . THR B 1 427 ? 10.297 -10.945 14.266 1 97.69 427 THR B C 1
ATOM 7390 O O . THR B 1 427 ? 11.125 -11.344 13.445 1 97.69 427 THR B O 1
ATOM 7393 N N . GLY B 1 428 ? 10.633 -10.125 15.234 1 95.44 428 GLY B N 1
ATOM 7394 C CA . GLY B 1 428 ? 12 -9.648 15.391 1 95.44 428 GLY B CA 1
ATOM 7395 C C . GLY B 1 428 ? 12.359 -8.531 14.438 1 95.44 428 GLY B C 1
ATOM 7396 O O . GLY B 1 428 ? 13.523 -8.359 14.07 1 95.44 428 GLY B O 1
ATOM 7397 N N . GLY B 1 429 ? 11.297 -7.871 13.984 1 95.25 429 GLY B N 1
ATOM 7398 C CA . GLY B 1 429 ? 11.484 -6.785 13.039 1 95.25 429 GLY B CA 1
ATOM 7399 C C . GLY B 1 429 ? 10.516 -6.84 11.875 1 95.25 429 GLY B C 1
ATOM 7400 O O . GLY B 1 429 ? 9.68 -7.742 11.789 1 95.25 429 GLY B O 1
ATOM 7401 N N . ALA B 1 430 ? 10.664 -5.871 10.938 1 96.62 430 ALA B N 1
ATOM 7402 C CA . ALA B 1 430 ? 9.711 -5.766 9.836 1 96.62 430 ALA B CA 1
ATOM 7403 C C . ALA B 1 430 ? 10.422 -5.859 8.484 1 96.62 430 ALA B C 1
ATOM 7405 O O . ALA B 1 430 ? 10.031 -5.199 7.523 1 96.62 430 ALA B O 1
ATOM 7406 N N . ALA B 1 431 ? 11.484 -6.625 8.43 1 96.44 431 ALA B N 1
ATOM 7407 C CA . ALA B 1 431 ? 12.234 -6.762 7.188 1 96.44 431 ALA B CA 1
ATOM 7408 C C . ALA B 1 431 ? 11.328 -7.215 6.047 1 96.44 431 ALA B C 1
ATOM 7410 O O . ALA B 1 431 ? 11.469 -6.754 4.91 1 96.44 431 ALA B O 1
ATOM 7411 N N . HIS B 1 432 ? 10.359 -8.078 6.312 1 97.69 432 HIS B N 1
ATOM 7412 C CA . HIS B 1 432 ? 9.461 -8.656 5.316 1 97.69 432 HIS B CA 1
ATOM 7413 C C . HIS B 1 432 ? 8.492 -7.609 4.773 1 97.69 432 HIS B C 1
ATOM 7415 O O . HIS B 1 432 ? 7.84 -7.836 3.75 1 97.69 432 HIS B O 1
ATOM 7421 N N . LEU B 1 433 ? 8.406 -6.398 5.414 1 98.38 433 LEU B N 1
ATOM 7422 C CA . LEU B 1 433 ? 7.465 -5.359 5.008 1 98.38 433 LEU B CA 1
ATOM 7423 C C . LEU B 1 433 ? 8.188 -4.223 4.293 1 98.38 433 LEU B C 1
ATOM 7425 O O . LEU B 1 433 ? 7.547 -3.316 3.756 1 98.38 433 LEU B O 1
ATOM 7429 N N . LYS B 1 434 ? 9.508 -4.199 4.27 1 97.88 434 LYS B N 1
ATOM 7430 C CA . LYS B 1 434 ? 10.297 -3.131 3.664 1 97.88 434 LYS B CA 1
ATOM 7431 C C . LYS B 1 434 ? 10.758 -3.518 2.262 1 97.88 434 LYS B C 1
ATOM 7433 O O . LYS B 1 434 ? 11.297 -4.605 2.059 1 97.88 434 LYS B O 1
ATOM 7438 N N . PRO B 1 435 ? 10.555 -2.688 1.324 1 97.81 435 PRO B N 1
ATOM 7439 C CA . PRO B 1 435 ? 10.938 -3.008 -0.053 1 97.81 435 PRO B CA 1
ATOM 7440 C C . PRO B 1 435 ? 12.445 -2.98 -0.265 1 97.81 435 PRO B C 1
ATOM 7442 O O . PRO B 1 435 ? 13.164 -2.307 0.477 1 97.81 435 PRO B O 1
ATOM 7445 N N . HIS B 1 436 ? 12.891 -3.691 -1.294 1 97.38 436 HIS B N 1
ATOM 7446 C CA . HIS B 1 436 ? 14.312 -3.707 -1.637 1 97.38 436 HIS B CA 1
ATOM 7447 C C . HIS B 1 436 ? 14.773 -2.338 -2.119 1 97.38 436 HIS B C 1
ATOM 7449 O O . HIS B 1 436 ? 15.977 -2.057 -2.135 1 97.38 436 HIS B O 1
ATOM 7455 N N . ALA B 1 437 ? 13.844 -1.522 -2.463 1 96.5 437 ALA B N 1
ATOM 7456 C CA . ALA B 1 437 ? 14.141 -0.166 -2.914 1 96.5 437 ALA B CA 1
ATOM 7457 C C . ALA B 1 437 ? 15.008 0.573 -1.896 1 96.5 437 ALA B C 1
ATOM 7459 O O . ALA B 1 437 ? 15.844 1.396 -2.266 1 96.5 437 ALA B O 1
ATOM 7460 N N . PHE B 1 438 ? 14.805 0.337 -0.645 1 96.88 438 PHE B N 1
ATOM 7461 C CA . PHE B 1 438 ? 15.5 1.029 0.433 1 96.88 438 PHE B CA 1
ATOM 7462 C C . PHE B 1 438 ? 17 0.738 0.385 1 96.88 438 PHE B C 1
ATOM 7464 O O . PHE B 1 438 ? 17.797 1.455 0.994 1 96.88 438 PHE B O 1
ATOM 7471 N N . GLN B 1 439 ? 17.391 -0.314 -0.316 1 95.25 439 GLN B N 1
ATOM 7472 C CA . GLN B 1 439 ? 18.781 -0.713 -0.387 1 95.25 439 GLN B CA 1
ATOM 7473 C C . GLN B 1 439 ? 19.391 -0.342 -1.735 1 95.25 439 GLN B C 1
ATOM 7475 O O . GLN B 1 439 ? 20.578 -0.611 -1.985 1 95.25 439 GLN B O 1
ATOM 7480 N N . GLN B 1 440 ? 18.609 0.255 -2.553 1 96 440 GLN B N 1
ATOM 7481 C CA . GLN B 1 440 ? 19.078 0.621 -3.885 1 96 440 GLN B CA 1
ATOM 7482 C C . GLN B 1 440 ? 19.531 2.08 -3.93 1 96 440 GLN B C 1
ATOM 7484 O O . GLN B 1 440 ? 18.891 2.947 -3.326 1 96 440 GLN B O 1
ATOM 7489 N N . PRO B 1 441 ? 20.625 2.256 -4.648 1 94.31 441 PRO B N 1
ATOM 7490 C CA . PRO B 1 441 ? 20.891 3.666 -4.953 1 94.31 441 PRO B CA 1
ATOM 7491 C C . PRO B 1 441 ? 19.828 4.273 -5.867 1 94.31 441 PRO B C 1
ATOM 7493 O O . PRO B 1 441 ? 19.094 3.543 -6.539 1 94.31 441 PRO B O 1
ATOM 7496 N N . TRP B 1 442 ? 19.766 5.559 -5.855 1 91.31 442 TRP B N 1
ATOM 7497 C CA . TRP B 1 442 ? 18.688 6.25 -6.543 1 91.31 442 TRP B CA 1
ATOM 7498 C C . TRP B 1 442 ? 18.719 5.961 -8.039 1 91.31 442 TRP B C 1
ATOM 7500 O O . TRP B 1 442 ? 17.672 5.809 -8.672 1 91.31 442 TRP B O 1
ATOM 7510 N N . TYR B 1 443 ? 19.875 5.891 -8.672 1 94.94 443 TYR B N 1
ATOM 7511 C CA . TYR B 1 443 ? 19.953 5.711 -10.117 1 94.94 443 TYR B CA 1
ATOM 7512 C C . TYR B 1 443 ? 19.5 4.316 -10.516 1 94.94 443 TYR B C 1
ATOM 7514 O O . TYR B 1 443 ? 19.016 4.113 -11.641 1 94.94 443 TYR B O 1
ATOM 7522 N N . GLU B 1 444 ? 19.578 3.258 -9.594 1 96.88 444 GLU B N 1
ATOM 7523 C CA . GLU B 1 444 ? 19.016 1.928 -9.82 1 96.88 444 GLU B CA 1
ATOM 7524 C C . GLU B 1 444 ? 17.5 1.917 -9.609 1 96.88 444 GLU B C 1
ATOM 7526 O O . GLU B 1 444 ? 16.766 1.284 -10.375 1 96.88 444 GLU B O 1
ATOM 7531 N N . GLN B 1 445 ? 17.141 2.686 -8.547 1 94.81 445 GLN B N 1
ATOM 7532 C CA . GLN B 1 445 ? 15.727 2.723 -8.195 1 94.81 445 GLN B CA 1
ATOM 7533 C C . GLN B 1 445 ? 14.891 3.248 -9.359 1 94.81 445 GLN B C 1
ATOM 7535 O O . GLN B 1 445 ? 13.781 2.758 -9.602 1 94.81 445 GLN B O 1
ATOM 7540 N N . TYR B 1 446 ? 15.438 4.152 -10.141 1 93.38 446 TYR B N 1
ATOM 7541 C CA . TYR B 1 446 ? 14.68 4.77 -11.227 1 93.38 446 TYR B CA 1
ATOM 7542 C C . TYR B 1 446 ? 15.141 4.234 -12.586 1 93.38 446 TYR B C 1
ATOM 7544 O O . TYR B 1 446 ? 14.789 4.793 -13.625 1 93.38 446 TYR B O 1
ATOM 7552 N N . LEU B 1 447 ? 15.938 3.248 -12.625 1 97.56 447 LEU B N 1
ATOM 7553 C CA . LEU B 1 447 ? 16.359 2.502 -13.805 1 97.56 447 LEU B CA 1
ATOM 7554 C C . LEU B 1 447 ? 17.125 3.402 -14.773 1 97.56 447 LEU B C 1
ATOM 7556 O O . LEU B 1 447 ? 17 3.254 -15.992 1 97.56 447 LEU B O 1
ATOM 7560 N N . LEU B 1 448 ? 17.797 4.402 -14.211 1 96.56 448 LEU B N 1
ATOM 7561 C CA . LEU B 1 448 ? 18.531 5.312 -15.078 1 96.56 448 LEU B CA 1
ATOM 7562 C C . LEU B 1 448 ? 19.672 4.586 -15.789 1 96.56 448 LEU B C 1
ATOM 7564 O O . LEU B 1 448 ? 19.984 4.883 -16.938 1 96.56 448 LEU B O 1
ATOM 7568 N N . ASP B 1 449 ? 20.312 3.686 -15.055 1 97.56 449 ASP B N 1
ATOM 7569 C CA . ASP B 1 449 ? 21.375 2.895 -15.672 1 97.56 449 ASP B CA 1
ATOM 7570 C C . ASP B 1 449 ? 20.828 2.033 -16.812 1 97.56 449 ASP B C 1
ATOM 7572 O O . ASP B 1 449 ? 21.422 1.949 -17.875 1 97.56 449 ASP B O 1
ATOM 7576 N N . VAL B 1 450 ? 19.656 1.419 -16.594 1 97.94 450 VAL B N 1
ATOM 7577 C CA . VAL B 1 450 ? 19.016 0.581 -17.609 1 97.94 450 VAL B CA 1
ATOM 7578 C C . VAL B 1 450 ? 18.625 1.435 -18.812 1 97.94 450 VAL B C 1
ATOM 7580 O O . VAL B 1 450 ? 18.859 1.054 -19.953 1 97.94 450 VAL B O 1
ATOM 7583 N N . PHE B 1 451 ? 18.047 2.613 -18.594 1 96.81 451 PHE B N 1
ATOM 7584 C CA . PHE B 1 451 ? 17.641 3.512 -19.672 1 96.81 451 PHE B CA 1
ATOM 7585 C C . PHE B 1 451 ? 18.844 3.955 -20.484 1 96.81 451 PHE B C 1
ATOM 7587 O O . PHE B 1 451 ? 18.797 3.988 -21.719 1 96.81 451 PHE B O 1
ATOM 7594 N N . LEU B 1 452 ? 19.891 4.309 -19.844 1 97 452 LEU B N 1
ATOM 7595 C CA . LEU B 1 452 ? 21.094 4.734 -20.516 1 97 452 LEU B CA 1
ATOM 7596 C C . LEU B 1 452 ? 21.641 3.615 -21.406 1 97 452 LEU B C 1
ATOM 7598 O O . LEU B 1 452 ? 22.016 3.854 -22.547 1 97 452 LEU B O 1
ATOM 7602 N N . PHE B 1 453 ? 21.734 2.449 -20.844 1 97.62 453 PHE B N 1
ATOM 7603 C CA . PHE B 1 453 ? 22.203 1.292 -21.609 1 97.62 453 PHE B CA 1
ATOM 7604 C C . PHE B 1 453 ? 21.344 1.073 -22.844 1 97.62 453 PHE B C 1
ATOM 7606 O O . PHE B 1 453 ? 21.875 0.915 -23.953 1 97.62 453 PHE B O 1
ATOM 7613 N N . LEU B 1 454 ? 20.016 1.037 -22.688 1 96.69 454 LEU B N 1
ATOM 7614 C CA . LEU B 1 454 ? 19.109 0.802 -23.797 1 96.69 454 LEU B CA 1
ATOM 7615 C C . LEU B 1 454 ? 19.219 1.924 -24.828 1 96.69 454 LEU B C 1
ATOM 7617 O O . LEU B 1 454 ? 19.094 1.682 -26.031 1 96.69 454 LEU B O 1
ATOM 7621 N N . LEU B 1 455 ? 19.391 3.172 -24.359 1 96.12 455 LEU B N 1
ATOM 7622 C CA . LEU B 1 455 ? 19.562 4.301 -25.266 1 96.12 455 LEU B CA 1
ATOM 7623 C C . LE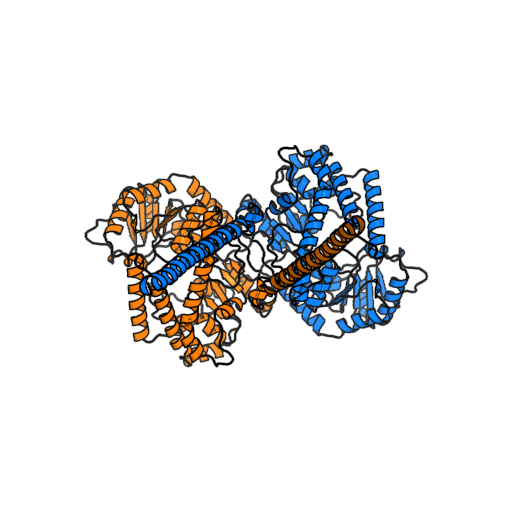U B 1 455 ? 20.828 4.125 -26.109 1 96.12 455 LEU B C 1
ATOM 7625 O O . LEU B 1 455 ? 20.781 4.324 -27.328 1 96.12 455 LEU B O 1
ATOM 7629 N N . VAL B 1 456 ? 21.891 3.744 -25.469 1 96.31 456 VAL B N 1
ATOM 7630 C CA . VAL B 1 456 ? 23.156 3.547 -26.156 1 96.31 456 VAL B CA 1
ATOM 7631 C C . VAL B 1 456 ? 23.016 2.422 -27.188 1 96.31 456 VAL B C 1
ATOM 7633 O O . VAL B 1 456 ? 23.469 2.547 -28.328 1 96.31 456 VAL B O 1
ATOM 7636 N N . VAL B 1 457 ? 22.375 1.333 -26.781 1 96.12 457 VAL B N 1
ATOM 7637 C CA . VAL B 1 457 ? 22.172 0.195 -27.672 1 96.12 457 VAL B CA 1
ATOM 7638 C C . VAL B 1 457 ? 21.297 0.612 -28.844 1 96.12 457 VAL B C 1
ATOM 7640 O O . VAL B 1 457 ? 21.578 0.258 -30 1 96.12 457 VAL B O 1
ATOM 7643 N N . THR B 1 458 ? 20.25 1.351 -28.578 1 95.81 458 THR B N 1
ATOM 7644 C CA . THR B 1 458 ? 19.328 1.777 -29.641 1 95.81 458 THR B CA 1
ATOM 7645 C C . THR B 1 458 ? 20.031 2.734 -30.594 1 95.81 458 THR B C 1
ATOM 7647 O O . THR B 1 458 ? 19.953 2.562 -31.812 1 95.81 458 THR B O 1
ATOM 7650 N N . LEU B 1 459 ? 20.703 3.709 -30.062 1 95.25 459 LEU B N 1
ATOM 7651 C CA . LEU B 1 459 ? 21.422 4.668 -30.906 1 95.25 459 LEU B CA 1
ATOM 7652 C C . LEU B 1 459 ? 22.531 3.98 -31.703 1 95.25 459 LEU B C 1
ATOM 7654 O O . LEU B 1 459 ? 22.766 4.312 -32.875 1 95.25 459 LEU B O 1
ATOM 7658 N N . GLY B 1 460 ? 23.156 3.094 -31.062 1 95.06 460 GLY B N 1
ATOM 7659 C CA . GLY B 1 460 ? 24.172 2.328 -31.766 1 95.06 460 GLY B CA 1
ATOM 7660 C C . GLY B 1 460 ? 23.625 1.507 -32.906 1 95.06 460 GLY B C 1
ATOM 7661 O O . GLY B 1 460 ? 24.203 1.479 -34 1 95.06 460 GLY B O 1
ATOM 7662 N N . THR B 1 461 ? 22.531 0.881 -32.688 1 95.75 461 THR B N 1
ATOM 7663 C CA . THR B 1 461 ? 21.875 0.089 -33.719 1 95.75 461 THR B CA 1
ATOM 7664 C C . THR B 1 461 ? 21.391 0.983 -34.844 1 95.75 461 THR B C 1
ATOM 7666 O O . THR B 1 461 ? 21.547 0.637 -36.031 1 95.75 461 THR B O 1
ATOM 7669 N N . MET B 1 462 ? 20.812 2.08 -34.5 1 95.19 462 MET B N 1
ATOM 7670 C CA . MET B 1 462 ? 20.375 3.021 -35.5 1 95.19 462 MET B CA 1
ATOM 7671 C C . MET B 1 462 ? 21.547 3.535 -36.344 1 95.19 462 MET B C 1
ATOM 7673 O O . MET B 1 462 ? 21.453 3.676 -37.562 1 95.19 462 MET B O 1
ATOM 7677 N N . TRP B 1 463 ? 22.562 3.861 -35.688 1 94.69 463 TRP B N 1
ATOM 7678 C CA . TRP B 1 463 ? 23.766 4.324 -36.375 1 94.69 463 TRP B CA 1
ATOM 7679 C C . TRP B 1 463 ? 24.297 3.254 -37.312 1 94.69 463 TRP B C 1
ATOM 7681 O O . TRP B 1 463 ? 24.625 3.549 -38.469 1 94.69 463 TRP B O 1
ATOM 7691 N N . LEU B 1 464 ? 24.312 1.983 -36.812 1 94.88 464 LEU B N 1
ATOM 7692 C CA . LEU B 1 464 ? 24.781 0.873 -37.625 1 94.88 464 LEU B CA 1
ATOM 7693 C C . LEU B 1 464 ? 23.859 0.657 -38.844 1 94.88 464 LEU B C 1
ATOM 7695 O O . LEU B 1 464 ? 24.328 0.405 -39.938 1 94.88 464 LEU B O 1
ATOM 7699 N N . CYS B 1 465 ? 22.562 0.767 -38.562 1 94.06 465 CYS B N 1
ATOM 7700 C CA . CYS B 1 465 ? 21.594 0.645 -39.656 1 94.06 465 CYS B CA 1
ATOM 7701 C C . CYS B 1 465 ? 21.766 1.774 -40.656 1 94.06 465 CYS B C 1
ATOM 7703 O O . CYS B 1 465 ? 21.688 1.549 -41.875 1 94.06 465 CYS B O 1
ATOM 7705 N N . GLY B 1 466 ? 21.953 2.902 -40.219 1 92.38 466 GLY B N 1
ATOM 7706 C CA . GLY B 1 466 ? 22.219 4.027 -41.094 1 92.38 466 GLY B CA 1
ATOM 7707 C C . GLY B 1 466 ? 23.469 3.842 -41.938 1 92.38 466 GLY B C 1
ATOM 7708 O O . GLY B 1 466 ? 23.469 4.141 -43.125 1 92.38 466 GLY B O 1
ATOM 7709 N N . LYS B 1 467 ? 24.469 3.404 -41.281 1 93.88 467 LYS B N 1
ATOM 7710 C CA . LYS B 1 467 ? 25.719 3.152 -42 1 93.88 467 LYS B CA 1
ATOM 7711 C C . LYS B 1 467 ? 25.531 2.068 -43.062 1 93.88 467 LYS B C 1
ATOM 7713 O O . LYS B 1 467 ? 26.047 2.176 -44.156 1 93.88 467 LYS B O 1
ATOM 7718 N N . LEU B 1 468 ? 24.781 1.045 -42.656 1 94.38 468 LEU B N 1
ATOM 7719 C CA . LEU B 1 468 ? 24.516 -0.038 -43.594 1 94.38 468 LEU B CA 1
ATOM 7720 C C . LEU B 1 468 ? 23.656 0.45 -44.75 1 94.38 468 LEU B C 1
ATOM 7722 O O . LEU B 1 468 ? 23.906 0.09 -45.906 1 94.38 468 LEU B O 1
ATOM 7726 N N . LEU B 1 469 ? 22.688 1.244 -44.5 1 92.12 469 LEU B N 1
ATOM 7727 C CA . LEU B 1 469 ? 21.859 1.827 -45.531 1 92.12 469 LEU B CA 1
ATOM 7728 C C . LEU B 1 469 ? 22.672 2.742 -46.438 1 92.12 469 LEU B C 1
ATOM 7730 O O . LEU B 1 469 ? 22.469 2.77 -47.656 1 92.12 469 LEU B O 1
ATOM 7734 N N . GLY B 1 470 ? 23.484 3.416 -45.812 1 88.69 470 GLY B N 1
ATOM 7735 C CA . GLY B 1 470 ? 24.391 4.238 -46.594 1 88.69 470 GLY B CA 1
ATOM 7736 C C . GLY B 1 470 ? 25.281 3.432 -47.531 1 88.69 470 GLY B C 1
ATOM 7737 O O . GLY B 1 470 ? 25.516 3.814 -48.656 1 88.69 470 GLY B O 1
ATOM 7738 N N . LEU B 1 471 ? 25.812 2.453 -47 1 92.75 471 LEU B N 1
ATOM 7739 C CA . LEU B 1 471 ? 26.656 1.582 -47.812 1 92.75 471 LEU B CA 1
ATOM 7740 C C . LEU B 1 471 ? 25.875 0.983 -48.969 1 92.75 471 LEU B C 1
ATOM 7742 O O . LEU B 1 471 ? 26.375 0.914 -50.094 1 92.75 471 LEU B O 1
ATOM 7746 N N . VAL B 1 472 ? 24.656 0.556 -48.688 1 93.38 472 VAL B N 1
ATOM 7747 C CA . VAL B 1 472 ? 23.812 -0.016 -49.719 1 93.38 472 VAL B CA 1
ATOM 7748 C C . VAL B 1 472 ? 23.469 1.054 -50.75 1 93.38 472 VAL B C 1
ATOM 7750 O O . VAL B 1 472 ? 23.5 0.793 -51.969 1 93.38 472 VAL B O 1
ATOM 7753 N N . ALA B 1 473 ? 23.188 2.33 -50.344 1 90.19 473 ALA B N 1
ATOM 7754 C CA . ALA B 1 473 ? 22.891 3.439 -51.219 1 90.19 473 ALA B CA 1
ATOM 7755 C C . ALA B 1 473 ? 24.094 3.785 -52.094 1 90.19 473 ALA B C 1
ATOM 7757 O O . ALA B 1 473 ? 23.953 4.059 -53.281 1 90.19 473 ALA B O 1
ATOM 7758 N N . ARG B 1 474 ? 25.203 3.805 -51.5 1 88.56 474 ARG B N 1
ATOM 7759 C CA . ARG B 1 474 ? 26.422 4.078 -52.25 1 88.56 474 ARG B CA 1
ATOM 7760 C C . ARG B 1 474 ? 26.688 2.984 -53.281 1 88.56 474 ARG B C 1
ATOM 7762 O O . ARG B 1 474 ? 27.125 3.271 -54.375 1 88.56 474 ARG B O 1
ATOM 7769 N N . TRP B 1 475 ? 26.359 1.769 -52.812 1 90.5 475 TRP B N 1
ATOM 7770 C CA . TRP B 1 475 ? 26.562 0.649 -53.719 1 90.5 475 TRP B CA 1
ATOM 7771 C C . TRP B 1 475 ? 25.562 0.714 -54.875 1 90.5 475 TRP B C 1
ATOM 7773 O O . TRP B 1 475 ? 25.938 0.491 -56.031 1 90.5 475 TRP B O 1
ATOM 7783 N N . LEU B 1 476 ? 24.375 1.227 -54.719 1 89.88 476 LEU B N 1
ATOM 7784 C CA . LEU B 1 476 ? 23.344 1.319 -55.719 1 89.88 476 LEU B CA 1
ATOM 7785 C C . LEU B 1 476 ? 23.625 2.498 -56.656 1 89.88 476 LEU B C 1
ATOM 7787 O O . LEU B 1 476 ? 23.375 2.41 -57.875 1 89.88 476 LEU B O 1
ATOM 7791 N N . CYS B 1 477 ? 24.031 3.67 -56.156 1 87.31 477 CYS B N 1
ATOM 7792 C CA . CYS B 1 477 ? 24.375 4.832 -57 1 87.31 477 CYS B CA 1
ATOM 7793 C C . CYS B 1 477 ? 25.641 4.574 -57.812 1 87.31 477 CYS B C 1
ATOM 7795 O O . CYS B 1 477 ? 25.781 5.094 -58.906 1 87.31 477 CYS B O 1
ATOM 7797 N N . GLY B 1 478 ? 26.578 4.016 -57.281 1 80.5 478 GLY B N 1
ATOM 7798 C CA . GLY B 1 478 ? 27.766 3.65 -58.031 1 80.5 478 GLY B CA 1
ATOM 7799 C C . GLY B 1 478 ? 27.469 2.682 -59.188 1 80.5 478 GLY B C 1
ATOM 7800 O O . GLY B 1 478 ? 28.078 2.775 -60.25 1 80.5 478 GLY B O 1
ATOM 7801 N N . ALA B 1 479 ? 26.562 1.741 -59.156 1 75.5 479 ALA B N 1
ATOM 7802 C CA . ALA B 1 479 ? 26.172 0.807 -60.188 1 75.5 479 ALA B CA 1
ATOM 7803 C C . ALA B 1 479 ? 25.469 1.531 -61.344 1 75.5 479 ALA B C 1
ATOM 7805 O O . ALA B 1 479 ? 25.594 1.141 -62.5 1 75.5 479 ALA B O 1
ATOM 7806 N N . ARG B 1 480 ? 24.828 2.713 -61.281 1 69.56 480 ARG B N 1
ATOM 7807 C CA . ARG B 1 480 ? 24.156 3.508 -62.281 1 69.56 480 ARG B CA 1
ATOM 7808 C C . ARG B 1 480 ? 25.156 4.316 -63.125 1 69.56 480 ARG B C 1
ATOM 7810 O O . ARG B 1 480 ? 24.953 4.551 -64.312 1 69.56 480 ARG B O 1
ATOM 7817 N N . LYS B 1 481 ? 26.094 4.93 -62.562 1 62.41 481 LYS B N 1
ATOM 7818 C CA . LYS B 1 481 ? 27.109 5.688 -63.281 1 62.41 481 LYS B CA 1
ATOM 7819 C C . LYS B 1 481 ? 27.922 4.777 -64.188 1 62.41 481 LYS B C 1
ATOM 7821 O O . LYS B 1 481 ? 28.406 5.219 -65.25 1 62.41 481 LYS B O 1
ATOM 7826 N N . LEU B 1 482 ? 28.219 3.676 -64 1 58.44 482 LEU B N 1
ATOM 7827 C CA . LEU B 1 482 ? 28.938 2.734 -64.875 1 58.44 482 LEU B CA 1
ATOM 7828 C C . LEU B 1 482 ? 28.094 2.332 -66.062 1 58.44 482 LEU B C 1
ATOM 7830 O O . LEU B 1 482 ? 28.641 1.968 -67.125 1 58.44 482 LEU B O 1
ATOM 7834 N N . LYS B 1 483 ? 26.906 2.098 -66.062 1 58.09 483 LYS B N 1
ATOM 7835 C CA . LYS B 1 483 ? 26.078 1.73 -67.25 1 58.09 483 LYS B CA 1
ATOM 7836 C C . LYS B 1 483 ? 25.984 2.883 -68.25 1 58.09 483 LYS B C 1
ATOM 7838 O O . LYS B 1 483 ? 25.562 2.689 -69.375 1 58.09 483 LYS B O 1
ATOM 7843 N N . LYS B 1 484 ? 25.953 4.219 -67.875 1 55.75 484 LYS B N 1
ATOM 7844 C CA . LYS B 1 484 ? 25.938 5.352 -68.75 1 55.75 484 LYS B CA 1
ATOM 7845 C C . LYS B 1 484 ? 27.312 5.574 -69.375 1 55.75 484 LYS B C 1
ATOM 7847 O O . LYS B 1 484 ? 27.453 6.352 -70.312 1 55.75 484 LYS B O 1
ATOM 7852 N N . ALA B 1 485 ? 28.312 4.914 -69.062 1 36.91 485 ALA B N 1
ATOM 7853 C CA . ALA B 1 485 ? 29.609 5.012 -69.75 1 36.91 485 ALA B CA 1
ATOM 7854 C C . ALA B 1 485 ? 29.766 3.9 -70.75 1 36.91 485 ALA B C 1
ATOM 7856 O O . ALA B 1 485 ? 29.484 2.732 -70.5 1 36.91 485 ALA B O 1
#

pLDDT: mean 92.46, std 9.44, range [36.91, 98.75]

InterPro domains:
  IPR002213 UDP-glucuronosyl/UDP-glucosyltransferase [PF00201] (1-477)
  IPR002213 UDP-glucuronosyl/UDP-glucosyltransferase [cd03784] (1-407)
  IPR035595 UDP-glycosyltransferase family, conserved site [PS00375] (313-356)
  IPR050271 UDP-glycosyltransferase [PTHR48043] (1-457)

Foldseek 3Di:
DLLLQQLQVVVPDADEAEDEPPQPVDPPPPPDDHPHHYHYDYDDPVLSVVLVVLVLVQLLCLQVVNHDLVSVLVNLLSVLVSLLVVLPPCVVLVVVLVVPDQEAEEEPPHLSSLVSCVVSVHAYAYEYQAAPQLDDQPFDAPLCQRAHAPLLDHSDDDPVSSVSRVVVVVVSVVSNVSSQVSNVVSQPVNDDPVDRDRSSLSSNSHLAYEYQDDVLQHPDDDDFLRYHYLHQSVADDADAFDPVVVVLQVVLPLLGAEEEEADPSCLSVPDLVLVQQQQLLCLPGSHAYEYQDDPVSNDPVHDGRPRYDYDPDGPLLNSLQDPRYQEYEYLQRRNSLSSNLQNLHAYEHEHRDDSRSVRQSSSVVLPLYHYDYSVRRGSVVVNVRSCCNRVPCSNSVSSPVSNCSQPVDPDHSSCRSNVVVVVQSVVVGNPVRRDCLSVDDPCVSVCVVVVVVVVVVVVVVVVVVVVVVVVVVVVVVVVVVVVVD/DLLLQQLQVVVPDADEAEDEPPQPPDPPPPPDDGPHHYHYDYDDPVLNVVLVVLVLVQLLCLQVVNHDLVSVLVNLLSVLVSLLVVLPPCVVLVVVLVVPDQEAEEEPPHLSSLVSCVVSVHAYAYEYQAAPQLDDQPFDAPLCQRAHQPLLDHSDDDPVSSVSRVVVVVVSVVSNVSSQVSNVVSQPVNDDPVDRDRSSLSSNSHLAYEYQDDVLQHPDDDDFLRYHYLHQSVADDADAFDPVVVVLQVVLPLLGAEEEEADPCCLSVPDLVLVQQQQLLCLPGSHAYEYQDDPVSNDPVHDGRPRYDYDPDGPLLNSLQDPRYQEYEYLQRRNSLSSNLQNLHAYEHEHRDDSRSVRQSSSVVLPLYHYDYSVRRGSVVVNVRSCCNRVPCSNSVSSPVSNCSQPVDPDHSSCRSNVVVVVQSVVVGNPVRRDCLSVDDPCVSVCVVVVVVVVVVVVVVVVVVVVVVVVVVVVVVVVVVVVVD

Solvent-accessible surface area (backbone atoms only — not comparable to full-atom values): 52264 Å² total; per-residue (Å²): 105,66,65,58,47,50,54,40,37,74,69,74,44,89,44,71,42,82,40,64,53,85,58,68,91,51,84,69,76,63,86,57,91,64,97,52,50,72,44,74,43,73,69,58,66,69,58,49,50,50,48,52,51,51,49,50,50,44,50,49,29,41,74,68,69,64,57,49,71,65,54,55,45,49,52,44,32,51,50,22,54,51,36,40,52,54,73,64,33,56,72,57,53,50,51,56,53,70,68,59,64,86,63,45,80,30,56,63,84,55,66,49,49,56,54,52,37,59,73,63,69,45,57,36,34,35,33,32,69,46,57,90,56,74,61,83,50,80,66,67,67,62,48,44,34,44,50,38,66,88,60,80,58,58,46,80,49,54,74,67,48,32,44,50,30,52,57,45,45,56,52,47,54,52,51,52,49,54,51,56,54,38,34,45,66,39,44,60,72,74,33,56,86,92,64,54,82,51,67,70,56,53,51,55,62,38,39,33,36,37,28,35,30,48,51,59,60,46,77,40,55,53,38,41,70,32,54,43,69,31,37,47,62,84,59,65,84,72,51,86,67,60,64,73,57,50,59,56,42,57,74,29,54,91,59,9,26,32,40,34,43,53,63,86,62,49,75,66,58,73,53,61,59,54,54,51,22,50,42,53,14,53,53,72,45,80,30,28,35,42,31,52,36,55,64,90,71,54,59,86,91,55,79,75,34,90,49,52,46,69,31,72,72,74,65,60,68,26,51,51,58,37,88,50,55,50,36,36,36,29,24,30,48,55,69,58,48,33,42,29,29,65,49,24,44,18,35,42,22,38,38,68,60,84,67,12,57,53,45,30,50,35,36,36,73,59,39,20,30,43,66,48,54,66,90,66,59,33,27,66,57,50,34,51,52,50,50,47,51,56,68,38,59,64,19,39,53,32,11,38,51,27,15,46,48,60,69,41,43,73,57,54,33,62,51,48,54,51,27,51,52,52,25,30,65,74,55,74,45,34,71,54,29,49,41,58,58,81,78,44,56,70,54,52,53,70,37,46,63,50,50,51,52,53,48,52,52,48,54,50,49,50,52,50,50,49,53,49,51,48,50,52,50,50,52,56,57,52,57,55,58,60,69,74,98,105,66,68,58,48,50,54,40,38,74,69,74,44,89,44,71,42,81,41,65,52,84,61,68,92,51,82,70,77,62,84,57,90,64,97,52,49,71,45,74,44,73,69,58,65,68,59,48,50,50,50,52,50,50,49,50,50,44,49,47,29,40,75,67,70,64,58,48,71,66,54,53,44,49,54,45,33,51,50,22,52,52,35,40,54,54,74,64,33,55,71,58,55,49,50,56,53,70,68,60,65,86,63,44,80,30,55,63,85,56,66,50,49,56,54,53,38,57,74,63,71,46,58,35,33,36,33,32,69,48,56,88,57,75,60,84,49,80,65,67,68,60,46,44,33,44,50,40,64,88,61,80,58,56,44,79,46,56,73,67,48,32,43,49,29,51,56,46,44,56,53,47,52,53,51,52,50,54,52,55,54,38,33,44,66,38,43,62,72,76,32,56,86,93,65,53,82,52,67,70,57,52,49,55,63,36,39,33,37,37,28,35,31,46,51,60,60,46,77,40,54,51,38,41,70,32,54,44,69,31,36,46,63,84,59,66,85,70,51,87,67,59,63,74,57,50,59,56,43,58,76,28,54,89,60,10,25,32,41,34,43,53,61,86,61,49,75,65,56,76,53,63,61,54,54,50,22,50,41,52,16,52,52,72,44,80,27,28,35,42,32,51,35,55,64,89,70,55,59,86,89,54,79,77,34,90,50,53,46,67,30,72,72,73,64,58,68,25,51,52,57,37,89,51,55,48,36,36,35,28,24,29,49,55,69,60,49,34,42,30,30,65,50,23,44,16,35,42,22,39,38,68,59,84,65,10,55,53,44,30,50,34,36,35,73,59,40,20,29,44,67,48,54,65,89,66,59,32,26,66,57,49,32,50,53,50,51,47,52,57,68,40,56,62,19,38,53,32,11,38,52,27,15,47,48,61,69,40,44,72,58,54,32,63,51,48,54,50,27,51,53,52,25,30,67,74,55,75,45,33,69,54,29,50,41,58,62,82,77,42,55,68,53,52,55,69,36,47,61,51,50,50,51,51,48,50,53,49,52,49,49,50,51,50,49,49,51,49,50,46,50,52,49,51,54,55,55,57,60,56,62,58,72,79,99

Nearest PDB structures (foldseek):
  2o6l-assembly1_A  TM=9.658E-01  e=3.408E-15  Homo sapiens
  2o6l-assembly1_B  TM=9.437E-01  e=2.046E-15  Homo sapiens
  7cjx-assembly2_B  TM=9.533E-01  e=2.641E-15  Homo sapiens
  7yf5-assembly1_A  TM=9.174E-01  e=2.509E-15  Homo sapiens
  7yf5-assembly1_B  TM=9.206E-01  e=1.835E-14  Homo sapiens

Secondary structure (DSSP, 8-state):
-HHHHHHHHHTT---EEEEEET-TTSTT------SSEEEEEE--HHHHHHHHHHHHHHHHHHHTT---HHHHHHHHHHHHHHHHHHHH-HHHHHHHHHHT-S-EEEEBTBSHHHHHHHHHT--EEEEE-S-TTSS-SS----TTTSPPTTS---SS--HHHHHHHHHHHHHHHHHHHHHHHTTHHHHHHHS-GGGPPPHHHHHHH-S-EEES--TTTSPP--B-TTEEE-TTTT-----PPPHHHHHHHHTTGGG-EEEEE--GGGGG---HHHHHHHHHHHHT-SSEEEEE--GGGS-TTSPPPTTEEEES---HHHHHT-TTEEEEEE---HHHHHHHHHHT--EEE---STTHHHHHHHHHHTTSEEE--GGG--HHHHHHHHHHHHH-HHHHHHHHHHHHHHHTSSS-HHHHHHHHHHHHHHHTS-GGGS-GGGGS-HHHHTTHHHHHHHHHHHHHHHHHHHHHHHHHHHHHHHHHHHHH-/-HHHHHHHHHTT---EEEEEET-TTSTT------SSEEEEEE--HHHHHHHHHHHHHHHHHHHTT---HHHHHHHHHHHHHHHHHHHH-HHHHHHHHHHT-S-EEEEBTBSHHHHHHHHHT--EEEEE-S-TTSS-SS----TTTSPPTTS---SS--HHHHHHHHHHHHHHHHHHHHHHHTTHHHHHHHS-GGGPPPHHHHHHH-S-EEES--TTTSPP--B-TTEEE-TTTT-----PPPHHHHHHHHTTGGG-EEEEE--GGGGG---HHHHHHHHHHHHT-SSEEEEE--GGGS-TTSPPPTTEEEES---HHHHHT-TTEEEEEE---HHHHHHHHHHT--EEE---STTHHHHHHHHHHTTSEEE--GGG--HHHHHHHHHHHHH-HHHHHHHHHHHHHHHTSSS-HHHHHHHHHHHHHHHTS-GGGS-GGGGS-HHHHTTHHHHHHHHHHHHHHHHHHHHHHHHHHHHHHHHHHHH--

Sequence (970 aa):
MHQISQILQDHGHNVTMLLQKGNLLLPGFKEEEKSYKVFNWFLPEDCNEEFKRSFHSFMEKTFGGRCKFEHFLNIMELLGHHCSHLLRRKDVMKSLKSENFDLVIVEMFDYCPFLVAEKLGKPFVAILPSALGTVDFGLPSPLSYVPVFYSLLTDQMDFWGRVKNFLMFFEFFKKQWKIQSAYDDTIKEHFPDDSRPVLSHLLTKAELWFVNTDFAFDFARPLLPNTVCIGGLMSKPVKPVPQEFENFITKFGDSGFVLVSLGSMVSFIRSQEVLKEMNAAFAHLPQGVIWKYNPSHWPKDIKLAPNMKIVHWLPLNDLLGHPCIRLFVSHGGMNSIMEAIQHGVPMVGIPLFGDQHENLLRVKAKKFGVSIQLKQIKAETLALKMKQVIEDKRYKSAAEAASIIRRSQPLTPAQRLVGWIDHILQTGGAAHLKPHAFQQPWYEQYLLDVFLFLLVVTLGTMWLCGKLLGLVARWLCGARKLKKAMHQISQILQDHGHNVTMLLQKGNLLLPGFKEEEKSYKVFNWFLPEDCNEEFKRSFHSFMEKTFGGRCKFEHFLNIMELLGHHCSHLLRRKDVMKSLKSENFDLVIVEMFDYCPFLVAEKLGKPFVAILPSALGTVDFGLPSPLSYVPVFYSLLTDQMDFWGRVKNFLMFFEFFKKQWKIQSAYDDTIKEHFPDDSRPVLSHLLTKAELWFVNTDFAFDFARPLLPNTVCIGGLMSKPVKPVPQEFENFITKFGDSGFVLVSLGSMVSFIRSQEVLKEMNAAFAHLPQGVIWKYNPSHWPKDIKLAPNMKIVHWLPLNDLLGHPCIRLFVSHGGMNSIMEAIQHGVPMVGIPLFGDQHENLLRVKAKKFGVSIQLKQIKAETLALKMKQVIEDKRYKSAAEAASIIRRSQPLTPAQRLVGWIDHILQTGGAAHLKPHAFQQPWYEQYLLDVFLFLLVVTLGTMWLCGKLLGLVARWLCGARKLKKA

Organism: Bison bison bison (NCBI:txid43346)